Protein AF-0000000072556655 (afdb_homodimer)

Nearest PDB structures (foldseek):
  3nen-assembly1_B  TM=8.863E-01  e=2.041E-36  Thermococcus kodakarensis
  1l0w-assembly1_B  TM=7.216E-01  e=3.165E-26  Thermus thermophilus
  5w25-assembly3_B  TM=7.117E-01  e=6.604E-24  Mycobacterium tuberculosis H37Rv
  4o2d-assembly1_B  TM=7.158E-01  e=4.192E-24  Mycolicibacterium smegmatis MC2 155
  5w25-assembly3_A  TM=7.071E-01  e=2.661E-24  Mycobacterium tuberculosis H37Rv

InterPro domains:
  IPR002312 Aspartyl/Asparaginyl-tRNA synthetase, class IIb [PR01042] (230-243)
  IPR002312 Aspartyl/Asparaginyl-tRNA synthetase, class IIb [PR01042] (396-412)
  IPR002312 Aspartyl/Asparaginyl-tRNA synthetase, class IIb [PR01042] (440-454)
  IPR004364 Aminoacyl-tRNA synthetase, class II (D/K/N) [PF00152] (143-479)
  IPR004523 Aspartate-tRNA synthetase, type 2 [PTHR43450] (20-485)
  IPR006195 Aminoacyl-tRNA synthetase, class II [PS50862] (162-485)
  IPR012340 Nucleic acid-binding, OB-fold [G3DSA:2.40.50.140] (4-117)
  IPR045864 Class II Aminoacyl-tRNA synthetase/Biotinyl protein ligase (BPL) and lipoyl protein ligase (LPL) [G3DSA:3.30.930.10] (133-485)
  IPR045864 Class II Aminoacyl-tRNA synthetase/Biotinyl protein ligase (BPL) and lipoyl protein ligase (LPL) [SSF55681] (143-479)

Organism: Hypocrea jecorina (strain QM6a) (NCBI:txid431241)

Radius of gyration: 30.76 Å; Cα contacts (8 Å, |Δi|>4): 1998; chains: 2; bounding box: 87×102×79 Å

Foldseek 3Di:
DDPPPPPDDPPPPVVFPPPPPPPPFFGKDKFWFADWDADPVQRKIWTWTDDLLAIEIEIGHCPDPADVVQVVVSVPAAGGFIKMWTAHDWADPDPPHSYIYGPHTHDMGGPGGDDHPPPPVLQQQVPVPDDFDALVVCVVCVVVCLVVLVNNCVRNLLVLLQVLLVLLVVLLVVVLVVVVAAEDDADQWADDDDPPDPWDWDWDDDPNDITTGAQDRCLVLLLVVLVVSFKYKYWDKGATPDQDDDLPDFRIATKIWIKGFDDPDLVVQVVVVFVSLLSSLCCCCPPPVNVVSLVSNCVHQVCRNVFFADAAPVRTAAEDELQRLQCCCCPVVVDDDDSLDDQDLVSLLVSQPQQQDPNHPGPGRGQKHKYAFAFCVHDQLFFADPDPPRRTGQKMFMRGNSHTFKIKGWGHLALVSVCVSQQPDPRHDHCCDPRNVSSSVSSVSPRGGMMHMMGGSLVSSCRNSVPPGSVSSPSNTHDNPHPGD/DDPPPPPDPPPPPVVQPPPPPPPPFWGKDKFWFADWDADPVQRWIWTWTDDLLAIEIEIGHCPPPADVVQVVVSVPAAGRFIKMWTAHDWADPDPPHSYIYGPHTHDMGGPGGDDHPPPPVLQQQPPVPDDHDALVVCVVCVVVCLVVLVNNCVRNLLVLLQVLLVLLVVLLVVVLVVVVAAEDDADQWADDDDPPDPWDWDWDDDPNDITTGAQDRCLVLLLVVLVVSFKYKYWDKGATPDQDDDLPDFRIATKIWIKGFDDPDLVVQVVVVFVSLLSSLCCCCPPPVNVVSLVSNCVHQVCRNVFFADAAPVRTAAEDELQRLQCCCCPVVVDDDDSQDDQDLVSLLVSQPQQQDPNHPGPGRGQKHKYAFAFCVHDQLFFADPDPPRRTGQKMFMRGNSHTFKIKGWGHLALVSVCVSQQPDPRHDHCCDPRNVSSSVSSVSPRGGMMHMMGGSLVSSCRNSVPPGSVSSPSNTHDNVHPGD

Structure (mmCIF, N/CA/C/O backbone):
data_AF-0000000072556655-model_v1
#
loop_
_entity.id
_entity.type
_entity.pdbx_description
1 polymer 'aspartate--tRNA ligase'
#
loop_
_atom_site.group_PDB
_atom_site.id
_atom_site.type_symbol
_atom_site.label_atom_id
_atom_site.label_alt_id
_atom_site.label_comp_id
_atom_site.label_asym_id
_atom_site.label_entity_id
_atom_site.label_seq_id
_atom_site.pdbx_PDB_ins_code
_atom_site.Cartn_x
_atom_site.Cartn_y
_atom_site.Cartn_z
_atom_site.occupancy
_atom_site.B_iso_or_equiv
_atom_site.auth_seq_id
_atom_site.auth_comp_id
_atom_site.auth_asym_id
_atom_site.auth_atom_id
_atom_site.pdbx_PDB_model_num
ATOM 1 N N . MET A 1 1 ? -32.281 -2.125 -49.938 1 23.58 1 MET A N 1
ATOM 2 C CA . MET A 1 1 ? -31.234 -1.338 -49.281 1 23.58 1 MET A CA 1
ATOM 3 C C . MET A 1 1 ? -30.453 -2.186 -48.281 1 23.58 1 MET A C 1
ATOM 5 O O . MET A 1 1 ? -31.031 -2.811 -47.406 1 23.58 1 MET A O 1
ATOM 9 N N . GLY A 1 2 ? -29.25 -2.742 -48.625 1 20.44 2 GLY A N 1
ATOM 10 C CA . GLY A 1 2 ? -28.359 -3.85 -48.312 1 20.44 2 GLY A CA 1
ATOM 11 C C . GLY A 1 2 ? -27.703 -3.711 -46.938 1 20.44 2 GLY A C 1
ATOM 12 O O . GLY A 1 2 ? -27.203 -2.639 -46.594 1 20.44 2 GLY A O 1
ATOM 13 N N . ALA A 1 3 ? -28.25 -4.504 -45.938 1 26.36 3 ALA A N 1
ATOM 14 C CA . ALA A 1 3 ? -27.875 -4.73 -44.531 1 26.36 3 ALA A CA 1
ATOM 15 C C . ALA A 1 3 ? -26.375 -4.953 -44.406 1 26.36 3 ALA A C 1
ATOM 17 O O . ALA A 1 3 ? -25.828 -5.93 -44.938 1 26.36 3 ALA A O 1
ATOM 18 N N . ASP A 1 4 ? -25.578 -3.828 -44.312 1 24.25 4 ASP A N 1
ATOM 19 C CA . ASP A 1 4 ? -24.125 -3.711 -44.25 1 24.25 4 ASP A CA 1
ATOM 20 C C . ASP A 1 4 ? -23.547 -4.633 -43.156 1 24.25 4 ASP A C 1
ATOM 22 O O . ASP A 1 4 ? -24.016 -4.633 -42.031 1 24.25 4 ASP A O 1
ATOM 26 N N . GLU A 1 5 ? -23 -5.773 -43.531 1 25.59 5 GLU A N 1
ATOM 27 C CA . GLU A 1 5 ? -22.312 -6.859 -42.812 1 25.59 5 GLU A CA 1
ATOM 28 C C . GLU A 1 5 ? -21.25 -6.32 -41.875 1 25.59 5 GLU A C 1
ATOM 30 O O . GLU A 1 5 ? -20.281 -5.68 -42.312 1 25.59 5 GLU A O 1
ATOM 35 N N . LEU A 1 6 ? -21.656 -5.934 -40.656 1 25.48 6 LEU A N 1
ATOM 36 C CA . LEU A 1 6 ? -20.75 -5.477 -39.594 1 25.48 6 LEU A CA 1
ATOM 37 C C . LEU A 1 6 ? -19.562 -6.434 -39.438 1 25.48 6 LEU A C 1
ATOM 39 O O . LEU A 1 6 ? -19.766 -7.637 -39.25 1 25.48 6 LEU A O 1
ATOM 43 N N . GLN A 1 7 ? -18.469 -6.141 -40.125 1 22.28 7 GLN A N 1
ATOM 44 C CA . GLN A 1 7 ? -17.172 -6.797 -40.031 1 22.28 7 GLN A CA 1
ATOM 45 C C . GLN A 1 7 ? -16.781 -7.059 -38.562 1 22.28 7 GLN A C 1
ATOM 47 O O . GLN A 1 7 ? -16.828 -6.152 -37.75 1 22.28 7 GLN A O 1
ATOM 52 N N . ALA A 1 8 ? -16.781 -8.32 -38.25 1 26.72 8 ALA A N 1
ATOM 53 C CA . ALA A 1 8 ? -16.344 -8.969 -37 1 26.72 8 ALA A CA 1
ATOM 54 C C . ALA A 1 8 ? -15.023 -8.398 -36.531 1 26.72 8 ALA A C 1
ATOM 56 O O . ALA A 1 8 ? -14.016 -8.477 -37.219 1 26.72 8 ALA A O 1
ATOM 57 N N . ASP A 1 9 ? -15.016 -7.344 -35.656 1 26.34 9 ASP A N 1
ATOM 58 C CA . ASP A 1 9 ? -13.906 -6.758 -34.906 1 26.34 9 ASP A CA 1
ATOM 59 C C . ASP A 1 9 ? -12.977 -7.84 -34.375 1 26.34 9 ASP A C 1
ATOM 61 O O . ASP A 1 9 ? -13.43 -8.789 -33.719 1 26.34 9 ASP A O 1
ATOM 65 N N . ASN A 1 10 ? -11.82 -8.156 -35 1 26.62 10 ASN A N 1
ATOM 66 C CA . ASN A 1 10 ? -10.664 -8.977 -34.656 1 26.62 10 ASN A CA 1
ATOM 67 C C . ASN A 1 10 ? -10.305 -8.852 -33.188 1 26.62 10 ASN A C 1
ATOM 69 O O . ASN A 1 10 ? -9.969 -7.766 -32.688 1 26.62 10 ASN A O 1
ATOM 73 N N . LEU A 1 11 ? -10.906 -9.586 -32.281 1 27.72 11 LEU A N 1
ATOM 74 C CA . LEU A 1 11 ? -10.57 -9.773 -30.891 1 27.72 11 LEU A CA 1
ATOM 75 C C . LEU A 1 11 ? -9.07 -9.938 -30.703 1 27.72 11 LEU A C 1
ATOM 77 O O . LEU A 1 11 ? -8.461 -10.836 -31.281 1 27.72 11 LEU A O 1
ATOM 81 N N . GLN A 1 12 ? -8.297 -8.945 -30.562 1 30.25 12 GLN A N 1
ATOM 82 C CA . GLN A 1 12 ? -6.93 -8.883 -30.062 1 30.25 12 GLN A CA 1
ATOM 83 C C . GLN A 1 12 ? -6.73 -9.836 -28.875 1 30.25 12 GLN A C 1
ATOM 85 O O . GLN A 1 12 ? -7.188 -9.57 -27.766 1 30.25 12 GLN A O 1
ATOM 90 N N . THR A 1 13 ? -6.914 -11.156 -29.141 1 33.16 13 THR A N 1
ATOM 91 C CA . THR A 1 13 ? -6.527 -12.203 -28.203 1 33.16 13 THR A CA 1
ATOM 92 C C . THR A 1 13 ? -5.148 -11.922 -27.609 1 33.16 13 THR A C 1
ATOM 94 O O . THR A 1 13 ? -4.141 -12.023 -28.312 1 33.16 13 THR A O 1
ATOM 97 N N . SER A 1 14 ? -5.004 -11.07 -26.766 1 36.38 14 SER A N 1
ATOM 98 C CA . SER A 1 14 ? -3.791 -10.555 -26.141 1 36.38 14 SER A CA 1
ATOM 99 C C . SER A 1 14 ? -2.797 -11.68 -25.844 1 36.38 14 SER A C 1
ATOM 101 O O . SER A 1 14 ? -1.586 -11.445 -25.812 1 36.38 14 SER A O 1
ATOM 103 N N . GLY A 1 15 ? -3.324 -12.828 -25.359 1 38.78 15 GLY A N 1
ATOM 104 C CA . GLY A 1 15 ? -2.314 -13.812 -25 1 38.78 15 GLY A CA 1
ATOM 105 C C . GLY A 1 15 ? -1.708 -14.508 -26.203 1 38.78 15 GLY A C 1
ATOM 106 O O . GLY A 1 15 ? -0.769 -15.297 -26.062 1 38.78 15 GLY A O 1
ATOM 107 N N . ILE A 1 16 ? -2.551 -14.688 -27.266 1 40.22 16 ILE A N 1
ATOM 108 C CA . ILE A 1 16 ? -1.997 -15.273 -28.469 1 40.22 16 ILE A CA 1
ATOM 109 C C . ILE A 1 16 ? -1.27 -14.195 -29.281 1 40.22 16 ILE A C 1
ATOM 111 O O . ILE A 1 16 ? -1.87 -13.195 -29.672 1 40.22 16 ILE A O 1
ATOM 115 N N . ASP A 1 17 ? -0.156 -13.742 -28.984 1 36.72 17 ASP A N 1
ATOM 116 C CA . ASP A 1 17 ? 0.465 -12.953 -30.047 1 36.72 17 ASP A CA 1
ATOM 117 C C . ASP A 1 17 ? 0.192 -13.562 -31.406 1 36.72 17 ASP A C 1
ATOM 119 O O . ASP A 1 17 ? 0.758 -14.602 -31.75 1 36.72 17 ASP A O 1
ATOM 123 N N . PRO A 1 18 ? -1.003 -13.203 -32.031 1 32.59 18 PRO A N 1
ATOM 124 C CA . PRO A 1 18 ? -1.195 -13.688 -33.375 1 32.59 18 PRO A CA 1
ATOM 125 C C . PRO A 1 18 ? -0.099 -13.211 -34.344 1 32.59 18 PRO A C 1
ATOM 127 O O . PRO A 1 18 ? -0.163 -13.484 -35.531 1 32.59 18 PRO A O 1
ATOM 130 N N . ASN A 1 19 ? 0.497 -12.031 -34.094 1 34.22 19 ASN A N 1
ATOM 131 C CA . ASN A 1 19 ? 1.208 -11.422 -35.219 1 34.22 19 ASN A CA 1
ATOM 132 C C . ASN A 1 19 ? 2.201 -12.391 -35.844 1 34.22 19 ASN A C 1
ATOM 134 O O . ASN A 1 19 ? 2.908 -12.031 -36.781 1 34.22 19 ASN A O 1
ATOM 138 N N . LYS A 1 20 ? 3.145 -12.945 -35.094 1 35.53 20 LYS A N 1
ATOM 139 C CA . LYS A 1 20 ? 4.234 -13.336 -35.969 1 35.53 20 LYS A CA 1
ATOM 140 C C . LYS A 1 20 ? 3.781 -14.391 -36.969 1 35.53 20 LYS A C 1
ATOM 142 O O . LYS A 1 20 ? 3.609 -15.562 -36.625 1 35.53 20 LYS A O 1
ATOM 147 N N . THR A 1 21 ? 2.945 -13.867 -37.906 1 32.16 21 THR A N 1
ATOM 148 C CA . THR A 1 21 ? 2.764 -14.68 -39.094 1 32.16 21 THR A CA 1
ATOM 149 C C . THR A 1 21 ? 4.113 -15.039 -39.719 1 32.16 21 THR A C 1
ATOM 151 O O . THR A 1 21 ? 4.207 -15.273 -40.938 1 32.16 21 THR A O 1
ATOM 154 N N . ASP A 1 22 ? 5.219 -14.867 -39.125 1 34.56 22 ASP A N 1
ATOM 155 C CA . ASP A 1 22 ? 6.191 -15.508 -40 1 34.56 22 ASP A CA 1
ATOM 156 C C . ASP A 1 22 ? 5.836 -16.969 -40.25 1 34.56 22 ASP A C 1
ATOM 158 O O . ASP A 1 22 ? 5.449 -17.688 -39.312 1 34.56 22 ASP A O 1
ATOM 162 N N . GLN A 1 23 ? 5.641 -17.453 -41.375 1 39.31 23 GLN A N 1
ATOM 163 C CA . GLN A 1 23 ? 5.207 -18.703 -42 1 39.31 23 GLN A CA 1
ATOM 164 C C . GLN A 1 23 ? 5.688 -19.906 -41.188 1 39.31 23 GLN A C 1
ATOM 166 O O . GLN A 1 23 ? 4.973 -20.891 -41.094 1 39.31 23 GLN A O 1
ATOM 171 N N . ASN A 1 24 ? 7.027 -20.094 -40.875 1 40.44 24 ASN A N 1
ATOM 172 C CA . ASN A 1 24 ? 7.66 -21.266 -40.281 1 40.44 24 ASN A CA 1
ATOM 173 C C . ASN A 1 24 ? 7.637 -21.234 -38.75 1 40.44 24 ASN A C 1
ATOM 175 O O . ASN A 1 24 ? 8.172 -22.125 -38.094 1 40.44 24 ASN A O 1
ATOM 179 N N . LYS A 1 25 ? 7.48 -20.109 -38.094 1 53.38 25 LYS A N 1
ATOM 180 C CA . LYS A 1 25 ? 7.711 -20.188 -36.656 1 53.38 25 LYS A CA 1
ATOM 181 C C . LYS A 1 25 ? 6.434 -20.562 -35.906 1 53.38 25 LYS A C 1
ATOM 183 O O . LYS A 1 25 ? 5.418 -19.875 -36 1 53.38 25 LYS A O 1
ATOM 188 N N . GLY A 1 26 ? 6.273 -21.812 -35.5 1 77 26 GLY A N 1
ATOM 189 C CA . GLY A 1 26 ? 5.184 -22.469 -34.781 1 77 26 GLY A CA 1
ATOM 190 C C . GLY A 1 26 ? 4.66 -21.656 -33.625 1 77 26 GLY A C 1
ATOM 191 O O . GLY A 1 26 ? 5.246 -20.641 -33.25 1 77 26 GLY A O 1
ATOM 192 N N . ILE A 1 27 ? 3.404 -21.75 -33.281 1 90.44 27 ILE A N 1
ATOM 193 C CA . ILE A 1 27 ? 2.721 -21.172 -32.156 1 90.44 27 ILE A CA 1
ATOM 194 C C . ILE A 1 27 ? 3.1 -21.938 -30.875 1 90.44 27 ILE A C 1
ATOM 196 O O . ILE A 1 27 ? 3.158 -23.172 -30.891 1 90.44 27 ILE A O 1
ATOM 200 N N . THR A 1 28 ? 3.582 -21.141 -29.859 1 93.06 28 THR A N 1
ATOM 201 C CA . THR A 1 28 ? 3.906 -21.781 -28.594 1 93.06 28 THR A CA 1
ATOM 202 C C . THR A 1 28 ? 2.895 -21.391 -27.516 1 93.06 28 THR A C 1
ATOM 204 O O . THR A 1 28 ? 2.496 -20.234 -27.422 1 93.06 28 THR A O 1
ATOM 207 N N . LEU A 1 29 ? 2.465 -22.344 -26.766 1 94.12 29 LEU A N 1
ATOM 208 C CA . LEU A 1 29 ? 1.513 -22.141 -25.688 1 94.12 29 LEU A CA 1
ATOM 209 C C . LEU A 1 29 ? 2.008 -22.797 -24.391 1 94.12 29 LEU A C 1
ATOM 211 O O . LEU A 1 29 ? 2.42 -23.969 -24.406 1 94.12 29 LEU A O 1
ATOM 215 N N . THR A 1 30 ? 2.111 -21.984 -23.391 1 95.69 30 THR A N 1
ATOM 216 C CA . THR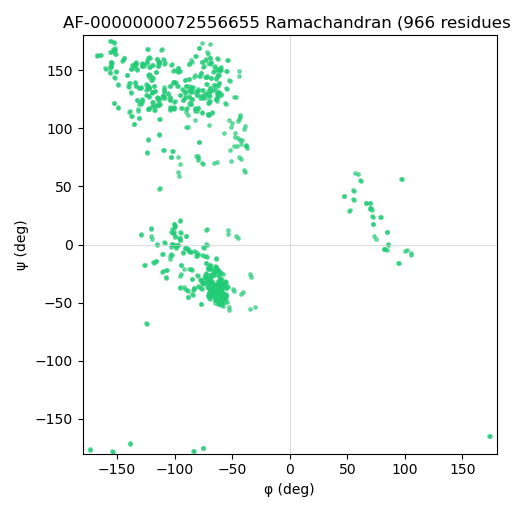 A 1 30 ? 2.369 -22.531 -22.062 1 95.69 30 THR A CA 1
ATOM 217 C C . THR A 1 30 ? 1.08 -22.609 -21.25 1 95.69 30 THR A C 1
ATOM 219 O O . THR A 1 30 ? 0.372 -21.609 -21.109 1 95.69 30 THR A O 1
ATOM 222 N N . GLY A 1 31 ? 0.73 -23.797 -20.766 1 95.69 31 GLY A N 1
ATOM 223 C CA . GLY A 1 31 ? -0.491 -23.984 -20 1 95.69 31 GLY A CA 1
ATOM 224 C C . GLY A 1 31 ? -0.434 -25.188 -19.078 1 95.69 31 GLY A C 1
ATOM 225 O O . GLY A 1 31 ? 0.562 -25.922 -19.047 1 95.69 31 GLY A O 1
ATOM 226 N N . ARG A 1 32 ? -1.46 -25.359 -18.281 1 95.62 32 ARG A N 1
ATOM 227 C CA . ARG A 1 32 ? -1.572 -26.484 -17.359 1 95.62 32 ARG A CA 1
ATOM 228 C C . ARG A 1 32 ? -2.295 -27.656 -18 1 95.62 32 ARG A C 1
ATOM 230 O O . ARG A 1 32 ? -3.271 -27.469 -18.719 1 95.62 32 ARG A O 1
ATOM 237 N N . VAL A 1 33 ? -1.823 -28.828 -17.688 1 94.38 33 VAL A N 1
ATOM 238 C CA . VAL A 1 33 ? -2.553 -30.031 -18.078 1 94.38 33 VAL A CA 1
ATOM 239 C C . VAL A 1 33 ? -3.865 -30.109 -17.297 1 94.38 33 VAL A C 1
ATOM 241 O O . VAL A 1 33 ? -3.861 -30.219 -16.062 1 94.38 33 VAL A O 1
ATOM 244 N N . HIS A 1 34 ? -4.895 -29.984 -18.016 1 92.12 34 HIS A N 1
ATOM 245 C CA . HIS A 1 34 ? -6.203 -30.062 -17.391 1 92.12 34 HIS A CA 1
ATOM 246 C C . HIS A 1 34 ? -6.699 -31.5 -17.328 1 92.12 34 HIS A C 1
ATOM 248 O O . HIS A 1 34 ? -7.219 -31.938 -16.297 1 92.12 34 HIS A O 1
ATOM 254 N N . ASP A 1 35 ? -6.531 -32.125 -18.406 1 89.62 35 ASP A N 1
ATOM 255 C CA . ASP A 1 35 ? -6.98 -33.5 -18.5 1 89.62 35 ASP A CA 1
ATOM 256 C C . ASP A 1 35 ? -6.145 -34.281 -19.516 1 89.62 35 ASP A C 1
ATOM 258 O O . ASP A 1 35 ? -5.621 -33.719 -20.469 1 89.62 35 ASP A O 1
ATOM 262 N N . LEU A 1 36 ? -5.949 -35.531 -19.156 1 89.81 36 LEU A N 1
ATOM 263 C CA . LEU A 1 36 ? -5.277 -36.469 -20.031 1 89.81 36 LEU A CA 1
ATOM 264 C C . LEU A 1 36 ? -6.082 -37.781 -20.156 1 89.81 36 LEU A C 1
ATOM 266 O O . LEU A 1 36 ? -6.359 -38.438 -19.141 1 89.81 36 LEU A O 1
ATOM 270 N N . SER A 1 37 ? -6.449 -38.094 -21.406 1 88.81 37 SER A N 1
ATOM 271 C CA . SER A 1 37 ? -7.246 -39.281 -21.609 1 88.81 37 SER A CA 1
ATOM 272 C C . SER A 1 37 ? -6.66 -40.156 -22.719 1 88.81 37 SER A C 1
ATOM 274 O O . SER A 1 37 ? -6.703 -39.812 -23.891 1 88.81 37 SER A O 1
ATOM 276 N N . PRO A 1 38 ? -6.113 -41.25 -22.312 1 87.31 38 PRO A N 1
ATOM 277 C CA . PRO A 1 38 ? -5.66 -42.188 -23.344 1 87.31 38 PRO A CA 1
ATOM 278 C C . PRO A 1 38 ? -6.816 -42.875 -24.078 1 87.31 38 PRO A C 1
ATOM 280 O O . PRO A 1 38 ? -7.832 -43.188 -23.469 1 87.31 38 PRO A O 1
ATOM 283 N N . ASN A 1 39 ? -6.727 -42.844 -25.359 1 83.69 39 ASN A N 1
ATOM 284 C CA . ASN A 1 39 ? -7.676 -43.594 -26.172 1 83.69 39 ASN A CA 1
ATOM 285 C C . ASN A 1 39 ? -7.188 -45 -26.438 1 83.69 39 ASN A C 1
ATOM 287 O O . ASN A 1 39 ? -6.215 -45.219 -27.172 1 83.69 39 ASN A O 1
ATOM 291 N N . LYS A 1 40 ? -7.898 -46.031 -25.984 1 82.94 40 LYS A N 1
ATOM 292 C CA . LYS A 1 40 ? -7.484 -47.438 -26.078 1 82.94 40 LYS A CA 1
ATOM 293 C C . LYS A 1 40 ? -7.637 -47.938 -27.516 1 82.94 40 LYS A C 1
ATOM 295 O O . LYS A 1 40 ? -6.941 -48.875 -27.922 1 82.94 40 LYS A O 1
ATOM 300 N N . ASP A 1 41 ? -8.57 -47.375 -28.25 1 81.44 41 ASP A N 1
ATOM 301 C CA . ASP A 1 41 ? -8.875 -47.875 -29.594 1 81.44 41 ASP A CA 1
ATOM 302 C C . ASP A 1 41 ? -7.742 -47.594 -30.562 1 81.44 41 ASP A C 1
ATOM 304 O O . ASP A 1 41 ? -7.344 -48.438 -31.344 1 81.44 41 ASP A O 1
ATOM 308 N N . ASP A 1 42 ? -7.203 -46.344 -30.5 1 79.75 42 ASP A N 1
ATOM 309 C CA . ASP A 1 42 ? -6.203 -46 -31.5 1 79.75 42 ASP A CA 1
ATOM 310 C C . ASP A 1 42 ? -4.871 -45.625 -30.844 1 79.75 42 ASP A C 1
ATOM 312 O O . ASP A 1 42 ? -3.904 -45.312 -31.547 1 79.75 42 ASP A O 1
ATOM 316 N N . GLY A 1 43 ? -4.797 -45.812 -29.516 1 80.12 43 GLY A N 1
ATOM 317 C CA . GLY A 1 43 ? -3.553 -45.594 -28.797 1 80.12 43 GLY A CA 1
ATOM 318 C C . GLY A 1 43 ? -3.191 -44.125 -28.656 1 80.12 43 GLY A C 1
ATOM 319 O O . GLY A 1 43 ? -2.131 -43.812 -28.109 1 80.12 43 GLY A O 1
ATOM 320 N N . SER A 1 44 ? -4.102 -43.219 -29.062 1 87.06 44 SER A N 1
ATOM 321 C CA . SER A 1 44 ? -3.826 -41.781 -28.984 1 87.06 44 SER A CA 1
ATOM 322 C C . SER A 1 44 ? -4.105 -41.25 -27.594 1 87.06 44 SER A C 1
ATOM 324 O O . SER A 1 44 ? -4.672 -41.938 -26.75 1 87.06 44 SER A O 1
ATOM 326 N N . ILE A 1 45 ? -3.555 -40.094 -27.312 1 90.94 45 ILE A N 1
ATOM 327 C CA . ILE A 1 45 ? -3.807 -39.406 -26.047 1 90.94 45 ILE A CA 1
ATOM 328 C C . ILE A 1 45 ? -4.512 -38.094 -26.297 1 90.94 45 ILE A C 1
ATOM 330 O O . ILE A 1 45 ? -3.998 -37.219 -27.031 1 90.94 45 ILE A O 1
ATOM 334 N N . ALA A 1 46 ? -5.699 -37.938 -25.75 1 91.88 46 ALA A N 1
ATOM 335 C CA . ALA A 1 46 ? -6.371 -36.656 -25.766 1 91.88 46 ALA A CA 1
ATOM 336 C C . ALA A 1 46 ? -5.859 -35.781 -24.625 1 91.88 46 ALA A C 1
ATOM 338 O O . ALA A 1 46 ? -6.004 -36.094 -23.453 1 91.88 46 ALA A O 1
ATOM 339 N N . LEU A 1 47 ? -5.223 -34.719 -25 1 93 47 LEU A N 1
ATOM 340 C CA . LEU A 1 47 ? -4.66 -33.75 -24.047 1 93 47 LEU A CA 1
ATOM 341 C C . LEU A 1 47 ? -5.441 -32.469 -24.047 1 93 47 LEU A C 1
ATOM 343 O O . LEU A 1 47 ? -5.715 -31.891 -25.109 1 93 47 LEU A O 1
ATOM 347 N N . VAL A 1 48 ? -5.91 -32 -22.875 1 92.19 48 VAL A N 1
ATOM 348 C CA . VAL A 1 48 ? -6.543 -30.688 -22.719 1 92.19 48 VAL A CA 1
ATOM 349 C C . VAL A 1 48 ? -5.672 -29.797 -21.844 1 92.19 48 VAL A C 1
ATOM 351 O O . VAL A 1 48 ? -5.367 -30.141 -20.688 1 92.19 48 VAL A O 1
ATOM 354 N N . LEU A 1 49 ? -5.281 -28.688 -22.422 1 94.25 49 LEU A N 1
ATOM 355 C CA . LEU A 1 49 ? -4.531 -27.688 -21.672 1 94.25 49 LEU A CA 1
ATOM 356 C C . LEU A 1 49 ? -5.438 -26.531 -21.234 1 94.25 49 LEU A C 1
ATOM 358 O O . LEU A 1 49 ? -6.445 -26.25 -21.875 1 94.25 49 LEU A O 1
ATOM 362 N N . ARG A 1 50 ? -5.082 -25.953 -20.094 1 94.06 50 ARG A N 1
ATOM 363 C CA . ARG A 1 50 ? -5.828 -24.812 -19.578 1 94.06 50 ARG A CA 1
ATOM 364 C C . ARG A 1 50 ? -4.918 -23.594 -19.391 1 94.06 50 ARG A C 1
ATOM 366 O O . ARG A 1 50 ? -3.797 -23.734 -18.891 1 94.06 50 ARG A O 1
ATOM 373 N N . LYS A 1 51 ? -5.391 -22.469 -19.812 1 92.94 51 LYS A N 1
ATOM 374 C CA . LYS A 1 51 ? -4.703 -21.188 -19.625 1 92.94 51 LYS A CA 1
ATOM 375 C C . LYS A 1 51 ? -5.703 -20.047 -19.5 1 92.94 51 LYS A C 1
ATOM 377 O O . LYS A 1 51 ? -6.5 -19.812 -20.422 1 92.94 51 LYS A O 1
ATOM 382 N N . ASP A 1 52 ? -5.68 -19.391 -18.328 1 87.25 52 ASP A N 1
ATOM 383 C CA . ASP A 1 52 ? -6.48 -18.188 -18.094 1 87.25 52 ASP A CA 1
ATOM 384 C C . ASP A 1 52 ? -7.957 -18.453 -18.359 1 87.25 52 ASP A C 1
ATOM 386 O O . ASP A 1 52 ? -8.609 -17.672 -19.062 1 87.25 52 ASP A O 1
ATOM 390 N N . GLY A 1 53 ? -8.352 -19.609 -17.969 1 86.38 53 GLY A N 1
ATOM 391 C CA . GLY A 1 53 ? -9.758 -19.938 -18.109 1 86.38 53 GLY A CA 1
ATOM 392 C C . GLY A 1 53 ? -10.117 -20.484 -19.469 1 86.38 53 GLY A C 1
ATOM 393 O O . GLY A 1 53 ? -11.281 -20.812 -19.734 1 86.38 53 GLY A O 1
ATOM 394 N N . GLN A 1 54 ? -9.188 -20.594 -20.328 1 90.31 54 GLN A N 1
ATOM 395 C CA . GLN A 1 54 ? -9.398 -21.172 -21.656 1 90.31 54 GLN A CA 1
ATOM 396 C C . GLN A 1 54 ? -8.867 -22.594 -21.734 1 90.31 54 GLN A C 1
ATOM 398 O O . GLN A 1 54 ? -7.957 -22.969 -20.984 1 90.31 54 GLN A O 1
ATOM 403 N N . PHE A 1 55 ? -9.469 -23.344 -22.672 1 91.81 55 PHE A N 1
ATOM 404 C CA . PHE A 1 55 ? -9.117 -24.75 -22.797 1 91.81 55 PHE A CA 1
ATOM 405 C C . PHE A 1 55 ? -8.664 -25.062 -24.219 1 91.81 55 PHE A C 1
ATOM 407 O O . PHE A 1 55 ? -9.273 -24.625 -25.188 1 91.81 55 PHE A O 1
ATOM 414 N N . PHE A 1 56 ? -7.578 -25.781 -24.281 1 92.88 56 PHE A N 1
ATOM 415 C CA . PHE A 1 56 ? -6.957 -26.141 -25.562 1 92.88 56 PHE A CA 1
ATOM 416 C C . PHE A 1 56 ? -6.844 -27.641 -25.703 1 92.88 56 PHE A C 1
ATOM 418 O O . PHE A 1 56 ? -6.109 -28.297 -24.953 1 92.88 56 PHE A O 1
ATOM 425 N N . LYS A 1 57 ? -7.527 -28.141 -26.688 1 92.06 57 LYS A N 1
ATOM 426 C CA . LYS A 1 57 ? -7.555 -29.594 -26.906 1 92.06 57 LYS A CA 1
ATOM 427 C C . LYS A 1 57 ? -6.547 -30.016 -27.969 1 92.06 57 LYS A C 1
ATOM 429 O O . LYS A 1 57 ? -6.363 -29.312 -28.969 1 92.06 57 LYS A O 1
ATOM 434 N N . CYS A 1 58 ? -5.902 -31.047 -27.641 1 90.94 58 CYS A N 1
ATOM 435 C CA . CYS A 1 58 ? -4.934 -31.609 -28.578 1 90.94 58 CYS A CA 1
ATOM 436 C C . CYS A 1 58 ? -4.992 -33.125 -28.578 1 90.94 58 CYS A C 1
ATOM 438 O O . CYS A 1 58 ? -5.16 -33.75 -27.516 1 90.94 58 CYS A O 1
ATOM 440 N N . LYS A 1 59 ? -4.965 -33.688 -29.766 1 88.88 59 LYS A N 1
ATOM 441 C CA . LYS A 1 59 ? -4.859 -35.125 -29.906 1 88.88 59 LYS A CA 1
ATOM 442 C C . LYS A 1 59 ? -3.449 -35.562 -30.328 1 88.88 59 LYS A C 1
ATOM 444 O O . LYS A 1 59 ? -2.949 -35.094 -31.359 1 88.88 59 LYS A O 1
ATOM 449 N N . LEU A 1 60 ? -2.814 -36.281 -29.484 1 87.06 60 LEU A N 1
ATOM 450 C CA . LEU A 1 60 ? -1.46 -36.781 -29.75 1 87.06 60 LEU A CA 1
ATOM 451 C C . LEU A 1 60 ? -1.465 -38.25 -30.141 1 87.06 60 LEU A C 1
ATOM 453 O O . LEU A 1 60 ? -1.98 -39.094 -29.406 1 87.06 60 LEU A O 1
ATOM 457 N N . ASN A 1 61 ? -1.024 -38.531 -31.359 1 81 61 ASN A N 1
ATOM 458 C CA . ASN A 1 61 ? -1.032 -39.906 -31.891 1 81 61 ASN A CA 1
ATOM 459 C C . ASN A 1 61 ? 0.352 -40.531 -31.797 1 81 61 ASN A C 1
ATOM 461 O O . ASN A 1 61 ? 1.366 -39.844 -31.922 1 81 61 ASN A O 1
ATOM 465 N N . SER A 1 62 ? 0.35 -41.875 -31.406 1 67.75 62 SER A N 1
ATOM 466 C CA . SER A 1 62 ? 1.604 -42.625 -31.375 1 67.75 62 SER A CA 1
ATOM 467 C C . SER A 1 62 ? 2.178 -42.812 -32.781 1 67.75 62 SER A C 1
ATOM 469 O O . SER A 1 62 ? 3.393 -42.906 -32.938 1 67.75 62 SER A O 1
ATOM 471 N N . THR A 1 63 ? 1.3 -43.156 -33.625 1 59.34 63 THR A N 1
ATOM 472 C CA . THR A 1 63 ? 1.731 -43.594 -34.938 1 59.34 63 THR A CA 1
ATOM 473 C C . THR A 1 63 ? 2.07 -42.375 -35.812 1 59.34 63 THR A C 1
ATOM 475 O O . THR A 1 63 ? 2.766 -42.5 -36.812 1 59.34 63 THR A O 1
ATOM 478 N N . ASP A 1 64 ? 1.31 -41.375 -35.594 1 52.5 64 ASP A N 1
ATOM 479 C CA . ASP A 1 64 ? 1.484 -40.312 -36.594 1 52.5 64 ASP A CA 1
ATOM 480 C C . ASP A 1 64 ? 2.775 -39.531 -36.344 1 52.5 64 ASP A C 1
ATOM 482 O O . ASP A 1 64 ? 3.4 -39.688 -35.281 1 52.5 64 ASP A O 1
ATOM 486 N N . TYR A 1 65 ? 3.139 -38.625 -37.25 1 49.75 65 TYR A N 1
ATOM 487 C CA . TYR A 1 65 ? 4.289 -37.75 -37.406 1 49.75 65 TYR A CA 1
ATOM 488 C C . TYR A 1 65 ? 4.629 -37.062 -36.062 1 49.75 65 TYR A C 1
ATOM 490 O O . TYR A 1 65 ? 5.488 -36.188 -36.031 1 49.75 65 TYR A O 1
ATOM 498 N N . ALA A 1 66 ? 3.85 -37.531 -35.062 1 58.28 66 ALA A N 1
ATOM 499 C CA . ALA A 1 66 ? 4.387 -36.906 -33.875 1 58.28 66 ALA A CA 1
ATOM 500 C C . ALA A 1 66 ? 5.684 -37.562 -33.438 1 58.28 66 ALA A C 1
ATOM 502 O O . ALA A 1 66 ? 5.848 -38.781 -33.594 1 58.28 66 ALA A O 1
ATOM 503 N N . ASP A 1 67 ? 6.672 -36.875 -33.281 1 73.62 67 ASP A N 1
ATOM 504 C CA . ASP A 1 67 ? 7.953 -37.281 -32.719 1 73.62 67 ASP A CA 1
ATOM 505 C C . ASP A 1 67 ? 7.758 -38.156 -31.469 1 73.62 67 ASP A C 1
ATOM 507 O O . ASP A 1 67 ? 7.008 -37.812 -30.562 1 73.62 67 ASP A O 1
ATOM 511 N N . PRO A 1 68 ? 8.07 -39.469 -31.562 1 81.12 68 PRO A N 1
ATOM 512 C CA . PRO A 1 68 ? 7.965 -40.406 -30.438 1 81.12 68 PRO A CA 1
ATOM 513 C C . PRO A 1 68 ? 8.289 -39.719 -29.094 1 81.12 68 PRO A C 1
ATOM 515 O O . PRO A 1 68 ? 7.746 -40.125 -28.062 1 81.12 68 PRO A O 1
ATOM 518 N N . ALA A 1 69 ? 9.031 -38.781 -29.109 1 85 69 ALA A N 1
ATOM 519 C CA . ALA A 1 69 ? 9.422 -38.094 -27.891 1 85 69 ALA A CA 1
ATOM 520 C C . ALA A 1 69 ? 8.25 -37.312 -27.297 1 85 69 ALA A C 1
ATOM 522 O O . ALA A 1 69 ? 8.094 -37.25 -26.078 1 85 69 ALA A O 1
ATOM 523 N N . ILE A 1 70 ? 7.426 -36.844 -28.125 1 88.69 70 ILE A N 1
ATOM 524 C CA . ILE A 1 70 ? 6.258 -36.062 -27.703 1 88.69 70 ILE A CA 1
ATOM 525 C C . ILE A 1 70 ? 5.262 -37 -27.016 1 88.69 70 ILE A C 1
ATOM 527 O O . ILE A 1 70 ? 4.734 -36.688 -25.938 1 88.69 70 ILE A O 1
ATOM 531 N N . PHE A 1 71 ? 5.078 -38.094 -27.609 1 88.25 71 PHE A N 1
ATOM 532 C CA . PHE A 1 71 ? 4.133 -39.062 -27.062 1 88.25 71 PHE A CA 1
ATOM 533 C C . PHE A 1 71 ? 4.621 -39.625 -25.719 1 88.25 71 PHE A C 1
ATOM 535 O O . PHE A 1 71 ? 3.834 -39.781 -24.781 1 88.25 71 PHE A O 1
ATOM 542 N N . ALA A 1 72 ? 5.863 -39.938 -25.641 1 88.94 72 ALA A N 1
ATOM 543 C CA . ALA A 1 72 ? 6.449 -40.438 -24.391 1 88.94 72 ALA A CA 1
ATOM 544 C C . ALA A 1 72 ? 6.281 -39.406 -23.266 1 88.94 72 ALA A C 1
ATOM 546 O O . ALA A 1 72 ? 5.969 -39.75 -22.125 1 88.94 72 ALA A O 1
ATOM 547 N N . THR A 1 73 ? 6.488 -38.156 -23.547 1 92.12 73 THR A N 1
ATOM 548 C CA . THR A 1 73 ? 6.301 -37.094 -22.594 1 92.12 73 THR A CA 1
ATOM 549 C C . THR A 1 73 ? 4.844 -37.031 -22.141 1 92.12 73 THR A C 1
ATOM 551 O O . THR A 1 73 ? 4.562 -36.875 -20.953 1 92.12 73 THR A O 1
ATOM 554 N N . ALA A 1 74 ? 3.99 -37.094 -23.031 1 91.56 74 ALA A N 1
ATOM 555 C CA . ALA A 1 74 ? 2.559 -37 -22.75 1 91.56 74 ALA A CA 1
ATOM 556 C C . ALA A 1 74 ? 2.111 -38.125 -21.797 1 91.56 74 ALA A C 1
ATOM 558 O O . ALA A 1 74 ? 1.24 -37.906 -20.953 1 91.56 74 ALA A O 1
ATOM 559 N N . GLN A 1 75 ? 2.709 -39.219 -21.953 1 89 75 GLN A N 1
ATOM 560 C CA . GLN A 1 75 ? 2.326 -40.375 -21.141 1 89 75 GLN A CA 1
ATOM 561 C C . GLN A 1 75 ? 2.701 -40.188 -19.688 1 89 75 GLN A C 1
ATOM 563 O O . GLN A 1 75 ? 2.09 -40.781 -18.797 1 89 75 GLN A O 1
ATOM 568 N N . CYS A 1 76 ? 3.623 -39.312 -19.438 1 91.19 76 CYS A N 1
ATOM 569 C CA . CYS A 1 76 ? 4.129 -39.125 -18.078 1 91.19 76 CYS A CA 1
ATOM 570 C C . CYS A 1 76 ? 3.516 -37.875 -17.438 1 91.19 76 CYS A C 1
ATOM 572 O O . CYS A 1 76 ? 3.762 -37.594 -16.266 1 91.19 76 CYS A O 1
ATOM 574 N N . LEU A 1 77 ? 2.703 -37.25 -18.156 1 93.62 77 LEU A N 1
ATOM 575 C CA . LEU A 1 77 ? 2.135 -36 -17.656 1 93.62 77 LEU A CA 1
ATOM 576 C C . LEU A 1 77 ? 1.105 -36.25 -16.562 1 93.62 77 LEU A C 1
ATOM 578 O O . LEU A 1 77 ? 0.411 -37.281 -16.594 1 93.62 77 LEU A O 1
ATOM 582 N N . THR A 1 78 ? 1.047 -35.375 -15.57 1 93.31 78 THR A N 1
ATOM 583 C CA . THR A 1 78 ? 0.014 -35.375 -14.539 1 93.31 78 THR A CA 1
ATOM 584 C C . THR A 1 78 ? -0.82 -34.094 -14.609 1 93.31 78 THR A C 1
ATOM 586 O O . THR A 1 78 ? -0.323 -33.062 -15.016 1 93.31 78 THR A O 1
ATOM 589 N N . PRO A 1 79 ? -2.096 -34.219 -14.234 1 92.25 79 PRO A N 1
ATOM 590 C CA . PRO A 1 79 ? -2.895 -32.969 -14.188 1 92.25 79 PRO A CA 1
ATOM 591 C C . PRO A 1 79 ? -2.238 -31.875 -13.359 1 92.25 79 PRO A C 1
ATOM 593 O O . PRO A 1 79 ? -1.608 -32.156 -12.344 1 92.25 79 PRO A O 1
ATOM 596 N N . GLU A 1 80 ? -2.34 -30.656 -13.812 1 94.31 80 GLU A N 1
ATOM 597 C CA . GLU A 1 80 ? -1.838 -29.453 -13.156 1 94.31 80 GLU A CA 1
ATOM 598 C C . GLU A 1 80 ? -0.35 -29.25 -13.43 1 94.31 80 GLU A C 1
ATOM 600 O O . GLU A 1 80 ? 0.23 -28.234 -13.039 1 94.31 80 GLU A O 1
ATOM 605 N N . SER A 1 81 ? 0.272 -30.188 -14.117 1 96 81 SER A N 1
ATOM 606 C CA . SER A 1 81 ? 1.626 -29.906 -14.594 1 96 81 SER A CA 1
ATOM 607 C C . SER A 1 81 ? 1.642 -28.766 -15.594 1 96 81 SER A C 1
ATOM 609 O O . SER A 1 81 ? 0.686 -28.578 -16.344 1 96 81 SER A O 1
ATOM 611 N N . LEU A 1 82 ? 2.664 -28 -15.5 1 96.94 82 LEU A N 1
ATOM 612 C CA . LEU A 1 82 ? 2.859 -26.906 -16.453 1 96.94 82 LEU A CA 1
ATOM 613 C C . LEU A 1 82 ? 3.688 -27.359 -17.641 1 96.94 82 LEU A C 1
ATOM 615 O O . LEU A 1 82 ? 4.785 -27.891 -17.484 1 96.94 82 LEU A O 1
ATOM 619 N N . VAL A 1 83 ? 3.156 -27.141 -18.891 1 96.81 83 VAL A N 1
ATOM 620 C CA . VAL A 1 83 ? 3.844 -27.609 -20.094 1 96.81 83 VAL A CA 1
ATOM 621 C C . VAL A 1 83 ? 3.883 -26.516 -21.141 1 96.81 83 VAL A C 1
ATOM 623 O O . VAL A 1 83 ? 3.127 -25.547 -21.062 1 96.81 83 VAL A O 1
ATOM 626 N N . ARG A 1 84 ? 4.824 -26.656 -22 1 96.06 84 ARG A N 1
ATOM 627 C CA . ARG A 1 84 ? 4.922 -25.828 -23.203 1 96.06 84 ARG A CA 1
ATOM 628 C C . ARG A 1 84 ? 4.75 -26.672 -24.469 1 96.06 84 ARG A C 1
ATOM 630 O O . ARG A 1 84 ? 5.441 -27.672 -24.656 1 96.06 84 ARG A O 1
ATOM 637 N N . ILE A 1 85 ? 3.809 -26.25 -25.328 1 93.81 85 ILE A N 1
ATOM 638 C CA . ILE A 1 85 ? 3.529 -26.953 -26.562 1 93.81 85 ILE A CA 1
ATOM 639 C C . ILE A 1 85 ? 3.785 -26.031 -27.75 1 93.81 85 ILE A C 1
ATOM 641 O O . ILE A 1 85 ? 3.443 -24.859 -27.719 1 93.81 85 ILE A O 1
ATOM 645 N N . SER A 1 86 ? 4.488 -26.484 -28.672 1 93 86 SER A N 1
ATOM 646 C CA . SER A 1 86 ? 4.641 -25.797 -29.953 1 93 86 SER A CA 1
ATOM 647 C C . SER A 1 86 ? 3.816 -26.484 -31.031 1 93 86 SER A C 1
ATOM 649 O O . SER A 1 86 ? 3.746 -27.703 -31.094 1 93 86 SER A O 1
ATOM 651 N N . CYS A 1 87 ? 3.143 -25.656 -31.828 1 91.75 87 CYS A N 1
ATOM 652 C CA . CYS A 1 87 ? 2.266 -26.203 -32.875 1 91.75 87 CYS A CA 1
ATOM 653 C C . CYS A 1 87 ? 2.143 -25.25 -34.031 1 91.75 87 CYS A C 1
ATOM 655 O O . CYS A 1 87 ? 2.688 -24.141 -34 1 91.75 87 CYS A O 1
ATOM 657 N N . SER A 1 88 ? 1.465 -25.766 -35.031 1 89.5 88 SER A N 1
ATOM 658 C CA . SER A 1 88 ? 1.344 -24.938 -36.25 1 89.5 88 SER A CA 1
ATOM 659 C C . SER A 1 88 ? 0.041 -24.156 -36.25 1 89.5 88 SER A C 1
ATOM 661 O O . SER A 1 88 ? -0.048 -23.094 -36.875 1 89.5 88 SER A O 1
ATOM 663 N N . GLN A 1 89 ? -0.925 -24.719 -35.562 1 88.62 89 GLN A N 1
ATOM 664 C CA . GLN A 1 89 ? -2.225 -24.047 -35.656 1 88.62 89 GLN A CA 1
ATOM 665 C C . GLN A 1 89 ? -3.021 -24.234 -34.344 1 88.62 89 GLN A C 1
ATOM 667 O O . GLN A 1 89 ? -3.01 -25.297 -33.75 1 88.62 89 GLN A O 1
ATOM 672 N N . ILE A 1 90 ? -3.629 -23.172 -33.938 1 87.62 90 ILE A N 1
ATOM 673 C CA . ILE A 1 90 ? -4.633 -23.156 -32.875 1 87.62 90 ILE A CA 1
ATOM 674 C C . ILE A 1 90 ? -5.938 -22.562 -33.406 1 87.62 90 ILE A C 1
ATOM 676 O O . ILE A 1 90 ? -5.957 -21.438 -33.875 1 87.62 90 ILE A O 1
ATOM 680 N N . ALA A 1 91 ? -6.957 -23.297 -33.438 1 85.69 91 ALA A N 1
ATOM 681 C CA . ALA A 1 91 ? -8.219 -22.844 -34.031 1 85.69 91 ALA A CA 1
ATOM 682 C C . ALA A 1 91 ? -9.344 -22.906 -33 1 85.69 91 ALA A C 1
ATOM 684 O O . ALA A 1 91 ? -9.273 -23.672 -32.031 1 85.69 91 ALA A O 1
ATOM 685 N N . SER A 1 92 ? -10.258 -21.938 -33.062 1 82.06 92 SER A N 1
ATOM 686 C CA . SER A 1 92 ? -11.414 -21.922 -32.188 1 82.06 92 SER A CA 1
ATOM 687 C C . SER A 1 92 ? -12.57 -22.719 -32.75 1 82.06 92 SER A C 1
ATOM 689 O O . SER A 1 92 ? -12.758 -22.766 -33.969 1 82.06 92 SER A O 1
ATOM 691 N N . GLU A 1 93 ? -13.148 -23.562 -31.938 1 64.5 93 GLU A N 1
ATOM 692 C CA . GLU A 1 93 ? -14.312 -24.312 -32.375 1 64.5 93 GLU A CA 1
ATOM 693 C C . GLU A 1 93 ? -15.484 -23.391 -32.719 1 64.5 93 GLU A C 1
ATOM 695 O O . GLU A 1 93 ? -16.172 -23.578 -33.719 1 64.5 93 GLU A O 1
ATOM 700 N N . THR A 1 94 ? -15.797 -22.484 -31.734 1 59.28 94 THR A N 1
ATOM 701 C CA . THR A 1 94 ? -16.844 -21.5 -31.953 1 59.28 94 THR A CA 1
ATOM 702 C C . THR A 1 94 ? -16.375 -20.109 -31.547 1 59.28 94 THR A C 1
ATOM 704 O O . THR A 1 94 ? -15.391 -19.969 -30.812 1 59.28 94 THR A O 1
ATOM 707 N N . ALA A 1 95 ? -16.938 -19.016 -32.219 1 50 95 ALA A N 1
ATOM 708 C CA . ALA A 1 95 ? -16.578 -17.609 -32.031 1 50 95 ALA A CA 1
ATOM 709 C C . ALA A 1 95 ? -16.562 -17.25 -30.531 1 50 95 ALA A C 1
ATOM 711 O O . ALA A 1 95 ? -15.781 -16.391 -30.109 1 50 95 ALA A O 1
ATOM 712 N N . SER A 1 96 ? -17.406 -17.719 -29.797 1 49.69 96 SER A N 1
ATOM 713 C CA . SER A 1 96 ? -17.594 -17.312 -28.406 1 49.69 96 SER A CA 1
ATOM 714 C C . SER A 1 96 ? -17 -18.344 -27.453 1 49.69 96 SER A C 1
ATOM 716 O O . SER A 1 96 ? -17.094 -18.188 -26.234 1 49.69 96 SER A O 1
ATOM 718 N N . SER A 1 97 ? -16.141 -19.312 -28.109 1 61.06 97 SER A N 1
ATOM 719 C CA . SER A 1 97 ? -15.844 -20.469 -27.281 1 61.06 97 SER A CA 1
ATOM 720 C C . SER A 1 97 ? -14.547 -20.281 -26.5 1 61.06 97 SER A C 1
ATOM 722 O O . SER A 1 97 ? -13.641 -19.578 -26.953 1 61.06 97 SER A O 1
ATOM 724 N N . GLU A 1 98 ? -14.594 -20.594 -25.141 1 76 98 GLU A N 1
ATOM 725 C CA . GLU A 1 98 ? -13.422 -20.703 -24.297 1 76 98 GLU A CA 1
ATOM 726 C C . GLU A 1 98 ? -12.609 -21.953 -24.609 1 76 98 GLU A C 1
ATOM 728 O O . GLU A 1 98 ? -11.648 -22.281 -23.906 1 76 98 GLU A O 1
ATOM 733 N N . THR A 1 99 ? -12.945 -22.594 -25.797 1 84.25 99 THR A N 1
ATOM 734 C CA . THR A 1 99 ? -12.258 -23.844 -26.141 1 84.25 99 THR A CA 1
ATOM 735 C C . THR A 1 99 ? -11.578 -23.734 -27.5 1 84.25 99 THR A C 1
ATOM 737 O O . THR A 1 99 ? -12.156 -23.203 -28.453 1 84.25 99 THR A O 1
ATOM 740 N N . PHE A 1 100 ? -10.359 -24.219 -27.562 1 89.31 100 PHE A N 1
ATOM 741 C CA . PHE A 1 100 ? -9.531 -24.188 -28.766 1 89.31 100 PHE A CA 1
ATOM 742 C C . PHE A 1 100 ? -8.984 -25.562 -29.094 1 89.31 100 PHE A C 1
ATOM 744 O O . PHE A 1 100 ? -8.977 -26.453 -28.234 1 89.31 100 PHE A O 1
ATOM 751 N N . THR A 1 101 ? -8.664 -25.719 -30.406 1 91.38 101 THR A N 1
ATOM 752 C CA . THR A 1 101 ? -8.062 -26.984 -30.844 1 91.38 101 THR A CA 1
ATOM 753 C C . THR A 1 101 ? -6.645 -26.75 -31.344 1 91.38 101 THR A C 1
ATOM 755 O O . THR A 1 101 ? -6.41 -25.859 -32.156 1 91.38 101 THR A O 1
ATOM 758 N N . ILE A 1 102 ? -5.723 -27.5 -30.781 1 90.38 102 ILE A N 1
ATOM 759 C CA . ILE A 1 102 ? -4.328 -27.453 -31.203 1 90.38 102 ILE A CA 1
ATOM 760 C C . ILE A 1 102 ? -4.062 -28.562 -32.219 1 90.38 102 ILE A C 1
ATOM 762 O O . ILE A 1 102 ? -4.395 -29.719 -31.969 1 90.38 102 ILE A O 1
ATOM 766 N N . THR A 1 103 ? -3.482 -28.203 -33.344 1 88.38 103 THR A N 1
ATOM 767 C CA . THR A 1 103 ? -3.131 -29.219 -34.344 1 88.38 103 THR A CA 1
ATOM 768 C C . THR A 1 103 ? -1.659 -29.109 -34.719 1 88.38 103 THR A C 1
ATOM 770 O O . THR A 1 103 ? -1.044 -28.047 -34.562 1 88.38 103 THR A O 1
ATOM 773 N N . GLN A 1 104 ? -1.076 -30.234 -35.188 1 86.62 104 GLN A N 1
ATOM 774 C CA . GLN A 1 104 ? 0.298 -30.328 -35.656 1 86.62 104 GLN A CA 1
ATOM 775 C C . GLN A 1 104 ? 1.288 -29.891 -34.594 1 86.62 104 GLN A C 1
ATOM 777 O O . GLN A 1 104 ? 2.094 -28.984 -34.781 1 86.62 104 GLN A O 1
ATOM 782 N N . VAL A 1 105 ? 1.23 -30.641 -33.531 1 90.94 105 VAL A N 1
ATOM 783 C CA . VAL A 1 105 ? 2.139 -30.391 -32.406 1 90.94 105 VAL A CA 1
ATOM 784 C C . VAL A 1 105 ? 3.561 -30.781 -32.812 1 90.94 105 VAL A C 1
ATOM 786 O O . VAL A 1 105 ? 3.793 -31.875 -33.312 1 90.94 105 VAL A O 1
ATOM 789 N N . SER A 1 106 ? 4.488 -29.828 -32.594 1 89.81 106 SER A N 1
ATOM 790 C CA . SER A 1 106 ? 5.875 -30.078 -32.969 1 89.81 106 SER A CA 1
ATOM 791 C C . SER A 1 106 ? 6.762 -30.312 -31.75 1 89.81 106 SER A C 1
ATOM 793 O O . SER A 1 106 ? 7.84 -30.891 -31.875 1 89.81 106 SER A O 1
ATOM 795 N N . SER A 1 107 ? 6.348 -29.859 -30.672 1 92.06 107 SER A N 1
ATOM 796 C CA . SER A 1 107 ? 7.117 -30.094 -29.453 1 92.06 107 SER A CA 1
ATOM 797 C C . SER A 1 107 ? 6.23 -30.016 -28.203 1 92.06 107 SER A C 1
ATOM 799 O O . SER A 1 107 ? 5.234 -29.281 -28.203 1 92.06 107 SER A O 1
ATOM 801 N N . LEU A 1 108 ? 6.574 -30.797 -27.188 1 94.12 108 LEU A N 1
ATOM 802 C CA . LEU A 1 108 ? 5.945 -30.797 -25.859 1 94.12 108 LEU A CA 1
ATOM 803 C C . LEU A 1 108 ? 6.988 -30.922 -24.766 1 94.12 108 LEU A C 1
ATOM 805 O O . LEU A 1 108 ? 7.719 -31.922 -24.703 1 94.12 108 LEU A O 1
ATOM 809 N N . THR A 1 109 ? 7.094 -29.875 -23.969 1 94.94 109 THR A N 1
ATOM 810 C CA . THR A 1 109 ? 8.086 -29.859 -22.891 1 94.94 109 THR A CA 1
ATOM 811 C C . THR A 1 109 ? 7.414 -29.641 -21.547 1 94.94 109 THR A C 1
ATOM 813 O O . THR A 1 109 ? 6.523 -28.797 -21.422 1 94.94 109 THR A O 1
ATOM 816 N N . VAL A 1 110 ? 7.828 -30.438 -20.547 1 96.5 110 VAL A N 1
ATOM 817 C CA . VAL A 1 110 ? 7.344 -30.234 -19.188 1 96.5 110 VAL A CA 1
ATOM 818 C C . VAL A 1 110 ? 8.148 -29.125 -18.516 1 96.5 110 VAL A C 1
ATOM 820 O O . VAL A 1 110 ? 9.367 -29.234 -18.359 1 96.5 110 VAL A O 1
ATOM 823 N N . ILE A 1 111 ? 7.504 -28.062 -18.156 1 96.25 111 ILE A N 1
ATOM 824 C CA . ILE A 1 111 ? 8.148 -26.938 -17.484 1 96.25 111 ILE A CA 1
ATOM 825 C C . ILE A 1 111 ? 8.211 -27.203 -15.977 1 96.25 111 ILE A C 1
ATOM 827 O O . ILE A 1 111 ? 9.227 -26.922 -15.336 1 96.25 111 ILE A O 1
ATOM 831 N N . SER A 1 112 ? 7.137 -27.703 -15.445 1 96.88 112 SER A N 1
ATOM 832 C CA . SER A 1 112 ? 7.035 -28.031 -14.031 1 96.88 112 SER A CA 1
ATOM 833 C C . SER A 1 112 ? 6.031 -29.156 -13.789 1 96.88 112 SER A C 1
ATOM 835 O O . SER A 1 112 ? 4.852 -29.016 -14.117 1 96.88 112 SER A O 1
ATOM 837 N N . GLU A 1 113 ? 6.5 -30.203 -13.195 1 95.31 113 GLU A N 1
ATOM 838 C CA . GLU A 1 113 ? 5.656 -31.375 -12.953 1 95.31 113 GLU A CA 1
ATOM 839 C C . GLU A 1 113 ? 4.848 -31.219 -11.672 1 95.31 113 GLU A C 1
ATOM 841 O O . GLU A 1 113 ? 5.371 -30.734 -10.664 1 95.31 113 GLU A O 1
ATOM 846 N N . ALA A 1 114 ? 3.582 -31.547 -11.734 1 95.06 114 ALA A N 1
ATOM 847 C CA . ALA A 1 114 ? 2.738 -31.594 -10.539 1 95.06 114 ALA A CA 1
ATOM 848 C C . ALA A 1 114 ? 2.623 -33.031 -10 1 95.06 114 ALA A C 1
ATOM 850 O O . ALA A 1 114 ? 2.648 -33.969 -10.766 1 95.06 114 ALA A O 1
ATOM 851 N N . LYS A 1 115 ? 2.488 -33.031 -8.711 1 91.31 115 LYS A N 1
ATOM 852 C CA . LYS A 1 115 ? 2.26 -34.344 -8.086 1 91.31 115 LYS A CA 1
ATOM 853 C C . LYS A 1 115 ? 0.982 -34.969 -8.609 1 91.31 115 LYS A C 1
ATOM 855 O O . LYS A 1 115 ? 0.006 -34.281 -8.906 1 91.31 115 LYS A O 1
ATOM 860 N N . ALA A 1 116 ? 1.017 -36.312 -8.625 1 82.56 116 ALA A N 1
ATOM 861 C CA . ALA A 1 116 ? -0.166 -37.062 -9.055 1 82.56 116 ALA A CA 1
ATOM 862 C C . ALA A 1 116 ? -1.246 -37.031 -7.973 1 82.56 116 ALA A C 1
ATOM 864 O O . ALA A 1 116 ? -0.951 -36.844 -6.793 1 82.56 116 ALA A O 1
ATOM 865 N N . ASN A 1 117 ? -2.479 -37.156 -8.328 1 78.31 117 ASN A N 1
ATOM 866 C CA . ASN A 1 117 ? -3.635 -37.375 -7.461 1 78.31 117 ASN A CA 1
ATOM 867 C C . ASN A 1 117 ? -3.879 -36.156 -6.559 1 78.31 117 ASN A C 1
ATOM 869 O O . ASN A 1 117 ? -4.074 -36.312 -5.352 1 78.31 117 ASN A O 1
ATOM 873 N N . LEU A 1 118 ? -3.617 -35.031 -7.141 1 79.25 118 LEU A N 1
ATOM 874 C CA . LEU A 1 118 ? -3.996 -33.812 -6.418 1 79.25 118 LEU A CA 1
ATOM 875 C C . LEU A 1 118 ? -5.496 -33.781 -6.141 1 79.25 118 LEU A C 1
ATOM 877 O O . LEU A 1 118 ? -6.266 -34.469 -6.824 1 79.25 118 LEU A O 1
ATOM 881 N N . ALA A 1 119 ? -5.891 -33.125 -5.023 1 63.59 119 ALA A N 1
ATOM 882 C CA . ALA A 1 119 ? -7.273 -33.094 -4.555 1 63.59 119 ALA A CA 1
ATOM 883 C C . ALA A 1 119 ? -8.227 -32.688 -5.676 1 63.59 119 ALA A C 1
ATOM 885 O O . ALA A 1 119 ? -8.141 -31.578 -6.191 1 63.59 119 ALA A O 1
ATOM 886 N N . ASP A 1 120 ? -8.953 -33.656 -6.219 1 59.16 120 ASP A N 1
ATOM 887 C CA . ASP A 1 120 ? -9.789 -33.531 -7.41 1 59.16 120 ASP A CA 1
ATOM 888 C C . ASP A 1 120 ? -10.984 -32.625 -7.148 1 59.16 120 ASP A C 1
ATOM 890 O O . ASP A 1 120 ? -11.484 -31.969 -8.062 1 59.16 120 ASP A O 1
ATOM 894 N N . ASP A 1 121 ? -11.469 -32.656 -5.914 1 56.72 121 ASP A N 1
ATOM 895 C CA . ASP A 1 121 ? -12.766 -32 -5.695 1 56.72 121 ASP A CA 1
ATOM 896 C C . ASP A 1 121 ? -12.648 -30.484 -5.746 1 56.72 121 ASP A C 1
ATOM 898 O O . ASP A 1 121 ? -13.648 -29.781 -5.672 1 56.72 121 ASP A O 1
ATOM 902 N N . LEU A 1 122 ? -11.445 -30.031 -5.977 1 58.03 122 LEU A N 1
ATOM 903 C CA . LEU A 1 122 ? -11.273 -28.594 -5.934 1 58.03 122 LEU A CA 1
ATOM 904 C C . LEU A 1 122 ? -11.18 -28.016 -7.344 1 58.03 122 LEU A C 1
ATOM 906 O O . LEU A 1 122 ? -11.172 -26.781 -7.52 1 58.03 122 LEU A O 1
ATOM 910 N N . LYS A 1 123 ? -11.234 -28.922 -8.312 1 57.69 123 LYS A N 1
ATOM 911 C CA . LYS A 1 123 ? -10.844 -28.531 -9.664 1 57.69 123 LYS A CA 1
ATOM 912 C C . LYS A 1 123 ? -12.062 -28.172 -10.508 1 57.69 123 LYS A C 1
ATOM 914 O O . LYS A 1 123 ? -12.492 -28.953 -11.359 1 57.69 123 LYS A O 1
ATOM 919 N N . LEU A 1 124 ? -12.766 -27.062 -9.977 1 63.06 124 LEU A N 1
ATOM 920 C CA . LEU A 1 124 ? -13.945 -26.641 -10.727 1 63.06 124 LEU A CA 1
ATOM 921 C C . LEU A 1 124 ? -13.617 -25.484 -11.664 1 63.06 124 LEU A C 1
ATOM 923 O O . LEU A 1 124 ? -13.977 -24.344 -11.391 1 63.06 124 LEU A O 1
ATOM 927 N N . HIS A 1 125 ? -12.945 -25.797 -12.75 1 69.69 125 HIS A N 1
ATOM 928 C CA . HIS A 1 125 ? -12.414 -24.797 -13.688 1 69.69 125 HIS A CA 1
ATOM 929 C C . HIS A 1 125 ? -13.445 -24.438 -14.742 1 69.69 125 HIS A C 1
ATOM 931 O O . HIS A 1 125 ? -13.281 -23.438 -15.461 1 69.69 125 HIS A O 1
ATOM 937 N N . GLY A 1 126 ? -14.609 -25.141 -14.703 1 65.75 126 GLY A N 1
ATOM 938 C CA . GLY A 1 126 ? -15.641 -24.875 -15.688 1 65.75 126 GLY A CA 1
ATOM 939 C C . GLY A 1 126 ? -15.266 -25.328 -17.094 1 65.75 126 GLY A C 1
ATOM 940 O O . GLY A 1 126 ? -15.562 -24.641 -18.062 1 65.75 126 GLY A O 1
ATOM 941 N N . ALA A 1 127 ? -14.508 -26.344 -17.203 1 69.81 127 ALA A N 1
ATOM 942 C CA . ALA A 1 127 ? -14.18 -26.906 -18.516 1 69.81 127 ALA A CA 1
ATOM 943 C C . ALA A 1 127 ? -15.438 -27.422 -19.203 1 69.81 127 ALA A C 1
ATOM 945 O O . ALA A 1 127 ? -16.438 -27.719 -18.562 1 69.81 127 ALA A O 1
ATOM 946 N N . PRO A 1 128 ? -15.336 -27.359 -20.547 1 66.81 128 PRO A N 1
ATOM 947 C CA . PRO A 1 128 ? -16.5 -27.922 -21.234 1 66.81 128 PRO A CA 1
ATOM 948 C C . PRO A 1 128 ? -16.906 -29.281 -20.703 1 66.81 128 PRO A C 1
ATOM 950 O O . PRO A 1 128 ? -16.062 -30.172 -20.531 1 66.81 128 PRO A O 1
ATOM 953 N N . GLY A 1 129 ? -18.125 -29.406 -20.359 1 68.19 129 GLY A N 1
ATOM 954 C CA . GLY A 1 129 ? -18.656 -30.672 -19.875 1 68.19 129 GLY A CA 1
ATOM 955 C C . GLY A 1 129 ? -18.625 -30.797 -18.375 1 68.19 129 GLY A C 1
ATOM 956 O O . GLY A 1 129 ? -19.25 -31.703 -17.812 1 68.19 129 GLY A O 1
ATOM 957 N N . GLU A 1 130 ? -17.859 -29.938 -17.75 1 73.88 130 GLU A N 1
ATOM 958 C CA . GLU A 1 130 ? -17.781 -29.984 -16.297 1 73.88 130 GLU A CA 1
ATOM 959 C C . GLU A 1 130 ? -19 -29.297 -15.648 1 73.88 130 GLU A C 1
ATOM 961 O O . GLU A 1 130 ? -19.484 -28.281 -16.156 1 73.88 130 GLU A O 1
ATOM 966 N N . THR A 1 131 ? -19.531 -30 -14.68 1 73.88 131 THR A N 1
ATOM 967 C CA . THR A 1 131 ? -20.609 -29.391 -13.906 1 73.88 131 THR A CA 1
ATOM 968 C C . THR A 1 131 ? -20.047 -28.391 -12.898 1 73.88 131 THR A C 1
ATOM 970 O O . THR A 1 131 ? -19.156 -28.734 -12.117 1 73.88 131 THR A O 1
ATOM 973 N N . VAL A 1 132 ? -20.578 -27.234 -12.984 1 74.81 132 VAL A N 1
ATOM 974 C CA . VAL A 1 132 ? -20.156 -26.188 -12.062 1 74.81 132 VAL A CA 1
ATOM 975 C C . VAL A 1 132 ? -20.906 -26.328 -10.742 1 74.81 132 VAL A C 1
ATOM 977 O O . VAL A 1 132 ? -22.125 -26.5 -10.734 1 74.81 132 VAL A O 1
ATOM 980 N N . PRO A 1 133 ? -20.156 -26.281 -9.688 1 77.94 133 PRO A N 1
ATOM 981 C CA . PRO A 1 133 ? -20.859 -26.359 -8.398 1 77.94 133 PRO A CA 1
ATOM 982 C C . PRO A 1 133 ? -21.75 -25.141 -8.133 1 77.94 133 PRO A C 1
ATOM 984 O O . PRO A 1 133 ? -21.484 -24.062 -8.672 1 77.94 133 PRO A O 1
ATOM 987 N N . SER A 1 134 ? -22.781 -25.438 -7.324 1 84 134 SER A N 1
ATOM 988 C CA . SER A 1 134 ? -23.641 -24.328 -6.906 1 84 134 SER A CA 1
ATOM 989 C C . SER A 1 134 ? -22.891 -23.406 -5.949 1 84 134 SER A C 1
ATOM 991 O O . SER A 1 134 ? -21.875 -23.781 -5.375 1 84 134 SER A O 1
ATOM 993 N N . LEU A 1 135 ? -23.391 -22.266 -5.848 1 84.5 135 LEU A N 1
ATOM 994 C CA . LEU A 1 135 ? -22.812 -21.297 -4.91 1 84.5 135 LEU A CA 1
ATOM 995 C C . LEU A 1 135 ? -22.828 -21.859 -3.492 1 84.5 135 LEU A C 1
ATOM 997 O O . LEU A 1 135 ? -21.859 -21.688 -2.75 1 84.5 135 LEU A O 1
ATOM 1001 N N . ASN A 1 136 ? -23.875 -22.438 -3.152 1 87.75 136 ASN A N 1
ATOM 1002 C CA . ASN A 1 136 ? -24 -23.016 -1.817 1 87.75 136 ASN A CA 1
ATOM 1003 C C . ASN A 1 136 ? -22.969 -24.125 -1.584 1 87.75 136 ASN A C 1
ATOM 1005 O O . ASN A 1 136 ? -22.391 -24.219 -0.499 1 87.75 136 ASN A O 1
ATOM 1009 N N . ASP A 1 137 ? -22.766 -24.875 -2.555 1 85.62 137 ASP A N 1
ATOM 1010 C CA . ASP A 1 137 ? -21.766 -25.922 -2.451 1 85.62 137 ASP A CA 1
ATOM 1011 C C . ASP A 1 137 ? -20.375 -25.344 -2.27 1 85.62 137 ASP A C 1
ATOM 1013 O O . ASP A 1 137 ? -19.578 -25.844 -1.464 1 85.62 137 ASP A O 1
ATOM 1017 N N . ARG A 1 138 ? -20.156 -24.359 -2.984 1 85.88 138 ARG A N 1
ATOM 1018 C CA . ARG A 1 138 ? -18.844 -23.734 -2.916 1 85.88 138 ARG A CA 1
ATOM 1019 C C . ARG A 1 138 ? -18.609 -23.109 -1.546 1 85.88 138 ARG A C 1
ATOM 1021 O O . ARG A 1 138 ? -17.484 -23.109 -1.038 1 85.88 138 ARG A O 1
ATOM 1028 N N . LEU A 1 139 ? -19.625 -22.594 -0.986 1 87.25 139 LEU A N 1
ATOM 1029 C CA . LEU A 1 139 ? -19.516 -21.984 0.335 1 87.25 139 LEU A CA 1
ATOM 1030 C C . LEU A 1 139 ? -19.281 -23.047 1.405 1 87.25 139 LEU A C 1
ATOM 1032 O O . LEU A 1 139 ? -18.531 -22.812 2.355 1 87.25 139 LEU A O 1
ATOM 1036 N N . LEU A 1 140 ? -19.922 -24.125 1.235 1 86.19 140 LEU A N 1
ATOM 1037 C CA . LEU A 1 140 ? -19.766 -25.219 2.186 1 86.19 140 LEU A CA 1
ATOM 1038 C C . LEU A 1 140 ? -18.344 -25.75 2.152 1 86.19 140 LEU A C 1
ATOM 1040 O O . LEU A 1 140 ? -17.828 -26.25 3.166 1 86.19 140 LEU A O 1
ATOM 1044 N N . LEU A 1 141 ? -17.75 -25.516 1.049 1 88.06 141 LEU A N 1
ATOM 1045 C CA . LEU A 1 141 ? -16.406 -26.047 0.863 1 88.06 141 LEU A CA 1
ATOM 1046 C C . LEU A 1 141 ? -15.352 -24.969 1.097 1 88.06 141 LEU A C 1
ATOM 1048 O O . LEU A 1 141 ? -14.164 -25.188 0.832 1 88.06 141 LEU A O 1
ATOM 1052 N N . LEU A 1 142 ? -15.719 -23.875 1.603 1 91.38 142 LEU A N 1
ATOM 1053 C CA . LEU A 1 142 ? -14.812 -22.734 1.639 1 91.38 142 LEU A CA 1
ATOM 1054 C C . LEU A 1 142 ? -13.57 -23.062 2.463 1 91.38 142 LEU A C 1
ATOM 1056 O O . LEU A 1 142 ? -12.445 -22.766 2.043 1 91.38 142 LEU A O 1
ATOM 1060 N N . ASP A 1 143 ? -13.734 -23.688 3.605 1 91.56 143 ASP A N 1
ATOM 1061 C CA . ASP A 1 143 ? -12.578 -24 4.441 1 91.56 143 ASP A CA 1
ATOM 1062 C C . ASP A 1 143 ? -11.602 -24.906 3.705 1 91.56 143 ASP A C 1
ATOM 1064 O O . ASP A 1 143 ? -10.383 -24.703 3.771 1 91.56 143 ASP A O 1
ATOM 1068 N N . LYS A 1 144 ? -12.141 -25.891 3.051 1 91.25 144 LYS A N 1
ATOM 1069 C CA . LYS A 1 144 ? -11.297 -26.781 2.258 1 91.25 144 LYS A CA 1
ATOM 1070 C C . LYS A 1 144 ? -10.617 -26.016 1.12 1 91.25 144 LYS A C 1
ATOM 1072 O O . LYS A 1 144 ? -9.445 -26.266 0.818 1 91.25 144 LYS A O 1
ATOM 1077 N N . ARG A 1 145 ? -11.367 -25.156 0.436 1 92.38 145 ARG A N 1
ATOM 1078 C CA . ARG A 1 145 ? -10.812 -24.328 -0.632 1 92.38 145 ARG A CA 1
ATOM 1079 C C . ARG A 1 145 ? -9.68 -23.453 -0.113 1 92.38 145 ARG A C 1
ATOM 1081 O O . ARG A 1 145 ? -8.656 -23.297 -0.78 1 92.38 145 ARG A O 1
ATOM 1088 N N . LEU A 1 146 ? -9.859 -22.953 1.099 1 94 146 LEU A N 1
ATOM 1089 C CA . LEU A 1 146 ? -8.844 -22.094 1.697 1 94 146 LEU A CA 1
ATOM 1090 C C . LEU A 1 146 ? -7.609 -22.906 2.088 1 94 146 LEU A C 1
ATOM 1092 O O . LEU A 1 146 ? -6.484 -22.406 2.037 1 94 146 LEU A O 1
ATOM 1096 N N . ASP A 1 147 ? -7.801 -24.172 2.436 1 92.56 147 ASP A N 1
ATOM 1097 C CA . ASP A 1 147 ? -6.684 -25.062 2.75 1 92.56 147 ASP A CA 1
ATOM 1098 C C . ASP A 1 147 ? -5.871 -25.375 1.499 1 92.56 147 ASP A C 1
ATOM 1100 O O . ASP A 1 147 ? -4.664 -25.625 1.582 1 92.56 147 ASP A O 1
ATOM 1104 N N . HIS A 1 148 ? -6.551 -25.422 0.376 1 92.31 148 HIS A N 1
ATOM 1105 C CA . HIS A 1 148 ? -5.922 -25.656 -0.918 1 92.31 148 HIS A CA 1
ATOM 1106 C C . HIS A 1 148 ? -6.02 -24.438 -1.813 1 92.31 148 HIS A C 1
ATOM 1108 O O . HIS A 1 148 ? -6.383 -24.547 -2.986 1 92.31 148 HIS A O 1
ATOM 1114 N N . ARG A 1 149 ? -5.684 -23.359 -1.229 1 94.62 149 ARG A N 1
ATOM 1115 C CA . ARG A 1 149 ? -6.004 -22.047 -1.765 1 94.62 149 ARG A CA 1
ATOM 1116 C C . ARG A 1 149 ? -5.352 -21.828 -3.129 1 94.62 149 ARG A C 1
ATOM 1118 O O . ARG A 1 149 ? -5.934 -21.188 -4.008 1 94.62 149 ARG A O 1
ATOM 1125 N N . LEU A 1 150 ? -4.188 -22.359 -3.322 1 95.44 150 LEU A N 1
ATOM 1126 C CA . LEU A 1 150 ? -3.471 -22.156 -4.574 1 95.44 150 LEU A CA 1
ATOM 1127 C C . LEU A 1 150 ? -4.176 -22.844 -5.734 1 95.44 150 LEU A C 1
ATOM 1129 O O . LEU A 1 150 ? -4.301 -22.266 -6.82 1 95.44 150 LEU A O 1
ATOM 1133 N N . LEU A 1 151 ? -4.656 -24.016 -5.488 1 93.06 151 LEU A N 1
ATOM 1134 C CA . LEU A 1 151 ? -5.441 -24.719 -6.504 1 93.06 151 LEU A CA 1
ATOM 1135 C C . LEU A 1 151 ? -6.773 -24.016 -6.738 1 93.06 151 LEU A C 1
ATOM 1137 O O . LEU A 1 151 ? -7.234 -23.906 -7.879 1 93.06 151 LEU A O 1
ATOM 1141 N N . ASP A 1 152 ? -7.363 -23.547 -5.66 1 92.56 152 ASP A N 1
ATOM 1142 C CA . ASP A 1 152 ? -8.617 -22.797 -5.762 1 92.56 152 ASP A CA 1
ATOM 1143 C C . ASP A 1 152 ? -8.438 -21.547 -6.625 1 92.56 152 ASP A C 1
ATOM 1145 O O . ASP A 1 152 ? -9.305 -21.219 -7.441 1 92.56 152 ASP A O 1
ATOM 1149 N N . ALA A 1 153 ? -7.348 -20.922 -6.477 1 94.62 153 ALA A N 1
ATOM 1150 C CA . ALA A 1 153 ? -7.102 -19.641 -7.137 1 94.62 153 ALA A CA 1
ATOM 1151 C C . ALA A 1 153 ? -6.695 -19.844 -8.594 1 94.62 153 ALA A C 1
ATOM 1153 O O . ALA A 1 153 ? -6.637 -18.891 -9.367 1 94.62 153 ALA A O 1
ATOM 1154 N N . ARG A 1 154 ? -6.461 -21.078 -9.016 1 93.94 154 ARG A N 1
ATOM 1155 C CA . ARG A 1 154 ? -6.211 -21.359 -10.422 1 93.94 154 ARG A CA 1
ATOM 1156 C C . ARG A 1 154 ? -7.492 -21.234 -11.242 1 93.94 154 ARG A C 1
ATOM 1158 O O . ARG A 1 154 ? -7.441 -21.109 -12.469 1 93.94 154 ARG A O 1
ATOM 1165 N N . VAL A 1 155 ? -8.57 -21.484 -10.531 1 91.75 155 VAL A N 1
ATOM 1166 C CA . VAL A 1 155 ? -9.852 -21.312 -11.211 1 91.75 155 VAL A CA 1
ATOM 1167 C C . VAL A 1 155 ? -10.016 -19.859 -11.641 1 91.75 155 VAL A C 1
ATOM 1169 O O . VAL A 1 155 ? -9.891 -18.938 -10.828 1 91.75 155 VAL A O 1
ATOM 1172 N N . ALA A 1 156 ? -10.367 -19.656 -12.891 1 92.19 156 ALA A N 1
ATOM 1173 C CA . ALA A 1 156 ? -10.383 -18.328 -13.469 1 92.19 156 ALA A CA 1
ATOM 1174 C C . ALA A 1 156 ? -11.344 -17.406 -12.711 1 92.19 156 ALA A C 1
ATOM 1176 O O . ALA A 1 156 ? -11.047 -16.234 -12.5 1 92.19 156 ALA A O 1
ATOM 1177 N N . ALA A 1 157 ? -12.484 -17.953 -12.328 1 93.12 157 ALA A N 1
ATOM 1178 C CA . ALA A 1 157 ? -13.461 -17.172 -11.594 1 93.12 157 ALA A CA 1
ATOM 1179 C C . ALA A 1 157 ? -12.891 -16.688 -10.258 1 93.12 157 ALA A C 1
ATOM 1181 O O . ALA A 1 157 ? -13.07 -15.531 -9.883 1 93.12 157 ALA A O 1
ATOM 1182 N N . THR A 1 158 ? -12.188 -17.547 -9.562 1 94.75 158 THR A N 1
ATOM 1183 C CA . THR A 1 158 ? -11.586 -17.203 -8.281 1 94.75 158 THR A CA 1
ATOM 1184 C C . THR A 1 158 ? -10.422 -16.234 -8.477 1 94.75 158 THR A C 1
ATOM 1186 O O . THR A 1 158 ? -10.305 -15.242 -7.754 1 94.75 158 THR A O 1
ATOM 1189 N N . ALA A 1 159 ? -9.586 -16.484 -9.461 1 96.88 159 ALA A N 1
ATOM 1190 C CA . ALA A 1 159 ? -8.453 -15.617 -9.75 1 96.88 159 ALA A CA 1
ATOM 1191 C C . ALA A 1 159 ? -8.914 -14.195 -10.047 1 96.88 159 ALA A C 1
ATOM 1193 O O . ALA A 1 159 ? -8.227 -13.227 -9.695 1 96.88 159 ALA A O 1
ATOM 1194 N N . SER A 1 160 ? -10.023 -14.117 -10.656 1 97.25 160 SER A N 1
ATOM 1195 C CA . SER A 1 160 ? -10.531 -12.82 -11.07 1 97.25 160 SER A CA 1
ATOM 1196 C C . SER A 1 160 ? -10.867 -11.945 -9.867 1 97.25 160 SER A C 1
ATOM 1198 O O . SER A 1 160 ? -10.852 -10.719 -9.961 1 97.25 160 SER A O 1
ATOM 1200 N N . ILE A 1 161 ? -11.18 -12.547 -8.727 1 98.31 161 ILE A N 1
ATOM 1201 C CA . ILE A 1 161 ? -11.438 -11.789 -7.512 1 98.31 161 ILE A CA 1
ATOM 1202 C C . ILE A 1 161 ? -10.195 -10.984 -7.133 1 98.31 161 ILE A C 1
ATOM 1204 O O . ILE A 1 161 ? -10.281 -9.789 -6.844 1 98.31 161 ILE A O 1
ATOM 1208 N N . PHE A 1 162 ? -9.039 -11.609 -7.246 1 98.69 162 PHE A N 1
ATOM 1209 C CA . PHE A 1 162 ? -7.785 -10.961 -6.863 1 98.69 162 PHE A CA 1
ATOM 1210 C C . PHE A 1 162 ? -7.363 -9.938 -7.91 1 98.69 162 PHE A C 1
ATOM 1212 O O . PHE A 1 162 ? -6.77 -8.906 -7.574 1 98.69 162 PHE A O 1
ATOM 1219 N N . LYS A 1 163 ? -7.684 -10.219 -9.133 1 98.56 163 LYS A N 1
ATOM 1220 C CA . LYS A 1 163 ? -7.395 -9.258 -10.188 1 98.56 163 LYS A CA 1
ATOM 1221 C C . LYS A 1 163 ? -8.266 -8.008 -10.055 1 98.56 163 LYS A C 1
ATOM 1223 O O . LYS A 1 163 ? -7.801 -6.895 -10.297 1 98.56 163 LYS A O 1
ATOM 1228 N N . ILE A 1 164 ? -9.492 -8.203 -9.672 1 98.81 164 ILE A N 1
ATOM 1229 C CA . ILE A 1 164 ? -10.391 -7.078 -9.406 1 98.81 164 ILE A CA 1
ATOM 1230 C C . ILE A 1 164 ? -9.891 -6.289 -8.203 1 98.81 164 ILE A C 1
ATOM 1232 O O . ILE A 1 164 ? -9.922 -5.059 -8.203 1 98.81 164 ILE A O 1
ATOM 1236 N N . PHE A 1 165 ? -9.453 -6.988 -7.188 1 98.81 165 PHE A N 1
ATOM 1237 C CA . PHE A 1 165 ? -8.859 -6.32 -6.031 1 98.81 165 PHE A CA 1
ATOM 1238 C C . PHE A 1 165 ? -7.695 -5.438 -6.457 1 98.81 165 PHE A C 1
ATOM 1240 O O . PHE A 1 165 ? -7.598 -4.281 -6.039 1 98.81 165 PHE A O 1
ATOM 1247 N N . SER A 1 166 ? -6.867 -5.949 -7.27 1 98.81 166 SER A N 1
ATOM 1248 C CA . SER A 1 166 ? -5.73 -5.207 -7.805 1 98.81 166 SER A CA 1
ATOM 1249 C C . SER A 1 166 ? -6.188 -3.984 -8.594 1 98.81 166 SER A C 1
ATOM 1251 O O . SER A 1 166 ? -5.578 -2.916 -8.5 1 98.81 166 SER A O 1
ATOM 1253 N N . ALA A 1 167 ? -7.207 -4.172 -9.375 1 98.69 167 ALA A N 1
ATOM 1254 C CA . ALA A 1 167 ? -7.754 -3.061 -10.148 1 98.69 167 ALA A CA 1
ATOM 1255 C C . ALA A 1 167 ? -8.219 -1.929 -9.234 1 98.69 167 ALA A C 1
ATOM 1257 O O . ALA A 1 167 ? -7.945 -0.755 -9.5 1 98.69 167 ALA A O 1
ATOM 1258 N N . VAL A 1 168 ? -8.867 -2.289 -8.164 1 98.88 168 VAL A N 1
ATOM 1259 C CA . VAL A 1 168 ? -9.344 -1.298 -7.203 1 98.88 168 VAL A CA 1
ATOM 1260 C C . VAL A 1 168 ? -8.156 -0.525 -6.629 1 98.88 168 VAL A C 1
ATOM 1262 O O . VAL A 1 168 ? -8.203 0.703 -6.52 1 98.88 168 VAL A O 1
ATOM 1265 N N . HIS A 1 169 ? -7.129 -1.228 -6.285 1 98.81 169 HIS A N 1
ATOM 1266 C CA . HIS A 1 169 ? -5.922 -0.6 -5.766 1 98.81 169 HIS A CA 1
ATOM 1267 C C . HIS A 1 169 ? -5.336 0.388 -6.77 1 98.81 169 HIS A C 1
ATOM 1269 O O . HIS A 1 169 ? -5.07 1.542 -6.426 1 98.81 169 HIS A O 1
ATOM 1275 N N . HIS A 1 170 ? -5.168 -0.04 -7.961 1 98.44 170 HIS A N 1
ATOM 1276 C CA . HIS A 1 170 ? -4.574 0.78 -9.008 1 98.44 170 HIS A CA 1
ATOM 1277 C C . HIS A 1 170 ? -5.41 2.029 -9.273 1 98.44 170 HIS A C 1
ATOM 1279 O O . HIS A 1 170 ? -4.871 3.135 -9.359 1 98.44 170 HIS A O 1
ATOM 1285 N N . LEU A 1 171 ? -6.668 1.826 -9.383 1 98.75 171 LEU A N 1
ATOM 1286 C CA . LEU A 1 171 ? -7.582 2.92 -9.688 1 98.75 171 LEU A CA 1
ATOM 1287 C C . LEU A 1 171 ? -7.625 3.932 -8.555 1 98.75 171 LEU A C 1
ATOM 1289 O O . LEU A 1 171 ? -7.68 5.141 -8.789 1 98.75 171 LEU A O 1
ATOM 1293 N N . ALA A 1 172 ? -7.602 3.453 -7.34 1 98.94 172 ALA A N 1
ATOM 1294 C CA . ALA A 1 172 ? -7.605 4.355 -6.191 1 98.94 172 ALA A CA 1
ATOM 1295 C C . ALA A 1 172 ? -6.348 5.219 -6.168 1 98.94 172 ALA A C 1
ATOM 1297 O O . ALA A 1 172 ? -6.43 6.434 -5.969 1 98.94 172 ALA A O 1
ATOM 1298 N N . VAL A 1 173 ? -5.199 4.59 -6.371 1 98.88 173 VAL A N 1
ATOM 1299 C CA . VAL A 1 173 ? -3.934 5.316 -6.371 1 98.88 173 VAL A CA 1
ATOM 1300 C C . VAL A 1 173 ? -3.941 6.367 -7.48 1 98.88 173 VAL A C 1
ATOM 1302 O O . VAL A 1 173 ? -3.557 7.516 -7.254 1 98.88 173 VAL A O 1
ATOM 1305 N N . LYS A 1 174 ? -4.402 5.973 -8.617 1 98.5 174 LYS A N 1
ATOM 1306 C CA . LYS A 1 174 ? -4.48 6.887 -9.75 1 98.5 174 LYS A CA 1
ATOM 1307 C C . LYS A 1 174 ? -5.375 8.086 -9.43 1 98.5 174 LYS A C 1
ATOM 1309 O O . LYS A 1 174 ? -4.984 9.234 -9.648 1 98.5 174 LYS A O 1
ATOM 1314 N N . TYR A 1 175 ? -6.535 7.793 -8.945 1 98.81 175 TYR A N 1
ATOM 1315 C CA . TYR A 1 175 ? -7.5 8.844 -8.641 1 98.81 175 TYR A CA 1
ATOM 1316 C C . TYR A 1 175 ? -6.938 9.828 -7.621 1 98.81 175 TYR A C 1
ATOM 1318 O O . TYR A 1 175 ? -7.047 11.039 -7.797 1 98.81 175 TYR A O 1
ATOM 1326 N N . LEU A 1 176 ? -6.398 9.312 -6.535 1 98.88 176 LEU A N 1
ATOM 1327 C CA . LEU A 1 176 ? -5.93 10.148 -5.441 1 98.88 176 LEU A CA 1
ATOM 1328 C C . LEU A 1 176 ? -4.715 10.969 -5.867 1 98.88 176 LEU A C 1
ATOM 1330 O O . LEU A 1 176 ? -4.559 12.117 -5.453 1 98.88 176 LEU A O 1
ATOM 1334 N N . ALA A 1 177 ? -3.861 10.375 -6.68 1 97.81 177 ALA A N 1
ATOM 1335 C CA . ALA A 1 177 ? -2.752 11.148 -7.234 1 97.81 177 ALA A CA 1
ATOM 1336 C C . ALA A 1 177 ? -3.262 12.32 -8.07 1 97.81 177 ALA A C 1
ATOM 1338 O O . ALA A 1 177 ? -2.73 13.43 -7.98 1 97.81 177 ALA A O 1
ATOM 1339 N N . ASP A 1 178 ? -4.285 12.07 -8.82 1 97.81 178 ASP A N 1
ATOM 1340 C CA . ASP A 1 178 ? -4.879 13.109 -9.656 1 97.81 178 ASP A CA 1
ATOM 1341 C C . ASP A 1 178 ? -5.523 14.203 -8.812 1 97.81 178 ASP A C 1
ATOM 1343 O O . ASP A 1 178 ? -5.695 15.336 -9.273 1 97.81 178 ASP A O 1
ATOM 1347 N N . GLN A 1 179 ? -5.895 13.859 -7.602 1 98.12 179 GLN A N 1
ATOM 1348 C CA . GLN A 1 179 ? -6.484 14.82 -6.676 1 98.12 179 GLN A CA 1
ATOM 1349 C C . GLN A 1 179 ? -5.426 15.414 -5.75 1 98.12 179 GLN A C 1
ATOM 1351 O O . GLN A 1 179 ? -5.754 15.977 -4.703 1 98.12 179 GLN A O 1
ATOM 1356 N N . ASP A 1 180 ? -4.168 15.18 -6.016 1 97.06 180 ASP A N 1
ATOM 1357 C CA . ASP A 1 180 ? -3.006 15.773 -5.355 1 97.06 180 ASP A CA 1
ATOM 1358 C C . ASP A 1 180 ? -2.84 15.219 -3.943 1 97.06 180 ASP A C 1
ATOM 1360 O O . ASP A 1 180 ? -2.354 15.922 -3.053 1 97.06 180 ASP A O 1
ATOM 1364 N N . PHE A 1 181 ? -3.352 14.055 -3.707 1 98.81 181 PHE A N 1
ATOM 1365 C CA . PHE A 1 181 ? -3.064 13.383 -2.447 1 98.81 181 PHE A CA 1
ATOM 1366 C C . PHE A 1 181 ? -1.665 12.773 -2.463 1 98.81 181 PHE A C 1
ATOM 1368 O O . PHE A 1 181 ? -1.195 12.312 -3.506 1 98.81 181 PHE A O 1
ATOM 1375 N N . HIS A 1 182 ? -1.055 12.75 -1.281 1 98.75 182 HIS A N 1
ATOM 1376 C CA . HIS A 1 182 ? 0.252 12.125 -1.124 1 98.75 182 HIS A CA 1
ATOM 1377 C C . HIS A 1 182 ? 0.152 10.836 -0.316 1 98.75 182 HIS A C 1
ATOM 1379 O O . HIS A 1 182 ? -0.499 10.805 0.731 1 98.75 182 HIS A O 1
ATOM 1385 N N . TYR A 1 183 ? 0.73 9.797 -0.943 1 98.81 183 TYR A N 1
ATOM 1386 C CA . TYR A 1 183 ? 0.886 8.555 -0.195 1 98.81 183 TYR A CA 1
ATOM 1387 C C . TYR A 1 183 ? 1.818 8.742 0.995 1 98.81 183 TYR A C 1
ATOM 1389 O O . TYR A 1 183 ? 2.943 9.219 0.839 1 98.81 183 TYR A O 1
ATOM 1397 N N . LEU A 1 184 ? 1.329 8.391 2.207 1 98.75 184 LEU A N 1
ATOM 1398 C CA . LEU A 1 184 ? 2.09 8.508 3.447 1 98.75 184 LEU A CA 1
ATOM 1399 C C . LEU A 1 184 ? 1.94 7.246 4.293 1 98.75 184 LEU A C 1
ATOM 1401 O O . LEU A 1 184 ? 0.938 7.078 4.992 1 98.75 184 LEU A O 1
ATOM 1405 N N . PRO A 1 185 ? 2.994 6.398 4.301 1 98.38 185 PRO A N 1
ATOM 1406 C CA . PRO A 1 185 ? 2.893 5.203 5.141 1 98.38 185 PRO A CA 1
ATOM 1407 C C . PRO A 1 185 ? 2.75 5.539 6.625 1 98.38 185 PRO A C 1
ATOM 1409 O O . PRO A 1 185 ? 3.508 6.355 7.152 1 98.38 185 PRO A O 1
ATOM 1412 N N . THR A 1 186 ? 1.794 4.93 7.242 1 98.44 186 THR A N 1
ATOM 1413 C CA . THR A 1 186 ? 1.589 5.094 8.68 1 98.44 186 THR A CA 1
ATOM 1414 C C . THR A 1 186 ? 2.227 3.941 9.453 1 98.44 186 THR A C 1
ATOM 1416 O O . THR A 1 186 ? 2.369 2.836 8.922 1 98.44 186 THR A O 1
ATOM 1419 N N . PRO A 1 187 ? 2.633 4.18 10.656 1 98.25 187 PRO A N 1
ATOM 1420 C CA . PRO A 1 187 ? 3.291 3.117 11.422 1 98.25 187 PRO A CA 1
ATOM 1421 C C . PRO A 1 187 ? 2.338 1.983 11.789 1 98.25 187 PRO A C 1
ATOM 1423 O O . PRO A 1 187 ? 1.172 2.23 12.109 1 98.25 187 PRO A O 1
ATOM 1426 N N . ALA A 1 188 ? 2.928 0.778 11.75 1 98.44 188 ALA A N 1
ATOM 1427 C CA . ALA A 1 188 ? 2.219 -0.394 12.258 1 98.44 188 ALA A CA 1
ATOM 1428 C C . ALA A 1 188 ? 2.371 -0.513 13.773 1 98.44 188 ALA A C 1
ATOM 1430 O O . ALA A 1 188 ? 1.436 -0.918 14.469 1 98.44 188 ALA A O 1
ATOM 1431 N N . PHE A 1 189 ? 3.543 -0.189 14.297 1 98.19 189 PHE A N 1
ATOM 1432 C CA . PHE A 1 189 ? 3.785 -0.166 15.734 1 98.19 189 PHE A CA 1
ATOM 1433 C C . PHE A 1 189 ? 3.369 1.173 16.328 1 98.19 189 PHE A C 1
ATOM 1435 O O . PHE A 1 189 ? 3.883 2.223 15.93 1 98.19 189 PHE A O 1
ATOM 1442 N N . VAL A 1 190 ? 2.445 1.16 17.266 1 97.56 190 VAL A N 1
ATOM 1443 C CA . VAL A 1 190 ? 2.029 2.416 17.891 1 97.56 190 VAL A CA 1
ATOM 1444 C C . VAL A 1 190 ? 2.111 2.303 19.406 1 97.56 190 VAL A C 1
ATOM 1446 O O . VAL A 1 190 ? 2.02 1.203 19.953 1 97.56 190 VAL A O 1
ATOM 1449 N N . GLY A 1 191 ? 2.295 3.432 20.016 1 95.62 191 GLY A N 1
ATOM 1450 C CA . GLY A 1 191 ? 2.459 3.461 21.453 1 95.62 191 GLY A CA 1
ATOM 1451 C C . GLY A 1 191 ? 1.21 3.912 22.188 1 95.62 191 GLY A C 1
ATOM 1452 O O . GLY A 1 191 ? 1.153 3.861 23.422 1 95.62 191 GLY A O 1
ATOM 1453 N N . TYR A 1 192 ? 0.197 4.406 21.453 1 93.56 192 TYR A N 1
ATOM 1454 C CA . TYR A 1 192 ? -1.047 4.809 22.094 1 93.56 192 TYR A CA 1
ATOM 1455 C C . TYR A 1 192 ? -1.975 3.613 22.281 1 93.56 192 TYR A C 1
ATOM 1457 O O . TYR A 1 192 ? -1.803 2.578 21.641 1 93.56 192 TYR A O 1
ATOM 1465 N N . GLU A 1 193 ? -2.883 3.734 23.219 1 87.56 193 GLU A N 1
ATOM 1466 C CA . GLU A 1 193 ? -3.879 2.709 23.516 1 87.56 193 GLU A CA 1
ATOM 1467 C C . GLU A 1 193 ? -5.27 3.32 23.672 1 87.56 193 GLU A C 1
ATOM 1469 O O . GLU A 1 193 ? -5.398 4.523 23.906 1 87.56 193 GLU A O 1
ATOM 1474 N N . PHE A 1 194 ? -6.219 2.49 23.391 1 80.69 194 PHE A N 1
ATOM 1475 C CA . PHE A 1 194 ? -7.602 2.879 23.641 1 80.69 194 PHE A CA 1
ATOM 1476 C C . PHE A 1 194 ? -8.117 2.26 24.938 1 80.69 194 PHE A C 1
ATOM 1478 O O . PHE A 1 194 ? -8.031 1.044 25.125 1 80.69 194 PHE A O 1
ATOM 1485 N N . PRO A 1 195 ? -8.461 3.201 25.859 1 70.56 195 PRO A N 1
ATOM 1486 C CA . PRO A 1 195 ? -8.977 2.609 27.109 1 70.56 195 PRO A CA 1
ATOM 1487 C C . PRO A 1 195 ? -10.297 1.875 26.906 1 70.56 195 PRO A C 1
ATOM 1489 O O . PRO A 1 195 ? -11.203 2.393 26.234 1 70.56 195 PRO A O 1
ATOM 1492 N N . ALA A 1 196 ? -10.43 0.735 27.5 1 58.31 196 ALA A N 1
ATOM 1493 C CA . ALA A 1 196 ? -11.641 -0.06 27.688 1 58.31 196 ALA A CA 1
ATOM 1494 C C . ALA A 1 196 ? -12.367 -0.266 26.359 1 58.31 196 ALA A C 1
ATOM 1496 O O . ALA A 1 196 ? -13.594 -0.228 26.297 1 58.31 196 ALA A O 1
ATOM 1497 N N . GLU A 1 197 ? -11.664 -0.283 25.281 1 60.84 197 GLU A N 1
ATOM 1498 C CA . GLU A 1 197 ? -12.367 -0.581 24.031 1 60.84 197 GLU A CA 1
ATOM 1499 C C . GLU A 1 197 ? -12.773 -2.051 23.969 1 60.84 197 GLU A C 1
ATOM 1501 O O . GLU A 1 197 ? -12.109 -2.91 24.547 1 60.84 197 GLU A O 1
ATOM 1506 N N . GLU A 1 198 ? -13.992 -2.264 23.5 1 51.41 198 GLU A N 1
ATOM 1507 C CA . GLU A 1 198 ? -14.539 -3.59 23.234 1 51.41 198 GLU A CA 1
ATOM 1508 C C . GLU A 1 198 ? -13.648 -4.367 22.266 1 51.41 198 GLU A C 1
ATOM 1510 O O . GLU A 1 198 ? -13.484 -5.582 22.406 1 51.41 198 GLU A O 1
ATOM 1515 N N . GLU A 1 199 ? -13.086 -3.572 21.438 1 63.25 199 GLU A N 1
ATOM 1516 C CA . GLU A 1 199 ? -12.242 -4.23 20.438 1 63.25 199 GLU A CA 1
ATOM 1517 C C . GLU A 1 199 ? -10.875 -4.578 21.016 1 63.25 199 GLU A C 1
ATOM 1519 O O . GLU A 1 199 ? -10.273 -3.775 21.734 1 63.25 199 GLU A O 1
ATOM 1524 N N . ASP A 1 200 ? -10.578 -5.855 20.797 1 80.5 200 ASP A N 1
ATOM 1525 C CA . ASP A 1 200 ? -9.273 -6.336 21.25 1 80.5 200 ASP A CA 1
ATOM 1526 C C . ASP A 1 200 ? -8.188 -6.02 20.234 1 80.5 200 ASP A C 1
ATOM 1528 O O . ASP A 1 200 ? -8.477 -5.812 19.047 1 80.5 200 ASP A O 1
ATOM 1532 N N . HIS A 1 201 ? -7.02 -5.719 20.75 1 93.06 201 HIS A N 1
ATOM 1533 C CA . HIS A 1 201 ? -5.879 -5.332 19.938 1 93.06 201 HIS A CA 1
ATOM 1534 C C . HIS A 1 201 ? -4.719 -6.305 20.109 1 93.06 201 HIS A C 1
ATOM 1536 O O . HIS A 1 201 ? -4.68 -7.062 21.078 1 93.06 201 HIS A O 1
ATOM 1542 N N . PHE A 1 202 ? -3.904 -6.363 19.109 1 96 202 PHE A N 1
ATOM 1543 C CA . PHE A 1 202 ? -2.678 -7.145 19.188 1 96 202 PHE A CA 1
ATOM 1544 C C . PHE A 1 202 ? -1.564 -6.328 19.844 1 96 202 PHE A C 1
ATOM 1546 O O . PHE A 1 202 ? -1.284 -5.207 19.422 1 96 202 PHE A O 1
ATOM 1553 N N . TYR A 1 203 ? -1.005 -6.902 20.891 1 95.62 203 TYR A N 1
ATOM 1554 C CA . TYR A 1 203 ? 0.148 -6.305 21.547 1 95.62 203 TYR A CA 1
ATOM 1555 C C . TYR A 1 203 ? 1.385 -7.18 21.391 1 95.62 203 TYR A C 1
ATOM 1557 O O . TYR A 1 203 ? 1.273 -8.391 21.172 1 95.62 203 TYR A O 1
ATOM 1565 N N . LEU A 1 204 ? 2.588 -6.543 21.438 1 96.44 204 LEU A N 1
ATOM 1566 C CA . LEU A 1 204 ? 3.838 -7.289 21.391 1 96.44 204 LEU A CA 1
ATOM 1567 C C . LEU A 1 204 ? 4.945 -6.551 22.125 1 96.44 204 LEU A C 1
ATOM 1569 O O . LEU A 1 204 ? 4.805 -5.367 22.438 1 96.44 204 LEU A O 1
ATOM 1573 N N . ASP A 1 205 ? 6.02 -7.297 22.422 1 95.56 205 ASP A N 1
ATOM 1574 C CA . ASP A 1 205 ? 7.23 -6.707 22.984 1 95.56 205 ASP A CA 1
ATOM 1575 C C . ASP A 1 205 ? 8.031 -5.969 21.922 1 95.56 205 ASP A C 1
ATOM 1577 O O . ASP A 1 205 ? 8.523 -6.582 20.969 1 95.56 205 ASP A O 1
ATOM 1581 N N . TYR A 1 206 ? 8.086 -4.711 22.078 1 95.88 206 TYR A N 1
ATOM 1582 C CA . TYR A 1 206 ? 8.859 -3.859 21.188 1 95.88 206 TYR A CA 1
ATOM 1583 C C . TYR A 1 206 ? 10.172 -3.434 21.844 1 95.88 206 TYR A C 1
ATOM 1585 O O . TYR A 1 206 ? 10.305 -2.289 22.281 1 95.88 206 TYR A O 1
ATOM 1593 N N . LEU A 1 207 ? 11.094 -4.383 21.875 1 94.25 207 LEU A N 1
ATOM 1594 C CA . LEU A 1 207 ? 12.445 -4.156 22.391 1 94.25 207 LEU A CA 1
ATOM 1595 C C . LEU A 1 207 ? 12.406 -3.598 23.797 1 94.25 207 LEU A C 1
ATOM 1597 O O . LEU A 1 207 ? 13.055 -2.588 24.094 1 94.25 207 LEU A O 1
ATOM 1601 N N . GLY A 1 208 ? 11.625 -4.191 24.625 1 93.19 208 GLY A N 1
ATOM 1602 C CA . GLY A 1 208 ? 11.562 -3.85 26.031 1 93.19 208 GLY A CA 1
ATOM 1603 C C . GLY A 1 208 ? 10.383 -2.965 26.391 1 93.19 208 GLY A C 1
ATOM 1604 O O . GLY A 1 208 ? 10.133 -2.691 27.562 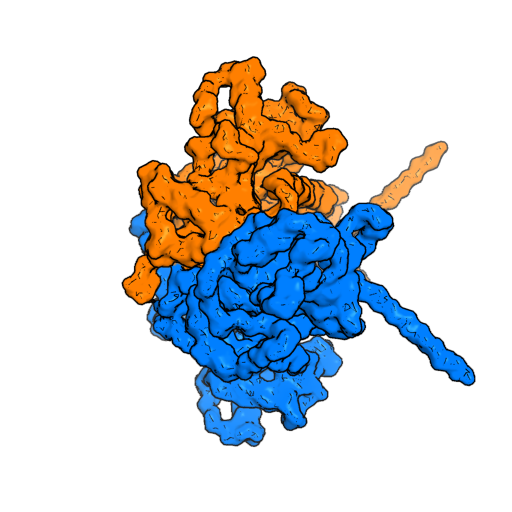1 93.19 208 GLY A O 1
ATOM 1605 N N . ARG A 1 209 ? 9.656 -2.547 25.375 1 93.38 209 ARG A N 1
ATOM 1606 C CA . ARG A 1 209 ? 8.43 -1.774 25.547 1 93.38 209 ARG A CA 1
ATOM 1607 C C . ARG A 1 209 ? 7.242 -2.484 24.922 1 93.38 209 ARG A C 1
ATOM 1609 O O . ARG A 1 209 ? 7.414 -3.357 24.062 1 93.38 209 ARG A O 1
ATOM 1616 N N . GLN A 1 210 ? 6.113 -2.072 25.375 1 94.31 210 GLN A N 1
ATOM 1617 C CA . GLN A 1 210 ? 4.91 -2.627 24.766 1 94.31 210 GLN A CA 1
ATOM 1618 C C . GLN A 1 210 ? 4.441 -1.765 23.594 1 94.31 210 GLN A C 1
ATOM 1620 O O . GLN A 1 210 ? 4.363 -0.541 23.719 1 94.31 210 GLN A O 1
ATOM 1625 N N . ALA A 1 211 ? 4.188 -2.408 22.469 1 96.69 211 ALA A N 1
ATOM 1626 C CA . ALA A 1 211 ? 3.596 -1.737 21.312 1 96.69 211 ALA A CA 1
ATOM 1627 C C . ALA A 1 211 ? 2.293 -2.412 20.891 1 96.69 211 ALA A C 1
ATOM 1629 O O . ALA A 1 211 ? 2.098 -3.604 21.141 1 96.69 211 ALA A O 1
ATOM 1630 N N . MET A 1 212 ? 1.402 -1.672 20.422 1 96.5 212 MET A N 1
ATOM 1631 C CA . MET A 1 212 ? 0.174 -2.162 19.812 1 96.5 212 MET A CA 1
ATOM 1632 C C . MET A 1 212 ? 0.288 -2.152 18.281 1 96.5 212 MET A C 1
ATOM 1634 O O . MET A 1 212 ? 0.919 -1.262 17.719 1 96.5 212 MET A O 1
ATOM 1638 N N . LEU A 1 213 ? -0.223 -3.178 17.625 1 97.5 213 LEU A N 1
ATOM 1639 C CA . LEU A 1 213 ? -0.38 -3.096 16.172 1 97.5 213 LEU A CA 1
ATOM 1640 C C . LEU A 1 213 ? -1.574 -2.223 15.805 1 97.5 213 LEU A C 1
ATOM 1642 O O . LEU A 1 213 ? -2.666 -2.393 16.344 1 97.5 213 LEU A O 1
ATOM 1646 N N . ALA A 1 214 ? -1.361 -1.353 14.898 1 97.06 214 ALA A N 1
ATOM 1647 C CA . ALA A 1 214 ? -2.297 -0.261 14.641 1 97.06 214 ALA A CA 1
ATOM 1648 C C . ALA A 1 214 ? -3.59 -0.784 14.023 1 97.06 214 ALA A C 1
ATOM 1650 O O . ALA A 1 214 ? -3.566 -1.426 12.969 1 97.06 214 ALA A O 1
ATOM 1651 N N . PRO A 1 215 ? -4.719 -0.521 14.633 1 95.62 215 PRO A N 1
ATOM 1652 C CA . PRO A 1 215 ? -6 -0.883 14.023 1 95.62 215 PRO A CA 1
ATOM 1653 C C . PRO A 1 215 ? -6.457 0.123 12.969 1 95.62 215 PRO A C 1
ATOM 1655 O O . PRO A 1 215 ? -7.449 -0.113 12.273 1 95.62 215 PRO A O 1
ATOM 1658 N N . THR A 1 216 ? -5.801 1.243 12.867 1 95.94 216 THR A N 1
ATOM 1659 C CA . THR A 1 216 ? -6.09 2.316 11.922 1 95.94 216 THR A CA 1
ATOM 1660 C C . THR A 1 216 ? -4.879 3.225 11.75 1 95.94 216 THR A C 1
ATOM 1662 O O . THR A 1 216 ? -4.027 3.316 12.633 1 95.94 216 THR A O 1
ATOM 1665 N N . GLY A 1 217 ? -4.754 3.83 10.609 1 97.06 217 GLY A N 1
ATOM 1666 C CA . GLY A 1 217 ? -3.736 4.844 10.375 1 97.06 217 GLY A CA 1
ATOM 1667 C C . GLY A 1 217 ? -4.246 6.258 10.578 1 97.06 217 GLY A C 1
ATOM 1668 O O . GLY A 1 217 ? -3.506 7.223 10.375 1 97.06 217 GLY A O 1
ATOM 1669 N N . GLU A 1 218 ? -5.453 6.43 11 1 97.12 218 GLU A N 1
ATOM 1670 C CA . GLU A 1 218 ? -6.137 7.715 11.078 1 97.12 218 GLU A CA 1
ATOM 1671 C C . GLU A 1 218 ? -5.375 8.688 11.977 1 97.12 218 GLU A C 1
ATOM 1673 O O . GLU A 1 218 ? -5.234 9.867 11.641 1 97.12 218 GLU A O 1
ATOM 1678 N N . VAL A 1 219 ? -4.871 8.195 13.094 1 97.25 219 VAL A N 1
ATOM 1679 C CA . VAL A 1 219 ? -4.207 9.047 14.07 1 97.25 219 VAL A CA 1
ATOM 1680 C C . VAL A 1 219 ? -2.984 9.703 13.43 1 97.25 219 VAL A C 1
ATOM 1682 O O . VAL A 1 219 ? -2.84 10.93 13.469 1 97.25 219 VAL A O 1
ATOM 1685 N N . HIS A 1 220 ? -2.201 8.945 12.82 1 98.62 220 HIS A N 1
ATOM 1686 C CA . HIS A 1 220 ? -0.959 9.453 12.25 1 98.62 220 HIS A CA 1
ATOM 1687 C C . HIS A 1 220 ? -1.22 10.234 10.961 1 98.62 220 HIS A C 1
ATOM 1689 O O . HIS A 1 220 ? -0.543 11.227 10.688 1 98.62 220 HIS A O 1
ATOM 1695 N N . LEU A 1 221 ? -2.174 9.75 10.148 1 98.69 221 LEU A N 1
ATOM 1696 C CA . LEU A 1 221 ? -2.559 10.555 8.992 1 98.69 221 LEU A CA 1
ATOM 1697 C C . LEU A 1 221 ? -3.057 11.93 9.422 1 98.69 221 LEU A C 1
ATOM 1699 O O . LEU A 1 221 ? -2.721 12.938 8.805 1 98.69 221 LEU A O 1
ATOM 1703 N N . GLY A 1 222 ? -3.844 11.938 10.461 1 98.5 222 GLY A N 1
ATOM 1704 C CA . GLY A 1 222 ? -4.309 13.211 11 1 98.5 222 GLY A CA 1
ATOM 1705 C C . GLY A 1 222 ? -3.176 14.125 11.43 1 98.5 222 GLY A C 1
ATOM 1706 O O . GLY A 1 222 ? -3.166 15.305 11.102 1 98.5 222 GLY A O 1
ATOM 1707 N N . MET A 1 223 ? -2.24 13.57 12.156 1 98.5 223 MET A N 1
ATOM 1708 C CA . MET A 1 223 ? -1.095 14.352 12.617 1 98.5 223 MET A CA 1
ATOM 1709 C C . MET A 1 223 ? -0.34 14.961 11.438 1 98.5 223 MET A C 1
ATOM 1711 O O . MET A 1 223 ? 0.186 16.062 11.539 1 98.5 223 MET A O 1
ATOM 1715 N N . ALA A 1 224 ? -0.291 14.266 10.328 1 98.69 224 ALA A N 1
ATOM 1716 C CA . ALA A 1 224 ? 0.423 14.742 9.148 1 98.69 224 ALA A CA 1
ATOM 1717 C C . ALA A 1 224 ? -0.153 16.062 8.664 1 98.69 224 ALA A C 1
ATOM 1719 O O . ALA A 1 224 ? 0.568 16.891 8.102 1 98.69 224 ALA A O 1
ATOM 1720 N N . LEU A 1 225 ? -1.427 16.297 8.875 1 98.5 225 LEU A N 1
ATOM 1721 C CA . LEU A 1 225 ? -2.061 17.53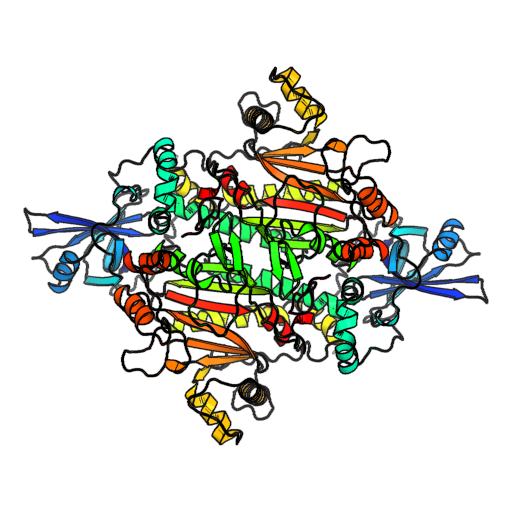1 8.438 1 98.5 225 LEU A CA 1
ATOM 1722 C C . LEU A 1 225 ? -1.56 18.734 9.25 1 98.5 225 LEU A C 1
ATOM 1724 O O . LEU A 1 225 ? -1.482 19.844 8.734 1 98.5 225 LEU A O 1
ATOM 1728 N N . ALA A 1 226 ? -1.182 18.469 10.5 1 97.5 226 ALA A N 1
ATOM 1729 C CA . ALA A 1 226 ? -0.588 19.516 11.32 1 97.5 226 ALA A CA 1
ATOM 1730 C C . ALA A 1 226 ? 0.803 19.891 10.82 1 97.5 226 ALA A C 1
ATOM 1732 O O . ALA A 1 226 ? 1.336 20.938 11.172 1 97.5 226 ALA A O 1
ATOM 1733 N N . ALA A 1 227 ? 1.373 19.031 10.031 1 96.25 227 ALA A N 1
ATOM 1734 C CA . ALA A 1 227 ? 2.66 19.297 9.391 1 96.25 227 ALA A CA 1
ATOM 1735 C C . ALA A 1 227 ? 2.473 19.969 8.039 1 96.25 227 ALA A C 1
ATOM 1737 O O . ALA A 1 227 ? 3.432 20.125 7.273 1 96.25 227 ALA A O 1
ATOM 1738 N N . ASP A 1 228 ? 1.316 20.328 7.734 1 96.56 228 ASP A N 1
ATOM 1739 C CA . ASP A 1 228 ? 0.927 21.062 6.527 1 96.56 228 ASP A CA 1
ATOM 1740 C C . ASP A 1 228 ? 1.005 20.156 5.297 1 96.56 228 ASP A C 1
ATOM 1742 O O . ASP A 1 228 ? 1.137 20.641 4.172 1 96.56 228 ASP A O 1
ATOM 1746 N N . LEU A 1 229 ? 1.036 18.828 5.484 1 97.94 229 LEU A N 1
ATOM 1747 C CA . LEU A 1 229 ? 0.75 17.891 4.398 1 97.94 229 LEU A CA 1
ATOM 1748 C C . LEU A 1 229 ? -0.753 17.766 4.168 1 97.94 229 LEU A C 1
ATOM 1750 O O . LEU A 1 229 ? -1.395 16.859 4.688 1 97.94 229 LEU A O 1
ATOM 1754 N N . GLU A 1 230 ? -1.306 18.531 3.418 1 97.69 230 GLU A N 1
ATOM 1755 C CA . GLU A 1 230 ? -2.699 18.953 3.408 1 97.69 230 GLU A CA 1
ATOM 1756 C C . GLU A 1 230 ? -3.619 17.859 2.902 1 97.69 230 GLU A C 1
ATOM 1758 O O . GLU A 1 230 ? -4.832 17.906 3.117 1 97.69 230 GLU A O 1
ATOM 1763 N N . ARG A 1 231 ? -3.174 16.922 2.072 1 98.69 231 ARG A N 1
ATOM 1764 C CA . ARG A 1 231 ? -3.908 15.797 1.521 1 98.69 231 ARG A CA 1
ATOM 1765 C C . ARG A 1 231 ? -3.053 14.531 1.534 1 98.69 231 ARG A C 1
ATOM 1767 O O . ARG A 1 231 ? -2.098 14.414 0.764 1 98.69 231 ARG A O 1
ATOM 1774 N N . VAL A 1 232 ? -3.43 13.586 2.391 1 98.88 232 VAL A N 1
ATOM 1775 C CA . VAL A 1 232 ? -2.59 12.398 2.523 1 98.88 232 VAL A CA 1
ATOM 1776 C C . VAL A 1 232 ? -3.465 11.148 2.602 1 98.88 232 VAL A C 1
ATOM 1778 O O . VAL A 1 232 ? -4.629 11.227 3 1 98.88 232 VAL A O 1
ATOM 1781 N N . TYR A 1 233 ? -2.936 10.031 2.145 1 98.94 233 TYR A N 1
ATOM 1782 C CA . TYR A 1 233 ? -3.619 8.742 2.232 1 98.94 233 TYR A CA 1
ATOM 1783 C C . TYR A 1 233 ? -2.623 7.613 2.457 1 98.94 233 TYR A C 1
ATOM 1785 O O . TYR A 1 233 ? -1.416 7.797 2.287 1 98.94 233 TYR A O 1
ATOM 1793 N N . ASP A 1 234 ? -3.121 6.57 2.965 1 98.88 234 ASP A N 1
ATOM 1794 C CA . ASP A 1 234 ? -2.393 5.312 3.092 1 98.88 234 ASP A CA 1
ATOM 1795 C C . ASP A 1 234 ? -3.252 4.133 2.646 1 98.88 234 ASP A C 1
ATOM 1797 O O . ASP A 1 234 ? -4.477 4.164 2.775 1 98.88 234 ASP A O 1
ATOM 1801 N N . ILE A 1 235 ? -2.695 3.217 1.96 1 98.81 235 ILE A N 1
ATOM 1802 C CA . ILE A 1 235 ? -3.244 1.886 1.727 1 98.81 235 ILE A CA 1
ATOM 1803 C C . ILE A 1 235 ? -2.377 0.84 2.426 1 98.81 235 ILE A C 1
ATOM 1805 O O . ILE A 1 235 ? -1.252 0.572 1.999 1 98.81 235 ILE A O 1
ATOM 1809 N N . HIS A 1 236 ? -2.916 0.311 3.453 1 98.12 236 HIS A N 1
ATOM 1810 C CA . HIS A 1 236 ? -2.059 -0.482 4.328 1 98.12 236 HIS A CA 1
ATOM 1811 C C . HIS A 1 236 ? -2.859 -1.556 5.059 1 98.12 236 HIS A C 1
ATOM 1813 O O . HIS A 1 236 ? -4.09 -1.57 4.992 1 98.12 236 HIS A O 1
ATOM 1819 N N . THR A 1 237 ? -2.121 -2.461 5.652 1 98.25 237 THR A N 1
ATOM 1820 C CA . THR A 1 237 ? -2.727 -3.492 6.484 1 98.25 237 THR A CA 1
ATOM 1821 C C . THR A 1 237 ? -3.049 -2.945 7.875 1 98.25 237 THR A C 1
ATOM 1823 O O . THR A 1 237 ? -2.211 -2.291 8.5 1 98.25 237 THR A O 1
ATOM 1826 N N . VAL A 1 238 ? -4.238 -3.205 8.32 1 97.44 238 VAL A N 1
ATOM 1827 C CA . VAL A 1 238 ? -4.613 -2.873 9.695 1 97.44 238 VAL A CA 1
ATOM 1828 C C . VAL A 1 238 ? -4.906 -4.156 10.477 1 97.44 238 VAL A C 1
ATOM 1830 O O . VAL A 1 238 ? -5.18 -5.199 9.883 1 97.44 238 VAL A O 1
ATOM 1833 N N . PHE A 1 239 ? -4.855 -4.059 11.789 1 97.06 239 PHE A N 1
ATOM 1834 C CA . PHE A 1 239 ? -4.891 -5.246 12.633 1 97.06 239 PHE A CA 1
ATOM 1835 C C . PHE A 1 239 ? -6.027 -5.16 13.641 1 97.06 239 PHE A C 1
ATOM 1837 O O . PHE A 1 239 ? -6.199 -4.133 14.305 1 97.06 239 PHE A O 1
ATOM 1844 N N . ARG A 1 240 ? -6.812 -6.16 13.695 1 94.31 240 ARG A N 1
ATOM 1845 C CA . ARG A 1 240 ? -7.871 -6.293 14.688 1 94.31 240 ARG A CA 1
ATOM 1846 C C . ARG A 1 240 ? -7.848 -7.68 15.328 1 94.31 240 ARG A C 1
ATOM 1848 O O . ARG A 1 240 ? -7.891 -8.695 14.625 1 94.31 240 ARG A O 1
ATOM 1855 N N . ARG A 1 241 ? -7.754 -7.691 16.641 1 93.5 241 ARG A N 1
ATOM 1856 C CA . ARG A 1 241 ? -7.75 -8.977 17.328 1 93.5 241 ARG A CA 1
ATOM 1857 C C . ARG A 1 241 ? -9.164 -9.531 17.469 1 93.5 241 ARG A C 1
ATOM 1859 O O . ARG A 1 241 ? -9.719 -9.57 18.562 1 93.5 241 ARG A O 1
ATOM 1866 N N . GLU A 1 242 ? -9.648 -9.961 16.391 1 85.56 242 GLU A N 1
ATOM 1867 C CA . GLU A 1 242 ? -10.992 -10.523 16.328 1 85.56 242 GLU A CA 1
ATOM 1868 C C . GLU A 1 242 ? -10.992 -12.008 16.672 1 85.56 242 GLU A C 1
ATOM 1870 O O . GLU A 1 242 ? -10.391 -12.82 15.961 1 85.56 242 GLU A O 1
ATOM 1875 N N . PRO A 1 243 ? -11.75 -12.344 17.656 1 84.38 243 PRO A N 1
ATOM 1876 C CA . PRO A 1 243 ? -11.672 -13.742 18.078 1 84.38 243 PRO A CA 1
ATOM 1877 C C . PRO A 1 243 ? -12.609 -14.648 17.297 1 84.38 243 PRO A C 1
ATOM 1879 O O . PRO A 1 243 ? -12.586 -15.867 17.469 1 84.38 243 PRO A O 1
ATOM 1882 N N . LYS A 1 244 ? -13.461 -14.156 16.453 1 81.12 244 LYS A N 1
ATOM 1883 C CA . LYS A 1 244 ? -14.453 -14.953 15.742 1 81.12 244 LYS A CA 1
ATOM 1884 C C . LYS A 1 244 ? -14 -15.227 14.305 1 81.12 244 LYS A C 1
ATOM 1886 O O . LYS A 1 244 ? -13.359 -14.383 13.68 1 81.12 244 LYS A O 1
ATOM 1891 N N . SER A 1 245 ? -14.266 -16.438 13.914 1 79.88 245 SER A N 1
ATOM 1892 C CA . SER A 1 245 ? -14.125 -16.812 12.508 1 79.88 245 SER A CA 1
ATOM 1893 C C . SER A 1 245 ? -15.484 -17.031 11.852 1 79.88 245 SER A C 1
ATOM 1895 O O . SER A 1 245 ? -15.945 -18.156 11.734 1 79.88 245 SER A O 1
ATOM 1897 N N . ASP A 1 246 ? -16.172 -15.945 11.422 1 81.25 246 ASP A N 1
ATOM 1898 C CA . ASP A 1 246 ? -17.547 -16.062 10.953 1 81.25 246 ASP A CA 1
ATOM 1899 C C . ASP A 1 246 ? -17.688 -15.594 9.508 1 81.25 246 ASP A C 1
ATOM 1901 O O . ASP A 1 246 ? -18.781 -15.25 9.055 1 81.25 246 ASP A O 1
ATOM 1905 N N . GLY A 1 247 ? -16.562 -15.453 8.828 1 85.25 247 GLY A N 1
ATOM 1906 C CA . GLY A 1 247 ? -16.609 -15.055 7.43 1 85.25 247 GLY A CA 1
ATOM 1907 C C . GLY A 1 247 ? -16.734 -13.562 7.234 1 85.25 247 GLY A C 1
ATOM 1908 O O . GLY A 1 247 ? -16.641 -13.062 6.109 1 85.25 247 GLY A O 1
ATOM 1909 N N . ARG A 1 248 ? -16.859 -12.836 8.281 1 85.81 248 ARG A N 1
ATOM 1910 C CA . ARG A 1 248 ? -17.078 -11.391 8.195 1 85.81 248 ARG A CA 1
ATOM 1911 C C . ARG A 1 248 ? -15.859 -10.625 8.688 1 85.81 248 ARG A C 1
ATOM 1913 O O . ARG A 1 248 ? -15.688 -9.445 8.367 1 85.81 248 ARG A O 1
ATOM 1920 N N . HIS A 1 249 ? -15.148 -11.359 9.508 1 90 249 HIS A N 1
ATOM 1921 C CA . HIS A 1 249 ? -14.055 -10.656 10.164 1 90 249 HIS A CA 1
ATOM 1922 C C . HIS A 1 249 ? -12.703 -11.258 9.805 1 90 249 HIS A C 1
ATOM 1924 O O . HIS A 1 249 ? -12.602 -12.469 9.57 1 90 249 HIS A O 1
ATOM 1930 N N . LEU A 1 250 ? -11.789 -10.461 9.68 1 96.06 250 LEU A N 1
ATOM 1931 C CA . LEU A 1 250 ? -10.375 -10.789 9.5 1 96.06 250 LEU A CA 1
ATOM 1932 C C . LEU A 1 250 ? -9.531 -10.172 10.609 1 96.06 250 LEU A C 1
ATOM 1934 O O . LEU A 1 250 ? -9.93 -9.18 11.219 1 96.06 250 LEU A O 1
ATOM 1938 N N . THR A 1 251 ? -8.414 -10.758 10.922 1 96.75 251 THR A N 1
ATOM 1939 C CA . THR A 1 251 ? -7.527 -10.188 11.93 1 96.75 251 THR A CA 1
ATOM 1940 C C . THR A 1 251 ? -6.59 -9.164 11.305 1 96.75 251 THR A C 1
ATOM 1942 O O . THR A 1 251 ? -5.98 -8.359 12.016 1 96.75 251 THR A O 1
ATOM 1945 N N . GLU A 1 252 ? -6.398 -9.234 10.062 1 97.81 252 GLU A N 1
ATOM 1946 C CA . GLU A 1 252 ? -5.715 -8.234 9.25 1 97.81 252 GLU A CA 1
ATOM 1947 C C . GLU A 1 252 ? -6.41 -8.031 7.91 1 97.81 252 GLU A C 1
ATOM 1949 O O . GLU A 1 252 ? -6.934 -8.984 7.332 1 97.81 252 GLU A O 1
ATOM 1954 N N . PHE A 1 253 ? -6.531 -6.859 7.441 1 97.56 253 PHE A N 1
ATOM 1955 C CA . PHE A 1 253 ? -7.145 -6.574 6.148 1 97.56 253 PHE A CA 1
ATOM 1956 C C . PHE A 1 253 ? -6.641 -5.246 5.594 1 97.56 253 PHE A C 1
ATOM 1958 O O . PHE A 1 253 ? -5.957 -4.492 6.293 1 97.56 253 PHE A O 1
ATOM 1965 N N . THR A 1 254 ? -6.867 -4.969 4.309 1 98.38 254 THR A N 1
ATOM 1966 C CA . THR A 1 254 ? -6.328 -3.805 3.615 1 98.38 254 THR A CA 1
ATOM 1967 C C . THR A 1 254 ? -7.312 -2.641 3.664 1 98.38 254 THR A C 1
ATOM 1969 O O . THR A 1 254 ? -8.461 -2.775 3.24 1 98.38 254 THR A O 1
ATOM 1972 N N . MET A 1 255 ? -6.816 -1.555 4.168 1 98.31 255 MET A N 1
ATOM 1973 C CA . MET A 1 255 ? -7.633 -0.348 4.27 1 98.31 255 MET A CA 1
ATOM 1974 C C . MET A 1 255 ? -7.043 0.781 3.434 1 98.31 255 MET A C 1
ATOM 1976 O O . MET A 1 255 ? -5.824 0.958 3.395 1 98.31 255 MET A O 1
ATOM 1980 N N . LEU A 1 256 ? -7.898 1.432 2.756 1 98.88 256 LEU A N 1
ATOM 1981 C CA . LEU A 1 256 ? -7.578 2.768 2.268 1 98.88 256 LEU A CA 1
ATOM 1982 C C . LEU A 1 256 ? -8.078 3.834 3.24 1 98.88 256 LEU A C 1
ATOM 1984 O O . LEU A 1 256 ? -9.273 3.93 3.502 1 98.88 256 LEU A O 1
ATOM 1988 N N . GLU A 1 257 ? -7.18 4.574 3.77 1 98.88 257 GLU A N 1
ATOM 1989 C CA . GLU A 1 257 ? -7.527 5.691 4.645 1 98.88 257 GLU A CA 1
ATOM 1990 C C . GLU A 1 257 ? -6.965 7.004 4.109 1 98.88 257 GLU A C 1
ATOM 1992 O O . GLU A 1 257 ? -5.82 7.055 3.648 1 98.88 257 GLU A O 1
ATOM 1997 N N . LEU A 1 258 ? -7.777 8.016 4.109 1 98.94 258 LEU A N 1
ATOM 1998 C CA . LEU A 1 258 ? -7.301 9.32 3.656 1 98.94 258 LEU A CA 1
ATOM 1999 C C . LEU A 1 258 ? -7.883 10.438 4.516 1 98.94 258 LEU A C 1
ATOM 2001 O O . LEU A 1 258 ? -8.992 10.312 5.031 1 98.94 258 LEU A O 1
ATOM 2005 N N . VAL A 1 259 ? -7.113 11.484 4.723 1 98.88 259 VAL A N 1
ATOM 2006 C CA . VAL A 1 259 ? -7.527 12.703 5.414 1 98.88 259 VAL A CA 1
ATOM 2007 C C . VAL A 1 259 ? -7.02 13.93 4.652 1 98.88 259 VAL A C 1
ATOM 2009 O O . VAL A 1 259 ? -6.066 13.828 3.879 1 98.88 259 VAL A O 1
ATOM 2012 N N . PHE A 1 260 ? -7.699 15.008 4.812 1 98.88 260 PHE A N 1
ATOM 2013 C CA . PHE A 1 260 ? -7.273 16.25 4.176 1 98.88 260 PHE A CA 1
ATOM 2014 C C . PHE A 1 260 ? -7.809 17.453 4.93 1 98.88 260 PHE A C 1
ATOM 2016 O O . PHE A 1 260 ? -8.75 17.344 5.719 1 98.88 260 PHE A O 1
ATOM 2023 N N . ALA A 1 261 ? -7.098 18.562 4.805 1 98.44 261 ALA A N 1
ATOM 2024 C CA . ALA A 1 261 ? -7.535 19.828 5.387 1 98.44 261 ALA A CA 1
ATOM 2025 C C . ALA A 1 261 ? -8.766 20.375 4.66 1 98.44 261 ALA A C 1
ATOM 2027 O O . ALA A 1 261 ? -8.812 20.375 3.426 1 98.44 261 ALA A O 1
ATOM 2028 N N . LEU A 1 262 ? -9.703 20.812 5.43 1 97.94 262 LEU A N 1
ATOM 2029 C CA . LEU A 1 262 ? -10.938 21.344 4.855 1 97.94 262 LEU A CA 1
ATOM 2030 C C . LEU A 1 262 ? -10.797 22.828 4.551 1 97.94 262 LEU A C 1
ATOM 2032 O O . LEU A 1 262 ? -10.188 23.562 5.324 1 97.94 262 LEU A O 1
ATOM 2036 N N . LYS A 1 263 ? -11.383 23.203 3.482 1 94 263 LYS A N 1
ATOM 2037 C CA . LYS A 1 263 ? -11.367 24.609 3.107 1 94 263 LYS A CA 1
ATOM 2038 C C . LYS A 1 263 ? -12.633 25.328 3.582 1 94 263 LYS A C 1
ATOM 2040 O O . LYS A 1 263 ? -12.57 26.484 4.012 1 94 263 LYS A O 1
ATOM 2045 N N . ASN A 1 264 ? -13.734 24.562 3.488 1 92.94 264 ASN A N 1
ATOM 2046 C CA . ASN A 1 264 ? -15.008 25.203 3.793 1 92.94 264 ASN A CA 1
ATOM 2047 C C . ASN A 1 264 ? -15.766 24.453 4.887 1 92.94 264 ASN A C 1
ATOM 2049 O O . ASN A 1 264 ? -15.859 24.922 6.02 1 92.94 264 ASN A O 1
ATOM 2053 N N . ASP A 1 265 ? -16.188 23.25 4.531 1 94.75 265 ASP A N 1
ATOM 2054 C CA . ASP A 1 265 ? -16.938 22.484 5.523 1 94.75 265 ASP A CA 1
ATOM 2055 C C . ASP A 1 265 ? -16.812 20.984 5.266 1 94.75 265 ASP A C 1
ATOM 2057 O O . ASP A 1 265 ? -16.156 20.562 4.316 1 94.75 265 ASP A O 1
ATOM 2061 N N . TRP A 1 266 ? -17.531 20.188 6.125 1 96.81 266 TRP A N 1
ATOM 2062 C CA . TRP A 1 266 ? -17.328 18.75 6.16 1 96.81 266 TRP A CA 1
ATOM 2063 C C . TRP A 1 266 ? -17.922 18.078 4.926 1 96.81 266 TRP A C 1
ATOM 2065 O O . TRP A 1 266 ? -17.625 16.922 4.637 1 96.81 266 TRP A O 1
ATOM 2075 N N . THR A 1 267 ? -18.828 18.766 4.141 1 97 267 THR A N 1
ATOM 2076 C CA . THR A 1 267 ? -19.422 18.172 2.949 1 97 267 THR A CA 1
ATOM 2077 C C . THR A 1 267 ? -18.344 17.828 1.919 1 97 267 THR A C 1
ATOM 2079 O O . THR A 1 267 ? -18.562 17 1.038 1 97 267 THR A O 1
ATOM 2082 N N . GLU A 1 268 ? -17.188 18.531 2.025 1 98.31 268 GLU A N 1
ATOM 2083 C CA . GLU A 1 268 ? -16.047 18.203 1.155 1 98.31 268 GLU A CA 1
ATOM 2084 C C . GLU A 1 268 ? -15.641 16.75 1.29 1 98.31 268 GLU A C 1
ATOM 2086 O O . GLU A 1 268 ? -15.219 16.125 0.316 1 98.31 268 GLU A O 1
ATOM 2091 N N . ILE A 1 269 ? -15.773 16.203 2.52 1 98.75 269 ILE A N 1
ATOM 2092 C CA . ILE A 1 269 ? -15.414 14.805 2.771 1 98.75 269 ILE A CA 1
ATOM 2093 C C . ILE A 1 269 ? -16.406 13.883 2.068 1 98.75 269 ILE A C 1
ATOM 2095 O O . ILE A 1 269 ? -16 12.914 1.42 1 98.75 269 ILE A O 1
ATOM 2099 N N . LEU A 1 270 ? -17.672 14.258 2.148 1 98.12 270 LEU A N 1
ATOM 2100 C CA . LEU A 1 270 ? -18.734 13.492 1.501 1 98.12 270 LEU A CA 1
ATOM 2101 C C . LEU A 1 270 ? -18.562 13.492 -0.013 1 98.12 270 LEU A C 1
ATOM 2103 O O . LEU A 1 270 ? -18.703 12.445 -0.654 1 98.12 270 LEU A O 1
ATOM 2107 N N . GLU A 1 271 ? -18.281 14.609 -0.496 1 98.5 271 GLU A N 1
ATOM 2108 C CA . GLU A 1 271 ? -18.125 14.75 -1.941 1 98.5 271 GLU A CA 1
ATOM 2109 C C . GLU A 1 271 ? -16.938 13.938 -2.455 1 98.5 271 GLU A C 1
ATOM 2111 O O . GLU A 1 271 ? -17.016 13.32 -3.518 1 98.5 271 GLU A O 1
ATOM 2116 N N . LEU A 1 272 ? -15.859 13.969 -1.737 1 98.81 272 LEU A N 1
ATOM 2117 C CA . LEU A 1 272 ? -14.688 13.195 -2.146 1 98.81 272 LEU A CA 1
ATOM 2118 C C . LEU A 1 272 ? -14.977 11.703 -2.088 1 98.81 272 LEU A C 1
ATOM 2120 O O . LEU A 1 272 ? -14.617 10.961 -3.004 1 98.81 272 LEU A O 1
ATOM 2124 N N . ALA A 1 273 ? -15.602 11.219 -1.004 1 98.88 273 ALA A N 1
ATOM 2125 C CA . ALA A 1 273 ? -15.938 9.805 -0.861 1 98.88 273 ALA A CA 1
ATOM 2126 C C . ALA A 1 273 ? -16.859 9.344 -1.978 1 98.88 273 ALA A C 1
ATOM 2128 O O . ALA A 1 273 ? -16.672 8.281 -2.561 1 98.88 273 ALA A O 1
ATOM 2129 N N . ASP A 1 274 ? -17.844 10.18 -2.207 1 98.75 274 ASP A N 1
ATOM 2130 C CA . ASP A 1 274 ? -18.812 9.93 -3.266 1 98.75 274 ASP A CA 1
ATOM 2131 C C . ASP A 1 274 ? -18.125 9.812 -4.625 1 98.75 274 ASP A C 1
ATOM 2133 O O . ASP A 1 274 ? -18.297 8.82 -5.328 1 98.75 274 ASP A O 1
ATOM 2137 N N . SER A 1 275 ? -17.344 10.766 -4.98 1 98.75 275 SER A N 1
ATOM 2138 C CA . SER A 1 275 ? -16.703 10.812 -6.289 1 98.75 275 SER A CA 1
ATOM 2139 C C . SER A 1 275 ? -15.703 9.672 -6.461 1 98.75 275 SER A C 1
ATOM 2141 O O . SER A 1 275 ? -15.594 9.094 -7.539 1 98.75 275 SER A O 1
ATOM 2143 N N . LEU A 1 276 ? -14.953 9.398 -5.422 1 98.88 276 LEU A N 1
ATOM 2144 C CA . LEU A 1 276 ? -14 8.297 -5.48 1 98.88 276 LEU A CA 1
ATOM 2145 C C . LEU A 1 276 ? -14.711 6.973 -5.727 1 98.88 276 LEU A C 1
ATOM 2147 O O . LEU A 1 276 ? -14.312 6.203 -6.602 1 98.88 276 LEU A O 1
ATOM 2151 N N . LEU A 1 277 ? -15.758 6.707 -4.98 1 98.88 277 LEU A N 1
ATOM 2152 C CA . LEU A 1 277 ? -16.453 5.43 -5.098 1 98.88 277 LEU A CA 1
ATOM 2153 C C . LEU A 1 277 ? -17.125 5.293 -6.465 1 98.88 277 LEU A C 1
ATOM 2155 O O . LEU A 1 277 ? -17.094 4.215 -7.062 1 98.88 277 LEU A O 1
ATOM 2159 N N . VAL A 1 278 ? -17.75 6.355 -6.918 1 98.81 278 VAL A N 1
ATOM 2160 C CA . VAL A 1 278 ? -18.359 6.34 -8.242 1 98.81 278 VAL A CA 1
ATOM 2161 C C . VAL A 1 278 ? -17.297 6.062 -9.305 1 98.81 278 VAL A C 1
ATOM 2163 O O . VAL A 1 278 ? -17.531 5.266 -10.219 1 98.81 278 VAL A O 1
ATOM 2166 N N . PHE A 1 279 ? -16.156 6.715 -9.164 1 98.81 279 PHE A N 1
ATOM 2167 C CA . PHE A 1 279 ? -15.062 6.504 -10.102 1 98.81 279 PHE A CA 1
ATOM 2168 C C . PHE A 1 279 ? -14.625 5.043 -10.102 1 98.81 279 PHE A C 1
ATOM 2170 O O . PHE A 1 279 ? -14.461 4.441 -11.164 1 98.81 279 PHE A O 1
ATOM 2177 N N . LEU A 1 280 ? -14.43 4.457 -8.945 1 98.81 280 LEU A N 1
ATOM 2178 C CA . LEU A 1 280 ? -13.984 3.074 -8.82 1 98.81 280 LEU A CA 1
ATOM 2179 C C . LEU A 1 280 ? -14.992 2.117 -9.438 1 98.81 280 LEU A C 1
ATOM 2181 O O . LEU A 1 280 ? -14.641 1.306 -10.297 1 98.81 280 LEU A O 1
ATOM 2185 N N . LEU A 1 281 ? -16.266 2.27 -9.047 1 98.69 281 LEU A N 1
ATOM 2186 C CA . LEU A 1 281 ? -17.297 1.332 -9.461 1 98.69 281 LEU A CA 1
ATOM 2187 C C . LEU A 1 281 ? -17.578 1.466 -10.953 1 98.69 281 LEU A C 1
ATOM 2189 O O . LEU A 1 281 ? -17.734 0.462 -11.656 1 98.69 281 LEU A O 1
ATOM 2193 N N . ARG A 1 282 ? -17.641 2.666 -11.438 1 98.44 282 ARG A N 1
ATOM 2194 C CA . ARG A 1 282 ? -17.859 2.887 -12.867 1 98.44 282 ARG A CA 1
ATOM 2195 C C . ARG A 1 282 ? -16.719 2.311 -13.688 1 98.44 282 ARG A C 1
ATOM 2197 O O . ARG A 1 282 ? -16.938 1.696 -14.734 1 98.44 282 ARG A O 1
ATOM 2204 N N . SER A 1 283 ? -15.484 2.553 -13.258 1 98.62 283 SER A N 1
ATOM 2205 C CA . SER A 1 283 ? -14.32 2.02 -13.961 1 98.62 283 SER A CA 1
ATOM 2206 C C . SER A 1 283 ? -14.367 0.497 -14.023 1 98.62 283 SER A C 1
ATOM 2208 O O . SER A 1 283 ? -14.07 -0.093 -15.062 1 98.62 283 SER A O 1
ATOM 2210 N N . LEU A 1 284 ? -14.703 -0.157 -12.938 1 98.44 284 LEU A N 1
ATOM 2211 C CA . LEU A 1 284 ? -14.766 -1.613 -12.891 1 98.44 284 LEU A CA 1
ATOM 2212 C C . LEU A 1 284 ? -15.82 -2.141 -13.859 1 98.44 284 LEU A C 1
ATOM 2214 O O . LEU A 1 284 ? -15.648 -3.209 -14.453 1 98.44 284 LEU A O 1
ATOM 2218 N N . GLN A 1 285 ? -16.938 -1.377 -14.023 1 97.88 285 GLN A N 1
ATOM 2219 C CA . GLN A 1 285 ? -18.047 -1.835 -14.844 1 97.88 285 GLN A CA 1
ATOM 2220 C C . GLN A 1 285 ? -17.828 -1.508 -16.312 1 97.88 285 GLN A C 1
ATOM 2222 O O . GLN A 1 285 ? -18.25 -2.254 -17.203 1 97.88 285 GLN A O 1
ATOM 2227 N N . GLU A 1 286 ? -17.094 -0.41 -16.609 1 97.44 286 GLU A N 1
ATOM 2228 C CA . GLU A 1 286 ? -17.109 0.121 -17.969 1 97.44 286 GLU A CA 1
ATOM 2229 C C . GLU A 1 286 ? -15.781 -0.157 -18.688 1 97.44 286 GLU A C 1
ATOM 2231 O O . GLU A 1 286 ? -15.742 -0.227 -19.906 1 97.44 286 GLU A O 1
ATOM 2236 N N . ASP A 1 287 ? -14.711 -0.241 -17.906 1 97.5 287 ASP A N 1
ATOM 2237 C CA . ASP A 1 287 ? -13.438 -0.563 -18.531 1 97.5 287 ASP A CA 1
ATOM 2238 C C . ASP A 1 287 ? -13.422 -2.002 -19.047 1 97.5 287 ASP A C 1
ATOM 2240 O O . ASP A 1 287 ? -13.719 -2.936 -18.297 1 97.5 287 ASP A O 1
ATOM 2244 N N . ASP A 1 288 ? -12.992 -2.229 -20.266 1 96.88 288 ASP A N 1
ATOM 2245 C CA . ASP A 1 288 ? -13.062 -3.533 -20.906 1 96.88 288 ASP A CA 1
ATOM 2246 C C . ASP A 1 288 ? -12.266 -4.578 -20.141 1 96.88 288 ASP A C 1
ATOM 2248 O O . ASP A 1 288 ? -12.727 -5.703 -19.938 1 96.88 288 ASP A O 1
ATOM 2252 N N . LYS A 1 289 ? -11.133 -4.188 -19.719 1 95.94 289 LYS A N 1
ATOM 2253 C CA . LYS A 1 289 ? -10.258 -5.117 -19 1 95.94 289 LYS A CA 1
ATOM 2254 C C . LYS A 1 289 ? -10.898 -5.578 -17.703 1 95.94 289 LYS A C 1
ATOM 2256 O O . LYS A 1 289 ? -10.938 -6.773 -17.406 1 95.94 289 LYS A O 1
ATOM 2261 N N . TYR A 1 290 ? -11.398 -4.676 -16.984 1 97.38 290 TYR A N 1
ATOM 2262 C CA . TYR A 1 290 ? -11.953 -5.008 -15.672 1 97.38 290 TYR A CA 1
ATOM 2263 C C . TYR A 1 290 ? -13.297 -5.707 -15.805 1 97.38 290 TYR A C 1
ATOM 2265 O O . TYR A 1 290 ? -13.633 -6.59 -15.016 1 97.38 290 TYR A O 1
ATOM 2273 N N . ALA A 1 291 ? -14.039 -5.316 -16.828 1 96.81 291 ALA A N 1
ATOM 2274 C CA . ALA A 1 291 ? -15.312 -5.973 -17.109 1 96.81 291 ALA A CA 1
ATOM 2275 C C . ALA A 1 291 ? -15.109 -7.445 -17.438 1 96.81 291 ALA A C 1
ATOM 2277 O O . ALA A 1 291 ? -15.938 -8.289 -17.094 1 96.81 291 ALA A O 1
ATOM 2278 N N . ARG A 1 292 ? -14.055 -7.715 -18.078 1 95.62 292 ARG A N 1
ATOM 2279 C CA . ARG A 1 292 ? -13.742 -9.102 -18.406 1 95.62 292 ARG A CA 1
ATOM 2280 C C . ARG A 1 292 ? -13.453 -9.914 -17.141 1 95.62 292 ARG A C 1
ATOM 2282 O O . ARG A 1 292 ? -13.844 -11.078 -17.047 1 95.62 292 ARG A O 1
ATOM 2289 N N . HIS A 1 293 ? -12.734 -9.32 -16.219 1 96.88 293 HIS A N 1
ATOM 2290 C CA . HIS A 1 293 ? -12.5 -9.992 -14.945 1 96.88 293 HIS A CA 1
ATOM 2291 C C . HIS A 1 293 ? -13.812 -10.227 -14.195 1 96.88 293 HIS A C 1
ATOM 2293 O O . HIS A 1 293 ? -14.008 -11.289 -13.602 1 96.88 293 HIS A O 1
ATOM 2299 N N . THR A 1 294 ? -14.695 -9.242 -14.25 1 97.69 294 THR A N 1
ATOM 2300 C CA . THR A 1 294 ? -15.992 -9.383 -13.602 1 97.69 294 THR A CA 1
ATOM 2301 C C . THR A 1 294 ? -16.797 -10.508 -14.234 1 97.69 294 THR A C 1
ATOM 2303 O O . THR A 1 294 ? -17.406 -11.312 -13.531 1 97.69 294 THR A O 1
ATOM 2306 N N . ALA A 1 295 ? -16.75 -10.57 -15.555 1 95.06 295 ALA A N 1
ATOM 2307 C CA . ALA A 1 295 ? -17.438 -11.625 -16.281 1 95.06 295 ALA A CA 1
ATOM 2308 C C . ALA A 1 295 ? -16.891 -13 -15.914 1 95.06 295 ALA A C 1
ATOM 2310 O O . ALA A 1 295 ? -17.641 -13.969 -15.781 1 95.06 295 ALA A O 1
ATOM 2311 N N . ALA A 1 296 ? -15.617 -13.062 -15.781 1 93.56 296 ALA A N 1
ATOM 2312 C CA . ALA A 1 296 ? -15 -14.328 -15.375 1 93.56 296 ALA A CA 1
ATOM 2313 C C . ALA A 1 296 ? -15.453 -14.742 -13.984 1 93.56 296 ALA A C 1
ATOM 2315 O O . ALA A 1 296 ? -15.773 -15.914 -13.75 1 93.56 296 ALA A O 1
ATOM 2316 N N . ALA A 1 297 ? -15.523 -13.828 -13.07 1 95.25 297 ALA A N 1
ATOM 2317 C CA . ALA A 1 297 ? -15.984 -14.117 -11.719 1 95.25 297 ALA A CA 1
ATOM 2318 C C . ALA A 1 297 ? -17.422 -14.609 -11.719 1 95.25 297 ALA A C 1
ATOM 2320 O O . ALA A 1 297 ? -17.781 -15.5 -10.945 1 95.25 297 ALA A O 1
ATOM 2321 N N . GLN A 1 298 ? -18.25 -14.109 -12.586 1 93.69 298 GLN A N 1
ATOM 2322 C CA . GLN A 1 298 ? -19.672 -14.391 -12.664 1 93.69 298 GLN A CA 1
ATOM 2323 C C . GLN A 1 298 ? -19.938 -15.867 -12.953 1 93.69 298 GLN A C 1
ATOM 2325 O O . GLN A 1 298 ? -21 -16.391 -12.641 1 93.69 298 GLN A O 1
ATOM 2330 N N . ARG A 1 299 ? -18.953 -16.469 -13.492 1 88.38 299 ARG A N 1
ATOM 2331 C CA . ARG A 1 299 ? -19.109 -17.875 -13.844 1 88.38 299 ARG A CA 1
ATOM 2332 C C . ARG A 1 299 ? -19.359 -18.719 -12.602 1 88.38 299 ARG A C 1
ATOM 2334 O O . ARG A 1 299 ? -20.078 -19.734 -12.664 1 88.38 299 ARG A O 1
ATOM 2341 N N . LEU A 1 300 ? -18.812 -18.328 -11.508 1 90.12 300 LEU A N 1
ATOM 2342 C CA . LEU A 1 300 ? -19 -19.094 -10.281 1 90.12 300 LEU A CA 1
ATOM 2343 C C . LEU A 1 300 ? -19.703 -18.25 -9.219 1 90.12 300 LEU A C 1
ATOM 2345 O O . LEU A 1 300 ? -20.172 -18.781 -8.219 1 90.12 300 LEU A O 1
ATOM 2349 N N . TYR A 1 301 ? -19.734 -16.969 -9.43 1 93.06 301 TYR A N 1
ATOM 2350 C CA . TYR A 1 301 ? -20.391 -16.047 -8.523 1 93.06 301 TYR A CA 1
ATOM 2351 C C . TYR A 1 301 ? -21.453 -15.219 -9.258 1 93.06 301 TYR A C 1
ATOM 2353 O O . TYR A 1 301 ? -21.172 -14.094 -9.688 1 93.06 301 TYR A O 1
ATOM 2361 N N . PRO A 1 302 ? -22.609 -15.672 -9.297 1 91.5 302 PRO A N 1
ATOM 2362 C CA . PRO A 1 302 ? -23.641 -15.094 -10.164 1 91.5 302 PRO A CA 1
ATOM 2363 C C . PRO A 1 302 ? -23.953 -13.641 -9.82 1 91.5 302 PRO A C 1
ATOM 2365 O O . PRO A 1 302 ? -24.375 -12.875 -10.688 1 91.5 302 PRO A O 1
ATOM 2368 N N . ALA A 1 303 ? -23.734 -13.297 -8.602 1 94 303 ALA A N 1
ATOM 2369 C CA . ALA A 1 303 ? -24.031 -11.93 -8.203 1 94 303 ALA A CA 1
ATOM 2370 C C . ALA A 1 303 ? -23.031 -10.945 -8.789 1 94 303 ALA A C 1
ATOM 2372 O O . ALA A 1 303 ? -23.266 -9.734 -8.805 1 94 303 ALA A O 1
ATOM 2373 N N . ALA A 1 304 ? -22 -11.625 -9.328 1 93.69 304 ALA A N 1
ATOM 2374 C CA . ALA A 1 304 ? -21 -10.766 -9.969 1 93.69 304 ALA A CA 1
ATOM 2375 C C . ALA A 1 304 ? -21.562 -10.148 -11.25 1 93.69 304 ALA A C 1
ATOM 2377 O O . ALA A 1 304 ? -22.203 -10.836 -12.047 1 93.69 304 ALA A O 1
ATOM 2378 N N . GLY A 1 305 ? -21.641 -8.945 -11.453 1 91.75 305 GLY A N 1
ATOM 2379 C CA . GLY A 1 305 ? -22.125 -8.281 -12.648 1 91.75 305 GLY A CA 1
ATOM 2380 C C . GLY A 1 305 ? -23.516 -7.68 -12.477 1 91.75 305 GLY A C 1
ATOM 2381 O O . GLY A 1 305 ? -24.031 -7.047 -13.398 1 91.75 305 GLY A O 1
ATOM 2382 N N . SER A 1 306 ? -24.078 -7.988 -11.359 1 95.12 306 SER A N 1
ATOM 2383 C CA . SER A 1 306 ? -25.438 -7.5 -11.141 1 95.12 306 SER A CA 1
ATOM 2384 C C . SER A 1 306 ? -25.438 -6.203 -10.336 1 95.12 306 SER A C 1
ATOM 2386 O O . SER A 1 306 ? -26.5 -5.703 -9.953 1 95.12 306 SER A O 1
ATOM 2388 N N . PHE A 1 307 ? -24.25 -5.699 -10.094 1 97.38 307 PHE A N 1
ATOM 2389 C CA . PHE A 1 307 ? -24.141 -4.508 -9.258 1 97.38 307 PHE A CA 1
ATOM 2390 C C . PHE A 1 307 ? -24.812 -3.312 -9.922 1 97.38 307 PHE A C 1
ATOM 2392 O O . PHE A 1 307 ? -24.469 -2.959 -11.055 1 97.38 307 PHE A O 1
ATOM 2399 N N . LYS A 1 308 ? -25.719 -2.707 -9.219 1 97.94 308 LYS A N 1
ATOM 2400 C CA . LYS A 1 308 ? -26.422 -1.532 -9.734 1 97.94 308 LYS A CA 1
ATOM 2401 C C . LYS A 1 308 ? -25.844 -0.249 -9.141 1 97.94 308 LYS A C 1
ATOM 2403 O O . LYS A 1 308 ? -25.891 -0.049 -7.922 1 97.94 308 LYS A O 1
ATOM 2408 N N . LEU A 1 309 ? -25.312 0.553 -10.031 1 98.25 309 LEU A N 1
ATOM 2409 C CA . LEU A 1 309 ? -24.828 1.873 -9.633 1 98.25 309 LEU A CA 1
ATOM 2410 C C . LEU A 1 309 ? -25.828 2.957 -10.039 1 98.25 309 LEU A C 1
ATOM 2412 O O . LEU A 1 309 ? -25.656 3.598 -11.078 1 98.25 309 LEU A O 1
ATOM 2416 N N . GLY A 1 310 ? -26.859 3.08 -9.188 1 98 310 GLY A N 1
ATOM 2417 C CA . GLY A 1 310 ? -27.828 4.148 -9.406 1 98 310 GLY A CA 1
ATOM 2418 C C . GLY A 1 310 ? -27.422 5.453 -8.742 1 98 310 GLY A C 1
ATOM 2419 O O . GLY A 1 310 ? -27.125 5.48 -7.547 1 98 310 GLY A O 1
ATOM 2420 N N . LEU A 1 311 ? -27.438 6.508 -9.57 1 97.75 311 LEU A N 1
ATOM 2421 C CA . LEU A 1 311 ? -27.078 7.84 -9.086 1 97.75 311 LEU A CA 1
ATOM 2422 C C . LEU A 1 311 ? -28.281 8.773 -9.125 1 97.75 311 LEU A C 1
ATOM 2424 O O . LEU A 1 311 ? -29.266 8.5 -9.836 1 97.75 311 LEU A O 1
ATOM 2428 N N . ASN A 1 312 ? -28.266 9.781 -8.344 1 96.06 312 ASN A N 1
ATOM 2429 C CA . ASN A 1 312 ? -29.328 10.773 -8.391 1 96.06 312 ASN A CA 1
ATOM 2430 C C . ASN A 1 312 ? -29.188 11.688 -9.609 1 96.06 312 ASN A C 1
ATOM 2432 O O . ASN A 1 312 ? -28.312 11.477 -10.453 1 96.06 312 ASN A O 1
ATOM 2436 N N . LYS A 1 313 ? -30.062 12.68 -9.672 1 94.44 313 LYS A N 1
ATOM 2437 C CA . LYS A 1 313 ? -30.141 13.555 -10.836 1 94.44 313 LYS A CA 1
ATOM 2438 C C . LYS A 1 313 ? -28.859 14.359 -11.023 1 94.44 313 LYS A C 1
ATOM 2440 O O . LYS A 1 313 ? -28.547 14.789 -12.133 1 94.44 313 LYS A O 1
ATOM 2445 N N . ASN A 1 314 ? -28.062 14.5 -9.992 1 94.94 314 ASN A N 1
ATOM 2446 C CA . ASN A 1 314 ? -26.828 15.273 -10.047 1 94.94 314 ASN A CA 1
ATOM 2447 C C . ASN A 1 314 ? -25.609 14.375 -10.234 1 94.94 314 ASN A C 1
ATOM 2449 O O . ASN A 1 314 ? -24.469 14.828 -10.102 1 94.94 314 ASN A O 1
ATOM 2453 N N . GLY A 1 315 ? -25.859 13.109 -10.453 1 96.12 315 GLY A N 1
ATOM 2454 C CA . GLY A 1 315 ? -24.766 12.18 -10.68 1 96.12 315 GLY A CA 1
ATOM 2455 C C . GLY A 1 315 ? -24.078 11.758 -9.398 1 96.12 315 GLY A C 1
ATOM 2456 O O . GLY A 1 315 ? -22.906 11.367 -9.422 1 96.12 315 GLY A O 1
ATOM 2457 N N . LYS A 1 316 ? -24.781 11.844 -8.273 1 97.62 316 LYS A N 1
ATOM 2458 C CA . LYS A 1 316 ? -24.219 11.516 -6.969 1 97.62 316 LYS A CA 1
ATOM 2459 C C . LYS A 1 316 ? -24.906 10.297 -6.367 1 97.62 316 LYS A C 1
ATOM 2461 O O . LYS A 1 316 ? -26.016 9.938 -6.77 1 97.62 316 LYS A O 1
ATOM 2466 N N . LEU A 1 317 ? -24.172 9.672 -5.473 1 98.5 317 LEU A N 1
ATOM 2467 C CA . LEU A 1 317 ? -24.812 8.609 -4.703 1 98.5 317 LEU A CA 1
ATOM 2468 C C . LEU A 1 317 ? -25.953 9.156 -3.861 1 98.5 317 LEU A C 1
ATOM 2470 O O . LEU A 1 317 ? -25.859 10.258 -3.318 1 98.5 317 LEU A O 1
ATOM 2474 N N . PRO A 1 318 ? -27.031 8.359 -3.699 1 97.88 318 PRO A N 1
ATOM 2475 C CA . PRO A 1 318 ? -28.094 8.789 -2.793 1 97.88 318 PRO A CA 1
ATOM 2476 C C . PRO A 1 318 ? -27.625 8.953 -1.354 1 97.88 318 PRO A C 1
ATOM 2478 O O . PRO A 1 318 ? -26.828 8.141 -0.865 1 97.88 318 PRO A O 1
ATOM 2481 N N . ARG A 1 319 ? -28.109 10.016 -0.724 1 97.56 319 ARG A N 1
ATOM 2482 C CA . ARG A 1 319 ? -27.797 10.305 0.671 1 97.56 319 ARG A CA 1
ATOM 2483 C C . ARG A 1 319 ? -29.062 10.328 1.525 1 97.56 319 ARG A C 1
ATOM 2485 O O . ARG A 1 319 ? -30.078 10.906 1.127 1 97.56 319 ARG A O 1
ATOM 2492 N N . VAL A 1 320 ? -28.969 9.609 2.623 1 96.88 320 VAL A N 1
ATOM 2493 C CA . VAL A 1 320 ? -30.062 9.586 3.572 1 96.88 320 VAL A CA 1
ATOM 2494 C C . VAL A 1 320 ? -29.547 9.883 4.977 1 96.88 320 VAL A C 1
ATOM 2496 O O . VAL A 1 320 ? -28.531 9.32 5.406 1 96.88 320 VAL A O 1
ATOM 2499 N N . ARG A 1 321 ? -30.266 10.742 5.684 1 96.44 321 ARG A N 1
ATOM 2500 C CA . ARG A 1 321 ? -29.891 10.992 7.07 1 96.44 321 ARG A CA 1
ATOM 2501 C C . ARG A 1 321 ? -30.172 9.773 7.945 1 96.44 321 ARG A C 1
ATOM 2503 O O . ARG A 1 321 ? -31.109 9.008 7.664 1 96.44 321 ARG A O 1
ATOM 2510 N N . PHE A 1 322 ? -29.422 9.719 9.023 1 96.75 322 PHE A N 1
ATOM 2511 C CA . PHE A 1 322 ? -29.578 8.602 9.938 1 96.75 322 PHE A CA 1
ATOM 2512 C C . PHE A 1 322 ? -31.016 8.5 10.422 1 96.75 322 PHE A C 1
ATOM 2514 O O . PHE A 1 322 ? -31.609 7.41 10.438 1 96.75 322 PHE A O 1
ATOM 2521 N N . ASP A 1 323 ? -31.609 9.641 10.836 1 94.81 323 ASP A N 1
ATOM 2522 C CA . ASP A 1 323 ? -32.969 9.648 11.336 1 94.81 323 ASP A CA 1
ATOM 2523 C C . ASP A 1 323 ? -33.969 9.266 10.242 1 94.81 323 ASP A C 1
ATOM 2525 O O . ASP A 1 323 ? -34.969 8.594 10.5 1 94.81 323 ASP A O 1
ATOM 2529 N N . GLU A 1 324 ? -33.688 9.656 9.016 1 95.81 324 GLU A N 1
ATOM 2530 C CA . GLU A 1 324 ? -34.531 9.273 7.883 1 95.81 324 GLU A CA 1
ATOM 2531 C C . GLU A 1 324 ? -34.438 7.777 7.602 1 95.81 324 GLU A C 1
ATOM 2533 O O . GLU A 1 324 ? -35.406 7.133 7.262 1 95.81 324 GLU A O 1
ATOM 2538 N N . ALA A 1 325 ? -33.219 7.227 7.668 1 96.62 325 ALA A N 1
ATOM 2539 C CA . ALA A 1 325 ? -33.031 5.793 7.469 1 96.62 325 ALA A CA 1
ATOM 2540 C C . ALA A 1 325 ? -33.844 4.98 8.469 1 96.62 325 ALA A C 1
ATOM 2542 O O . ALA A 1 325 ? -34.5 3.996 8.094 1 96.62 325 ALA A O 1
ATOM 2543 N N . LYS A 1 326 ? -33.781 5.43 9.758 1 96.44 326 LYS A N 1
ATOM 2544 C CA . LYS A 1 326 ? -34.562 4.762 10.789 1 96.44 326 LYS A CA 1
ATOM 2545 C C . LYS A 1 326 ? -36.062 4.887 10.516 1 96.44 326 LYS A C 1
ATOM 2547 O O . LYS A 1 326 ? -36.844 3.943 10.734 1 96.44 326 LYS A O 1
ATOM 2552 N N . ALA A 1 327 ? -36.5 6.02 10.047 1 95.81 327 ALA A N 1
ATOM 2553 C CA . ALA A 1 327 ? -37.906 6.238 9.703 1 95.81 327 ALA A CA 1
ATOM 2554 C C . ALA A 1 327 ? -38.312 5.328 8.555 1 95.81 327 ALA A C 1
ATOM 2556 O O . ALA A 1 327 ? -39.438 4.793 8.57 1 95.81 327 ALA A O 1
ATOM 2557 N N . ILE A 1 328 ? -37.5 5.188 7.543 1 95.81 328 ILE A N 1
ATOM 2558 C CA . ILE A 1 328 ? -37.781 4.309 6.418 1 95.81 328 ILE A CA 1
ATOM 2559 C C . ILE A 1 328 ? -37.969 2.877 6.914 1 95.81 328 ILE A C 1
ATOM 2561 O O . ILE A 1 328 ? -38.938 2.203 6.527 1 95.81 328 ILE A O 1
ATOM 2565 N N . LEU A 1 329 ? -37.062 2.457 7.812 1 96.38 329 LEU A N 1
ATOM 2566 C CA . LEU A 1 329 ? -37.156 1.109 8.367 1 96.38 329 LEU A CA 1
ATOM 2567 C C . LEU A 1 329 ? -38.469 0.907 9.109 1 96.38 329 LEU A C 1
ATOM 2569 O O . LEU A 1 329 ? -39.125 -0.117 8.938 1 96.38 329 LEU A O 1
ATOM 2573 N N . ARG A 1 330 ? -38.875 1.874 9.859 1 94.69 330 ARG A N 1
ATOM 2574 C CA . ARG A 1 330 ? -40.062 1.792 10.688 1 94.69 330 ARG A CA 1
ATOM 2575 C C . ARG A 1 330 ? -41.312 1.947 9.844 1 94.69 330 ARG A C 1
ATOM 2577 O O . ARG A 1 330 ? -42.219 1.105 9.898 1 94.69 330 ARG A O 1
ATOM 2584 N N . ASP A 1 331 ? -41.375 2.951 9.055 1 94.12 331 ASP A N 1
ATOM 2585 C CA . ASP A 1 331 ? -42.625 3.391 8.43 1 94.12 331 ASP A CA 1
ATOM 2586 C C . ASP A 1 331 ? -42.844 2.693 7.09 1 94.12 331 ASP A C 1
ATOM 2588 O O . ASP A 1 331 ? -43.969 2.365 6.734 1 94.12 331 ASP A O 1
ATOM 2592 N N . GLN A 1 332 ? -41.844 2.518 6.379 1 90.88 332 GLN A N 1
ATOM 2593 C CA . GLN A 1 332 ? -41.969 1.929 5.051 1 90.88 332 GLN A CA 1
ATOM 2594 C C . GLN A 1 332 ? -41.812 0.414 5.102 1 90.88 332 GLN A C 1
ATOM 2596 O O . GLN A 1 332 ? -42.5 -0.32 4.395 1 90.88 332 GLN A O 1
ATOM 2601 N N . LEU A 1 333 ? -40.906 -0.076 5.938 1 94.31 333 LEU A N 1
ATOM 2602 C CA . LEU A 1 333 ? -40.562 -1.5 5.922 1 94.31 333 LEU A CA 1
ATOM 2603 C C . LEU A 1 333 ? -41.219 -2.213 7.109 1 94.31 333 LEU A C 1
ATOM 2605 O O . LEU A 1 333 ? -41.156 -3.439 7.207 1 94.31 333 LEU A O 1
ATOM 2609 N N . GLY A 1 334 ? -41.75 -1.49 8.078 1 93.69 334 GLY A N 1
ATOM 2610 C CA . GLY A 1 334 ? -42.5 -2.059 9.195 1 93.69 334 GLY A CA 1
ATOM 2611 C C . GLY A 1 334 ? -41.625 -2.801 10.18 1 93.69 334 GLY A C 1
ATOM 2612 O O . GLY A 1 334 ? -42.031 -3.797 10.773 1 93.69 334 GLY A O 1
ATOM 2613 N N . LYS A 1 335 ? -40.406 -2.334 10.266 1 93.38 335 LYS A N 1
ATOM 2614 C CA . LYS A 1 335 ? -39.469 -3.012 11.172 1 93.38 335 LYS A CA 1
ATOM 2615 C C . LYS A 1 335 ? -39.438 -2.32 12.539 1 93.38 335 LYS A C 1
ATOM 2617 O O . LYS A 1 335 ? -39.688 -1.118 12.633 1 93.38 335 LYS A O 1
ATOM 2622 N N . VAL A 1 336 ? -39.188 -3.086 13.562 1 89.81 336 VAL A N 1
ATOM 2623 C CA . VAL A 1 336 ? -38.969 -2.525 14.891 1 89.81 336 VAL A CA 1
ATOM 2624 C C . VAL A 1 336 ? -37.531 -1.995 14.992 1 89.81 336 VAL A C 1
ATOM 2626 O O . VAL A 1 336 ? -36.594 -2.748 14.82 1 89.81 336 VAL A O 1
ATOM 2629 N N . VAL A 1 337 ? -37.469 -0.732 15.203 1 89.69 337 VAL A N 1
ATOM 2630 C CA . VAL A 1 337 ? -36.156 -0.108 15.211 1 89.69 337 VAL A CA 1
ATOM 2631 C C . VAL A 1 337 ? -35.938 0.639 16.531 1 89.69 337 VAL A C 1
ATOM 2633 O O . VAL A 1 337 ? -36.875 1.246 17.062 1 89.69 337 VAL A O 1
ATOM 2636 N N . ASN A 1 338 ? -34.781 0.508 17.094 1 88.81 338 ASN A N 1
ATOM 2637 C CA . ASN A 1 338 ? -34.344 1.349 18.203 1 88.81 338 ASN A CA 1
ATOM 2638 C C . ASN A 1 338 ? -33.656 2.621 17.719 1 88.81 338 ASN A C 1
ATOM 2640 O O . ASN A 1 338 ? -32.5 2.586 17.297 1 88.81 338 ASN A O 1
ATOM 2644 N N . VAL A 1 339 ? -34.25 3.738 17.906 1 82.19 339 VAL A N 1
ATOM 2645 C CA . VAL A 1 339 ? -33.844 5 17.312 1 82.19 339 VAL A CA 1
ATOM 2646 C C . VAL A 1 339 ? -32.531 5.461 17.953 1 82.19 339 VAL A C 1
ATOM 2648 O O . VAL A 1 339 ? -31.734 6.156 17.312 1 82.19 339 VAL A O 1
ATOM 2651 N N . GLY A 1 340 ? -32.25 5 19.047 1 83.94 340 GLY A N 1
ATOM 2652 C CA . GLY A 1 340 ? -31.031 5.469 19.734 1 83.94 340 GLY A CA 1
ATOM 2653 C C . GLY A 1 340 ? -29.844 4.559 19.531 1 83.94 340 GLY A C 1
ATOM 2654 O O . GLY A 1 340 ? -28.734 4.887 19.938 1 83.94 340 GLY A O 1
ATOM 2655 N N . GLU A 1 341 ? -30.062 3.506 18.797 1 90.25 341 GLU A N 1
ATOM 2656 C CA . GLU A 1 341 ? -29 2.537 18.594 1 90.25 341 GLU A CA 1
ATOM 2657 C C . GLU A 1 341 ? -28.484 2.58 17.156 1 90.25 341 GLU A C 1
ATOM 2659 O O . GLU A 1 341 ? -29.188 3.049 16.25 1 90.25 341 GLU A O 1
ATOM 2664 N N . ASP A 1 342 ? -27.266 2.141 17.047 1 92.75 342 ASP A N 1
ATOM 2665 C CA . ASP A 1 342 ? -26.672 2.09 15.719 1 92.75 342 ASP A CA 1
ATOM 2666 C C . ASP A 1 342 ? -27.438 1.129 14.805 1 92.75 342 ASP A C 1
ATOM 2668 O O . ASP A 1 342 ? -28.25 0.331 15.281 1 92.75 342 ASP A O 1
ATOM 2672 N N . LEU A 1 343 ? -27.266 1.296 13.539 1 94.12 343 LEU A N 1
ATOM 2673 C CA . LEU A 1 343 ? -27.844 0.361 12.586 1 94.12 343 LEU A CA 1
ATOM 2674 C C . LEU A 1 343 ? -27.266 -1.038 12.766 1 94.12 343 LEU A C 1
ATOM 2676 O O . LEU A 1 343 ? -26.047 -1.212 12.781 1 94.12 343 LEU A O 1
ATOM 2680 N N . THR A 1 344 ? -28.141 -1.943 12.906 1 93.38 344 THR A N 1
ATOM 2681 C CA . THR A 1 344 ? -27.719 -3.334 12.953 1 93.38 344 THR A CA 1
ATOM 2682 C C . THR A 1 344 ? -27.422 -3.854 11.547 1 93.38 344 THR A C 1
ATOM 2684 O O . THR A 1 344 ? -27.797 -3.221 10.555 1 93.38 344 THR A O 1
ATOM 2687 N N . ARG A 1 345 ? -26.844 -4.965 11.531 1 91.19 345 ARG A N 1
ATOM 2688 C CA . ARG A 1 345 ? -26.578 -5.617 10.258 1 91.19 345 ARG A CA 1
ATOM 2689 C C . ARG A 1 345 ? -27.859 -5.863 9.484 1 91.19 345 ARG A C 1
ATOM 2691 O O . ARG A 1 345 ? -27.906 -5.676 8.266 1 91.19 345 ARG A O 1
ATOM 2698 N N . GLU A 1 346 ? -28.797 -6.285 10.18 1 94.31 346 GLU A N 1
ATOM 2699 C CA . GLU A 1 346 ? -30.094 -6.574 9.562 1 94.31 346 GLU A CA 1
ATOM 2700 C C . GLU A 1 346 ? -30.734 -5.309 9.008 1 94.31 346 GLU A C 1
ATOM 2702 O O . GLU A 1 346 ? -31.328 -5.324 7.926 1 94.31 346 GLU A O 1
ATOM 2707 N N . GLU A 1 347 ? -30.641 -4.297 9.781 1 96.06 347 GLU A N 1
ATOM 2708 C CA . GLU A 1 347 ? -31.219 -3.031 9.344 1 96.06 347 GLU A CA 1
ATOM 2709 C C . GLU A 1 347 ? -30.531 -2.516 8.086 1 96.06 347 GLU A C 1
ATOM 2711 O O . GLU A 1 347 ? -31.188 -2.037 7.16 1 96.06 347 GLU A O 1
ATOM 2716 N N . GLU A 1 348 ? -29.203 -2.6 8.055 1 96 348 GLU A N 1
ATOM 2717 C CA . GLU A 1 348 ? -28.453 -2.219 6.859 1 96 348 GLU A CA 1
ATOM 2718 C C . GLU A 1 348 ? -28.875 -3.051 5.652 1 96 348 GLU A C 1
ATOM 2720 O O . GLU A 1 348 ? -29.047 -2.52 4.555 1 96 348 GLU A O 1
ATOM 2725 N N . ALA A 1 349 ? -29.062 -4.297 5.887 1 95.69 349 ALA A N 1
ATOM 2726 C CA . ALA A 1 349 ? -29.453 -5.207 4.82 1 95.69 349 ALA A CA 1
ATOM 2727 C C . ALA A 1 349 ? -30.844 -4.855 4.289 1 95.69 349 ALA A C 1
ATOM 2729 O O . ALA A 1 349 ? -31.094 -4.918 3.084 1 95.69 349 ALA A O 1
ATOM 2730 N N . PHE A 1 350 ? -31.766 -4.52 5.227 1 96.69 350 PHE A N 1
ATOM 2731 C CA . PHE A 1 350 ? -33.125 -4.141 4.836 1 96.69 350 PHE A CA 1
ATOM 2732 C C . PHE A 1 350 ? -33.094 -2.895 3.957 1 96.69 350 PHE A C 1
ATOM 2734 O O . PHE A 1 350 ? -33.781 -2.84 2.93 1 96.69 350 PHE A O 1
ATOM 2741 N N . LEU A 1 351 ? -32.344 -1.936 4.371 1 97.38 351 LEU A N 1
ATOM 2742 C CA . LEU A 1 351 ? -32.219 -0.714 3.582 1 97.38 351 LEU A CA 1
ATOM 2743 C C . LEU A 1 351 ? -31.625 -1.012 2.207 1 97.38 351 LEU A C 1
ATOM 2745 O O . LEU A 1 351 ? -32.094 -0.495 1.196 1 97.38 351 LEU A O 1
ATOM 2749 N N . GLY A 1 352 ? -30.547 -1.819 2.184 1 97.12 352 GLY A N 1
ATOM 2750 C CA . GLY A 1 352 ? -29.953 -2.213 0.919 1 97.12 352 GLY A CA 1
ATOM 2751 C C . GLY A 1 352 ? -30.938 -2.867 -0.031 1 97.12 352 GLY A C 1
ATOM 2752 O O . GLY A 1 352 ? -30.953 -2.549 -1.222 1 97.12 352 GLY A O 1
ATOM 2753 N N . GLY A 1 353 ? -31.719 -3.775 0.539 1 96.69 353 GLY A N 1
ATOM 2754 C CA . GLY A 1 353 ? -32.719 -4.449 -0.259 1 96.69 353 GLY A CA 1
ATOM 2755 C C . GLY A 1 353 ? -33.75 -3.5 -0.841 1 96.69 353 GLY A C 1
ATOM 2756 O O . GLY A 1 353 ? -34.188 -3.656 -1.991 1 96.69 353 GLY A O 1
ATOM 2757 N N . LEU A 1 354 ? -34.156 -2.566 -0.059 1 97 354 LEU A N 1
ATOM 2758 C CA . LEU A 1 354 ? -35.156 -1.594 -0.508 1 97 354 LEU A CA 1
ATOM 2759 C C . LEU A 1 354 ? -34.594 -0.743 -1.646 1 97 354 LEU A C 1
ATOM 2761 O O . LEU A 1 354 ? -35.281 -0.566 -2.674 1 97 354 LEU A O 1
ATOM 2765 N N . PHE A 1 355 ? -33.406 -0.207 -1.515 1 97.5 355 PHE A N 1
ATOM 2766 C CA . PHE A 1 355 ? -32.875 0.794 -2.426 1 97.5 355 PHE A CA 1
ATOM 2767 C C . PHE A 1 355 ? -32.5 0.163 -3.762 1 97.5 355 PHE A C 1
ATOM 2769 O O . PHE A 1 355 ? -32.469 0.843 -4.789 1 97.5 355 PHE A O 1
ATOM 2776 N N . VAL A 1 356 ? -32.219 -1.115 -3.803 1 97.69 356 VAL A N 1
ATOM 2777 C CA . VAL A 1 356 ? -31.812 -1.768 -5.047 1 97.69 356 VAL A CA 1
ATOM 2778 C C . VAL A 1 356 ? -33.031 -2.389 -5.715 1 97.69 356 VAL A C 1
ATOM 2780 O O . VAL A 1 356 ? -33.031 -2.637 -6.922 1 97.69 356 VAL A O 1
ATOM 2783 N N . GLY A 1 357 ? -34.125 -2.592 -5.004 1 95.5 357 GLY A N 1
ATOM 2784 C CA . GLY A 1 357 ? -35.25 -3.393 -5.445 1 95.5 357 GLY A CA 1
ATOM 2785 C C . GLY A 1 357 ? -36.219 -2.623 -6.32 1 95.5 357 GLY A C 1
ATOM 2786 O O . GLY A 1 357 ? -36 -1.443 -6.609 1 95.5 357 GLY A O 1
ATOM 2787 N N . ASP A 1 358 ? -37.219 -3.322 -6.668 1 92.31 358 ASP A N 1
ATOM 2788 C CA . ASP A 1 358 ? -38.25 -2.799 -7.57 1 92.31 358 ASP A CA 1
ATOM 2789 C C . ASP A 1 358 ? -39.062 -1.68 -6.902 1 92.31 358 ASP A C 1
ATOM 2791 O O . ASP A 1 358 ? -39.562 -0.793 -7.582 1 92.31 358 ASP A O 1
ATOM 2795 N N . GLN A 1 359 ? -39.156 -1.71 -5.676 1 91.31 359 GLN A N 1
ATOM 2796 C CA . GLN A 1 359 ? -39.906 -0.72 -4.93 1 91.31 359 GLN A CA 1
ATOM 2797 C C . GLN A 1 359 ? -39.031 0.403 -4.418 1 91.31 359 GLN A C 1
ATOM 2799 O O . GLN A 1 359 ? -39.375 1.083 -3.447 1 91.31 359 GLN A O 1
ATOM 2804 N N . SER A 1 360 ? -37.906 0.51 -5.059 1 94.62 360 SER A N 1
ATOM 2805 C CA . SER A 1 360 ? -36.969 1.55 -4.637 1 94.62 360 SER A CA 1
ATOM 2806 C C . SER A 1 360 ? -37.594 2.936 -4.742 1 94.62 360 SER A C 1
ATOM 2808 O O . SER A 1 360 ? -38.219 3.273 -5.766 1 94.62 360 SER A O 1
ATOM 2810 N N . PRO A 1 361 ? -37.5 3.684 -3.654 1 92.75 361 PRO A N 1
ATOM 2811 C CA . PRO A 1 361 ? -38 5.059 -3.723 1 92.75 361 PRO A CA 1
ATOM 2812 C C . PRO A 1 361 ? -37.062 5.988 -4.5 1 92.75 361 PRO A C 1
ATOM 2814 O O . PRO A 1 361 ? -37.344 7.18 -4.641 1 92.75 361 PRO A O 1
ATOM 2817 N N . LEU A 1 362 ? -35.969 5.516 -4.953 1 94 362 LEU A N 1
ATOM 2818 C CA . LEU A 1 362 ? -34.969 6.312 -5.648 1 94 362 LEU A CA 1
ATOM 2819 C C . LEU A 1 362 ? -35.25 6.379 -7.145 1 94 362 LEU A C 1
ATOM 2821 O O . LEU A 1 362 ? -35.938 5.496 -7.688 1 94 362 LEU A O 1
ATOM 2825 N N . ASP A 1 363 ? -34.75 7.449 -7.805 1 90.19 363 ASP A N 1
ATOM 2826 C CA . ASP A 1 363 ? -34.906 7.582 -9.25 1 90.19 363 ASP A CA 1
ATOM 2827 C C . ASP A 1 363 ? -34.219 6.414 -9.977 1 90.19 363 ASP A C 1
ATOM 2829 O O . ASP A 1 363 ? -34.719 5.957 -11.008 1 90.19 363 ASP A O 1
ATOM 2833 N N . SER A 1 364 ? -33.125 6.031 -9.461 1 95.19 364 SER A N 1
ATOM 2834 C CA . SER A 1 364 ? -32.375 4.902 -9.984 1 95.19 364 SER A CA 1
ATOM 2835 C C . SER A 1 364 ? -31.953 3.947 -8.867 1 95.19 364 SER A C 1
ATOM 2837 O O . SER A 1 364 ? -31.203 4.324 -7.973 1 95.19 364 SER A O 1
ATOM 2839 N N . PRO A 1 365 ? -32.469 2.701 -8.938 1 97.5 365 PRO A N 1
ATOM 2840 C CA . PRO A 1 365 ? -32.094 1.738 -7.902 1 97.5 365 PRO A CA 1
ATOM 2841 C C . PRO A 1 365 ? -30.578 1.568 -7.789 1 97.5 365 PRO A C 1
ATOM 2843 O O . PRO A 1 365 ? -29.875 1.67 -8.789 1 97.5 365 PRO A O 1
ATOM 2846 N N . THR A 1 366 ? -30.141 1.269 -6.582 1 98.38 366 THR A N 1
ATOM 2847 C CA . THR A 1 366 ? -28.703 1.248 -6.387 1 98.38 366 THR A CA 1
ATOM 2848 C C . THR A 1 366 ? -28.312 0.26 -5.289 1 98.38 366 THR A C 1
ATOM 2850 O O . THR A 1 366 ? -29.109 -0.008 -4.383 1 98.38 366 THR A O 1
ATOM 2853 N N . ASP A 1 367 ? -27.125 -0.31 -5.441 1 98.56 367 ASP A N 1
ATOM 2854 C CA . ASP A 1 367 ? -26.531 -1.192 -4.434 1 98.56 367 ASP A CA 1
ATOM 2855 C C . ASP A 1 367 ? -25.672 -0.407 -3.453 1 98.56 367 ASP A C 1
ATOM 2857 O O . ASP A 1 367 ? -25.141 -0.975 -2.498 1 98.56 367 ASP A O 1
ATOM 2861 N N . VAL A 1 368 ? -25.5 0.917 -3.643 1 98.75 368 VAL A N 1
ATOM 2862 C CA . VAL A 1 368 ? -24.594 1.708 -2.814 1 98.75 368 VAL A CA 1
ATOM 2863 C C . VAL A 1 368 ? -25.25 3.047 -2.475 1 98.75 368 VAL A C 1
ATOM 2865 O O . VAL A 1 368 ? -25.797 3.715 -3.35 1 98.75 368 VAL A O 1
ATOM 2868 N N . PHE A 1 369 ? -25.234 3.451 -1.177 1 98.62 369 PHE A N 1
ATOM 2869 C CA . PHE A 1 369 ? -25.812 4.711 -0.716 1 98.62 369 PHE A CA 1
ATOM 2870 C C . PHE A 1 369 ? -25.109 5.195 0.545 1 98.62 369 PHE A C 1
ATOM 2872 O O . PHE A 1 369 ? -24.328 4.457 1.149 1 98.62 369 PHE A O 1
ATOM 2879 N N . ILE A 1 370 ? -25.375 6.43 0.917 1 98.81 370 ILE A N 1
ATOM 2880 C CA . ILE A 1 370 ? -24.688 7.066 2.027 1 98.81 370 ILE A CA 1
ATOM 2881 C C . ILE A 1 370 ? -25.672 7.402 3.137 1 98.81 370 ILE A C 1
ATOM 2883 O O . ILE A 1 370 ? -26.766 7.922 2.869 1 98.81 370 ILE A O 1
ATOM 2887 N N . ILE A 1 371 ? -25.344 7.066 4.332 1 98.31 371 ILE A N 1
ATOM 2888 C CA . ILE A 1 371 ? -26.078 7.5 5.512 1 98.31 371 ILE A CA 1
ATOM 2889 C C . ILE A 1 371 ? -25.281 8.57 6.254 1 98.31 371 ILE A C 1
ATOM 2891 O O . ILE A 1 371 ? -24.109 8.375 6.566 1 98.31 371 ILE A O 1
ATOM 2895 N N . THR A 1 372 ? -25.969 9.703 6.586 1 97.62 372 THR A N 1
ATOM 2896 C CA . THR A 1 372 ? -25.234 10.852 7.129 1 97.62 372 THR A CA 1
ATOM 2897 C C . THR A 1 372 ? -25.812 11.258 8.484 1 97.62 372 THR A C 1
ATOM 2899 O O . THR A 1 372 ? -26.859 10.758 8.898 1 97.62 372 THR A O 1
ATOM 2902 N N . HIS A 1 373 ? -25.078 12.117 9.188 1 96.19 373 HIS A N 1
ATOM 2903 C CA . HIS A 1 373 ? -25.547 12.812 10.383 1 96.19 373 HIS A CA 1
ATOM 2904 C C . HIS A 1 373 ? -25.906 11.828 11.492 1 96.19 373 HIS A C 1
ATOM 2906 O O . HIS A 1 373 ? -26.984 11.906 12.07 1 96.19 373 HIS A O 1
ATOM 2912 N N . PHE A 1 374 ? -24.969 11 11.812 1 96.44 374 PHE A N 1
ATOM 2913 C CA . PHE A 1 374 ? -25.156 10.062 12.914 1 96.44 374 PHE A CA 1
ATOM 2914 C C . PHE A 1 374 ? -25.266 10.805 14.242 1 96.44 374 PHE A C 1
ATOM 2916 O O . PHE A 1 374 ? -24.609 11.828 14.438 1 96.44 374 PHE A O 1
ATOM 2923 N N . PRO A 1 375 ? -26.047 10.195 15.172 1 94.88 375 PRO A N 1
ATOM 2924 C CA . PRO A 1 375 ? -26.094 10.789 16.516 1 94.88 375 PRO A CA 1
ATOM 2925 C C . PRO A 1 375 ? -24.734 10.812 17.203 1 94.88 375 PRO A C 1
ATOM 2927 O O . PRO A 1 375 ? -23.953 9.883 17.047 1 94.88 375 PRO A O 1
ATOM 2930 N N . LYS A 1 376 ? -24.484 11.789 18.109 1 92.56 376 LYS A N 1
ATOM 2931 C CA . LYS A 1 376 ? -23.203 12.016 18.766 1 92.56 376 LYS A CA 1
ATOM 2932 C C . LYS A 1 376 ? -22.797 10.812 19.609 1 92.56 376 LYS A C 1
ATOM 2934 O O . LYS A 1 376 ? -21.609 10.445 19.641 1 92.56 376 LYS A O 1
ATOM 2939 N N . HIS A 1 377 ? -23.75 10.203 20.203 1 90.38 377 HIS A N 1
ATOM 2940 C CA . HIS A 1 377 ? -23.438 9.125 21.141 1 90.38 377 HIS A CA 1
ATOM 2941 C C . HIS A 1 377 ? -23.047 7.855 20.406 1 90.38 377 HIS A C 1
ATOM 2943 O O . HIS A 1 377 ? -22.531 6.91 21.016 1 90.38 377 HIS A O 1
ATOM 2949 N N . LEU A 1 378 ? -23.219 7.836 19.047 1 92.75 378 LEU A N 1
ATOM 2950 C CA . LEU A 1 378 ? -22.875 6.66 18.234 1 92.75 378 LEU A CA 1
ATOM 2951 C C . LEU A 1 378 ? -21.531 6.828 17.562 1 92.75 378 LEU A C 1
ATOM 2953 O O . LEU A 1 378 ? -21.078 5.953 16.812 1 92.75 378 LEU A O 1
ATOM 2957 N N . ARG A 1 379 ? -20.891 7.926 17.766 1 93.44 379 ARG A N 1
ATOM 2958 C CA . ARG A 1 379 ? -19.609 8.203 17.141 1 93.44 379 ARG A CA 1
ATOM 2959 C C . ARG A 1 379 ? -18.547 8.531 18.203 1 93.44 379 ARG A C 1
ATOM 2961 O O . ARG A 1 379 ? -18.875 8.875 19.328 1 93.44 379 ARG A O 1
ATOM 2968 N N . PRO A 1 380 ? -17.219 8.32 17.812 1 91.12 380 PRO A N 1
ATOM 2969 C CA . PRO A 1 380 ? -16.156 8.656 18.75 1 91.12 380 PRO A CA 1
ATOM 2970 C C . PRO A 1 380 ? -16.234 10.094 19.25 1 91.12 380 PRO A C 1
ATOM 2972 O O . PRO A 1 380 ? -16.734 10.969 18.531 1 91.12 380 PRO A O 1
ATOM 2975 N N . CYS A 1 381 ? -15.617 10.344 20.375 1 91.38 381 CYS A N 1
ATOM 2976 C CA . CYS A 1 381 ? -15.75 11.602 21.094 1 91.38 381 CYS A CA 1
ATOM 2977 C C . CYS A 1 381 ? -15.078 12.742 20.328 1 91.38 381 CYS A C 1
ATOM 2979 O O . CYS A 1 381 ? -15.352 13.914 20.594 1 91.38 381 CYS A O 1
ATOM 2981 N N . ASN A 1 382 ? -14.203 12.406 19.438 1 93.44 382 ASN A N 1
ATOM 2982 C CA . ASN A 1 382 ? -13.453 13.461 18.766 1 93.44 382 ASN A CA 1
ATOM 2983 C C . ASN A 1 382 ? -14.039 13.766 17.391 1 93.44 382 ASN A C 1
ATOM 2985 O O . ASN A 1 382 ? -13.391 14.43 16.562 1 93.44 382 ASN A O 1
ATOM 2989 N N . VAL A 1 383 ? -15.25 13.32 17.125 1 96.06 383 VAL A N 1
ATOM 2990 C CA . VAL A 1 383 ? -15.93 13.648 15.875 1 96.06 383 VAL A CA 1
ATOM 2991 C C . VAL A 1 383 ? -16.656 14.977 16.016 1 96.06 383 VAL A C 1
ATOM 2993 O O . VAL A 1 383 ? -17.312 15.234 17.031 1 96.06 383 VAL A O 1
ATOM 2996 N N . SER A 1 384 ? -16.516 15.812 14.984 1 95.38 384 SER A N 1
ATOM 2997 C CA . SER A 1 384 ? -17.109 17.141 15 1 95.38 384 SER A CA 1
ATOM 2998 C C . SER A 1 384 ? -18.609 17.078 14.758 1 95.38 384 SER A C 1
ATOM 3000 O O . SER A 1 384 ? -19.125 16.094 14.219 1 95.38 384 SER A O 1
ATOM 3002 N N . SER A 1 385 ? -19.266 18.156 15.227 1 91.62 385 SER A N 1
ATOM 3003 C CA . SER A 1 385 ? -20.703 18.312 15.039 1 91.62 385 SER A CA 1
ATOM 3004 C C . SER A 1 385 ? -21.016 19.609 14.297 1 91.62 385 SER A C 1
ATOM 3006 O O . SER A 1 385 ? -20.141 20.453 14.109 1 91.62 385 SER A O 1
ATOM 3008 N N . LEU A 1 386 ? -22.266 19.688 13.703 1 77.94 386 LEU A N 1
ATOM 3009 C CA . LEU A 1 386 ? -22.672 20.891 12.984 1 77.94 386 LEU A CA 1
ATOM 3010 C C . LEU A 1 386 ? -22.703 22.109 13.906 1 77.94 386 LEU A C 1
ATOM 3012 O O . LEU A 1 386 ? -22.469 23.234 13.469 1 77.94 386 LEU A O 1
ATOM 3016 N N . GLY A 1 387 ? -22.969 21.906 15.055 1 72.94 387 GLY A N 1
ATOM 3017 C CA . GLY A 1 387 ? -23.016 22.938 16.078 1 72.94 387 GLY A CA 1
ATOM 3018 C C . GLY A 1 387 ? -23.016 22.391 17.484 1 72.94 387 GLY A C 1
ATOM 3019 O O . GLY A 1 387 ? -23.188 21.188 17.688 1 72.94 387 GLY A O 1
ATOM 3020 N N . ARG A 1 388 ? -22.734 23.219 18.359 1 60.91 388 ARG A N 1
ATOM 3021 C CA . ARG A 1 388 ? -22.656 22.797 19.75 1 60.91 388 ARG A CA 1
ATOM 3022 C C . ARG A 1 388 ? -23.953 22.141 20.203 1 60.91 388 ARG A C 1
ATOM 3024 O O . ARG A 1 388 ? -23.922 21.141 20.938 1 60.91 388 ARG A O 1
ATOM 3031 N N . ASP A 1 389 ? -24.953 22.609 19.625 1 69.44 389 ASP A N 1
ATOM 3032 C CA . ASP A 1 389 ? -26.234 22.141 20.125 1 69.44 389 ASP A CA 1
ATOM 3033 C C . ASP A 1 389 ? -26.844 21.094 19.203 1 69.44 389 ASP A C 1
ATOM 3035 O O . ASP A 1 389 ? -27.953 20.625 19.422 1 69.44 389 ASP A O 1
ATOM 3039 N N . ASP A 1 390 ? -26 20.734 18.359 1 77.81 390 ASP A N 1
ATOM 3040 C CA . ASP A 1 390 ? -26.516 19.719 17.438 1 77.81 390 ASP A CA 1
ATOM 3041 C C . ASP A 1 390 ? -26.328 18.312 18.016 1 77.81 390 ASP A C 1
ATOM 3043 O O . ASP A 1 390 ? -25.266 18 18.562 1 77.81 390 ASP A O 1
ATOM 3047 N N . ALA A 1 391 ? -27.328 17.531 17.938 1 88.69 391 ALA A N 1
ATOM 3048 C CA . ALA A 1 391 ? -27.312 16.172 18.469 1 88.69 391 ALA A CA 1
ATOM 3049 C C . ALA A 1 391 ? -26.672 15.203 17.484 1 88.69 391 ALA A C 1
ATOM 3051 O O . ALA A 1 391 ? -26.422 14.039 17.812 1 88.69 391 ALA A O 1
ATOM 3052 N N . THR A 1 392 ? -26.359 15.703 16.297 1 93.69 392 THR A N 1
ATOM 3053 C CA . THR A 1 392 ? -25.781 14.836 15.281 1 93.69 392 THR A CA 1
ATOM 3054 C C . THR A 1 392 ? -24.328 15.211 15 1 93.69 392 THR A C 1
ATOM 3056 O O . THR A 1 392 ? -23.828 16.219 15.508 1 93.69 392 THR A O 1
ATOM 3059 N N . THR A 1 393 ? -23.641 14.352 14.297 1 95.94 393 THR A N 1
ATOM 3060 C CA . THR A 1 393 ? -22.234 14.555 13.984 1 95.94 393 THR A CA 1
ATOM 3061 C C . THR A 1 393 ? -22.031 14.773 12.484 1 95.94 393 THR A C 1
ATOM 3063 O O . THR A 1 393 ? -22.922 14.461 11.688 1 95.94 393 THR A O 1
ATOM 3066 N N . ASN A 1 394 ? -20.922 15.438 12.141 1 97.69 394 ASN A N 1
ATOM 3067 C CA . ASN A 1 394 ? -20.453 15.508 10.766 1 97.69 394 ASN A CA 1
ATOM 3068 C C . ASN A 1 394 ? -19.797 14.195 10.336 1 97.69 394 ASN A C 1
ATOM 3070 O O . ASN A 1 394 ? -18.578 14.141 10.148 1 97.69 394 ASN A O 1
ATOM 3074 N N . SER A 1 395 ? -20.609 13.172 10.188 1 97.81 395 SER A N 1
ATOM 3075 C CA . SER A 1 395 ? -20.109 11.836 9.891 1 97.81 395 SER A CA 1
ATOM 3076 C C . SER A 1 395 ? -21.047 11.094 8.953 1 97.81 395 SER A C 1
ATOM 3078 O O . SER A 1 395 ? -22.188 11.508 8.75 1 97.81 395 SER A O 1
ATOM 3080 N N . PHE A 1 396 ? -20.531 10.062 8.305 1 98.5 396 PHE A N 1
ATOM 3081 C CA . PHE A 1 396 ? -21.328 9.266 7.379 1 98.5 396 PHE A CA 1
ATOM 3082 C C . PHE A 1 396 ? -20.781 7.855 7.258 1 98.5 396 PHE A C 1
ATOM 3084 O O . PHE A 1 396 ? -19.625 7.605 7.613 1 98.5 396 PHE A O 1
ATOM 3091 N N . ASP A 1 397 ? -21.625 6.953 6.867 1 98.56 397 ASP A N 1
ATOM 3092 C CA . ASP A 1 397 ? -21.281 5.609 6.418 1 98.56 397 ASP A CA 1
ATOM 3093 C C . ASP A 1 397 ? -21.75 5.367 4.984 1 98.56 397 ASP A C 1
ATOM 3095 O O . ASP A 1 397 ? -22.781 5.895 4.57 1 98.56 397 ASP A O 1
ATOM 3099 N N . ILE A 1 398 ? -20.953 4.695 4.27 1 98.81 398 ILE A N 1
ATOM 3100 C CA . ILE A 1 398 ? -21.422 4.23 2.963 1 98.81 398 ILE A CA 1
ATOM 3101 C C . ILE A 1 398 ? -21.75 2.742 3.035 1 98.81 398 ILE A C 1
ATOM 3103 O O . ILE A 1 398 ? -20.938 1.936 3.479 1 98.81 398 ILE A O 1
ATOM 3107 N N . ILE A 1 399 ? -22.938 2.441 2.629 1 98.56 399 ILE A N 1
ATOM 3108 C CA . ILE A 1 399 ? -23.453 1.077 2.654 1 98.56 399 ILE A CA 1
ATOM 3109 C C . ILE A 1 399 ? -23.453 0.496 1.243 1 98.56 399 ILE A C 1
ATOM 3111 O O . ILE A 1 399 ? -23.969 1.112 0.308 1 98.56 399 ILE A O 1
ATOM 3115 N N . LEU A 1 400 ? -22.812 -0.603 1.082 1 98.25 400 LEU A N 1
ATOM 3116 C CA . LEU A 1 400 ? -22.766 -1.339 -0.177 1 98.25 400 LEU A CA 1
ATOM 3117 C C . LEU A 1 400 ? -23.359 -2.732 -0.018 1 98.25 400 LEU A C 1
ATOM 3119 O O . LEU A 1 400 ? -22.875 -3.535 0.778 1 98.25 400 LEU A O 1
ATOM 3123 N N . ARG A 1 401 ? -24.438 -3.033 -0.766 1 97.19 401 ARG A N 1
ATOM 3124 C CA . ARG A 1 401 ? -25.188 -4.281 -0.691 1 97.19 401 ARG A CA 1
ATOM 3125 C C . ARG A 1 401 ? -25.5 -4.648 0.756 1 97.19 401 ARG A C 1
ATOM 3127 O O . ARG A 1 401 ? -25.312 -5.793 1.166 1 97.19 401 ARG A O 1
ATOM 3134 N N . GLY A 1 402 ? -25.875 -3.615 1.506 1 95.94 402 GLY A N 1
ATOM 3135 C CA . GLY A 1 402 ? -26.375 -3.818 2.855 1 95.94 402 GLY A CA 1
ATOM 3136 C C . GLY A 1 402 ? -25.281 -3.916 3.893 1 95.94 402 GLY A C 1
ATOM 3137 O O . GLY A 1 402 ? -25.531 -4.305 5.039 1 95.94 402 GLY A O 1
ATOM 3138 N N . GLN A 1 403 ? -24.062 -3.604 3.527 1 95.94 403 GLN A N 1
ATOM 3139 C CA . GLN A 1 403 ? -22.938 -3.668 4.457 1 95.94 403 GLN A CA 1
ATOM 3140 C C . GLN A 1 403 ? -22.109 -2.387 4.41 1 95.94 403 GLN A C 1
ATOM 3142 O O . GLN A 1 403 ? -21.781 -1.897 3.332 1 95.94 403 GLN A O 1
ATOM 3147 N N . GLU A 1 404 ? -21.781 -1.903 5.602 1 97.12 404 GLU A N 1
ATOM 3148 C CA . GLU A 1 404 ? -20.922 -0.721 5.676 1 97.12 404 GLU A CA 1
ATOM 3149 C C . GLU A 1 404 ? -19.531 -1.012 5.133 1 97.12 404 GLU A C 1
ATOM 3151 O O . GLU A 1 404 ? -18.906 -2.004 5.512 1 97.12 404 GLU A O 1
ATOM 3156 N N . ILE A 1 405 ? -19.031 -0.075 4.273 1 97.81 405 ILE A N 1
ATOM 3157 C CA . ILE A 1 405 ? -17.688 -0.269 3.734 1 97.81 405 ILE A CA 1
ATOM 3158 C C . ILE A 1 405 ? -16.844 0.972 4.004 1 97.81 405 ILE A C 1
ATOM 3160 O O . ILE A 1 405 ? -15.617 0.934 3.873 1 97.81 405 ILE A O 1
ATOM 3164 N N . VAL A 1 406 ? -17.469 2.104 4.312 1 98.44 406 VAL A N 1
ATOM 3165 C CA . VAL A 1 406 ? -16.781 3.359 4.586 1 98.44 406 VAL A CA 1
ATOM 3166 C C . VAL A 1 406 ? -17.359 4.008 5.84 1 98.44 406 VAL A C 1
ATOM 3168 O O . VAL A 1 406 ? -18.578 4.02 6.035 1 98.44 406 VAL A O 1
ATOM 3171 N N . THR A 1 407 ? -16.516 4.48 6.629 1 98.12 407 THR A N 1
ATOM 3172 C CA . THR A 1 407 ? -16.859 5.461 7.652 1 98.12 407 THR A CA 1
ATOM 3173 C C . THR A 1 407 ? -16.031 6.73 7.48 1 98.12 407 THR A C 1
ATOM 3175 O O . THR A 1 407 ? -14.812 6.664 7.316 1 98.12 407 THR A O 1
ATOM 3178 N N . GLY A 1 408 ? -16.703 7.871 7.422 1 98.5 408 GLY A N 1
ATOM 3179 C CA . GLY A 1 408 ? -16.031 9.156 7.289 1 98.5 408 GLY A CA 1
ATOM 3180 C C . GLY A 1 408 ? -16.562 10.203 8.242 1 98.5 408 GLY A C 1
ATOM 3181 O O . GLY A 1 408 ? -17.672 10.078 8.758 1 98.5 408 GLY A O 1
ATOM 3182 N N . CYS A 1 409 ? -15.727 11.156 8.531 1 98.5 409 CYS A N 1
ATOM 3183 C CA . CYS A 1 409 ? -16.156 12.195 9.453 1 98.5 409 CYS A CA 1
ATOM 3184 C C . CYS A 1 409 ? -15.188 13.383 9.43 1 98.5 409 CYS A C 1
ATOM 3186 O O . CYS A 1 409 ? -14.102 13.289 8.859 1 98.5 409 CYS A O 1
ATOM 3188 N N . GLN A 1 410 ? -15.719 14.438 9.938 1 98.5 410 GLN A N 1
ATOM 3189 C CA . GLN A 1 410 ? -14.867 15.539 10.367 1 98.5 410 GLN A CA 1
ATOM 3190 C C . GLN A 1 410 ? -14.445 15.383 11.828 1 98.5 410 GLN A C 1
ATOM 3192 O O . GLN A 1 410 ? -15.266 15 12.672 1 98.5 410 GLN A O 1
ATOM 3197 N N . LEU A 1 411 ? -13.172 15.625 12.117 1 98.06 411 LEU A N 1
ATOM 3198 C CA . LEU A 1 411 ? -12.672 15.477 13.477 1 98.06 411 LEU A CA 1
ATOM 3199 C C . LEU A 1 411 ? -12.352 16.828 14.094 1 98.06 411 LEU A C 1
ATOM 3201 O O . LEU A 1 411 ? -12.148 17.812 13.367 1 98.06 411 LEU A O 1
ATOM 3205 N N . LEU A 1 412 ? -12.312 16.844 15.414 1 97.06 412 LEU A N 1
ATOM 3206 C CA . LEU A 1 412 ? -11.984 18.062 16.141 1 97.06 412 LEU A CA 1
ATOM 3207 C C . LEU A 1 412 ? -10.57 18.531 15.812 1 97.06 412 LEU A C 1
ATOM 3209 O O . LEU A 1 412 ? -9.648 17.703 15.703 1 97.06 412 LEU A O 1
ATOM 3213 N N . HIS A 1 413 ? -10.43 19.859 15.594 1 97.31 413 HIS A N 1
ATOM 3214 C CA . HIS A 1 413 ? -9.094 20.375 15.328 1 97.31 413 HIS A CA 1
ATOM 3215 C C . HIS A 1 413 ? -8.648 21.328 16.422 1 97.31 413 HIS A C 1
ATOM 3217 O O . HIS A 1 413 ? -7.465 21.656 16.516 1 97.31 413 HIS A O 1
ATOM 3223 N N . SER A 1 414 ? -9.594 21.797 17.297 1 95.5 414 SER A N 1
ATOM 3224 C CA . SER A 1 414 ? -9.266 22.688 18.406 1 95.5 414 SER A CA 1
ATOM 3225 C C . SER A 1 414 ? -8.555 21.922 19.516 1 95.5 414 SER A C 1
ATOM 3227 O O . SER A 1 414 ? -9.055 20.922 20.016 1 95.5 414 SER A O 1
ATOM 3229 N N . TYR A 1 415 ? -7.414 22.484 19.938 1 96.5 415 TYR A N 1
ATOM 3230 C CA . TYR A 1 415 ? -6.652 21.875 21.016 1 96.5 415 TYR A CA 1
ATOM 3231 C C . TYR A 1 415 ? -7.508 21.734 22.266 1 96.5 415 TYR A C 1
ATOM 3233 O O . TYR A 1 415 ? -7.543 20.656 22.875 1 96.5 415 TYR A O 1
ATOM 3241 N N . LYS A 1 416 ? -8.227 22.75 22.625 1 95.88 416 LYS A N 1
ATOM 3242 C CA . LYS A 1 416 ? -9.07 22.734 23.812 1 95.88 416 LYS A CA 1
ATOM 3243 C C . LYS A 1 416 ? -10.18 21.703 23.688 1 95.88 416 LYS A C 1
ATOM 3245 O O . LYS A 1 416 ? -10.445 20.953 24.641 1 95.88 416 LYS A O 1
ATOM 3250 N N . GLU A 1 417 ? -10.789 21.609 22.547 1 95.12 417 GLU A N 1
ATOM 3251 C CA . GLU A 1 417 ? -11.922 20.719 22.359 1 95.12 417 GLU A CA 1
ATOM 3252 C C . GLU A 1 417 ? -11.477 19.25 22.391 1 95.12 417 GLU A C 1
ATOM 3254 O O . GLU A 1 417 ? -12.164 18.391 22.938 1 95.12 417 GLU A O 1
ATOM 3259 N N . VAL A 1 418 ? -10.375 18.953 21.766 1 96.5 418 VAL A N 1
ATOM 3260 C CA . VAL A 1 418 ? -9.906 17.578 21.719 1 96.5 418 VAL A CA 1
ATOM 3261 C C . VAL A 1 418 ? -9.547 17.094 23.125 1 96.5 418 VAL A C 1
ATOM 3263 O O . VAL A 1 418 ? -9.875 15.977 23.516 1 96.5 418 VAL A O 1
ATOM 3266 N N . ARG A 1 419 ? -8.844 17.953 23.891 1 97 419 ARG A N 1
ATOM 3267 C CA . ARG A 1 419 ? -8.492 17.594 25.266 1 97 419 ARG A CA 1
ATOM 3268 C C . ARG A 1 419 ? -9.742 17.328 26.109 1 97 419 ARG A C 1
ATOM 3270 O O . ARG A 1 419 ? -9.797 16.359 26.859 1 97 419 ARG A O 1
ATOM 3277 N N . SER A 1 420 ? -10.703 18.203 25.922 1 96.44 420 SER A N 1
ATOM 3278 C CA . SER A 1 420 ? -11.961 18.047 26.641 1 96.44 420 SER A CA 1
ATOM 3279 C C . SER A 1 420 ? -12.664 16.75 26.25 1 96.44 420 SER A C 1
ATOM 3281 O O . SER A 1 420 ? -13.18 16.047 27.109 1 96.44 420 SER A O 1
ATOM 3283 N N . ALA A 1 421 ? -12.695 16.484 24.953 1 94.5 421 ALA A N 1
ATOM 3284 C CA . ALA A 1 421 ? -13.32 15.258 24.469 1 94.5 421 ALA A CA 1
ATOM 3285 C C . ALA A 1 421 ? -12.656 14.023 25.062 1 94.5 421 ALA A C 1
ATOM 3287 O O . ALA A 1 421 ? -13.344 13.086 25.469 1 94.5 421 ALA A O 1
ATOM 3288 N N . PHE A 1 422 ? -11.328 13.969 25.125 1 95.25 422 PHE A N 1
ATOM 3289 C CA . PHE A 1 422 ? -10.562 12.859 25.672 1 95.25 422 PHE A CA 1
ATOM 3290 C C . PHE A 1 422 ? -10.883 12.656 27.141 1 95.25 422 PHE A C 1
ATOM 3292 O O . PHE A 1 422 ? -11.125 11.531 27.578 1 95.25 422 PHE A O 1
ATOM 3299 N N . THR A 1 423 ? -10.977 13.719 27.812 1 95.5 423 THR A N 1
ATOM 3300 C CA . THR A 1 423 ? -11.109 13.664 29.266 1 95.5 423 THR A CA 1
ATOM 3301 C C . THR A 1 423 ? -12.547 13.344 29.656 1 95.5 423 THR A C 1
ATOM 3303 O O . THR A 1 423 ? -12.789 12.719 30.703 1 95.5 423 THR A O 1
ATOM 3306 N N . ASN A 1 424 ? -13.531 13.672 28.859 1 92.25 424 ASN A N 1
ATOM 3307 C CA . ASN A 1 424 ? -14.938 13.586 29.234 1 92.25 424 ASN A CA 1
ATOM 3308 C C . ASN A 1 424 ? -15.578 12.305 28.703 1 92.25 424 ASN A C 1
ATOM 3310 O O . ASN A 1 424 ? -16.75 12.039 28.984 1 92.25 424 ASN A O 1
ATOM 3314 N N . ARG A 1 425 ? -14.883 11.586 28.031 1 89.69 425 ARG A N 1
ATOM 3315 C CA . ARG A 1 425 ? -15.477 10.352 27.516 1 89.69 425 ARG A CA 1
ATOM 3316 C C . ARG A 1 425 ? -15.68 9.336 28.625 1 89.69 425 ARG A C 1
ATOM 3318 O O . ARG A 1 425 ? -15.141 9.492 29.719 1 89.69 425 ARG A O 1
ATOM 3325 N N . ALA A 1 426 ? -16.5 8.258 28.344 1 86.31 426 ALA A N 1
ATOM 3326 C CA . ALA A 1 426 ? -16.859 7.258 29.344 1 86.31 426 ALA A CA 1
ATOM 3327 C C . ALA A 1 426 ? -15.602 6.633 29.969 1 86.31 426 ALA A C 1
ATOM 3329 O O . ALA A 1 426 ? -15.547 6.41 31.172 1 86.31 426 ALA A O 1
ATOM 3330 N N . HIS A 1 427 ? -14.656 6.32 29.156 1 89.88 427 HIS A N 1
ATOM 3331 C CA . HIS A 1 427 ? -13.336 5.887 29.594 1 89.88 427 HIS A CA 1
ATOM 3332 C C . HIS A 1 427 ? -12.266 6.914 29.219 1 89.88 427 HIS A C 1
ATOM 3334 O O . HIS A 1 427 ? -11.672 6.836 28.141 1 89.88 427 HIS A O 1
ATOM 3340 N N . PRO A 1 428 ? -11.969 7.754 30.109 1 92.44 428 PRO A N 1
ATOM 3341 C CA . PRO A 1 428 ? -11.148 8.93 29.797 1 92.44 428 PRO A CA 1
ATOM 3342 C C . PRO A 1 428 ? -9.75 8.562 29.312 1 92.44 428 PRO A C 1
ATOM 3344 O O . PRO A 1 428 ? -9.188 7.551 29.734 1 92.44 428 PRO A O 1
ATOM 3347 N N . ILE A 1 429 ? -9.273 9.352 28.453 1 93.56 429 ILE A N 1
ATOM 3348 C CA . ILE A 1 429 ? -7.891 9.312 27.984 1 93.56 429 ILE A CA 1
ATOM 3349 C C . ILE A 1 429 ? -7.137 10.531 28.5 1 93.56 429 ILE A C 1
ATOM 3351 O O . ILE A 1 429 ? -7.621 11.664 28.391 1 93.56 429 ILE A O 1
ATOM 3355 N N . ASP A 1 430 ? -5.992 10.305 29.141 1 95.31 430 ASP A N 1
ATOM 3356 C CA . ASP A 1 430 ? -5.125 11.422 29.5 1 95.31 430 ASP A CA 1
ATOM 3357 C C . ASP A 1 430 ? -4.477 12.039 28.266 1 95.31 430 ASP A C 1
ATOM 3359 O O . ASP A 1 430 ? -3.629 11.422 27.625 1 95.31 430 ASP A O 1
ATOM 3363 N N . PRO A 1 431 ? -4.883 13.242 27.953 1 95.75 431 PRO A N 1
ATOM 3364 C CA . PRO A 1 431 ? -4.348 13.867 26.75 1 95.75 431 PRO A CA 1
ATOM 3365 C C . PRO A 1 431 ? -2.842 14.109 26.828 1 95.75 431 PRO A C 1
ATOM 3367 O O . PRO A 1 431 ? -2.217 14.445 25.812 1 95.75 431 PRO A O 1
ATOM 3370 N N . ASP A 1 432 ? -2.209 13.969 28 1 95.75 432 ASP A N 1
ATOM 3371 C CA . ASP A 1 432 ? -0.791 14.273 28.172 1 95.75 432 ASP A CA 1
ATOM 3372 C C . ASP A 1 432 ? 0.021 12.992 28.359 1 95.75 432 ASP A C 1
ATOM 3374 O O . ASP A 1 432 ? 1.236 13.047 28.562 1 95.75 432 ASP A O 1
ATOM 3378 N N . CYS A 1 433 ? -0.641 11.875 28.297 1 94.5 433 CYS A N 1
ATOM 3379 C CA . CYS A 1 433 ? 0.119 10.641 28.438 1 94.5 433 CYS A CA 1
ATOM 3380 C C . CYS A 1 433 ? 1.031 10.422 27.234 1 94.5 433 CYS A C 1
ATOM 3382 O O . CYS A 1 433 ? 0.734 10.883 26.125 1 94.5 433 CYS A O 1
ATOM 3384 N N . PRO A 1 434 ? 2.084 9.664 27.375 1 92.69 434 PRO A N 1
ATOM 3385 C CA . PRO A 1 434 ? 3.084 9.516 26.312 1 92.69 434 PRO A CA 1
ATOM 3386 C C . PRO A 1 434 ? 2.492 8.969 25.016 1 92.69 434 PRO A C 1
ATOM 3388 O O . PRO A 1 434 ? 2.912 9.367 23.922 1 92.69 434 PRO A O 1
ATOM 3391 N N . GLY A 1 435 ? 1.559 8.18 25.109 1 92.94 435 GLY A N 1
ATOM 3392 C CA . GLY A 1 435 ? 0.971 7.574 23.922 1 92.94 435 GLY A CA 1
ATOM 3393 C C . GLY A 1 435 ? 0.146 8.547 23.109 1 92.94 435 GLY A C 1
ATOM 3394 O O . GLY A 1 435 ? 0.152 8.492 21.875 1 92.94 435 GLY A O 1
ATOM 3395 N N . TRP A 1 436 ? -0.512 9.484 23.75 1 95.94 436 TRP A N 1
ATOM 3396 C CA . TRP A 1 436 ? -1.462 10.344 23.047 1 95.94 436 TRP A CA 1
ATOM 3397 C C . TRP A 1 436 ? -0.936 11.766 22.953 1 95.94 436 TRP A C 1
ATOM 3399 O O . TRP A 1 436 ? -1.469 12.578 22.188 1 95.94 436 TRP A O 1
ATOM 3409 N N . ARG A 1 437 ? 0.142 12.07 23.609 1 96.38 437 ARG A N 1
ATOM 3410 C CA . ARG A 1 437 ? 0.679 13.43 23.625 1 96.38 437 ARG A CA 1
ATOM 3411 C C . ARG A 1 437 ? 1.048 13.891 22.219 1 96.38 437 ARG A C 1
ATOM 3413 O O . ARG A 1 437 ? 0.774 15.031 21.844 1 96.38 437 ARG A O 1
ATOM 3420 N N . PRO A 1 438 ? 1.698 12.984 21.422 1 96.75 438 PRO A N 1
ATOM 3421 C CA . PRO A 1 438 ? 1.993 13.43 20.062 1 96.75 438 PRO A CA 1
ATOM 3422 C C . PRO A 1 438 ? 0.747 13.891 19.312 1 96.75 438 PRO A C 1
ATOM 3424 O O . PRO A 1 438 ? 0.795 14.875 18.562 1 96.75 438 PRO A O 1
ATOM 3427 N N . TYR A 1 439 ? -0.318 13.227 19.531 1 97.31 439 TYR A N 1
ATOM 3428 C CA . TYR A 1 439 ? -1.566 13.57 18.844 1 97.31 439 TYR A CA 1
ATOM 3429 C C . TYR A 1 439 ? -2.109 14.906 19.359 1 97.31 439 TYR A C 1
ATOM 3431 O O . TYR A 1 439 ? -2.529 15.75 18.562 1 97.31 439 TYR A O 1
ATOM 3439 N N . THR A 1 440 ? -2.141 15.125 20.641 1 97 440 THR A N 1
ATOM 3440 C CA . THR A 1 440 ? -2.65 16.375 21.203 1 97 440 THR A CA 1
ATOM 3441 C C . THR A 1 440 ? -1.725 17.531 20.844 1 97 440 THR A C 1
ATOM 3443 O O . THR A 1 440 ? -2.182 18.672 20.656 1 97 440 THR A O 1
ATOM 3446 N N . GLU A 1 441 ? -0.474 17.219 20.75 1 95.5 441 GLU A N 1
ATOM 3447 C CA . GLU A 1 441 ? 0.489 18.234 20.344 1 95.5 441 GLU A CA 1
ATOM 3448 C C . GLU A 1 441 ? 0.207 18.719 18.922 1 95.5 441 GLU A C 1
ATOM 3450 O O . GLU A 1 441 ? 0.387 19.891 18.609 1 95.5 441 GLU A O 1
ATOM 3455 N N . ALA A 1 442 ? -0.172 17.812 18.078 1 97.5 442 ALA A N 1
ATOM 3456 C CA . ALA A 1 442 ? -0.536 18.188 16.719 1 97.5 442 ALA A CA 1
ATOM 3457 C C . ALA A 1 442 ? -1.612 19.266 16.719 1 97.5 442 ALA A C 1
ATOM 3459 O O . ALA A 1 442 ? -1.59 20.172 15.875 1 97.5 442 ALA A O 1
ATOM 3460 N N . HIS A 1 443 ? -2.516 19.188 17.672 1 97.75 443 HIS A N 1
ATOM 3461 C CA . HIS A 1 443 ? -3.568 20.188 17.797 1 97.75 443 HIS A CA 1
ATOM 3462 C C . HIS A 1 443 ? -3.035 21.469 18.438 1 97.75 443 HIS A C 1
ATOM 3464 O O . HIS A 1 443 ? -3.461 22.562 18.078 1 97.75 443 HIS A O 1
ATOM 3470 N N . GLU A 1 444 ? -2.098 21.312 19.25 1 96.25 444 GLU A N 1
ATOM 3471 C CA . GLU A 1 444 ? -1.521 22.422 20 1 96.25 444 GLU A CA 1
ATOM 3472 C C . GLU A 1 444 ? -0.743 23.359 19.078 1 96.25 444 GLU A C 1
ATOM 3474 O O . GLU A 1 444 ? -0.647 24.562 19.344 1 96.25 444 GLU A O 1
ATOM 3479 N N . ILE A 1 445 ? -0.256 22.828 17.984 1 95.56 445 ILE A N 1
ATOM 3480 C CA . ILE A 1 445 ? 0.609 23.641 17.141 1 95.56 445 ILE A CA 1
ATOM 3481 C C . ILE A 1 445 ? -0.193 24.188 15.953 1 95.56 445 ILE A C 1
ATOM 3483 O O . ILE A 1 445 ? 0.382 24.641 14.961 1 95.56 445 ILE A O 1
ATOM 3487 N N . GLY A 1 446 ? -1.489 24.172 16.031 1 96.56 446 GLY A N 1
ATOM 3488 C CA . GLY A 1 446 ? -2.324 24.812 15.023 1 96.56 446 GLY A CA 1
ATOM 3489 C C . GLY A 1 446 ? -2.842 23.844 13.977 1 96.56 446 GLY A C 1
ATOM 3490 O O . GLY A 1 446 ? -2.699 24.078 12.781 1 96.56 446 GLY A O 1
ATOM 3491 N N . MET A 1 447 ? -3.533 22.797 14.375 1 97.88 447 MET A N 1
ATOM 3492 C CA . MET A 1 447 ? -4.152 21.812 13.492 1 97.88 447 MET A CA 1
ATOM 3493 C C . MET A 1 447 ? -5.23 22.453 12.633 1 97.88 447 MET A C 1
ATOM 3495 O O . MET A 1 447 ? -6.086 23.188 13.141 1 97.88 447 MET A O 1
ATOM 3499 N N . PRO A 1 448 ? -5.18 22.219 11.32 1 98.19 448 PRO A N 1
ATOM 3500 C CA . PRO A 1 448 ? -6.258 22.75 10.477 1 98.19 448 PRO A CA 1
ATOM 3501 C C . PRO A 1 448 ? -7.562 21.969 10.633 1 98.19 448 PRO A C 1
ATOM 3503 O O . PRO A 1 448 ? -7.559 20.844 11.133 1 98.19 448 PRO A O 1
ATOM 3506 N N . PRO A 1 449 ? -8.727 22.656 10.25 1 97.88 449 PRO A N 1
ATOM 3507 C CA . PRO A 1 449 ? -9.914 21.812 10.094 1 97.88 449 PRO A CA 1
ATOM 3508 C C . PRO A 1 449 ? -9.695 20.656 9.125 1 97.88 449 PRO A C 1
ATOM 3510 O O . PRO A 1 449 ? -9.078 20.828 8.07 1 97.88 449 PRO A O 1
ATOM 3513 N N . TRP A 1 450 ? -10.141 19.484 9.555 1 98.56 450 TRP A N 1
ATOM 3514 C CA . TRP A 1 450 ? -9.766 18.328 8.75 1 98.56 450 TRP A CA 1
ATOM 3515 C C . TRP A 1 450 ? -10.797 17.219 8.883 1 98.56 450 TRP A C 1
ATOM 3517 O O . TRP A 1 450 ? -11.672 17.266 9.75 1 98.56 450 TRP A O 1
ATOM 3527 N N . GLY A 1 451 ? -10.766 16.281 8.07 1 98.69 451 GLY A N 1
ATOM 3528 C CA . GLY A 1 451 ? -11.531 15.055 8.086 1 98.69 451 GLY A CA 1
ATOM 3529 C C . GLY A 1 451 ? -11.109 14.07 7.012 1 98.69 451 GLY A C 1
ATOM 3530 O O . GLY A 1 451 ? -10.07 14.258 6.367 1 98.69 451 GLY A O 1
ATOM 3531 N N . GLY A 1 452 ? -11.758 13.023 6.91 1 98.75 452 GLY A N 1
ATOM 3532 C CA . GLY A 1 452 ? -11.453 11.969 5.953 1 98.75 452 GLY A CA 1
ATOM 3533 C C . GLY A 1 452 ? -12.312 10.727 6.137 1 98.75 452 GLY A C 1
ATOM 3534 O O . GLY A 1 452 ? -13.414 10.805 6.676 1 98.75 452 GLY A O 1
ATOM 3535 N N . PHE A 1 453 ? -11.891 9.688 5.547 1 98.88 453 PHE A N 1
ATOM 3536 C CA . PHE A 1 453 ? -12.641 8.445 5.66 1 98.88 453 PHE A CA 1
ATOM 3537 C C . PHE A 1 453 ? -11.742 7.238 5.434 1 98.88 453 PHE A C 1
ATOM 3539 O O . PHE A 1 453 ? -10.609 7.383 4.953 1 98.88 453 PHE A O 1
ATOM 3546 N N . GLY A 1 454 ? -12.172 6.117 5.965 1 98.75 454 GLY A N 1
ATOM 3547 C CA . GLY A 1 454 ? -11.578 4.812 5.715 1 98.75 454 GLY A CA 1
ATOM 3548 C C . GLY A 1 454 ? -12.453 3.906 4.871 1 98.75 454 GLY A C 1
ATOM 3549 O O . GLY A 1 454 ? -13.664 3.85 5.066 1 98.75 454 GLY A O 1
ATOM 3550 N N . LEU A 1 455 ? -11.859 3.314 3.869 1 98.75 455 LEU A N 1
ATOM 3551 C CA . LEU A 1 455 ? -12.523 2.373 2.977 1 98.75 455 LEU A CA 1
ATOM 3552 C C . LEU A 1 455 ? -11.883 0.991 3.068 1 98.75 455 LEU A C 1
ATOM 3554 O O . LEU A 1 455 ? -10.695 0.832 2.777 1 98.75 455 LEU A O 1
ATOM 3558 N N . GLY A 1 456 ? -12.68 0.02 3.549 1 98.19 456 GLY A N 1
ATOM 3559 C CA . GLY A 1 456 ? -12.195 -1.351 3.471 1 98.19 456 GLY A CA 1
ATOM 3560 C C . GLY A 1 456 ? -12.172 -1.895 2.055 1 98.19 456 GLY A C 1
ATOM 3561 O O . GLY A 1 456 ? -13.219 -2.199 1.481 1 98.19 456 GLY A O 1
ATOM 3562 N N . LEU A 1 457 ? -11.016 -2.121 1.542 1 98.69 457 LEU A N 1
ATOM 3563 C CA . LEU A 1 457 ? -10.914 -2.557 0.154 1 98.69 457 LEU A CA 1
ATOM 3564 C C . LEU A 1 457 ? -11.469 -3.969 -0.015 1 98.69 457 LEU A C 1
ATOM 3566 O O . LEU A 1 457 ? -12.062 -4.285 -1.046 1 98.69 457 LEU A O 1
ATOM 3570 N N . ASN A 1 458 ? -11.258 -4.789 0.95 1 98.25 458 ASN A N 1
ATOM 3571 C CA . ASN A 1 458 ? -11.805 -6.141 0.897 1 98.25 458 ASN A CA 1
ATOM 3572 C C . ASN A 1 458 ? -13.328 -6.129 0.854 1 98.25 458 ASN A C 1
ATOM 3574 O O . ASN A 1 458 ? -13.938 -6.863 0.072 1 98.25 458 ASN A O 1
ATOM 3578 N N . ARG A 1 459 ? -13.891 -5.266 1.626 1 98 459 ARG A N 1
ATOM 3579 C CA . ARG A 1 459 ? -15.352 -5.188 1.66 1 98 459 ARG A CA 1
ATOM 3580 C C . ARG A 1 459 ? -15.898 -4.586 0.371 1 98 459 ARG A C 1
ATOM 3582 O O . ARG A 1 459 ? -16.984 -4.957 -0.085 1 98 459 ARG A O 1
ATOM 3589 N N . LEU A 1 460 ? -15.195 -3.65 -0.163 1 98.69 460 LEU A N 1
ATOM 3590 C CA . LEU A 1 460 ? -15.617 -3.104 -1.448 1 98.69 460 LEU A CA 1
ATOM 3591 C C . LEU A 1 460 ? -15.672 -4.195 -2.512 1 98.69 460 LEU A C 1
ATOM 3593 O O . LEU A 1 460 ? -16.672 -4.32 -3.23 1 98.69 460 LEU A O 1
ATOM 3597 N N . VAL A 1 461 ? -14.633 -5 -2.605 1 98.69 461 VAL A N 1
ATOM 3598 C CA . VAL A 1 461 ? -14.562 -6.062 -3.605 1 98.69 461 VAL A CA 1
ATOM 3599 C C . VAL A 1 461 ? -15.617 -7.125 -3.303 1 98.69 461 VAL A C 1
ATOM 3601 O O . VAL A 1 461 ? -16.297 -7.617 -4.211 1 98.69 461 VAL A O 1
ATOM 3604 N N . GLN A 1 462 ? -15.781 -7.457 -2.023 1 98.38 462 GLN A N 1
ATOM 3605 C CA . GLN A 1 462 ? -16.812 -8.398 -1.604 1 98.38 462 GLN A CA 1
ATOM 3606 C C . GLN A 1 462 ? -18.203 -7.945 -2.072 1 98.38 462 GLN A C 1
ATOM 3608 O O . GLN A 1 462 ? -18.938 -8.727 -2.668 1 98.38 462 GLN A O 1
ATOM 3613 N N . GLY A 1 463 ? -18.469 -6.699 -1.799 1 97.88 463 GLY A N 1
ATOM 3614 C CA . GLY A 1 463 ? -19.766 -6.16 -2.172 1 97.88 463 GLY A CA 1
ATOM 3615 C C . GLY A 1 463 ? -19.953 -6.055 -3.672 1 97.88 463 GLY A C 1
ATOM 3616 O O . GLY A 1 463 ? -21.016 -6.43 -4.195 1 97.88 463 GLY A O 1
ATOM 3617 N N . TYR A 1 464 ? -18.969 -5.586 -4.434 1 98.62 464 TYR A N 1
ATOM 3618 C CA . TYR A 1 464 ? -19.062 -5.41 -5.879 1 98.62 464 TYR A CA 1
ATOM 3619 C C . TYR A 1 464 ? -19.344 -6.742 -6.57 1 98.62 464 TYR A C 1
ATOM 3621 O O . TYR A 1 464 ? -20.156 -6.812 -7.492 1 98.62 464 TYR A O 1
ATOM 3629 N N . LEU A 1 465 ? -18.656 -7.805 -6.047 1 98.38 465 LEU A N 1
ATOM 3630 C CA . LEU A 1 465 ? -18.766 -9.109 -6.688 1 98.38 465 LEU A CA 1
ATOM 3631 C C . LEU A 1 465 ? -19.875 -9.938 -6.047 1 98.38 465 LEU A C 1
ATOM 3633 O O . LEU A 1 465 ? -20.203 -11.023 -6.523 1 98.38 465 LEU A O 1
ATOM 3637 N N . GLY A 1 466 ? -20.469 -9.461 -4.965 1 96.88 466 GLY A N 1
ATOM 3638 C CA . GLY A 1 466 ? -21.547 -10.156 -4.285 1 96.88 466 GLY A CA 1
ATOM 3639 C C . GLY A 1 466 ? -21.094 -11.422 -3.58 1 96.88 466 GLY A C 1
ATOM 3640 O O . GLY A 1 466 ? -21.797 -12.438 -3.592 1 96.88 466 GLY A O 1
ATOM 3641 N N . LEU A 1 467 ? -19.891 -11.406 -3.025 1 96.62 467 LEU A N 1
ATOM 3642 C CA . LEU A 1 467 ? -19.359 -12.562 -2.309 1 96.62 467 LEU A CA 1
ATOM 3643 C C . LEU A 1 467 ? -19.953 -12.656 -0.907 1 96.62 467 LEU A C 1
ATOM 3645 O O . LEU A 1 467 ? -20.141 -11.633 -0.244 1 96.62 467 LEU A O 1
ATOM 3649 N N . VAL A 1 468 ? -20.172 -13.812 -0.411 1 94.06 468 VAL A N 1
ATOM 3650 C CA . VAL A 1 468 ? -20.812 -14.023 0.884 1 94.06 468 VAL A CA 1
ATOM 3651 C C . VAL A 1 468 ? -19.766 -13.914 1.996 1 94.06 468 VAL A C 1
ATOM 3653 O O . VAL A 1 468 ? -20.047 -13.367 3.064 1 94.06 468 VAL A O 1
ATOM 3656 N N . ASP A 1 469 ? -18.609 -14.422 1.743 1 95.81 469 ASP A N 1
ATOM 3657 C CA . ASP A 1 469 ? -17.547 -14.531 2.736 1 95.81 469 ASP A CA 1
ATOM 3658 C C . ASP A 1 469 ? -16.359 -13.641 2.373 1 95.81 469 ASP A C 1
ATOM 3660 O O . ASP A 1 469 ? -15.805 -13.758 1.277 1 95.81 469 ASP A O 1
ATOM 3664 N N . VAL A 1 470 ? -15.953 -12.711 3.332 1 96.62 470 VAL A N 1
ATOM 3665 C CA . VAL A 1 470 ? -14.914 -11.727 3.051 1 96.62 470 VAL A CA 1
ATOM 3666 C C . VAL A 1 470 ? -13.578 -12.43 2.812 1 96.62 470 VAL A C 1
ATOM 3668 O O . VAL A 1 470 ? -12.703 -11.898 2.129 1 96.62 470 VAL A O 1
ATOM 3671 N N . ARG A 1 471 ? -13.422 -13.695 3.338 1 96.88 471 ARG A N 1
ATOM 3672 C CA . ARG A 1 471 ? -12.188 -14.445 3.178 1 96.88 471 ARG A CA 1
ATOM 3673 C C . ARG A 1 471 ? -11.93 -14.781 1.71 1 96.88 471 ARG A C 1
ATOM 3675 O O . ARG A 1 471 ? -10.789 -15.023 1.312 1 96.88 471 ARG A O 1
ATOM 3682 N N . GLU A 1 472 ? -12.898 -14.727 0.908 1 96.94 472 GLU A N 1
ATOM 3683 C CA . GLU A 1 472 ? -12.75 -14.992 -0.519 1 96.94 472 GLU A CA 1
ATOM 3684 C C . GLU A 1 472 ? -11.992 -13.867 -1.217 1 96.94 472 GLU A C 1
ATOM 3686 O O . GLU A 1 472 ? -11.453 -14.062 -2.311 1 96.94 472 GLU A O 1
ATOM 3691 N N . THR A 1 473 ? -11.922 -12.672 -0.625 1 98.25 473 THR A N 1
ATOM 3692 C CA . THR A 1 473 ? -11.289 -11.523 -1.25 1 98.25 473 THR A CA 1
ATOM 3693 C C . THR A 1 473 ? -9.805 -11.469 -0.911 1 98.25 473 THR A C 1
ATOM 3695 O O . THR A 1 473 ? -9.086 -10.578 -1.368 1 98.25 473 THR A O 1
ATOM 3698 N N . VAL A 1 474 ? -9.312 -12.359 -0.109 1 98.25 474 VAL A N 1
ATOM 3699 C CA . VAL A 1 474 ? -7.922 -12.414 0.338 1 98.25 474 VAL A CA 1
ATOM 3700 C C . VAL A 1 474 ? -7.285 -13.727 -0.101 1 98.25 474 VAL A C 1
ATO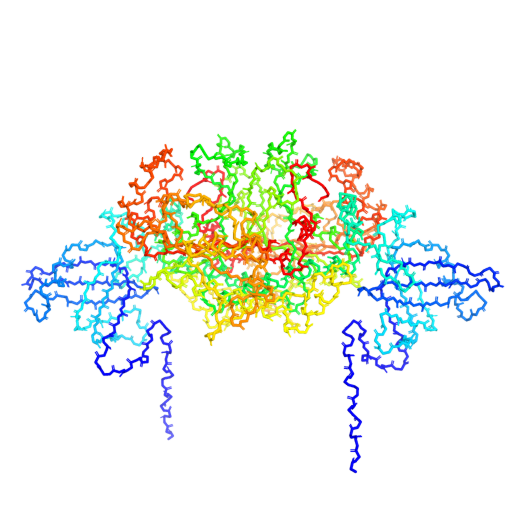M 3702 O O . VAL A 1 474 ? -7.797 -14.812 0.212 1 98.25 474 VAL A O 1
ATOM 3705 N N . LEU A 1 475 ? -6.219 -13.625 -0.843 1 98.44 475 LEU A N 1
ATOM 3706 C CA . LEU A 1 475 ? -5.598 -14.867 -1.3 1 98.44 475 LEU A CA 1
ATOM 3707 C C . LEU A 1 475 ? -5.129 -15.711 -0.117 1 98.44 475 LEU A C 1
ATOM 3709 O O . LEU A 1 475 ? -5.332 -16.922 -0.095 1 98.44 475 LEU A O 1
ATOM 3713 N N . PHE A 1 476 ? -4.535 -15.031 0.901 1 98.19 476 PHE A N 1
ATOM 3714 C CA . PHE A 1 476 ? -4.051 -15.703 2.102 1 98.19 476 PHE A CA 1
ATOM 3715 C C . PHE A 1 476 ? -4.684 -15.102 3.352 1 98.19 476 PHE A C 1
ATOM 3717 O O . PHE A 1 476 ? -4.023 -14.391 4.105 1 98.19 476 PHE A O 1
ATOM 3724 N N . PRO A 1 477 ? -5.898 -15.469 3.658 1 97.06 477 PRO A N 1
ATOM 3725 C CA . PRO A 1 477 ? -6.629 -14.812 4.742 1 97.06 477 PRO A CA 1
ATOM 3726 C C . PRO A 1 477 ? -6.098 -15.18 6.125 1 97.06 477 PRO A C 1
ATOM 3728 O O . PRO A 1 477 ? -5.621 -16.297 6.328 1 97.06 477 PRO A O 1
ATOM 3731 N N . ARG A 1 478 ? -6.121 -14.25 6.996 1 97.06 478 ARG A N 1
ATOM 3732 C CA . ARG A 1 478 ? -5.887 -14.422 8.43 1 97.06 478 ARG A CA 1
ATOM 3733 C C . ARG A 1 478 ? -7.148 -14.125 9.227 1 97.06 478 ARG A C 1
ATOM 3735 O O . ARG A 1 478 ? -7.734 -13.047 9.102 1 97.06 478 ARG A O 1
ATOM 3742 N N . ASP A 1 479 ? -7.574 -15.078 9.922 1 94.5 479 ASP A N 1
ATOM 3743 C CA . ASP A 1 479 ? -8.68 -14.945 10.859 1 94.5 479 ASP A CA 1
ATOM 3744 C C . ASP A 1 479 ? -8.398 -15.703 12.156 1 94.5 479 ASP A C 1
ATOM 3746 O O . ASP A 1 479 ? -7.266 -16.109 12.406 1 94.5 479 ASP A O 1
ATOM 3750 N N . ALA A 1 480 ? -9.336 -15.828 13.023 1 92.12 480 ALA A N 1
ATOM 3751 C CA . ALA A 1 480 ? -9.109 -16.359 14.367 1 92.12 480 ALA A CA 1
ATOM 3752 C C . ALA A 1 480 ? -8.562 -17.781 14.305 1 92.12 480 ALA A C 1
ATOM 3754 O O . ALA A 1 480 ? -7.812 -18.203 15.18 1 92.12 480 ALA A O 1
ATOM 3755 N N . SER A 1 481 ? -8.844 -18.453 13.211 1 91.81 481 SER A N 1
ATOM 3756 C CA . SER A 1 481 ? -8.492 -19.875 13.172 1 91.81 481 SER A CA 1
ATOM 3757 C C . SER A 1 481 ? -7.43 -20.141 12.109 1 91.81 481 SER A C 1
ATOM 3759 O O . SER A 1 481 ? -7.008 -21.297 11.93 1 91.81 481 SER A O 1
ATOM 3761 N N . ARG A 1 482 ? -6.996 -19.109 11.398 1 94.31 482 ARG A N 1
ATOM 3762 C CA . ARG A 1 482 ? -6.156 -19.391 10.242 1 94.31 482 ARG A CA 1
ATOM 3763 C C . ARG A 1 482 ? -4.875 -18.562 10.281 1 94.31 482 ARG A C 1
ATOM 3765 O O . ARG A 1 482 ? -4.93 -17.328 10.367 1 94.31 482 ARG A O 1
ATOM 3772 N N . LEU A 1 483 ? -3.766 -19.219 10.211 1 95.5 483 LEU A N 1
ATOM 3773 C CA . LEU A 1 483 ? -2.443 -18.609 10.141 1 95.5 483 LEU A CA 1
ATOM 3774 C C . LEU A 1 483 ? -1.639 -19.188 8.977 1 95.5 483 LEU A C 1
ATOM 3776 O O . LEU A 1 483 ? -0.419 -19.016 8.914 1 95.5 483 LEU A O 1
ATOM 3780 N N . ALA A 1 484 ? -2.273 -20.062 8.023 1 92.62 484 ALA A N 1
ATOM 3781 C CA . ALA A 1 484 ? -1.691 -20.688 6.844 1 92.62 484 ALA A CA 1
ATOM 3782 C C . ALA A 1 484 ? -2.766 -21.016 5.809 1 92.62 484 ALA A C 1
ATOM 3784 O O . ALA A 1 484 ? -3.918 -21.266 6.164 1 92.62 484 ALA A O 1
ATOM 3785 N N . PRO A 1 485 ? -2.744 -21.125 4.578 1 93.38 485 PRO A N 1
ATOM 3786 C CA . PRO A 1 485 ? -1.441 -20.688 4.07 1 93.38 485 PRO A CA 1
ATOM 3787 C C . PRO A 1 485 ? -1.234 -19.188 4.207 1 93.38 485 PRO A C 1
ATOM 3789 O O . PRO A 1 485 ? -2.125 -18.406 3.865 1 93.38 485 PRO A O 1
ATOM 3792 N N . MET B 1 1 ? 19.094 43 -36.75 1 24.56 1 MET B N 1
ATOM 3793 C CA . MET B 1 1 ? 18.812 41.594 -36.438 1 24.56 1 MET B CA 1
ATOM 3794 C C . MET B 1 1 ? 18.062 41.5 -35.125 1 24.56 1 MET B C 1
ATOM 3796 O O . MET B 1 1 ? 18.547 41.938 -34.062 1 24.56 1 MET B O 1
ATOM 3800 N N . GLY B 1 2 ? 16.734 41.469 -35.062 1 25.28 2 GLY B N 1
ATOM 3801 C CA . GLY B 1 2 ? 15.664 41.906 -34.156 1 25.28 2 GLY B CA 1
ATOM 3802 C C . GLY B 1 2 ? 15.438 40.938 -33.031 1 25.28 2 GLY B C 1
ATOM 3803 O O . GLY B 1 2 ? 15.383 39.719 -33.219 1 25.28 2 GLY B O 1
ATOM 3804 N N . ALA B 1 3 ? 15.883 41.344 -31.781 1 24.8 3 ALA B N 1
ATOM 3805 C CA . ALA B 1 3 ? 15.883 40.75 -30.453 1 24.8 3 ALA B CA 1
ATOM 3806 C C . ALA B 1 3 ? 14.492 40.25 -30.078 1 24.8 3 ALA B C 1
ATOM 3808 O O . ALA B 1 3 ? 13.57 41.031 -29.875 1 24.8 3 ALA B O 1
ATOM 3809 N N . ASP B 1 4 ? 14.047 39.188 -30.688 1 25.53 4 ASP B N 1
ATOM 3810 C CA . ASP B 1 4 ? 12.711 38.656 -30.469 1 25.53 4 ASP B CA 1
ATOM 3811 C C . ASP B 1 4 ? 12.492 38.344 -28.984 1 25.53 4 ASP B C 1
ATOM 3813 O O . ASP B 1 4 ? 13.258 37.594 -28.375 1 25.53 4 ASP B O 1
ATOM 3817 N N . GLU B 1 5 ? 11.891 39.281 -28.281 1 24.27 5 GLU B N 1
ATOM 3818 C CA . GLU B 1 5 ? 11.516 39.344 -26.875 1 24.27 5 GLU B CA 1
ATOM 3819 C C . GLU B 1 5 ? 10.711 38.125 -26.453 1 24.27 5 GLU B C 1
ATOM 3821 O O . GLU B 1 5 ? 9.609 37.906 -26.969 1 24.27 5 GLU B O 1
ATOM 3826 N N . LEU B 1 6 ? 11.398 37.031 -26.172 1 24.55 6 LEU B N 1
ATOM 3827 C CA . LEU B 1 6 ? 10.766 35.812 -25.703 1 24.55 6 LEU B CA 1
ATOM 3828 C C . LEU B 1 6 ? 9.781 36.094 -24.578 1 24.55 6 LEU B C 1
ATOM 3830 O O . LEU B 1 6 ? 10.141 36.75 -23.594 1 24.55 6 LEU B O 1
ATOM 3834 N N . GLN B 1 7 ? 8.516 36.219 -24.906 1 21.19 7 GLN B N 1
ATOM 3835 C CA . GLN B 1 7 ? 7.355 36.375 -24.031 1 21.19 7 GLN B CA 1
ATOM 3836 C C . GLN B 1 7 ? 7.41 35.406 -22.859 1 21.19 7 GLN B C 1
ATOM 3838 O O . GLN B 1 7 ? 7.582 34.188 -23.062 1 21.19 7 GLN B O 1
ATOM 3843 N N . ALA B 1 8 ? 7.699 35.906 -21.703 1 26.05 8 ALA B N 1
ATOM 3844 C CA . ALA B 1 8 ? 7.727 35.312 -20.375 1 26.05 8 ALA B CA 1
ATOM 3845 C C . ALA B 1 8 ? 6.508 34.406 -20.141 1 26.05 8 ALA B C 1
ATOM 3847 O O . ALA B 1 8 ? 5.367 34.875 -20.203 1 26.05 8 ALA B O 1
ATOM 3848 N N . ASP B 1 9 ? 6.594 33.125 -20.469 1 25.78 9 ASP B N 1
ATOM 3849 C CA . ASP B 1 9 ? 5.621 32.062 -20.156 1 25.78 9 ASP B CA 1
ATOM 3850 C C . ASP B 1 9 ? 5.062 32.25 -18.75 1 25.78 9 ASP B C 1
ATOM 3852 O O . ASP B 1 9 ? 5.82 32.406 -17.797 1 25.78 9 ASP B O 1
ATOM 3856 N N . ASN B 1 10 ? 3.844 32.781 -18.531 1 26.52 10 ASN B N 1
ATOM 3857 C CA . ASN B 1 10 ? 2.955 32.906 -17.391 1 26.52 10 ASN B CA 1
ATOM 3858 C 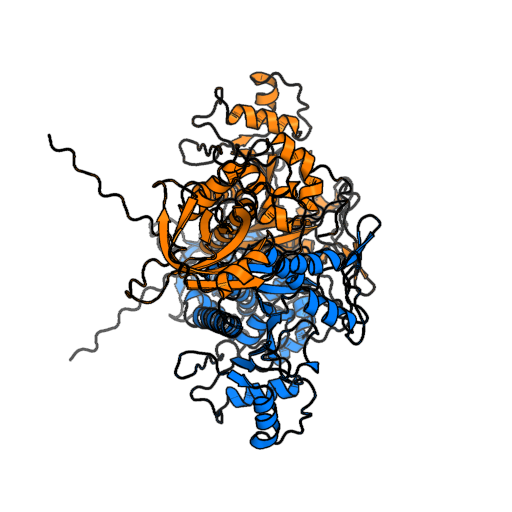C . ASN B 1 10 ? 3 31.672 -16.5 1 26.52 10 ASN B C 1
ATOM 3860 O O . ASN B 1 10 ? 2.662 30.562 -16.953 1 26.52 10 ASN B O 1
ATOM 3864 N N . LEU B 1 11 ? 3.926 31.547 -15.617 1 27.41 11 LEU B N 1
ATOM 3865 C CA . LEU B 1 11 ? 3.992 30.562 -14.539 1 27.41 11 LEU B CA 1
ATOM 3866 C C . LEU B 1 11 ? 2.621 30.375 -13.898 1 27.41 11 LEU B C 1
ATOM 3868 O O . LEU B 1 11 ? 2.004 31.328 -13.43 1 27.41 11 LEU B O 1
ATOM 3872 N N . GLN B 1 12 ? 1.809 29.5 -14.336 1 29.81 12 GLN B N 1
ATOM 3873 C CA . GLN B 1 12 ? 0.617 28.938 -13.711 1 29.81 12 GLN B CA 1
ATOM 3874 C C . GLN B 1 12 ? 0.839 28.688 -12.227 1 29.81 12 GLN B C 1
ATOM 3876 O O . GLN B 1 12 ? 1.56 27.766 -11.844 1 29.81 12 GLN B O 1
ATOM 3881 N N . THR B 1 13 ? 1.069 29.781 -11.469 1 33 13 THR B N 1
ATOM 3882 C CA . THR B 1 13 ? 1.034 29.75 -10.008 1 33 13 THR B CA 1
ATOM 3883 C C . THR B 1 13 ? -0.153 28.922 -9.523 1 33 13 THR B C 1
ATOM 3885 O O . THR B 1 13 ? -1.303 29.344 -9.633 1 33 13 THR B O 1
ATOM 3888 N N . SER B 1 14 ? -0.126 27.703 -9.625 1 35.97 14 SER B N 1
ATOM 3889 C CA . SER B 1 14 ? -1.177 26.719 -9.344 1 35.97 14 SER B CA 1
ATOM 3890 C C . SER B 1 14 ? -1.917 27.062 -8.055 1 35.97 14 SER B C 1
ATOM 3892 O O . SER B 1 14 ? -3.105 26.766 -7.922 1 35.97 14 SER B O 1
ATOM 3894 N N . GLY B 1 15 ? -1.142 27.469 -7.023 1 38.41 15 GLY B N 1
ATOM 3895 C CA . GLY B 1 15 ? -1.889 27.641 -5.789 1 38.41 15 GLY B CA 1
ATOM 3896 C C . GLY B 1 15 ? -2.709 28.922 -5.766 1 38.41 15 GLY B C 1
ATOM 3897 O O . GLY B 1 15 ? -3.447 29.172 -4.812 1 38.41 15 GLY B O 1
ATOM 3898 N N . ILE B 1 16 ? -2.184 29.969 -6.473 1 39.56 16 ILE B N 1
ATOM 3899 C CA . ILE B 1 16 ? -2.992 31.172 -6.59 1 39.56 16 ILE B CA 1
ATOM 3900 C C . ILE B 1 16 ? -4.043 30.984 -7.68 1 39.56 16 ILE B C 1
ATOM 3902 O O . ILE B 1 16 ? -3.707 30.766 -8.844 1 39.56 16 ILE B O 1
ATOM 3906 N N . ASP B 1 17 ? -5.066 30.312 -7.555 1 36.44 17 ASP B N 1
ATOM 3907 C CA . ASP B 1 17 ? -6.043 30.531 -8.617 1 36.44 17 ASP B CA 1
ATOM 3908 C C . ASP B 1 17 ? -6.086 32 -9.023 1 36.44 17 ASP B C 1
ATOM 3910 O O . ASP B 1 17 ? -6.59 32.844 -8.281 1 36.44 17 ASP B O 1
ATOM 3914 N N . PRO B 1 18 ? -5.133 32.406 -9.977 1 32.38 18 PRO B N 1
ATOM 3915 C CA . PRO B 1 18 ? -5.289 33.781 -10.469 1 32.38 18 PRO B CA 1
ATOM 3916 C C . PRO B 1 18 ? -6.66 34.031 -11.094 1 32.38 18 PRO B C 1
ATOM 3918 O O . PRO B 1 18 ? -6.902 35.094 -11.656 1 32.38 18 PRO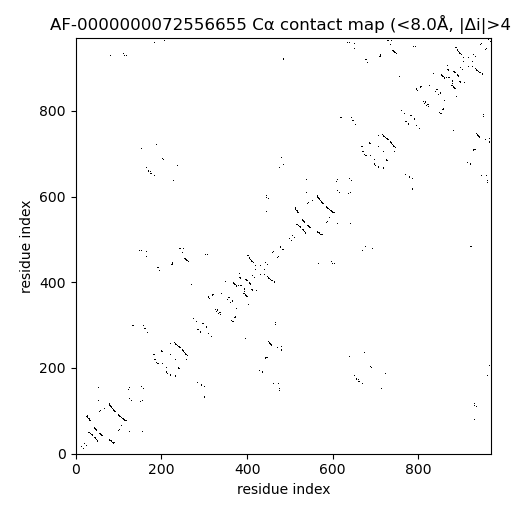 B O 1
ATOM 3921 N N . ASN B 1 19 ? -7.324 32.969 -11.609 1 34.03 19 ASN B N 1
ATOM 3922 C CA . ASN B 1 19 ? -8.398 33.312 -12.547 1 34.03 19 ASN B CA 1
ATOM 3923 C C . ASN B 1 19 ? -9.375 34.312 -11.945 1 34.03 19 ASN B C 1
ATOM 3925 O O . ASN B 1 19 ? -10.352 34.688 -12.586 1 34.03 19 ASN B O 1
ATOM 3929 N N . LYS B 1 20 ? -9.961 34.062 -10.773 1 35.75 20 LYS B N 1
ATOM 3930 C CA . LYS B 1 20 ? -11.188 34.844 -10.719 1 35.75 20 LYS B CA 1
ATOM 3931 C C . LYS B 1 20 ? -10.875 36.344 -10.703 1 35.75 20 LYS B C 1
ATOM 3933 O O . LYS B 1 20 ? -10.445 36.875 -9.672 1 35.75 20 LYS B O 1
ATOM 3938 N N . THR B 1 21 ? -10.391 36.781 -11.891 1 32.69 21 THR B N 1
ATOM 3939 C CA . THR B 1 21 ? -10.422 38.219 -12.094 1 32.69 21 THR B CA 1
ATOM 3940 C C . THR B 1 21 ? -11.828 38.75 -11.852 1 32.69 21 THR B C 1
ATOM 3942 O O . THR B 1 21 ? -12.188 39.812 -12.383 1 32.69 21 THR B O 1
ATOM 3945 N N . ASP B 1 22 ? -12.797 38.094 -11.375 1 34.81 22 ASP B N 1
ATOM 3946 C CA . ASP B 1 22 ? -13.875 39.062 -11.195 1 34.81 22 ASP B CA 1
ATOM 3947 C C . ASP B 1 22 ? -13.414 40.219 -10.336 1 34.81 22 ASP B C 1
ATOM 3949 O O . ASP B 1 22 ? -12.734 40.031 -9.32 1 34.81 22 ASP B O 1
ATOM 3953 N N . GLN B 1 23 ? -13.422 41.406 -10.727 1 39.59 23 GLN B N 1
ATOM 3954 C CA . GLN B 1 23 ? -13.039 42.75 -10.273 1 39.59 23 GLN B CA 1
ATOM 3955 C C . GLN B 1 23 ? -13.156 42.875 -8.75 1 39.59 23 GLN B C 1
ATOM 3957 O O . GLN B 1 23 ? -12.32 43.5 -8.109 1 39.59 23 GLN B O 1
ATOM 3962 N N . ASN B 1 24 ? -14.312 42.562 -8.078 1 41.72 24 ASN B N 1
ATOM 3963 C CA . ASN B 1 24 ? -14.656 42.844 -6.684 1 41.72 24 ASN B CA 1
ATOM 3964 C C . ASN B 1 24 ? -14.258 41.688 -5.77 1 41.72 24 ASN B C 1
ATOM 3966 O O . ASN B 1 24 ? -14.523 41.719 -4.566 1 41.72 24 ASN B O 1
ATOM 3970 N N . LYS B 1 25 ? -14.055 40.469 -6.18 1 54.72 25 LYS B N 1
ATOM 3971 C CA . LYS B 1 25 ? -13.922 39.375 -5.199 1 54.72 25 LYS B CA 1
ATOM 3972 C C . LYS B 1 25 ? -12.469 39.188 -4.785 1 54.72 25 LYS B C 1
ATOM 3974 O O . LYS B 1 25 ? -11.602 38.969 -5.629 1 54.72 25 LYS B O 1
ATOM 3979 N N . GLY B 1 26 ? -12.016 39.688 -3.613 1 75.81 26 GLY B N 1
ATOM 3980 C CA . GLY B 1 26 ? -10.719 39.688 -2.953 1 75.81 26 GLY B CA 1
ATOM 3981 C C . GLY B 1 26 ? -10.008 38.344 -3.002 1 75.81 26 GLY B C 1
ATOM 3982 O O . GLY B 1 26 ? -10.586 37.344 -3.439 1 75.81 26 GLY B O 1
ATOM 3983 N N . ILE B 1 27 ? -8.688 38.375 -3.109 1 90.31 27 ILE B N 1
ATOM 3984 C CA . ILE B 1 27 ? -7.805 37.219 -3.027 1 90.31 27 ILE B CA 1
ATOM 3985 C C . ILE B 1 27 ? -7.75 36.719 -1.589 1 90.31 27 ILE B C 1
ATOM 3987 O O . ILE B 1 27 ? -7.672 37.5 -0.647 1 90.31 27 ILE B O 1
ATOM 3991 N N . THR B 1 28 ? -8.031 35.406 -1.468 1 93.06 28 THR B N 1
ATOM 3992 C CA . THR B 1 28 ? -7.934 34.812 -0.135 1 93.06 28 THR B CA 1
ATOM 3993 C C . THR B 1 28 ? -6.727 33.875 -0.04 1 93.06 28 THR B C 1
ATOM 3995 O O . THR B 1 28 ? -6.457 33.125 -0.962 1 93.06 28 THR B O 1
ATOM 3998 N N . LEU B 1 29 ? -5.996 34 1.009 1 94.06 29 LEU B N 1
ATOM 3999 C CA . LEU B 1 29 ? -4.824 33.188 1.269 1 94.06 29 LEU B CA 1
ATOM 4000 C C . LEU B 1 29 ? -4.883 32.562 2.67 1 94.06 29 LEU B C 1
ATOM 4002 O O . LEU B 1 29 ? -5.137 33.281 3.645 1 94.06 29 LEU B O 1
ATOM 4006 N N . THR B 1 30 ? -4.809 31.281 2.691 1 95.75 30 THR B N 1
ATOM 4007 C CA . THR B 1 30 ? -4.648 30.594 3.973 1 95.75 30 THR B CA 1
ATOM 4008 C C . THR B 1 30 ? -3.193 30.188 4.188 1 95.75 30 THR B C 1
ATOM 4010 O O . THR B 1 30 ? -2.598 29.531 3.334 1 95.75 30 THR B O 1
ATOM 4013 N N . GLY B 1 31 ? -2.584 30.641 5.289 1 95.75 31 GLY B N 1
ATOM 4014 C CA . GLY B 1 31 ? -1.193 30.328 5.582 1 95.75 31 GLY B CA 1
ATOM 4015 C C . GLY B 1 31 ? -0.864 30.406 7.059 1 95.75 31 GLY B C 1
ATOM 4016 O O . GLY B 1 31 ? -1.724 30.734 7.879 1 95.75 31 GLY B O 1
ATOM 4017 N N . ARG B 1 32 ? 0.345 30.031 7.398 1 95.75 32 ARG B N 1
ATOM 4018 C CA . ARG B 1 32 ? 0.827 30.078 8.773 1 95.75 32 ARG B CA 1
ATOM 4019 C C . ARG B 1 32 ? 1.494 31.406 9.086 1 95.75 32 ARG B C 1
ATOM 4021 O O . ARG B 1 32 ? 2.221 31.953 8.25 1 95.75 32 ARG B O 1
ATOM 4028 N N . VAL B 1 33 ? 1.27 31.875 10.273 1 94.5 33 VAL B N 1
ATOM 4029 C CA . VAL B 1 33 ? 2.016 33.031 10.758 1 94.5 33 VAL B CA 1
ATOM 4030 C C . VAL B 1 33 ? 3.484 32.656 10.945 1 94.5 33 VAL B C 1
ATOM 4032 O O . VAL B 1 33 ? 3.812 31.812 11.773 1 94.5 33 VAL B O 1
ATOM 4035 N N . HIS B 1 34 ? 4.27 33.25 10.156 1 92.19 34 HIS B N 1
ATOM 4036 C CA . HIS B 1 34 ? 5.699 33 10.258 1 92.19 34 HIS B CA 1
ATOM 4037 C C . HIS B 1 34 ? 6.367 33.938 11.25 1 92.19 34 HIS B C 1
ATOM 4039 O O . HIS B 1 34 ? 7.18 33.5 12.07 1 92.19 34 HIS B O 1
ATOM 4045 N N . ASP B 1 35 ? 5.996 35.125 11.102 1 89.69 35 ASP B N 1
ATOM 4046 C CA . ASP B 1 35 ? 6.574 36.156 11.969 1 89.69 35 ASP B CA 1
ATOM 4047 C C . ASP B 1 35 ? 5.609 37.312 12.156 1 89.69 35 ASP B C 1
ATOM 4049 O O . ASP B 1 35 ? 4.793 37.594 11.273 1 89.69 35 ASP B O 1
ATOM 4053 N N . LEU B 1 36 ? 5.664 37.812 13.375 1 89.81 36 LEU B N 1
ATOM 4054 C CA . LEU B 1 36 ? 4.914 39 13.742 1 89.81 36 LEU B CA 1
ATOM 4055 C C . LEU B 1 36 ? 5.82 40.031 14.422 1 89.81 36 LEU B C 1
ATOM 4057 O O . LEU B 1 36 ? 6.434 39.75 15.453 1 89.81 36 LEU B O 1
ATOM 4061 N N . SER B 1 37 ? 5.879 41.219 13.805 1 88.69 37 SER B N 1
ATOM 4062 C CA . SER B 1 37 ? 6.738 42.25 14.375 1 88.69 37 SER B CA 1
ATOM 4063 C C . SER B 1 37 ? 6 43.594 14.516 1 88.69 37 SER B C 1
ATOM 4065 O O . SER B 1 37 ? 5.684 44.219 13.516 1 88.69 37 SER B O 1
ATOM 4067 N N . PRO B 1 38 ? 5.727 43.938 15.727 1 87.19 38 PRO B N 1
ATOM 4068 C CA . PRO B 1 38 ? 5.145 45.25 15.922 1 87.19 38 PRO B CA 1
ATOM 4069 C C . PRO B 1 38 ? 6.148 46.375 15.68 1 87.19 38 PRO B C 1
ATOM 4071 O O . PRO B 1 38 ? 7.324 46.25 16.031 1 87.19 38 PRO B O 1
ATOM 4074 N N . ASN B 1 39 ? 5.723 47.312 14.922 1 83.56 39 ASN B N 1
ATOM 4075 C CA . ASN B 1 39 ? 6.52 48.531 14.734 1 83.56 39 ASN B CA 1
ATOM 4076 C C . ASN B 1 39 ? 6.176 49.594 15.773 1 83.56 39 ASN B C 1
ATOM 4078 O O . ASN B 1 39 ? 5.086 50.156 15.742 1 83.56 39 ASN B O 1
ATOM 4082 N N . LYS B 1 40 ? 7.109 49.969 16.625 1 82.88 40 LYS B N 1
ATOM 4083 C CA . LYS B 1 40 ? 6.883 50.906 17.719 1 82.88 40 LYS B CA 1
ATOM 4084 C C . LYS B 1 40 ? 6.719 52.344 17.203 1 82.88 40 LYS B C 1
ATOM 4086 O O . LYS B 1 40 ? 6.074 53.156 17.859 1 82.88 40 LYS B O 1
ATOM 4091 N N . ASP B 1 41 ? 7.328 52.656 16.078 1 81.25 41 ASP B N 1
ATOM 4092 C CA . ASP B 1 41 ? 7.336 54 15.57 1 81.25 41 ASP B CA 1
ATOM 4093 C C . ASP B 1 41 ? 5.953 54.406 15.055 1 81.25 41 ASP B C 1
ATOM 4095 O O . ASP B 1 41 ? 5.48 55.531 15.336 1 81.25 41 ASP B O 1
ATOM 4099 N N . ASP B 1 42 ? 5.297 53.5 14.32 1 79.81 42 ASP B N 1
ATOM 4100 C CA . ASP B 1 42 ? 4.031 53.906 13.711 1 79.81 42 ASP B CA 1
ATOM 4101 C C . ASP B 1 42 ? 2.879 53.031 14.203 1 79.81 42 ASP B C 1
ATOM 4103 O O . ASP B 1 42 ? 1.732 53.219 13.789 1 79.81 42 ASP B O 1
ATOM 4107 N N . GLY B 1 43 ? 3.189 52.125 15.156 1 80.19 43 GLY B N 1
ATOM 4108 C CA . GLY B 1 43 ? 2.16 51.312 15.758 1 80.19 43 GLY B CA 1
ATOM 4109 C C . GLY B 1 43 ? 1.66 50.188 14.844 1 80.19 43 GLY B C 1
ATOM 4110 O O . GLY B 1 43 ? 0.746 49.469 15.195 1 80.19 43 GLY B O 1
ATOM 4111 N N . SER B 1 44 ? 2.295 50.031 13.656 1 87.06 44 SER B N 1
ATOM 4112 C CA . SER B 1 44 ? 1.867 49.031 12.695 1 87.06 44 SER B CA 1
ATOM 4113 C C . SER B 1 44 ? 2.43 47.656 13.062 1 87.06 44 SER B C 1
ATOM 4115 O O . SER B 1 44 ? 3.279 47.531 13.945 1 87.06 44 SER B O 1
ATOM 4117 N N . ILE B 1 45 ? 1.829 46.625 12.5 1 90.88 45 ILE B N 1
ATOM 4118 C CA . ILE B 1 45 ? 2.312 45.25 12.688 1 90.88 45 ILE B CA 1
ATOM 4119 C C . ILE B 1 45 ? 2.756 44.688 11.344 1 90.88 45 ILE B C 1
ATOM 4121 O O . ILE B 1 45 ? 1.971 44.625 10.391 1 90.88 45 ILE B O 1
ATOM 4125 N N . ALA B 1 46 ? 4.016 44.344 11.258 1 91.81 46 ALA B N 1
ATOM 4126 C CA . ALA B 1 46 ? 4.496 43.562 10.109 1 91.81 46 ALA B CA 1
ATOM 4127 C C . ALA B 1 46 ? 4.188 42.094 10.258 1 91.81 46 ALA B C 1
ATOM 4129 O O . ALA B 1 46 ? 4.66 41.438 11.195 1 91.81 46 ALA B O 1
ATOM 4130 N N . LEU B 1 47 ? 3.361 41.594 9.398 1 93 47 LEU B N 1
ATOM 4131 C CA . LEU B 1 47 ? 2.951 40.188 9.414 1 93 47 LEU B CA 1
ATOM 4132 C C . LEU B 1 47 ? 3.537 39.438 8.227 1 93 47 LEU B C 1
ATOM 4134 O O . LEU B 1 47 ? 3.451 39.906 7.086 1 93 47 LEU B O 1
ATOM 4138 N N . VAL B 1 48 ? 4.234 38.344 8.461 1 92.25 48 VAL B N 1
ATOM 4139 C CA . VAL B 1 48 ? 4.719 37.438 7.41 1 92.25 48 VAL B CA 1
ATOM 4140 C C . VAL B 1 48 ? 3.996 36.094 7.5 1 92.25 48 VAL B C 1
ATOM 4142 O O . VAL B 1 48 ? 4.043 35.438 8.539 1 92.25 48 VAL B O 1
ATOM 4145 N N . LEU B 1 49 ? 3.34 35.781 6.41 1 94.31 49 LEU B N 1
ATOM 4146 C CA . LEU B 1 49 ? 2.693 34.469 6.305 1 94.31 49 LEU B CA 1
ATOM 4147 C C . LEU B 1 49 ? 3.535 33.5 5.473 1 94.31 49 LEU B C 1
ATOM 4149 O O . LEU B 1 49 ? 4.301 33.938 4.605 1 94.31 49 LEU B O 1
ATOM 4153 N N . ARG B 1 50 ? 3.414 32.219 5.801 1 94.19 50 ARG B N 1
ATOM 4154 C CA . ARG B 1 50 ? 4.125 31.188 5.074 1 94.19 50 ARG B CA 1
ATOM 4155 C C . ARG B 1 50 ? 3.156 30.141 4.512 1 94.19 50 ARG B C 1
ATOM 4157 O O . ARG B 1 50 ? 2.225 29.719 5.199 1 94.19 50 ARG B O 1
ATOM 4164 N N . LYS B 1 51 ? 3.361 29.797 3.273 1 93 51 LYS B N 1
ATOM 4165 C CA . LYS B 1 51 ? 2.6 28.734 2.605 1 93 51 LYS B CA 1
ATOM 4166 C C . LYS B 1 51 ? 3.449 28.031 1.558 1 93 51 LYS B C 1
ATOM 4168 O O . LYS B 1 51 ? 3.943 28.656 0.62 1 93 51 LYS B O 1
ATOM 4173 N N . ASP B 1 52 ? 3.648 26.719 1.788 1 87.31 52 ASP B N 1
ATOM 4174 C CA . ASP B 1 52 ? 4.328 25.859 0.824 1 87.31 52 ASP B CA 1
ATOM 4175 C C . ASP B 1 52 ? 5.703 26.422 0.468 1 87.31 52 ASP B C 1
ATOM 4177 O O . ASP B 1 52 ? 6.051 26.531 -0.711 1 87.31 52 ASP B O 1
ATOM 4181 N N . GLY B 1 53 ? 6.32 26.922 1.476 1 86.56 53 GLY B N 1
ATOM 4182 C CA . GLY B 1 53 ? 7.68 27.406 1.284 1 86.56 53 GLY B CA 1
ATOM 4183 C C . GLY B 1 53 ? 7.738 28.828 0.775 1 86.56 53 GLY B C 1
ATOM 4184 O O . GLY B 1 53 ? 8.82 29.375 0.555 1 86.56 53 GLY B O 1
ATOM 4185 N N . GLN B 1 54 ? 6.633 29.422 0.579 1 90.5 54 GLN B N 1
ATOM 4186 C CA . GLN B 1 54 ? 6.559 30.812 0.15 1 90.5 54 GLN B CA 1
ATOM 4187 C C . GLN B 1 54 ? 6.207 31.734 1.318 1 90.5 54 GLN B C 1
ATOM 4189 O O . GLN B 1 54 ? 5.574 31.312 2.285 1 90.5 54 GLN B O 1
ATOM 4194 N N . PHE B 1 55 ? 6.629 33 1.142 1 91.88 55 PHE B N 1
ATOM 4195 C CA . PHE B 1 55 ? 6.441 33.969 2.217 1 91.88 55 PHE B CA 1
ATOM 4196 C C . PHE B 1 55 ? 5.676 35.188 1.721 1 91.88 55 PHE B C 1
ATOM 4198 O O . PHE B 1 55 ? 5.957 35.719 0.639 1 91.88 55 PHE B O 1
ATOM 4205 N N . PHE B 1 56 ? 4.707 35.562 2.498 1 92.88 56 PHE B N 1
ATOM 4206 C CA . PHE B 1 56 ? 3.824 36.688 2.16 1 92.88 56 PHE B CA 1
ATOM 4207 C C . PHE B 1 56 ? 3.867 37.75 3.24 1 92.88 56 PHE B C 1
ATOM 4209 O O . PHE B 1 56 ? 3.438 37.531 4.371 1 92.88 56 PHE B O 1
ATOM 4216 N N . LYS B 1 57 ? 4.328 38.906 2.838 1 92 57 LYS B N 1
ATOM 4217 C CA . LYS B 1 57 ? 4.48 40 3.789 1 92 57 LYS B CA 1
ATOM 4218 C C . LYS B 1 57 ? 3.291 40.969 3.721 1 92 57 LYS B C 1
ATOM 4220 O O . LYS B 1 57 ? 2.775 41.25 2.637 1 92 57 LYS B O 1
ATOM 4225 N N . CYS B 1 58 ? 2.879 41.312 4.875 1 90.94 58 CYS B N 1
ATOM 4226 C CA . CYS B 1 58 ? 1.785 42.281 4.977 1 90.94 58 CYS B CA 1
ATOM 4227 C C . CYS B 1 58 ? 2.027 43.25 6.113 1 90.94 58 CYS B C 1
ATOM 4229 O O . CYS B 1 58 ? 2.541 42.875 7.168 1 90.94 58 CYS B O 1
ATOM 4231 N N . LYS B 1 59 ? 1.758 44.531 5.812 1 88.81 59 LYS B N 1
ATOM 4232 C CA . LYS B 1 59 ? 1.797 45.562 6.848 1 88.81 59 LYS B CA 1
ATOM 4233 C C . LYS B 1 59 ? 0.389 45.969 7.273 1 88.81 59 LYS B C 1
ATOM 4235 O O . LYS B 1 59 ? -0.416 46.375 6.441 1 88.81 59 LYS B O 1
ATOM 4240 N N . LEU B 1 60 ? 0.1 45.719 8.516 1 87.06 60 LEU B N 1
ATOM 4241 C CA . LEU B 1 60 ? -1.21 46.062 9.055 1 87.06 60 LEU B CA 1
ATOM 4242 C C . LEU B 1 60 ? -1.13 47.312 9.93 1 87.06 60 LEU B C 1
ATOM 4244 O O . LEU B 1 60 ? -0.328 47.344 10.867 1 87.06 60 LEU B O 1
ATOM 4248 N N . ASN B 1 61 ? -1.834 48.375 9.555 1 81.12 61 ASN B N 1
ATOM 4249 C CA . ASN B 1 61 ? -1.804 49.625 10.266 1 81.12 61 ASN B CA 1
ATOM 4250 C C . ASN B 1 61 ? -3.025 49.812 11.164 1 81.12 61 ASN B C 1
ATOM 4252 O O . ASN B 1 61 ? -4.102 49.281 10.859 1 81.12 61 ASN B O 1
ATOM 4256 N N . SER B 1 62 ? -2.744 50.375 12.414 1 68 62 SER B N 1
ATOM 4257 C CA . SER B 1 62 ? -3.848 50.688 13.32 1 68 62 SER B CA 1
ATOM 4258 C C . SER B 1 62 ? -4.754 51.75 12.75 1 68 62 SER B C 1
ATOM 4260 O O . SER B 1 62 ? -5.949 51.812 13.047 1 68 62 SER B O 1
ATOM 4262 N N . THR B 1 63 ? -4.109 52.75 12.242 1 59 63 THR B N 1
ATOM 4263 C CA . THR B 1 63 ? -4.828 53.969 11.852 1 59 63 THR B CA 1
ATOM 4264 C C . THR B 1 63 ? -5.523 53.781 10.508 1 59 63 THR B C 1
ATOM 4266 O O . THR B 1 63 ? -6.426 54.531 10.156 1 59 63 THR B O 1
ATOM 4269 N N . ASP B 1 64 ? -4.812 53.062 9.719 1 51.75 64 ASP B N 1
ATOM 4270 C CA . ASP B 1 64 ? -5.375 53.094 8.367 1 51.75 64 ASP B CA 1
ATOM 4271 C C . ASP B 1 64 ? -6.703 52.344 8.305 1 51.75 64 ASP B C 1
ATOM 4273 O O . ASP B 1 64 ? -7.066 51.625 9.242 1 51.75 64 ASP B O 1
ATOM 4277 N N . TYR B 1 65 ? -7.402 52.438 7.152 1 49.44 65 TYR B N 1
ATOM 4278 C CA . TYR B 1 65 ? -8.68 51.844 6.738 1 49.44 65 TYR B CA 1
ATOM 4279 C C . TYR B 1 65 ? -8.742 50.375 7.078 1 49.44 65 TYR B C 1
ATOM 4281 O O . TYR B 1 65 ? -9.656 49.656 6.648 1 49.44 65 TYR B O 1
ATOM 4289 N N . ALA B 1 66 ? -7.684 50 7.82 1 57.91 66 ALA B N 1
ATOM 4290 C CA . ALA B 1 66 ? -7.961 48.625 8.203 1 57.91 66 ALA B CA 1
ATOM 4291 C C . ALA B 1 66 ? -9 48.562 9.32 1 57.91 66 ALA B C 1
ATOM 4293 O O . ALA B 1 66 ? -9.07 49.469 10.156 1 57.91 66 ALA B O 1
ATOM 4294 N N . ASP B 1 67 ? -9.969 47.844 9.141 1 73.75 67 ASP B N 1
ATOM 4295 C CA . ASP B 1 67 ? -10.992 47.5 10.117 1 73.75 67 ASP B CA 1
ATOM 4296 C C . ASP B 1 67 ? -10.375 47.156 11.469 1 73.75 67 ASP B C 1
ATOM 4298 O O . ASP B 1 67 ? -9.453 46.344 11.547 1 73.75 67 ASP B O 1
ATOM 4302 N N . PRO B 1 68 ? -10.508 48 12.477 1 80.81 68 PRO B N 1
ATOM 4303 C CA . PRO B 1 68 ? -9.984 47.781 13.828 1 80.81 68 PRO B CA 1
ATOM 4304 C C . PRO B 1 68 ? -10.031 46.312 14.227 1 80.81 68 PRO B C 1
ATOM 4306 O O . PRO B 1 68 ? -9.188 45.844 15 1 80.81 68 PRO B O 1
ATOM 4309 N N . ALA B 1 69 ? -10.852 45.594 13.703 1 85 69 ALA B N 1
ATOM 4310 C CA . ALA B 1 69 ? -10.992 44.188 14.023 1 85 69 ALA B CA 1
ATOM 4311 C C . ALA B 1 69 ? -9.805 43.375 13.484 1 85 69 ALA B C 1
ATOM 4313 O O . ALA B 1 69 ? -9.352 42.438 14.125 1 85 69 ALA B O 1
ATOM 4314 N N . ILE B 1 70 ? -9.297 43.812 12.398 1 88.69 70 ILE B N 1
ATOM 4315 C CA . ILE B 1 70 ? -8.156 43.125 11.781 1 88.69 70 ILE B CA 1
ATOM 4316 C C . ILE B 1 70 ? -6.914 43.344 12.641 1 88.69 70 ILE B C 1
ATOM 4318 O O . ILE B 1 70 ? -6.172 42.375 12.906 1 88.69 70 ILE B O 1
ATOM 4322 N N . PHE B 1 71 ? -6.746 44.531 13.055 1 88.19 71 PHE B N 1
ATOM 4323 C CA . PHE B 1 71 ? -5.586 44.844 13.867 1 88.19 71 PHE B CA 1
ATOM 4324 C C . PHE B 1 71 ? -5.641 44.125 15.211 1 88.19 71 PHE B C 1
ATOM 4326 O O . PHE B 1 71 ? -4.625 43.625 15.688 1 88.19 71 PHE B O 1
ATOM 4333 N N . ALA B 1 72 ? -6.766 44.125 15.844 1 88.75 72 ALA B N 1
ATOM 4334 C CA . ALA B 1 72 ? -6.945 43.438 17.109 1 88.75 72 ALA B CA 1
ATOM 4335 C C . ALA B 1 72 ? -6.629 41.938 16.969 1 88.75 72 ALA B C 1
ATOM 4337 O O . ALA B 1 72 ? -5.992 41.344 17.844 1 88.75 72 ALA B O 1
ATOM 4338 N N . THR B 1 73 ? -7.055 41.344 15.922 1 92.06 73 THR B N 1
ATOM 4339 C CA . THR B 1 73 ? -6.758 39.938 15.648 1 92.06 73 THR B CA 1
ATOM 4340 C C . THR B 1 73 ? -5.254 39.719 15.484 1 92.06 73 THR B C 1
ATOM 4342 O O . THR B 1 73 ? -4.695 38.75 16.031 1 92.06 73 THR B O 1
ATOM 4345 N N . ALA B 1 74 ? -4.656 40.562 14.789 1 91.5 74 ALA B N 1
ATOM 4346 C CA . ALA B 1 74 ? -3.225 40.438 14.516 1 91.5 74 ALA B CA 1
ATOM 4347 C C . ALA B 1 74 ? -2.414 40.5 15.812 1 91.5 74 ALA B C 1
ATOM 4349 O O . ALA B 1 74 ? -1.387 39.844 15.938 1 91.5 74 ALA B O 1
ATOM 4350 N N . GLN B 1 75 ? -2.895 41.281 16.703 1 88.94 75 GLN B N 1
ATOM 4351 C CA . GLN B 1 75 ? -2.18 41.469 17.969 1 88.94 75 GLN B CA 1
ATOM 4352 C C . GLN B 1 75 ? -2.188 40.188 18.797 1 88.94 75 GLN B C 1
ATOM 4354 O O . GLN B 1 75 ? -1.301 39.969 19.625 1 88.94 75 GLN B O 1
ATOM 4359 N N . CYS B 1 76 ? -3.111 39.312 18.531 1 91.19 76 CYS B N 1
ATOM 4360 C CA . CYS B 1 76 ? -3.273 38.125 19.328 1 91.19 76 CYS B CA 1
ATOM 4361 C C . CYS B 1 76 ? -2.676 36.906 18.625 1 91.19 76 CYS B C 1
ATOM 4363 O O . CYS B 1 76 ? -2.639 35.812 19.188 1 91.19 76 CYS B O 1
ATOM 4365 N N . LEU B 1 77 ? -2.16 37.125 17.5 1 93.75 77 LEU B N 1
ATOM 4366 C CA . LEU B 1 77 ? -1.642 36 16.719 1 93.75 77 LEU B CA 1
ATOM 4367 C C . LEU B 1 77 ? -0.342 35.469 17.312 1 93.75 77 LEU B C 1
ATOM 4369 O O . LEU B 1 77 ? 0.443 36.25 17.875 1 93.75 77 LEU B O 1
ATOM 4373 N N . THR B 1 78 ? -0.141 34.188 17.25 1 93.44 78 THR B N 1
ATOM 4374 C CA . THR B 1 78 ? 1.113 33.531 17.609 1 93.44 78 THR B CA 1
ATOM 4375 C C . THR B 1 78 ? 1.741 32.844 16.391 1 93.44 78 THR B C 1
ATOM 4377 O O . THR B 1 78 ? 1.033 32.406 15.469 1 93.44 78 THR B O 1
ATOM 4380 N N . PRO B 1 79 ? 3.076 32.781 16.344 1 92.38 79 PRO B N 1
ATOM 4381 C CA . PRO B 1 79 ? 3.707 32.062 15.25 1 92.38 79 PRO B CA 1
ATOM 4382 C C . PRO B 1 79 ? 3.158 30.641 15.086 1 92.38 79 PRO B C 1
ATOM 4384 O O . PRO B 1 79 ? 2.857 29.984 16.078 1 92.38 79 PRO B O 1
ATOM 4387 N N . GLU B 1 80 ? 2.98 30.203 13.867 1 94.38 80 GLU B N 1
ATOM 4388 C CA . GLU B 1 80 ? 2.525 28.875 13.477 1 94.38 80 GLU B CA 1
ATOM 4389 C C . GLU B 1 80 ? 1.005 28.766 13.547 1 94.38 80 GLU B C 1
ATOM 4391 O O . GLU B 1 80 ? 0.43 27.734 13.172 1 94.38 80 GLU B O 1
ATOM 4396 N N . SER B 1 81 ? 0.35 29.812 14.008 1 96.06 81 SER B N 1
ATOM 4397 C CA . SER B 1 81 ? -1.103 29.828 13.867 1 96.06 81 SER B CA 1
ATOM 4398 C C . SER B 1 81 ? -1.518 29.844 12.398 1 96.06 81 SER B C 1
ATOM 4400 O O . SER B 1 81 ? -0.823 30.406 11.555 1 96.06 81 SER B O 1
ATOM 4402 N N . LEU B 1 82 ? -2.572 29.141 12.133 1 97 82 LEU B N 1
ATOM 4403 C CA . LEU B 1 82 ? -3.137 29.125 10.789 1 97 82 LEU B CA 1
ATOM 4404 C C . LEU B 1 82 ? -4.184 30.219 10.625 1 97 82 LEU B C 1
ATOM 4406 O O . LEU B 1 82 ? -5.129 30.297 11.414 1 97 82 LEU B O 1
ATOM 4410 N N . VAL B 1 83 ? -4.027 31.094 9.562 1 96.75 83 VAL B N 1
ATOM 4411 C CA . VAL B 1 83 ? -4.934 32.219 9.383 1 96.75 83 VAL B CA 1
ATOM 4412 C C . VAL B 1 83 ? -5.379 32.312 7.926 1 96.75 83 VAL B C 1
ATOM 4414 O O . VAL B 1 83 ? -4.75 31.703 7.047 1 96.75 83 VAL B O 1
ATOM 4417 N N . ARG B 1 84 ? -6.484 32.906 7.758 1 96.06 84 ARG B N 1
ATOM 4418 C CA . ARG B 1 84 ? -6.988 33.281 6.434 1 96.06 84 ARG B CA 1
ATOM 4419 C C . ARG B 1 84 ? -7.047 34.781 6.254 1 96.06 84 ARG B C 1
ATOM 4421 O O . ARG B 1 84 ? -7.641 35.5 7.074 1 96.06 84 ARG B O 1
ATOM 4428 N N . ILE B 1 85 ? -6.406 35.281 5.18 1 93.75 85 ILE B N 1
ATOM 4429 C CA . ILE B 1 85 ? -6.375 36.719 4.895 1 93.75 85 ILE B CA 1
ATOM 4430 C C . ILE B 1 85 ? -7.047 36.969 3.549 1 93.75 85 ILE B C 1
ATOM 4432 O O . ILE B 1 85 ? -6.863 36.219 2.592 1 93.75 85 ILE B O 1
ATOM 4436 N N . SER B 1 86 ? -7.902 37.875 3.521 1 92.81 86 SER B N 1
ATOM 4437 C CA . SER B 1 86 ? -8.469 38.375 2.271 1 92.81 86 SER B CA 1
ATOM 4438 C C . SER B 1 86 ? -7.879 39.719 1.908 1 92.81 86 SER B C 1
ATOM 4440 O O . SER B 1 86 ? -7.668 40.562 2.779 1 92.81 86 SER B O 1
ATOM 4442 N N . CYS B 1 87 ? -7.551 39.875 0.626 1 91.62 87 CYS B N 1
ATOM 4443 C CA . CYS B 1 87 ? -6.91 41.125 0.19 1 91.62 87 CYS B CA 1
ATOM 4444 C C . CYS B 1 87 ? -7.215 41.406 -1.275 1 91.62 87 CYS B C 1
ATOM 4446 O O . CYS B 1 87 ? -7.863 40.594 -1.946 1 91.62 87 CYS B O 1
ATOM 4448 N N . SER B 1 88 ? -6.766 42.594 -1.667 1 89.25 88 SER B N 1
ATOM 4449 C CA . SER B 1 88 ? -7.059 42.969 -3.041 1 89.25 88 SER B CA 1
ATOM 4450 C C . SER B 1 88 ? -5.91 42.625 -3.977 1 89.25 88 SER B C 1
ATOM 4452 O O . SER B 1 88 ? -6.117 42.406 -5.176 1 89.25 88 SER B O 1
ATOM 4454 N N . GLN B 1 89 ? -4.727 42.562 -3.373 1 88.06 89 GLN B N 1
ATOM 4455 C CA . GLN B 1 89 ? -3.59 42.375 -4.262 1 88.06 89 GLN B CA 1
ATOM 4456 C C . GLN B 1 89 ? -2.469 41.594 -3.561 1 88.06 89 GLN B C 1
ATOM 4458 O O . GLN B 1 89 ? -2.191 41.844 -2.383 1 88.06 89 GLN B O 1
ATOM 4463 N N . ILE B 1 90 ? -1.891 40.688 -4.262 1 87.25 90 ILE B N 1
ATOM 4464 C CA . ILE B 1 90 ? -0.654 40 -3.895 1 87.25 90 ILE B CA 1
ATOM 4465 C C . ILE B 1 90 ? 0.381 40.188 -5.004 1 87.25 90 ILE B C 1
ATOM 4467 O O . ILE B 1 90 ? 0.132 39.812 -6.156 1 87.25 90 ILE B O 1
ATOM 4471 N N . ALA B 1 91 ? 1.438 40.812 -4.746 1 85.62 91 ALA B N 1
ATOM 4472 C CA . ALA B 1 91 ? 2.443 41.094 -5.762 1 85.62 91 ALA B CA 1
ATOM 4473 C C . ALA B 1 91 ? 3.793 40.5 -5.391 1 85.62 91 ALA B C 1
ATOM 4475 O O . ALA B 1 91 ? 4.066 40.25 -4.215 1 85.62 91 ALA B O 1
ATOM 4476 N N . SER B 1 92 ? 4.523 40.062 -6.391 1 82.19 92 SER B N 1
ATOM 4477 C CA . SER B 1 92 ? 5.855 39.5 -6.176 1 82.19 92 SER B CA 1
ATOM 4478 C C . SER B 1 92 ? 6.918 40.594 -6.223 1 82.19 92 SER B C 1
ATOM 4480 O O . SER B 1 92 ? 6.789 41.562 -6.98 1 82.19 92 SER B O 1
ATOM 4482 N N . GLU B 1 93 ? 7.793 40.594 -5.258 1 64.5 93 GLU B N 1
ATOM 4483 C CA . GLU B 1 93 ? 8.891 41.562 -5.266 1 64.5 93 GLU B CA 1
ATOM 4484 C C . GLU B 1 93 ? 9.812 41.312 -6.461 1 64.5 93 GLU B C 1
ATOM 4486 O O . GLU B 1 93 ? 10.219 42.281 -7.125 1 64.5 93 GLU B O 1
ATOM 4491 N N . THR B 1 94 ? 10.25 40.062 -6.641 1 59.28 94 THR B N 1
ATOM 4492 C CA . THR B 1 94 ? 11.07 39.688 -7.797 1 59.28 94 THR B CA 1
ATOM 4493 C C . THR B 1 94 ? 10.539 38.406 -8.453 1 59.28 94 THR B C 1
ATOM 4495 O O . THR B 1 94 ? 9.781 37.656 -7.84 1 59.28 94 THR B O 1
ATOM 4498 N N . ALA B 1 95 ? 10.75 38.281 -9.828 1 49.78 95 ALA B N 1
ATOM 4499 C CA . ALA B 1 95 ? 10.273 37.188 -10.664 1 49.78 95 ALA B CA 1
ATOM 4500 C C . ALA B 1 95 ? 10.602 35.844 -10.031 1 49.78 95 ALA B C 1
ATOM 4502 O O . ALA B 1 95 ? 9.852 34.875 -10.195 1 49.78 95 ALA B O 1
ATOM 4503 N N . SER B 1 96 ? 11.68 35.688 -9.484 1 49.44 96 SER B N 1
ATOM 4504 C CA . SER B 1 96 ? 12.18 34.406 -8.992 1 49.44 96 SER B CA 1
ATOM 4505 C C . SER B 1 96 ? 12 34.281 -7.48 1 49.44 96 SER B C 1
ATOM 4507 O O . SER B 1 96 ? 12.391 33.281 -6.883 1 49.44 96 SER B O 1
ATOM 4509 N N . SER B 1 97 ? 11.102 35.281 -6.93 1 61.22 97 SER B N 1
ATOM 4510 C CA . SER B 1 97 ? 11.172 35.375 -5.477 1 61.22 97 SER B CA 1
ATOM 4511 C C . SER B 1 97 ? 10.125 34.5 -4.805 1 61.22 97 SER B C 1
ATOM 4513 O O . SER B 1 97 ? 9.055 34.25 -5.367 1 61.22 97 SER B O 1
ATOM 4515 N N . GLU B 1 98 ? 10.562 33.719 -3.748 1 75.94 98 GLU B N 1
ATOM 4516 C CA . GLU B 1 98 ? 9.68 33 -2.834 1 75.94 98 GLU B CA 1
ATOM 4517 C C . GLU B 1 98 ? 8.977 33.969 -1.878 1 75.94 98 GLU B C 1
ATOM 4519 O O . GLU B 1 98 ? 8.281 33.531 -0.96 1 75.94 98 GLU B O 1
ATOM 4524 N N . THR B 1 99 ? 9.062 35.312 -2.199 1 84.31 99 THR B N 1
ATOM 4525 C CA . THR B 1 99 ? 8.469 36.281 -1.292 1 84.31 99 THR B CA 1
ATOM 4526 C C . THR B 1 99 ? 7.457 37.156 -2.025 1 84.31 99 THR B C 1
ATOM 4528 O O . THR B 1 99 ? 7.707 37.625 -3.146 1 84.31 99 THR B O 1
ATOM 4531 N N . PHE B 1 100 ? 6.32 37.375 -1.374 1 89.56 100 PHE B N 1
ATOM 4532 C CA . PHE B 1 100 ? 5.207 38.156 -1.912 1 89.56 100 PHE B CA 1
ATOM 4533 C C . PHE B 1 100 ? 4.77 39.219 -0.925 1 89.56 100 PHE B C 1
ATOM 4535 O O . PHE B 1 100 ? 5.086 39.156 0.264 1 89.56 100 PHE B O 1
ATOM 4542 N N . THR B 1 101 ? 4.152 40.281 -1.534 1 91.38 101 THR B N 1
ATOM 4543 C CA . THR B 1 101 ? 3.617 41.344 -0.688 1 91.38 101 THR B CA 1
ATOM 4544 C C . THR B 1 101 ? 2.098 41.406 -0.8 1 91.38 101 THR B C 1
ATOM 4546 O O . THR B 1 101 ? 1.552 41.438 -1.905 1 91.38 101 THR B O 1
ATOM 4549 N N . ILE B 1 102 ? 1.449 41.344 0.349 1 90.31 102 ILE B N 1
ATOM 4550 C CA . ILE B 1 102 ? -0.003 41.469 0.416 1 90.31 102 ILE B CA 1
ATOM 4551 C C . ILE B 1 102 ? -0.382 42.906 0.717 1 90.31 102 ILE B C 1
ATOM 4553 O O . ILE B 1 102 ? 0.141 43.531 1.658 1 90.31 102 ILE B O 1
ATOM 4557 N N . THR B 1 103 ? -1.271 43.469 -0.074 1 88.38 103 THR B N 1
ATOM 4558 C CA . THR B 1 103 ? -1.739 44.844 0.176 1 88.38 103 THR B CA 1
ATOM 4559 C C . THR B 1 103 ? -3.264 44.875 0.242 1 88.38 103 THR B C 1
ATOM 4561 O O . THR B 1 103 ? -3.938 44 -0.281 1 88.38 103 THR B O 1
ATOM 4564 N N . GLN B 1 104 ? -3.801 45.875 0.981 1 86.44 104 GLN B N 1
ATOM 4565 C CA . GLN B 1 104 ? -5.234 46.125 1.106 1 86.44 104 GLN B CA 1
ATOM 4566 C C . GLN B 1 104 ? -5.953 44.906 1.694 1 86.44 104 GLN B C 1
ATOM 4568 O O . GLN B 1 104 ? -6.895 44.406 1.091 1 86.44 104 GLN B O 1
ATOM 4573 N N . VAL B 1 105 ? -5.523 44.594 2.889 1 90.75 105 VAL B N 1
ATOM 4574 C CA . VAL B 1 105 ? -6.137 43.5 3.609 1 90.75 105 VAL B CA 1
ATOM 4575 C C . VAL B 1 105 ? -7.555 43.875 4.031 1 90.75 105 VAL B C 1
ATOM 4577 O O . VAL B 1 105 ? -7.777 44.938 4.602 1 90.75 105 VAL B O 1
ATOM 4580 N N . SER B 1 106 ? -8.5 43 3.68 1 89.5 106 SER B N 1
ATOM 4581 C CA . SER B 1 106 ? -9.898 43.281 3.984 1 89.5 106 SER B CA 1
ATOM 4582 C C . SER B 1 106 ? -10.406 42.406 5.125 1 89.5 106 SER B C 1
ATOM 4584 O O . SER B 1 106 ? -11.398 42.719 5.773 1 89.5 106 SER B O 1
ATOM 4586 N N . SER B 1 107 ? -9.781 41.344 5.348 1 92 107 SER B N 1
ATOM 4587 C CA . SER B 1 107 ? -10.18 40.469 6.457 1 92 107 SER B CA 1
ATOM 4588 C C . SER B 1 107 ? -9.016 39.594 6.914 1 92 107 SER B C 1
ATOM 4590 O O . SER B 1 107 ? -8.141 39.25 6.117 1 92 107 SER B O 1
ATOM 4592 N N . LEU B 1 108 ? -8.984 39.281 8.203 1 94.12 108 LEU B N 1
ATOM 4593 C CA . LEU B 1 108 ? -8.039 38.375 8.844 1 94.12 108 LEU B CA 1
ATOM 4594 C C . LEU B 1 108 ? -8.742 37.5 9.875 1 94.12 108 LEU B C 1
ATOM 4596 O O . LEU B 1 108 ? -9.305 38 10.852 1 94.12 108 LEU B O 1
ATOM 4600 N N . THR B 1 109 ? -8.766 36.188 9.586 1 94.94 109 THR B N 1
ATOM 4601 C CA . THR B 1 109 ? -9.438 35.25 10.477 1 94.94 109 THR B CA 1
ATOM 4602 C C . THR B 1 109 ? -8.477 34.188 10.953 1 94.94 109 THR B C 1
ATOM 4604 O O . THR B 1 109 ? -7.695 33.656 10.172 1 94.94 109 THR B O 1
ATOM 4607 N N . VAL B 1 110 ? -8.523 33.906 12.258 1 96.56 110 VAL B N 1
ATOM 4608 C CA . VAL B 1 110 ? -7.734 32.812 12.805 1 96.56 110 VAL B CA 1
ATOM 4609 C C . VAL B 1 110 ? -8.461 31.469 12.586 1 96.56 110 VAL B C 1
ATOM 4611 O O . VAL B 1 110 ? -9.578 31.281 13.078 1 96.56 110 VAL B O 1
ATOM 4614 N N . ILE B 1 111 ? -7.887 30.594 11.836 1 96.31 111 ILE B N 1
ATOM 4615 C CA . ILE B 1 111 ? -8.461 29.281 11.562 1 96.31 111 ILE B CA 1
ATOM 4616 C C . ILE B 1 111 ? -8.102 28.312 12.68 1 96.31 111 ILE B C 1
ATOM 4618 O O . ILE B 1 111 ? -8.945 27.531 13.133 1 96.31 111 ILE B O 1
ATOM 4622 N N . SER B 1 112 ? -6.867 28.359 13.102 1 96.88 112 SER B N 1
ATOM 4623 C CA . SER B 1 112 ? -6.367 27.531 14.18 1 96.88 112 SER B CA 1
ATOM 4624 C C . SER B 1 112 ? -5.207 28.188 14.906 1 96.88 112 SER B C 1
ATOM 4626 O O . SER B 1 112 ? -4.18 28.5 14.297 1 96.88 112 SER B O 1
ATOM 4628 N N . GLU B 1 113 ? -5.371 28.375 16.188 1 95.44 113 GLU B N 1
ATOM 4629 C CA . GLU B 1 113 ? -4.359 29.047 16.984 1 95.44 113 GLU B CA 1
ATOM 4630 C C . GLU B 1 113 ? -3.273 28.078 17.438 1 95.44 113 GLU B C 1
ATOM 4632 O O . GLU B 1 113 ? -3.57 26.953 17.828 1 95.44 113 GLU B O 1
ATOM 4637 N N . ALA B 1 114 ? -2.039 28.484 17.328 1 95.19 114 ALA B N 1
ATOM 4638 C CA . ALA B 1 114 ? -0.918 27.719 17.875 1 95.19 114 ALA B CA 1
ATOM 4639 C C . ALA B 1 114 ? -0.495 28.25 19.234 1 95.19 114 ALA B C 1
ATOM 4641 O O . ALA B 1 114 ? -0.594 29.453 19.5 1 95.19 114 ALA B O 1
ATOM 4642 N N . LYS B 1 115 ? -0.021 27.312 20 1 91.44 115 LYS B N 1
ATOM 4643 C CA . LYS B 1 115 ? 0.514 27.719 21.297 1 91.44 115 LYS B CA 1
ATOM 4644 C C . LYS B 1 115 ? 1.687 28.688 21.125 1 91.44 115 LYS B C 1
ATOM 4646 O O . LYS B 1 115 ? 2.461 28.578 20.172 1 91.44 115 LYS B O 1
ATOM 4651 N N . ALA B 1 116 ? 1.81 29.547 22.141 1 83 116 ALA B N 1
ATOM 4652 C CA . ALA B 1 116 ? 2.928 30.484 22.125 1 83 116 ALA B CA 1
ATOM 4653 C C . ALA B 1 116 ? 4.234 29.797 22.484 1 83 116 ALA B C 1
ATOM 4655 O O . ALA B 1 116 ? 4.227 28.734 23.109 1 83 116 ALA B O 1
ATOM 4656 N N . ASN B 1 117 ? 5.34 30.281 22.031 1 78.88 117 ASN B N 1
ATOM 4657 C CA . ASN B 1 117 ? 6.695 29.906 22.422 1 78.88 117 ASN B CA 1
ATOM 4658 C C . ASN B 1 117 ? 7.016 28.469 22 1 78.88 117 ASN B C 1
ATOM 4660 O O . ASN B 1 117 ? 7.535 27.688 22.797 1 78.88 117 ASN B O 1
ATOM 4664 N N . LEU B 1 118 ? 6.48 28.141 20.859 1 79.94 118 LEU B N 1
ATOM 4665 C CA . LEU B 1 118 ? 6.883 26.859 20.281 1 79.94 118 LEU B CA 1
ATOM 4666 C C . LEU B 1 118 ? 8.391 26.828 20.031 1 79.94 118 LEU B C 1
ATOM 4668 O O . LEU B 1 118 ? 9.031 27.875 19.938 1 79.94 118 LEU B O 1
ATOM 4672 N N . ALA B 1 119 ? 8.969 25.625 20.062 1 64.56 119 ALA B N 1
ATOM 4673 C CA . ALA B 1 119 ? 10.414 25.422 19.953 1 64.56 119 ALA B CA 1
ATOM 4674 C C . ALA B 1 119 ? 10.969 26.125 18.719 1 64.56 119 ALA B C 1
ATOM 4676 O O . ALA B 1 119 ? 10.625 25.766 17.594 1 64.56 119 ALA B O 1
ATOM 4677 N N . ASP B 1 120 ? 11.68 27.219 18.938 1 59.78 120 ASP B N 1
ATOM 4678 C CA . ASP B 1 120 ? 12.141 28.141 17.906 1 59.78 120 ASP B CA 1
ATOM 4679 C C . ASP B 1 120 ? 13.242 27.5 17.062 1 59.78 120 ASP B C 1
ATOM 4681 O O . ASP B 1 120 ? 13.398 27.828 15.875 1 59.78 120 ASP B O 1
ATOM 4685 N N . ASP B 1 121 ? 14.023 26.656 17.688 1 57.38 121 ASP B N 1
ATOM 4686 C CA . ASP B 1 121 ? 15.234 26.219 17 1 57.38 121 ASP B CA 1
ATOM 4687 C C . ASP B 1 121 ? 14.906 25.266 15.852 1 57.38 121 ASP B C 1
ATOM 4689 O O . ASP B 1 121 ? 15.789 24.875 15.086 1 57.38 121 ASP B O 1
ATOM 4693 N N . LEU B 1 122 ? 13.641 25 15.688 1 58.88 122 LEU B N 1
ATOM 4694 C CA . LEU B 1 122 ? 13.273 24.031 14.664 1 58.88 122 LEU B CA 1
ATOM 4695 C C . LEU B 1 122 ? 12.742 24.719 13.414 1 58.88 122 LEU B C 1
ATOM 4697 O O . LEU B 1 122 ? 12.508 24.078 12.391 1 58.88 122 LEU B O 1
ATOM 4701 N N . LYS B 1 123 ? 12.727 26.031 13.5 1 58.12 123 LYS B N 1
ATOM 4702 C CA . LYS B 1 123 ? 11.977 26.812 12.523 1 58.12 123 LYS B CA 1
ATOM 4703 C C . LYS B 1 123 ? 12.883 27.312 11.398 1 58.12 123 LYS B C 1
ATOM 4705 O O . LYS B 1 123 ? 13.055 28.516 11.219 1 58.12 123 LYS B O 1
ATOM 4710 N N . LEU B 1 124 ? 13.484 26.266 10.742 1 63.22 124 LEU B N 1
ATOM 4711 C CA . LEU B 1 124 ? 14.422 26.609 9.672 1 63.22 124 LEU B CA 1
ATOM 4712 C C . LEU B 1 124 ? 13.719 26.578 8.312 1 63.22 124 LEU B C 1
ATOM 4714 O O . LEU B 1 124 ? 14.023 25.719 7.473 1 63.22 124 LEU B O 1
ATOM 4718 N N . HIS B 1 125 ? 12.844 27.516 8.086 1 71.31 125 HIS B N 1
ATOM 4719 C CA . HIS B 1 125 ? 11.977 27.516 6.918 1 71.31 125 HIS B CA 1
ATOM 4720 C C . HIS B 1 125 ? 12.648 28.203 5.734 1 71.31 125 HIS B C 1
ATOM 4722 O O . HIS B 1 125 ? 12.188 28.078 4.594 1 71.31 125 HIS B O 1
ATOM 4728 N N . GLY B 1 126 ? 13.859 28.797 6 1 66.38 126 GLY B N 1
ATOM 4729 C CA . GLY B 1 126 ? 14.562 29.5 4.93 1 66.38 126 GLY B CA 1
ATOM 4730 C C . GLY B 1 126 ? 13.891 30.797 4.516 1 66.38 126 GLY B C 1
ATOM 4731 O O . GLY B 1 126 ? 13.844 31.109 3.328 1 66.38 126 GLY B O 1
ATOM 4732 N N . ALA B 1 127 ? 13.258 31.453 5.418 1 70.44 127 ALA B N 1
ATOM 4733 C CA . ALA B 1 127 ? 12.688 32.75 5.129 1 70.44 127 ALA B CA 1
ATOM 4734 C C . ALA B 1 127 ? 13.766 33.781 4.77 1 70.44 127 ALA B C 1
ATOM 4736 O O . ALA B 1 127 ? 14.938 33.594 5.117 1 70.44 127 ALA B O 1
ATOM 4737 N N . PRO B 1 128 ? 13.328 34.719 3.934 1 67.31 128 PRO B N 1
ATOM 4738 C CA . PRO B 1 128 ? 14.328 35.75 3.623 1 67.31 128 PRO B CA 1
ATOM 4739 C C . PRO B 1 128 ? 15.031 36.281 4.867 1 67.31 128 PRO B C 1
ATOM 4741 O O . PRO B 1 128 ? 14.375 36.625 5.855 1 67.31 128 PRO B O 1
ATOM 4744 N N . GLY B 1 129 ? 16.297 36.25 4.852 1 68.38 129 GLY B N 1
ATOM 4745 C CA . GLY B 1 129 ? 17.078 36.781 5.953 1 68.38 129 GLY B CA 1
ATOM 4746 C C . GLY B 1 129 ? 17.469 35.719 6.973 1 68.38 129 GLY B C 1
ATOM 4747 O O . GLY B 1 129 ? 18.312 35.969 7.836 1 68.38 129 GLY B O 1
ATOM 4748 N N . GLU B 1 130 ? 16.797 34.594 6.895 1 73.75 130 GLU B N 1
ATOM 4749 C CA . GLU B 1 130 ? 17.094 33.5 7.84 1 73.75 130 GLU B CA 1
ATOM 4750 C C . GLU B 1 130 ? 18.328 32.719 7.406 1 73.75 130 GLU B C 1
ATOM 4752 O O . GLU B 1 130 ? 18.547 32.5 6.215 1 73.75 130 GLU B O 1
ATOM 4757 N N . THR B 1 131 ? 19.188 32.531 8.383 1 73.88 131 THR B N 1
ATOM 4758 C CA . THR B 1 131 ? 20.344 31.672 8.117 1 73.88 131 THR B CA 1
ATOM 4759 C C . THR B 1 131 ? 19.938 30.203 8.148 1 73.88 131 THR B C 1
ATOM 4761 O O . THR B 1 131 ? 19.328 29.734 9.109 1 73.88 131 THR B O 1
ATOM 4764 N N . VAL B 1 132 ? 20.297 29.547 7.105 1 74.75 132 VAL B N 1
ATOM 4765 C CA . VAL B 1 132 ? 20 28.125 7.004 1 74.75 132 VAL B CA 1
ATOM 4766 C C . VAL B 1 132 ? 21.109 27.312 7.691 1 74.75 132 VAL B C 1
ATOM 4768 O O . VAL B 1 132 ? 22.297 27.578 7.488 1 74.75 132 VAL B O 1
ATOM 4771 N N . PRO B 1 133 ? 20.672 26.422 8.5 1 77.56 133 PRO B N 1
ATOM 4772 C CA . PRO B 1 133 ? 21.688 25.594 9.148 1 77.56 133 PRO B CA 1
ATOM 4773 C C . PRO B 1 133 ? 22.453 24.719 8.164 1 77.56 133 PRO B C 1
ATOM 4775 O O . PRO B 1 133 ? 21.922 24.391 7.094 1 77.56 133 PRO B O 1
ATOM 4778 N N . SER B 1 134 ? 23.688 24.422 8.602 1 83.62 134 SER B N 1
ATOM 4779 C CA . SER B 1 134 ? 24.469 23.484 7.793 1 83.62 134 SER B CA 1
ATOM 4780 C C . SER B 1 134 ? 23.891 22.078 7.859 1 83.62 134 SER B C 1
ATOM 4782 O O . SER B 1 134 ? 23.109 21.766 8.75 1 83.62 134 SER B O 1
ATOM 4784 N N . LEU B 1 135 ? 24.25 21.312 6.922 1 84.19 135 LEU B N 1
ATOM 4785 C CA . LEU B 1 135 ? 23.828 19.922 6.91 1 84.19 135 LEU B CA 1
ATOM 4786 C C . LEU B 1 135 ? 24.266 19.203 8.18 1 84.19 135 LEU B C 1
ATOM 4788 O O . LEU B 1 135 ? 23.5 18.422 8.758 1 84.19 135 LEU B O 1
ATOM 4792 N N . ASN B 1 136 ? 25.438 19.453 8.57 1 87.44 136 ASN B N 1
ATOM 4793 C CA . ASN B 1 136 ? 25.969 18.844 9.773 1 87.44 136 ASN B CA 1
ATOM 4794 C C . ASN B 1 136 ? 25.172 19.25 11.016 1 87.44 136 ASN B C 1
ATOM 4796 O O . ASN B 1 136 ? 24.906 18.422 11.891 1 87.44 136 ASN B O 1
ATOM 4800 N N . ASP B 1 137 ? 24.812 20.438 11.039 1 85.12 137 ASP B N 1
ATOM 4801 C CA . ASP B 1 137 ? 24.016 20.922 12.156 1 85.12 137 ASP B CA 1
ATOM 4802 C C . ASP B 1 137 ? 22.641 20.25 12.188 1 85.12 137 ASP B C 1
ATOM 4804 O O . ASP B 1 137 ? 22.156 19.875 13.258 1 85.12 137 ASP B O 1
ATOM 4808 N N . ARG B 1 138 ? 22.141 20.141 11.078 1 85.56 138 ARG B N 1
ATOM 4809 C CA . ARG B 1 138 ? 20.828 19.516 10.984 1 85.56 138 ARG B CA 1
ATOM 4810 C C . ARG B 1 138 ? 20.875 18.062 11.398 1 85.56 138 ARG B C 1
ATOM 4812 O O . ARG B 1 138 ? 19.938 17.547 12.008 1 85.56 138 ARG B O 1
ATOM 4819 N N . LEU B 1 139 ? 21.922 17.422 11.078 1 86.81 139 LEU B N 1
ATOM 4820 C CA . LEU B 1 139 ? 22.078 16.016 11.445 1 86.81 139 LEU B CA 1
ATOM 4821 C C . LEU B 1 139 ? 22.25 15.859 12.953 1 86.81 139 LEU B C 1
ATOM 4823 O O . LEU B 1 139 ? 21.75 14.906 13.539 1 86.81 139 LEU B O 1
ATOM 4827 N N . LEU B 1 140 ? 22.953 16.75 13.508 1 85.88 140 LEU B N 1
ATOM 4828 C CA . LEU B 1 140 ? 23.172 16.719 14.953 1 85.88 140 LEU B CA 1
ATOM 4829 C C . LEU B 1 140 ? 21.859 16.938 15.703 1 85.88 140 LEU B C 1
ATOM 4831 O O . LEU B 1 140 ? 21.703 16.422 16.812 1 85.88 140 LEU B O 1
ATOM 4835 N N . LEU B 1 141 ? 20.984 17.531 15 1 88 141 LEU B N 1
ATOM 4836 C CA . LEU B 1 141 ? 19.703 17.859 15.633 1 88 141 LEU B CA 1
ATOM 4837 C C . LEU B 1 141 ? 18.625 16.859 15.234 1 88 141 LEU B C 1
ATOM 4839 O O . LEU B 1 141 ? 17.453 17.062 15.539 1 88 141 LEU B O 1
ATOM 4843 N N . LEU B 1 142 ? 18.984 15.82 14.617 1 91.31 142 LEU B N 1
ATOM 4844 C CA . LEU B 1 142 ? 17.984 14.953 14.016 1 91.31 142 LEU B CA 1
ATOM 4845 C C . LEU B 1 142 ? 17.047 14.391 15.078 1 91.31 142 LEU B C 1
ATOM 4847 O O . LEU B 1 142 ? 15.82 14.391 14.906 1 91.31 142 LEU B O 1
ATOM 4851 N N . ASP B 1 143 ? 17.578 13.938 16.188 1 91.62 143 ASP B N 1
ATOM 4852 C CA . ASP B 1 143 ? 16.719 13.375 17.234 1 91.62 143 ASP B CA 1
ATOM 4853 C C . ASP B 1 143 ? 15.703 14.398 17.734 1 91.62 143 ASP B C 1
ATOM 4855 O O . ASP B 1 143 ? 14.539 14.07 17.938 1 91.62 143 ASP B O 1
ATOM 4859 N N . LYS B 1 144 ? 16.172 15.594 17.938 1 91.38 144 LYS B N 1
ATOM 4860 C CA . LYS B 1 144 ? 15.273 16.672 18.344 1 91.38 144 LYS B CA 1
ATOM 4861 C C . LYS B 1 144 ? 14.234 16.953 17.266 1 91.38 144 LYS B C 1
ATOM 4863 O O . LYS B 1 144 ? 13.062 17.188 17.578 1 91.38 144 LYS B O 1
ATOM 4868 N N . ARG B 1 145 ? 14.664 17 16 1 92.44 145 ARG B N 1
ATOM 4869 C CA . ARG B 1 145 ? 13.75 17.203 14.883 1 92.44 145 ARG B CA 1
ATOM 4870 C C . ARG B 1 145 ? 12.695 16.109 14.828 1 92.44 145 ARG B C 1
ATOM 4872 O O . ARG B 1 145 ? 11.523 16.375 14.57 1 92.44 145 ARG B O 1
ATOM 4879 N N . LEU B 1 146 ? 13.125 14.898 15.141 1 94.06 146 LEU B N 1
ATOM 4880 C CA . LEU B 1 146 ? 12.203 13.766 15.125 1 94.06 146 LEU B CA 1
ATOM 4881 C C . LEU B 1 146 ? 11.219 13.852 16.297 1 94.06 146 LEU B C 1
ATOM 4883 O O . LEU B 1 146 ? 10.07 13.422 16.172 1 94.06 146 LEU B O 1
ATOM 4887 N N . ASP B 1 147 ? 11.648 14.422 17.406 1 92.62 147 ASP B N 1
ATOM 4888 C CA . ASP B 1 147 ? 10.766 14.625 18.547 1 92.62 147 ASP B CA 1
ATOM 4889 C C . ASP B 1 147 ? 9.703 15.68 18.234 1 92.62 147 ASP B C 1
ATOM 4891 O O . ASP B 1 147 ? 8.594 15.625 18.781 1 92.62 147 ASP B O 1
ATOM 4895 N N . HIS B 1 148 ? 10.062 16.641 17.422 1 92.44 148 HIS B N 1
ATOM 4896 C CA . HIS B 1 148 ? 9.148 17.688 16.969 1 92.44 148 HIS B CA 1
ATOM 4897 C C . HIS B 1 148 ? 8.867 17.578 15.477 1 92.44 148 HIS B C 1
ATOM 4899 O O . HIS B 1 148 ? 8.922 18.578 14.758 1 92.44 148 HIS B O 1
ATOM 4905 N N . ARG B 1 149 ? 8.562 16.406 15.117 1 94.75 149 ARG B N 1
ATOM 4906 C CA . ARG B 1 149 ? 8.57 15.984 13.719 1 94.75 149 ARG B CA 1
ATOM 4907 C C . ARG B 1 149 ? 7.57 16.797 12.898 1 94.75 149 ARG B C 1
ATOM 4909 O O . ARG B 1 149 ? 7.82 17.109 11.734 1 94.75 149 ARG B O 1
ATOM 4916 N N . LEU B 1 150 ? 6.473 17.156 13.484 1 95.5 150 LEU B N 1
ATOM 4917 C CA . LEU B 1 150 ? 5.434 17.875 12.75 1 95.5 150 LEU B CA 1
ATOM 4918 C C . LEU B 1 150 ? 5.891 19.281 12.391 1 95.5 150 LEU B C 1
ATOM 4920 O O . LEU B 1 150 ? 5.66 19.75 11.273 1 95.5 150 LEU B O 1
ATOM 4924 N N . LEU B 1 151 ? 6.559 19.922 13.297 1 93.19 151 LEU B N 1
ATOM 4925 C CA . LEU B 1 151 ? 7.129 21.234 13.008 1 93.19 151 LEU B CA 1
ATOM 4926 C C . LEU B 1 151 ? 8.266 21.109 11.992 1 93.19 151 LEU B C 1
ATOM 4928 O O . LEU B 1 151 ? 8.398 21.969 11.109 1 93.19 151 LEU B O 1
ATOM 4932 N N . ASP B 1 152 ? 9.047 20.062 12.133 1 92.62 152 ASP B N 1
ATOM 4933 C CA . ASP B 1 152 ? 10.133 19.812 11.188 1 92.62 152 ASP B CA 1
ATOM 4934 C C . ASP B 1 152 ? 9.586 19.625 9.773 1 92.62 152 ASP B C 1
ATOM 4936 O O . ASP B 1 152 ? 10.156 20.141 8.812 1 92.62 152 ASP B O 1
ATOM 4940 N N . ALA B 1 153 ? 8.508 18.984 9.68 1 94.69 153 ALA B N 1
ATOM 4941 C CA . ALA B 1 153 ? 7.938 18.609 8.383 1 94.69 153 ALA B CA 1
ATOM 4942 C C . ALA B 1 153 ? 7.195 19.797 7.758 1 94.69 153 ALA B C 1
ATOM 4944 O O . ALA B 1 153 ? 6.82 19.75 6.586 1 94.69 153 ALA B O 1
ATOM 4945 N N . ARG B 1 154 ? 7.02 20.891 8.484 1 94 154 ARG B N 1
ATOM 4946 C CA . ARG B 1 154 ? 6.449 22.109 7.91 1 94 154 ARG B CA 1
ATOM 4947 C C . ARG B 1 154 ? 7.449 22.797 6.988 1 94 154 ARG B C 1
ATOM 4949 O O . ARG B 1 154 ? 7.07 23.641 6.164 1 94 154 ARG B O 1
ATOM 4956 N N . VAL B 1 155 ? 8.703 22.547 7.332 1 91.75 155 VAL B N 1
ATOM 4957 C CA . VAL B 1 155 ? 9.734 23.094 6.461 1 91.75 155 VAL B CA 1
ATOM 4958 C C . VAL B 1 155 ? 9.602 22.5 5.059 1 91.75 155 VAL B C 1
ATOM 4960 O O . VAL B 1 155 ? 9.594 21.281 4.898 1 91.75 155 VAL B O 1
ATOM 4963 N N . ALA B 1 156 ? 9.594 23.359 4.062 1 92.25 156 ALA B N 1
ATOM 4964 C CA . ALA B 1 156 ? 9.305 22.922 2.699 1 92.25 156 ALA B CA 1
ATOM 4965 C C . ALA B 1 156 ? 10.305 21.875 2.225 1 92.25 156 ALA B C 1
ATOM 4967 O O . ALA B 1 156 ? 9.93 20.922 1.545 1 92.25 156 ALA B O 1
ATOM 4968 N N . ALA B 1 157 ? 11.562 22.094 2.574 1 93.12 157 ALA B N 1
ATOM 4969 C CA . ALA B 1 157 ? 12.602 21.141 2.17 1 93.12 157 ALA B CA 1
ATOM 4970 C C . ALA B 1 157 ? 12.336 19.766 2.768 1 93.12 157 ALA B C 1
ATOM 4972 O O . ALA B 1 157 ? 12.469 18.75 2.08 1 93.12 157 ALA B O 1
ATOM 4973 N N . THR B 1 158 ? 11.945 19.703 4.012 1 94.75 158 THR B N 1
ATOM 4974 C CA . THR B 1 158 ? 11.656 18.438 4.68 1 94.75 158 THR B CA 1
ATOM 4975 C C . THR B 1 158 ? 10.375 17.812 4.133 1 94.75 158 THR B C 1
ATOM 4977 O O . THR B 1 158 ? 10.336 16.625 3.854 1 94.75 158 THR B O 1
ATOM 4980 N N . ALA B 1 159 ? 9.352 18.625 3.949 1 96.88 159 ALA B N 1
ATOM 4981 C CA . ALA B 1 159 ? 8.078 18.141 3.412 1 96.88 159 ALA B CA 1
ATOM 4982 C C . ALA B 1 159 ? 8.273 17.5 2.045 1 96.88 159 ALA B C 1
ATOM 4984 O O . ALA B 1 159 ? 7.586 16.531 1.708 1 96.88 159 ALA B O 1
ATOM 4985 N N . SER B 1 160 ? 9.172 18.047 1.329 1 97.31 160 SER B N 1
ATOM 4986 C CA . SER B 1 160 ? 9.398 17.578 -0.034 1 97.31 160 SER B CA 1
ATOM 4987 C C . SER B 1 160 ? 9.922 16.156 -0.046 1 97.31 160 SER B C 1
ATOM 4989 O O . SER B 1 160 ? 9.734 15.422 -1.024 1 97.31 160 SER B O 1
ATOM 4991 N N . ILE B 1 161 ? 10.586 15.727 1.02 1 98.38 161 ILE B N 1
ATOM 4992 C CA . ILE B 1 161 ? 11.055 14.344 1.12 1 98.38 161 ILE B CA 1
ATOM 4993 C C . ILE B 1 161 ? 9.867 13.391 1.066 1 98.38 161 ILE B C 1
ATOM 4995 O O . ILE B 1 161 ? 9.883 12.406 0.317 1 98.38 161 ILE B O 1
ATOM 4999 N N . PHE B 1 162 ? 8.805 13.734 1.76 1 98.69 162 PHE B N 1
ATOM 5000 C CA . PHE B 1 162 ? 7.625 12.875 1.83 1 98.69 162 PHE B CA 1
ATOM 5001 C C . PHE B 1 162 ? 6.824 12.945 0.535 1 98.69 162 PHE B C 1
ATOM 5003 O O . PHE B 1 162 ? 6.219 11.961 0.116 1 98.69 162 PHE B O 1
ATOM 5010 N N . LYS B 1 163 ? 6.848 14.086 -0.073 1 98.56 163 LYS B N 1
ATOM 5011 C CA . LYS B 1 163 ? 6.18 14.227 -1.363 1 98.56 163 LYS B CA 1
ATOM 5012 C C . LYS B 1 163 ? 6.898 13.422 -2.445 1 98.56 163 LYS B C 1
ATOM 5014 O O . LYS B 1 163 ? 6.254 12.82 -3.309 1 98.56 163 LYS B O 1
ATOM 5019 N N . ILE B 1 164 ? 8.203 13.406 -2.385 1 98.81 164 ILE B N 1
ATOM 5020 C CA . ILE B 1 164 ? 8.984 12.594 -3.305 1 98.81 164 ILE B CA 1
ATOM 5021 C C . ILE B 1 164 ? 8.727 11.109 -3.035 1 98.81 164 ILE B C 1
ATOM 5023 O O . ILE B 1 164 ? 8.602 10.32 -3.969 1 98.81 164 ILE B O 1
ATOM 5027 N N . PHE B 1 165 ? 8.656 10.75 -1.785 1 98.81 165 PHE B N 1
ATOM 5028 C CA . PHE B 1 165 ? 8.305 9.375 -1.435 1 98.81 165 PHE B CA 1
ATOM 5029 C C . PHE B 1 165 ? 6.969 8.984 -2.055 1 98.81 165 PHE B C 1
ATOM 5031 O O . PHE B 1 165 ? 6.844 7.91 -2.645 1 98.81 165 PHE B O 1
ATOM 5038 N N . SER B 1 166 ? 6.02 9.828 -1.942 1 98.81 166 SER B N 1
ATOM 5039 C CA . SER B 1 166 ? 4.703 9.609 -2.535 1 98.81 166 SER B CA 1
ATOM 5040 C C . SER B 1 166 ? 4.797 9.461 -4.051 1 98.81 166 SER B C 1
ATOM 5042 O O . SER B 1 166 ? 4.105 8.625 -4.641 1 98.81 166 SER B O 1
ATOM 5044 N N . ALA B 1 167 ? 5.598 10.297 -4.648 1 98.75 167 ALA B N 1
ATOM 5045 C CA . ALA B 1 167 ? 5.789 10.227 -6.094 1 98.75 167 ALA B CA 1
ATOM 5046 C C . ALA B 1 167 ? 6.328 8.859 -6.512 1 98.75 167 ALA B C 1
ATOM 5048 O O . ALA B 1 167 ? 5.859 8.273 -7.488 1 98.75 167 ALA B O 1
ATOM 5049 N N . VAL B 1 168 ? 7.273 8.367 -5.758 1 98.88 168 VAL B N 1
ATOM 5050 C CA . VAL B 1 168 ? 7.859 7.062 -6.047 1 98.88 168 VAL B CA 1
ATOM 5051 C C . VAL B 1 168 ? 6.777 5.988 -5.973 1 98.88 168 VAL B C 1
ATOM 5053 O O . VAL B 1 168 ? 6.703 5.113 -6.84 1 98.88 168 VAL B O 1
ATOM 5056 N N . HIS B 1 169 ? 5.973 6.055 -4.969 1 98.81 169 HIS B N 1
ATOM 5057 C CA . HIS B 1 169 ? 4.871 5.109 -4.812 1 98.81 169 HIS B CA 1
ATOM 5058 C C . HIS B 1 169 ? 3.932 5.152 -6.012 1 98.81 169 HIS B C 1
ATOM 5060 O O . HIS B 1 169 ? 3.625 4.117 -6.605 1 98.81 169 HIS B O 1
ATOM 5066 N N . HIS B 1 170 ? 3.506 6.316 -6.371 1 98.44 170 HIS B N 1
ATOM 5067 C CA . HIS B 1 170 ? 2.566 6.5 -7.473 1 98.44 170 HIS B CA 1
ATOM 5068 C C . HIS B 1 170 ? 3.146 5.988 -8.789 1 98.44 170 HIS B C 1
ATOM 5070 O O . HIS B 1 170 ? 2.471 5.277 -9.531 1 98.44 170 HIS B O 1
ATOM 5076 N N . LEU B 1 171 ? 4.352 6.355 -9.023 1 98.81 171 LEU B N 1
ATOM 5077 C CA . LEU B 1 171 ? 5.012 5.992 -10.266 1 98.81 171 LEU B CA 1
ATOM 5078 C C . LEU B 1 171 ? 5.227 4.484 -10.352 1 98.81 171 LEU B C 1
ATOM 5080 O O . LEU B 1 171 ? 5.07 3.887 -11.414 1 98.81 171 LEU B O 1
ATOM 5084 N N . ALA B 1 172 ? 5.582 3.889 -9.25 1 98.94 172 ALA B N 1
ATOM 5085 C CA . ALA B 1 172 ? 5.77 2.439 -9.234 1 98.94 172 ALA B CA 1
ATOM 5086 C C . ALA B 1 172 ? 4.465 1.711 -9.547 1 98.94 172 ALA B C 1
ATOM 5088 O O . ALA B 1 172 ? 4.445 0.784 -10.359 1 98.94 172 ALA B O 1
ATOM 5089 N N . VAL B 1 173 ? 3.379 2.129 -8.898 1 98.88 173 VAL B N 1
ATOM 5090 C CA . VAL B 1 173 ? 2.078 1.508 -9.117 1 98.88 173 VAL B CA 1
ATOM 5091 C C . VAL B 1 173 ? 1.673 1.659 -10.586 1 98.88 173 VAL B C 1
ATOM 5093 O O . VAL B 1 173 ? 1.225 0.698 -11.211 1 98.88 173 VAL B O 1
ATOM 5096 N N . LYS B 1 174 ? 1.87 2.834 -11.094 1 98.5 174 LYS B N 1
ATOM 5097 C CA . LYS B 1 174 ? 1.538 3.1 -12.484 1 98.5 174 LYS B CA 1
ATOM 5098 C C . LYS B 1 174 ? 2.336 2.195 -13.422 1 98.5 174 LYS B C 1
ATOM 5100 O O . LYS B 1 174 ? 1.768 1.564 -14.32 1 98.5 174 LYS B O 1
ATOM 5105 N N . TYR B 1 175 ? 3.604 2.152 -13.219 1 98.81 175 TYR B N 1
ATOM 5106 C CA . TYR B 1 175 ? 4.484 1.363 -14.078 1 98.81 175 TYR B CA 1
ATOM 5107 C C . TYR B 1 175 ? 4.09 -0.108 -14.055 1 98.81 175 TYR B C 1
ATOM 5109 O O . TYR B 1 175 ? 3.994 -0.749 -15.102 1 98.81 175 TYR B O 1
ATOM 5117 N N . LEU B 1 176 ? 3.924 -0.658 -12.867 1 98.88 176 LEU B N 1
ATOM 5118 C CA . LEU B 1 176 ? 3.652 -2.084 -12.711 1 98.88 176 LEU B CA 1
ATOM 5119 C C . LEU B 1 176 ? 2.279 -2.438 -13.273 1 98.88 176 LEU B C 1
ATOM 5121 O O . LEU B 1 176 ? 2.098 -3.514 -13.852 1 98.88 176 LEU B O 1
ATOM 5125 N N . ALA B 1 177 ? 1.32 -1.545 -13.094 1 97.75 177 ALA B N 1
ATOM 5126 C CA . ALA B 1 177 ? 0.02 -1.763 -13.727 1 97.75 177 ALA B CA 1
ATOM 5127 C C . ALA B 1 177 ? 0.15 -1.832 -15.242 1 97.75 177 ALA B C 1
ATOM 5129 O O . ALA B 1 177 ? -0.474 -2.678 -15.891 1 97.75 177 ALA B O 1
ATOM 5130 N N . ASP B 1 178 ? 0.958 -0.979 -15.781 1 97.81 178 ASP B N 1
ATOM 5131 C CA . ASP B 1 178 ? 1.179 -0.946 -17.219 1 97.81 178 ASP B CA 1
ATOM 5132 C C . ASP B 1 178 ? 1.883 -2.213 -17.703 1 97.81 178 ASP B C 1
ATOM 5134 O O . ASP B 1 178 ? 1.791 -2.576 -18.875 1 97.81 178 ASP B O 1
ATOM 5138 N N . GLN B 1 179 ? 2.605 -2.855 -16.812 1 98.12 179 GLN B N 1
ATOM 5139 C CA . GLN B 1 179 ? 3.293 -4.102 -17.125 1 98.12 179 GLN B CA 1
ATOM 5140 C C . GLN B 1 179 ? 2.443 -5.312 -16.734 1 98.12 179 GLN B C 1
ATOM 5142 O O . GLN B 1 179 ? 2.959 -6.422 -16.609 1 98.12 179 GLN B O 1
ATOM 5147 N N . ASP B 1 180 ? 1.201 -5.113 -16.391 1 97 180 ASP B N 1
ATOM 5148 C CA . ASP B 1 180 ? 0.188 -6.133 -16.141 1 97 180 ASP B CA 1
ATOM 5149 C C . ASP B 1 180 ? 0.463 -6.859 -14.82 1 97 180 ASP B C 1
ATOM 5151 O O . ASP B 1 180 ? 0.136 -8.039 -14.68 1 97 180 ASP B O 1
ATOM 5155 N N . PHE B 1 181 ? 1.157 -6.227 -13.938 1 98.81 181 PHE B N 1
ATOM 5156 C CA . PHE B 1 181 ? 1.29 -6.773 -12.594 1 98.81 181 PHE B CA 1
ATOM 5157 C C . PHE B 1 181 ? 0.02 -6.535 -11.781 1 98.81 181 PHE B C 1
ATOM 5159 O O . PHE B 1 181 ? -0.641 -5.508 -11.945 1 98.81 181 PHE B O 1
ATOM 5166 N N . HIS B 1 182 ? -0.259 -7.477 -10.891 1 98.75 182 HIS B N 1
ATOM 5167 C CA . HIS B 1 182 ? -1.395 -7.348 -9.984 1 98.75 182 HIS B CA 1
ATOM 5168 C C . HIS B 1 182 ? -0.931 -7.109 -8.555 1 98.75 182 HIS B C 1
ATOM 5170 O O . HIS B 1 182 ? -0.034 -7.801 -8.062 1 98.75 182 HIS B O 1
ATOM 5176 N N . TYR B 1 183 ? -1.522 -6.035 -8 1 98.81 183 TYR B N 1
ATOM 5177 C CA . TYR B 1 183 ? -1.325 -5.812 -6.574 1 98.81 183 TYR B CA 1
ATOM 5178 C C . TYR B 1 183 ? -1.937 -6.945 -5.758 1 98.81 183 TYR B C 1
ATOM 5180 O O . TYR B 1 183 ? -3.115 -7.27 -5.922 1 98.81 183 TYR B O 1
ATOM 5188 N N . LEU B 1 184 ? -1.115 -7.57 -4.883 1 98.75 184 LEU B N 1
ATOM 5189 C CA . LEU B 1 184 ? -1.538 -8.672 -4.023 1 98.75 184 LEU B CA 1
ATOM 5190 C C . LEU B 1 184 ? -1.021 -8.477 -2.602 1 98.75 184 LEU B C 1
ATOM 5192 O O . LEU B 1 184 ? 0.141 -8.773 -2.312 1 98.75 184 LEU B O 1
ATOM 5196 N N . PRO B 1 185 ? -1.921 -8.055 -1.69 1 98.38 185 PRO B N 1
ATOM 5197 C CA . PRO B 1 185 ? -1.46 -7.902 -0.308 1 98.38 185 PRO B CA 1
ATOM 5198 C C . PRO B 1 185 ? -0.981 -9.219 0.302 1 98.38 185 PRO B C 1
ATOM 5200 O O . PRO B 1 185 ? -1.673 -10.234 0.208 1 98.38 185 PRO B O 1
ATOM 5203 N N . THR B 1 186 ? 0.171 -9.18 0.888 1 98.44 186 THR B N 1
ATOM 5204 C CA . THR B 1 186 ? 0.713 -10.344 1.581 1 98.44 186 THR B CA 1
ATOM 5205 C C . THR B 1 186 ? 0.442 -10.258 3.08 1 98.44 186 THR B C 1
ATOM 5207 O O . THR B 1 186 ? 0.307 -9.156 3.629 1 98.44 186 THR B O 1
ATOM 5210 N N . PRO B 1 187 ? 0.337 -11.359 3.734 1 98.25 187 PRO B N 1
ATOM 5211 C CA . PRO B 1 187 ? 0.036 -11.336 5.168 1 98.25 187 PRO B CA 1
ATOM 5212 C C . PRO B 1 187 ? 1.182 -10.766 6 1 98.25 187 PRO B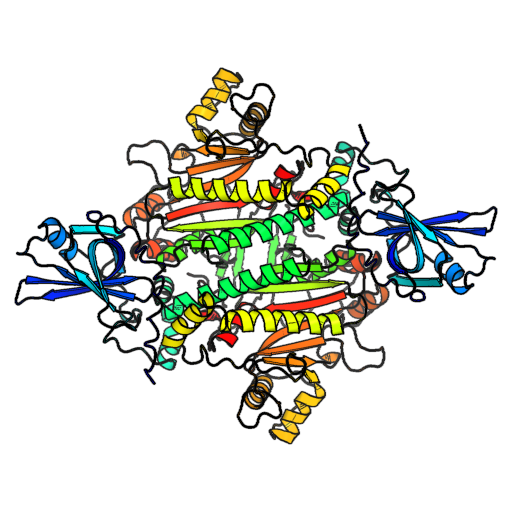 C 1
ATOM 5214 O O . PRO B 1 187 ? 2.352 -11.016 5.703 1 98.25 187 PRO B O 1
ATOM 5217 N N . ALA B 1 188 ? 0.749 -10.031 7.031 1 98.44 188 ALA B N 1
ATOM 5218 C CA . ALA B 1 188 ? 1.703 -9.57 8.031 1 98.44 188 ALA B CA 1
ATOM 5219 C C . ALA B 1 188 ? 1.964 -10.648 9.078 1 98.44 188 ALA B C 1
ATOM 5221 O O . ALA B 1 188 ? 3.088 -10.789 9.57 1 98.44 188 ALA B O 1
ATOM 5222 N N . PHE B 1 189 ? 0.93 -11.391 9.453 1 98.19 189 PHE B N 1
ATOM 5223 C CA . PHE B 1 189 ? 1.066 -12.516 10.375 1 98.19 189 PHE B CA 1
ATOM 5224 C C . PHE B 1 189 ? 1.453 -13.789 9.617 1 98.19 189 PHE B C 1
ATOM 5226 O O . PHE B 1 189 ? 0.732 -14.227 8.719 1 98.19 189 PHE B O 1
ATOM 5233 N N . VAL B 1 190 ? 2.586 -14.375 9.961 1 97.62 190 VAL B N 1
ATOM 5234 C CA . VAL B 1 190 ? 2.986 -15.602 9.289 1 97.62 190 VAL B CA 1
ATOM 5235 C C . VAL B 1 190 ? 3.314 -16.672 10.32 1 97.62 190 VAL B C 1
ATOM 5237 O O . VAL B 1 190 ? 3.682 -16.375 11.453 1 97.62 190 VAL B O 1
ATOM 5240 N N . GLY B 1 191 ? 3.16 -17.891 9.883 1 95.5 191 GLY B N 1
ATOM 5241 C CA . GLY B 1 191 ? 3.375 -19.016 10.781 1 95.5 191 GLY B CA 1
ATOM 5242 C C . GLY B 1 191 ? 4.703 -19.719 10.555 1 95.5 191 GLY B C 1
ATOM 5243 O O . GLY B 1 191 ? 5.078 -20.609 11.32 1 95.5 191 GLY B O 1
ATOM 5244 N N . TYR B 1 192 ? 5.426 -19.344 9.484 1 93.56 192 TYR B N 1
ATOM 5245 C CA . TYR B 1 192 ? 6.734 -19.938 9.25 1 93.56 192 TYR B CA 1
ATOM 5246 C C . TYR B 1 192 ? 7.82 -19.203 10.016 1 93.56 192 TYR B C 1
ATOM 5248 O O . TYR B 1 192 ? 7.617 -18.062 10.445 1 93.56 192 TYR B O 1
ATOM 5256 N N . GLU B 1 193 ? 8.922 -19.859 10.242 1 87.62 193 GLU B N 1
ATOM 5257 C CA . GLU B 1 193 ? 10.078 -19.312 10.938 1 87.62 193 GLU B CA 1
ATOM 5258 C C . GLU B 1 193 ? 11.375 -19.656 10.219 1 87.62 193 GLU B C 1
ATOM 5260 O O . GLU B 1 193 ? 11.414 -20.609 9.422 1 87.62 193 GLU B O 1
ATOM 5265 N N . PHE B 1 194 ? 12.305 -18.797 10.406 1 80.81 194 PHE B N 1
ATOM 5266 C CA . PHE B 1 194 ? 13.648 -19.078 9.906 1 80.81 194 PHE B CA 1
ATOM 5267 C C . PHE B 1 194 ? 14.555 -19.578 11.023 1 80.81 194 PHE B C 1
ATOM 5269 O O . PHE B 1 194 ? 14.672 -18.938 12.07 1 80.81 194 PHE B O 1
ATOM 5276 N N . PRO B 1 195 ? 15.008 -20.844 10.805 1 71.06 195 PRO B N 1
ATOM 5277 C CA . PRO B 1 195 ? 15.891 -21.328 11.867 1 71.06 195 PRO B CA 1
ATOM 5278 C C . PRO B 1 195 ? 17.203 -20.547 11.953 1 71.06 195 PRO B C 1
ATOM 5280 O O . PRO B 1 195 ? 17.828 -20.266 10.922 1 71.06 195 PRO B O 1
ATOM 5283 N N . ALA B 1 196 ? 17.609 -20.234 13.141 1 58.38 196 ALA B N 1
ATOM 5284 C CA . ALA B 1 196 ? 18.922 -19.703 13.531 1 58.38 196 ALA B CA 1
ATOM 5285 C C . ALA B 1 196 ? 19.297 -18.484 12.695 1 58.38 196 ALA B C 1
ATOM 5287 O O . ALA B 1 196 ? 20.453 -18.328 12.312 1 58.38 196 ALA B O 1
ATOM 5288 N N . GLU B 1 197 ? 18.344 -17.734 12.25 1 61 197 GLU B N 1
ATOM 5289 C CA . GLU B 1 197 ? 18.734 -16.531 11.531 1 61 197 GLU B CA 1
ATOM 5290 C C . GLU B 1 197 ? 19.297 -15.477 12.484 1 61 197 GLU B C 1
ATOM 5292 O O . GLU B 1 197 ? 18.922 -15.438 13.664 1 61 197 GLU B O 1
ATOM 5297 N N . GLU B 1 198 ? 20.359 -14.852 12.039 1 51.66 198 GLU B N 1
ATOM 5298 C CA . GLU B 1 198 ? 20.969 -13.727 12.727 1 51.66 198 GLU B CA 1
ATOM 5299 C C . GLU B 1 198 ? 19.969 -12.602 12.977 1 51.66 198 GLU B C 1
ATOM 5301 O O . GLU B 1 198 ? 20 -11.953 14.016 1 51.66 198 GLU B O 1
ATOM 5306 N N . GLU B 1 199 ? 19.109 -12.57 12.031 1 63.56 199 GLU B N 1
ATOM 5307 C CA . GLU B 1 199 ? 18.125 -11.492 12.148 1 63.56 199 GLU B CA 1
ATOM 5308 C C . GLU B 1 199 ? 17.016 -11.867 13.117 1 63.56 199 GLU B C 1
ATOM 5310 O O . GLU B 1 199 ? 16.531 -13 13.102 1 63.56 199 GLU B O 1
ATOM 5315 N N . ASP B 1 200 ? 16.844 -10.922 14.016 1 80.81 200 ASP B N 1
ATOM 5316 C CA . ASP B 1 200 ? 15.766 -11.109 14.984 1 80.81 200 ASP B CA 1
ATOM 5317 C C . ASP B 1 200 ? 14.422 -10.68 14.406 1 80.81 200 ASP B C 1
ATOM 5319 O O . ASP B 1 200 ? 14.367 -9.891 13.461 1 80.81 200 ASP B O 1
ATOM 5323 N N . HIS B 1 201 ? 13.398 -11.398 14.812 1 93.12 201 HIS B N 1
ATOM 5324 C CA . HIS B 1 201 ? 12.047 -11.18 14.32 1 93.12 201 HIS B CA 1
ATOM 5325 C C . HIS B 1 201 ? 11.094 -10.812 15.453 1 93.12 201 HIS B C 1
ATOM 5327 O O . HIS B 1 201 ? 11.398 -11.062 16.625 1 93.12 201 HIS B O 1
ATOM 5333 N N . PHE B 1 202 ? 10.062 -10.117 15.102 1 96 202 PHE B N 1
ATOM 5334 C CA . PHE B 1 202 ? 9 -9.828 16.062 1 96 202 PHE B CA 1
ATOM 5335 C C . PHE B 1 202 ? 8 -10.977 16.125 1 96 202 PHE B C 1
ATOM 5337 O O . PHE B 1 202 ? 7.488 -11.422 15.094 1 96 202 PHE B O 1
ATOM 5344 N N . TYR B 1 203 ? 7.801 -11.461 17.344 1 95.69 203 TYR B N 1
ATOM 5345 C CA . TYR B 1 203 ? 6.793 -12.484 17.578 1 95.69 203 TYR B CA 1
ATOM 5346 C C . TYR B 1 203 ? 5.672 -11.945 18.469 1 95.69 203 TYR B C 1
ATOM 5348 O O . TYR B 1 203 ? 5.867 -10.984 19.203 1 95.69 203 TYR B O 1
ATOM 5356 N N . LEU B 1 204 ? 4.461 -12.539 18.312 1 96.44 204 LEU B N 1
ATOM 5357 C CA . LEU B 1 204 ? 3.336 -12.172 19.172 1 96.44 204 LEU B CA 1
ATOM 5358 C C . LEU B 1 204 ? 2.379 -13.344 19.344 1 96.44 204 LEU B C 1
ATOM 5360 O O . LEU B 1 204 ? 2.455 -14.328 18.609 1 96.44 204 LEU B O 1
ATOM 5364 N N . ASP B 1 205 ? 1.511 -13.211 20.375 1 95.56 205 ASP B N 1
ATOM 5365 C CA . ASP B 1 205 ? 0.429 -14.164 20.578 1 95.56 205 ASP B CA 1
ATOM 5366 C C . ASP B 1 205 ? -0.709 -13.938 19.594 1 95.56 205 ASP B C 1
ATOM 5368 O O . ASP B 1 205 ? -1.355 -12.883 19.609 1 95.56 205 ASP B O 1
ATOM 5372 N N . TYR B 1 206 ? -0.864 -14.891 18.766 1 95.88 206 TYR B N 1
ATOM 5373 C CA . TYR B 1 206 ? -1.944 -14.859 17.781 1 95.88 206 TYR B CA 1
ATOM 5374 C C . TYR B 1 206 ? -3.082 -15.781 18.188 1 95.88 206 TYR B C 1
ATOM 5376 O O . TYR B 1 206 ? -3.232 -16.875 17.641 1 95.88 206 TYR B O 1
ATOM 5384 N N . LEU B 1 207 ? -3.85 -15.305 19.172 1 94.12 207 LEU B N 1
ATOM 5385 C CA . LEU B 1 207 ? -5.039 -15.992 19.656 1 94.12 207 LEU B CA 1
ATOM 5386 C C . LEU B 1 207 ? -4.703 -17.422 20.094 1 94.12 207 LEU B C 1
ATOM 5388 O O . LEU B 1 207 ? -5.371 -18.375 19.672 1 94.12 207 LEU B O 1
ATOM 5392 N N . GLY B 1 208 ? -3.672 -17.547 20.812 1 93.25 208 GLY B N 1
ATOM 5393 C CA . GLY B 1 208 ? -3.291 -18.828 21.406 1 93.25 208 GLY B CA 1
ATOM 5394 C C . GLY B 1 208 ? -2.178 -19.531 20.656 1 93.25 208 GLY B C 1
ATOM 5395 O O . GLY B 1 208 ? -1.67 -20.562 21.094 1 93.25 208 GLY B O 1
ATOM 5396 N N . ARG B 1 209 ? -1.787 -18.938 19.547 1 93.5 209 ARG B N 1
ATOM 5397 C CA . ARG B 1 209 ? -0.663 -19.438 18.75 1 93.5 209 ARG B CA 1
ATOM 5398 C C . ARG B 1 209 ? 0.4 -18.344 18.578 1 93.5 209 ARG B C 1
ATOM 5400 O O . ARG B 1 209 ? 0.119 -17.172 18.766 1 93.5 209 ARG B O 1
ATOM 5407 N N . GLN B 1 210 ? 1.561 -18.828 18.25 1 94.31 210 GLN B N 1
ATOM 5408 C CA . GLN B 1 210 ? 2.621 -17.859 17.984 1 94.31 210 GLN B CA 1
ATOM 5409 C C . GLN B 1 210 ? 2.658 -17.484 16.516 1 94.31 210 GLN B C 1
ATOM 5411 O O . GLN B 1 210 ? 2.613 -18.359 15.641 1 94.31 210 GLN B O 1
ATOM 5416 N N . ALA B 1 211 ? 2.695 -16.188 16.25 1 96.69 211 ALA B N 1
ATOM 5417 C CA . ALA B 1 211 ? 2.881 -15.68 14.891 1 96.69 211 ALA B CA 1
ATOM 5418 C C . ALA B 1 211 ? 4.102 -14.766 14.812 1 96.69 211 ALA B C 1
ATOM 5420 O O . ALA B 1 211 ? 4.496 -14.156 15.805 1 96.69 211 ALA B O 1
ATOM 5421 N N . MET B 1 212 ? 4.754 -14.789 13.742 1 96.56 212 MET B N 1
ATOM 5422 C CA . MET B 1 212 ? 5.832 -13.859 13.422 1 96.56 212 MET B CA 1
ATOM 5423 C C . MET B 1 212 ? 5.328 -12.734 12.523 1 96.56 212 MET B C 1
ATOM 5425 O O . MET B 1 212 ? 4.473 -12.953 11.664 1 96.56 212 MET B O 1
ATOM 5429 N N . LEU B 1 213 ? 5.758 -11.508 12.758 1 97.5 213 LEU B N 1
ATOM 5430 C CA . LEU B 1 213 ? 5.523 -10.453 11.781 1 97.5 213 LEU B CA 1
ATOM 5431 C C . LEU B 1 213 ? 6.465 -10.594 10.586 1 97.5 213 LEU B C 1
ATOM 5433 O O . LEU B 1 213 ? 7.672 -10.773 10.766 1 97.5 213 LEU B O 1
ATOM 5437 N N . ALA B 1 214 ? 5.922 -10.492 9.445 1 97.06 214 ALA B N 1
ATOM 5438 C CA . ALA B 1 214 ? 6.617 -10.891 8.227 1 97.06 214 ALA B CA 1
ATOM 5439 C C . ALA B 1 214 ? 7.762 -9.93 7.91 1 97.06 214 ALA B C 1
ATOM 5441 O O . ALA B 1 214 ? 7.551 -8.727 7.766 1 97.06 214 ALA B O 1
ATOM 5442 N N . PRO B 1 215 ? 8.969 -10.438 7.781 1 95.62 215 PRO B N 1
ATOM 5443 C CA . PRO B 1 215 ? 10.086 -9.586 7.352 1 95.62 215 PRO B CA 1
ATOM 5444 C C . PRO B 1 215 ? 10.125 -9.391 5.836 1 95.62 215 PRO B C 1
ATOM 5446 O O . PRO B 1 215 ? 10.922 -8.594 5.336 1 95.62 215 PRO B O 1
ATOM 5449 N N . THR B 1 216 ? 9.344 -10.117 5.105 1 96 216 THR B N 1
ATOM 5450 C CA . THR B 1 216 ? 9.25 -10.062 3.652 1 96 216 THR B CA 1
ATOM 5451 C C . THR B 1 216 ? 7.93 -10.664 3.172 1 96 216 THR B C 1
ATOM 5453 O O . THR B 1 216 ? 7.34 -11.508 3.855 1 96 216 THR B O 1
ATOM 5456 N N . GLY B 1 217 ? 7.438 -10.211 2.066 1 97.06 217 GLY B N 1
ATOM 5457 C CA . GLY B 1 217 ? 6.277 -10.812 1.423 1 97.06 217 GLY B CA 1
ATOM 5458 C C . GLY B 1 217 ? 6.645 -11.82 0.349 1 97.06 217 GLY B C 1
ATOM 5459 O O . GLY B 1 217 ? 5.77 -12.383 -0.308 1 97.06 217 GLY B O 1
ATOM 5460 N N . GLU B 1 218 ? 7.891 -12.109 0.167 1 97.12 218 GLU B N 1
ATOM 5461 C CA . GLU B 1 218 ? 8.414 -12.922 -0.931 1 97.12 218 GLU B CA 1
ATOM 5462 C C . GLU B 1 218 ? 7.793 -14.312 -0.932 1 97.12 218 GLU B C 1
ATOM 5464 O O . GLU B 1 218 ? 7.422 -14.836 -1.987 1 97.12 218 GLU B O 1
ATOM 5469 N N . VAL B 1 219 ? 7.656 -14.891 0.247 1 97.31 219 VAL B N 1
ATOM 5470 C CA . VAL B 1 219 ? 7.168 -16.266 0.365 1 97.31 219 VAL B CA 1
ATOM 5471 C C . VAL B 1 219 ? 5.75 -16.359 -0.202 1 97.31 219 VAL B C 1
ATOM 5473 O O . VAL B 1 219 ? 5.477 -17.188 -1.064 1 97.31 219 VAL B O 1
ATOM 5476 N N . HIS B 1 220 ? 4.934 -15.492 0.205 1 98.62 220 HIS B N 1
ATOM 5477 C CA . HIS B 1 220 ? 3.533 -15.547 -0.202 1 98.62 220 HIS B CA 1
ATOM 5478 C C . HIS B 1 220 ? 3.357 -15.047 -1.633 1 98.62 220 HIS B C 1
ATOM 5480 O O . HIS B 1 220 ? 2.518 -15.562 -2.375 1 98.62 220 HIS B O 1
ATOM 5486 N N . LEU B 1 221 ? 4.117 -14.008 -2.014 1 98.75 221 LEU B N 1
ATOM 5487 C CA . LEU B 1 221 ? 4.09 -13.609 -3.418 1 98.75 221 LEU B CA 1
ATOM 5488 C C . LEU B 1 221 ? 4.516 -14.766 -4.32 1 98.75 221 LEU B C 1
ATOM 5490 O O . LEU B 1 221 ? 3.912 -14.984 -5.371 1 98.75 221 LEU B O 1
ATOM 5494 N N . GLY B 1 222 ? 5.543 -15.453 -3.9 1 98.5 222 GLY B N 1
ATOM 5495 C CA . GLY B 1 222 ? 5.969 -16.625 -4.652 1 98.5 222 GLY B CA 1
ATOM 5496 C C . GLY B 1 222 ? 4.887 -17.672 -4.781 1 98.5 222 GLY B C 1
ATOM 5497 O O . GLY B 1 222 ? 4.645 -18.188 -5.875 1 98.5 222 GLY B O 1
ATOM 5498 N N . MET B 1 223 ? 4.242 -17.984 -3.686 1 98.5 223 MET B N 1
ATOM 5499 C CA . MET B 1 223 ? 3.168 -18.984 -3.699 1 98.5 223 MET B CA 1
ATOM 5500 C C . MET B 1 223 ? 2.066 -18.578 -4.672 1 98.5 223 MET B C 1
ATOM 5502 O O . MET B 1 223 ? 1.45 -19.422 -5.309 1 98.5 223 MET B O 1
ATOM 5506 N N . ALA B 1 224 ? 1.812 -17.297 -4.805 1 98.69 224 ALA B N 1
ATOM 5507 C CA . ALA B 1 224 ? 0.765 -16.797 -5.695 1 98.69 224 ALA B CA 1
ATOM 5508 C C . ALA B 1 224 ? 1.031 -17.219 -7.141 1 98.69 224 ALA B C 1
ATOM 5510 O O . ALA B 1 224 ? 0.095 -17.422 -7.918 1 98.69 224 ALA B O 1
ATOM 5511 N N . LEU B 1 225 ? 2.287 -17.391 -7.512 1 98.56 225 LEU B N 1
ATOM 5512 C CA . LEU B 1 225 ? 2.631 -17.781 -8.875 1 98.56 225 LEU B CA 1
ATOM 5513 C C . LEU B 1 225 ? 2.217 -19.219 -9.148 1 98.56 225 LEU B C 1
ATOM 5515 O O . LEU B 1 225 ? 1.873 -19.562 -10.281 1 98.56 225 LEU B O 1
ATOM 5519 N N . ALA B 1 226 ? 2.217 -20.031 -8.102 1 97.5 226 ALA B N 1
ATOM 5520 C CA . ALA B 1 226 ? 1.731 -21.406 -8.234 1 97.5 226 ALA B CA 1
ATOM 5521 C C . ALA B 1 226 ? 0.222 -21.438 -8.461 1 97.5 226 ALA B C 1
ATOM 5523 O O . ALA B 1 226 ? -0.328 -22.438 -8.898 1 97.5 226 ALA B O 1
ATOM 5524 N N . ALA B 1 227 ? -0.422 -20.359 -8.148 1 96.25 227 ALA B N 1
ATOM 5525 C CA . ALA B 1 227 ? -1.854 -20.203 -8.398 1 96.25 227 ALA B CA 1
ATOM 5526 C C . ALA B 1 227 ? -2.111 -19.594 -9.773 1 96.25 227 ALA B C 1
ATOM 5528 O O . ALA B 1 227 ? -3.244 -19.219 -10.086 1 96.25 227 ALA B O 1
ATOM 5529 N N . ASP B 1 228 ? -1.124 -19.453 -10.523 1 96.56 228 ASP B N 1
ATOM 5530 C CA . ASP B 1 228 ? -1.155 -18.969 -11.898 1 96.56 228 ASP B CA 1
ATOM 5531 C C . ASP B 1 228 ? -1.438 -17.469 -11.945 1 96.56 228 ASP B C 1
ATOM 5533 O O . ASP B 1 228 ? -1.913 -16.953 -12.953 1 96.56 228 ASP B O 1
ATOM 5537 N N . LEU B 1 229 ? -1.257 -16.75 -10.812 1 97.94 229 LEU B N 1
ATOM 5538 C CA . LEU B 1 229 ? -1.155 -15.297 -10.852 1 97.94 229 LEU B CA 1
ATOM 5539 C C . LEU B 1 229 ? 0.238 -14.859 -11.289 1 97.94 229 LEU B C 1
ATOM 5541 O O . LEU B 1 229 ? 1.099 -14.578 -10.453 1 97.94 229 LEU B O 1
ATOM 5545 N N . GLU B 1 230 ? 0.49 -14.727 -12.453 1 97.75 230 GLU B N 1
ATOM 5546 C CA . GLU B 1 230 ? 1.768 -14.828 -13.148 1 97.75 230 GLU B CA 1
ATOM 5547 C C . GLU B 1 230 ? 2.654 -13.617 -12.859 1 97.75 230 GLU B C 1
ATOM 5549 O O . GLU B 1 230 ? 3.865 -13.664 -13.086 1 97.75 230 GLU B O 1
ATOM 5554 N N . ARG B 1 231 ? 2.125 -12.445 -12.562 1 98.75 231 ARG B N 1
ATOM 5555 C CA . ARG B 1 231 ? 2.824 -11.211 -12.234 1 98.75 231 ARG B CA 1
ATOM 5556 C C . ARG B 1 231 ? 2.162 -10.508 -11.055 1 98.75 231 ARG B C 1
ATOM 5558 O O . ARG B 1 231 ? 1.061 -9.969 -11.18 1 98.75 231 ARG B O 1
ATOM 5565 N N . VAL B 1 232 ? 2.859 -10.492 -9.914 1 98.88 232 VAL B N 1
ATOM 5566 C CA . VAL B 1 232 ? 2.234 -9.93 -8.727 1 98.88 232 VAL B CA 1
ATOM 5567 C C . VAL B 1 232 ? 3.244 -9.078 -7.965 1 98.88 232 VAL B C 1
ATOM 5569 O O . VAL B 1 232 ? 4.453 -9.289 -8.078 1 98.88 232 VAL B O 1
ATOM 5572 N N . TYR B 1 233 ? 2.752 -8.07 -7.266 1 98.94 233 TYR B N 1
ATOM 5573 C CA . TYR B 1 233 ? 3.588 -7.227 -6.422 1 98.94 233 TYR B CA 1
ATOM 5574 C C . TYR B 1 233 ? 2.83 -6.785 -5.176 1 98.94 233 TYR B C 1
ATOM 5576 O O . TYR B 1 233 ? 1.606 -6.922 -5.102 1 98.94 233 TYR B O 1
ATOM 5584 N N . ASP B 1 234 ? 3.566 -6.426 -4.211 1 98.88 234 ASP B N 1
ATOM 5585 C CA . ASP B 1 234 ? 3.055 -5.797 -2.998 1 98.88 234 ASP B CA 1
ATOM 5586 C C . ASP B 1 234 ? 3.904 -4.594 -2.604 1 98.88 234 ASP B C 1
ATOM 5588 O O . ASP B 1 234 ? 5.109 -4.559 -2.869 1 98.88 234 ASP B O 1
ATOM 5592 N N . ILE B 1 235 ? 3.307 -3.557 -2.18 1 98.81 235 ILE B N 1
ATOM 5593 C CA . ILE B 1 235 ? 3.934 -2.453 -1.463 1 98.81 235 ILE B CA 1
ATOM 5594 C C . ILE B 1 235 ? 3.412 -2.406 -0.028 1 98.81 235 ILE B C 1
ATOM 5596 O O . ILE B 1 235 ? 2.258 -2.045 0.208 1 98.81 235 ILE B O 1
ATOM 5600 N N . HIS B 1 236 ? 4.258 -2.781 0.856 1 98.12 236 HIS B N 1
ATOM 5601 C CA . HIS B 1 236 ? 3.76 -3.033 2.203 1 98.12 236 HIS B CA 1
ATOM 5602 C C . HIS B 1 236 ? 4.844 -2.789 3.248 1 98.12 236 HIS B C 1
ATOM 5604 O O . HIS B 1 236 ? 6.008 -2.578 2.9 1 98.12 236 HIS B O 1
ATOM 5610 N N . THR B 1 237 ? 4.398 -2.736 4.477 1 98.25 237 THR B N 1
ATOM 5611 C CA . THR B 1 237 ? 5.32 -2.623 5.602 1 98.25 237 THR B CA 1
ATOM 5612 C C . THR B 1 237 ? 5.922 -3.98 5.949 1 98.25 237 THR B C 1
ATOM 5614 O O . THR B 1 237 ? 5.199 -4.977 6.047 1 98.25 237 THR B O 1
ATOM 5617 N N . VAL B 1 238 ? 7.211 -4.008 6.109 1 97.44 238 VAL B N 1
ATOM 5618 C CA . VAL B 1 238 ? 7.887 -5.207 6.594 1 97.44 238 VAL B CA 1
ATOM 5619 C C . VAL B 1 238 ? 8.523 -4.93 7.953 1 97.44 238 VAL B C 1
ATOM 5621 O O . VAL B 1 238 ? 8.766 -3.773 8.312 1 97.44 238 VAL B O 1
ATOM 5624 N N . PHE B 1 239 ? 8.805 -5.984 8.688 1 97.06 239 PHE B N 1
ATOM 5625 C CA . PHE B 1 239 ? 9.203 -5.844 10.078 1 97.06 239 PHE B CA 1
ATOM 5626 C C . PHE B 1 239 ? 10.539 -6.527 10.336 1 97.06 239 PHE B C 1
ATOM 5628 O O . PHE B 1 239 ? 10.75 -7.668 9.922 1 97.06 239 PHE B O 1
ATOM 5635 N N . ARG B 1 240 ? 11.43 -5.816 10.922 1 94.31 240 ARG B N 1
ATOM 5636 C CA . ARG B 1 240 ? 12.719 -6.352 11.352 1 94.31 240 ARG B CA 1
ATOM 5637 C C . ARG B 1 240 ? 13.031 -5.938 12.789 1 94.31 240 ARG B C 1
ATOM 5639 O O . ARG B 1 240 ? 13.008 -4.746 13.117 1 94.31 240 ARG B O 1
ATOM 5646 N N . ARG B 1 241 ? 13.281 -6.926 13.617 1 93.5 241 ARG B N 1
ATOM 5647 C CA . ARG B 1 241 ? 13.617 -6.609 15 1 93.5 241 ARG B CA 1
ATOM 5648 C C . ARG B 1 241 ? 15.078 -6.191 15.133 1 93.5 241 ARG B C 1
ATOM 5650 O O . ARG B 1 241 ? 15.891 -6.934 15.68 1 93.5 241 ARG B O 1
ATOM 5657 N N . GLU B 1 242 ? 15.32 -5.027 14.695 1 85.81 242 GLU B N 1
ATOM 5658 C CA . GLU B 1 242 ? 16.656 -4.453 14.719 1 85.81 242 GLU B CA 1
ATOM 5659 C C . GLU B 1 242 ? 16.938 -3.746 16.047 1 85.81 242 GLU B C 1
ATOM 5661 O O . GLU B 1 242 ? 16.281 -2.752 16.375 1 85.81 242 GLU B O 1
ATOM 5666 N N . PRO B 1 243 ? 17.922 -4.172 16.703 1 84.25 243 PRO B N 1
ATOM 5667 C CA . PRO B 1 243 ? 18.141 -3.59 18.031 1 84.25 243 PRO B CA 1
ATOM 5668 C C . PRO B 1 243 ? 18.953 -2.299 17.984 1 84.25 243 PRO B C 1
ATOM 5670 O O . PRO B 1 243 ? 19.109 -1.634 19.016 1 84.25 243 PRO B O 1
ATOM 5673 N N . LYS B 1 244 ? 19.453 -1.937 16.891 1 80.5 244 LYS B N 1
ATOM 5674 C CA . LYS B 1 244 ? 20.328 -0.765 16.781 1 80.5 244 LYS B CA 1
ATOM 5675 C C . LYS B 1 244 ? 19.562 0.438 16.25 1 80.5 244 LYS B C 1
ATOM 5677 O O . LYS B 1 244 ? 18.656 0.286 15.414 1 80.5 244 LYS B O 1
ATOM 5682 N N . SER B 1 245 ? 19.906 1.571 16.859 1 80.06 245 SER B N 1
ATOM 5683 C CA . SER B 1 245 ? 19.453 2.846 16.328 1 80.06 245 SER B CA 1
ATOM 5684 C C . SER B 1 245 ? 20.609 3.65 15.734 1 80.06 245 SER B C 1
ATOM 5686 O O . SER B 1 245 ? 21.141 4.547 16.391 1 80.06 245 SER B O 1
ATOM 5688 N N . ASP B 1 246 ? 21.016 3.357 14.484 1 81.12 246 ASP B N 1
ATOM 5689 C CA . ASP B 1 246 ? 22.234 3.949 13.93 1 81.12 246 ASP B CA 1
ATOM 5690 C C . ASP B 1 246 ? 21.922 4.754 12.672 1 81.12 246 ASP B C 1
ATOM 5692 O O . ASP B 1 246 ? 22.812 5 11.852 1 81.12 246 ASP B O 1
ATOM 5696 N N . GLY B 1 247 ? 20.641 5.031 12.445 1 85.06 247 GLY B N 1
ATOM 5697 C CA . GLY B 1 247 ? 20.281 5.836 11.289 1 85.06 247 GLY B CA 1
ATOM 5698 C C . GLY B 1 247 ? 20.156 5.027 10.016 1 85.06 247 GLY B C 1
ATOM 5699 O O . GLY B 1 247 ? 19.719 5.543 8.984 1 85.06 247 GLY B O 1
ATOM 5700 N N . ARG B 1 248 ? 20.469 3.781 10.07 1 85.75 248 ARG B N 1
ATOM 5701 C CA . ARG B 1 248 ? 20.484 2.941 8.875 1 85.75 248 ARG B CA 1
ATOM 5702 C C . ARG B 1 248 ? 19.344 1.927 8.906 1 85.75 248 ARG B C 1
ATOM 5704 O O . ARG B 1 248 ? 18.953 1.38 7.875 1 85.75 248 ARG B O 1
ATOM 5711 N N . HIS B 1 249 ? 18.953 1.713 10.141 1 89.88 249 HIS B N 1
ATOM 5712 C CA . HIS B 1 249 ? 18 0.625 10.289 1 89.88 249 HIS B CA 1
ATOM 5713 C C . HIS B 1 249 ? 16.688 1.129 10.875 1 89.88 249 HIS B C 1
ATOM 5715 O O . HIS B 1 249 ? 16.672 2.072 11.672 1 89.88 249 HIS B O 1
ATOM 5721 N N . LEU B 1 250 ? 15.68 0.583 10.438 1 96.06 250 LEU B N 1
ATOM 5722 C CA . LEU B 1 250 ? 14.32 0.762 10.945 1 96.06 250 LEU B CA 1
ATOM 5723 C C . LEU B 1 250 ? 13.719 -0.574 11.367 1 96.06 250 LEU B C 1
ATOM 5725 O O . LEU B 1 250 ? 14.133 -1.629 10.883 1 96.06 250 LEU B O 1
ATOM 5729 N N . THR B 1 251 ? 12.812 -0.562 12.289 1 96.75 251 THR B N 1
ATOM 5730 C CA . THR B 1 251 ? 12.148 -1.795 12.703 1 96.75 251 THR B CA 1
ATOM 5731 C C . THR B 1 251 ? 10.961 -2.105 11.789 1 96.75 251 THR B C 1
ATOM 5733 O O . THR B 1 251 ? 10.469 -3.234 11.766 1 96.75 251 THR B O 1
ATOM 5736 N N . GLU B 1 252 ? 10.453 -1.145 11.148 1 97.75 252 GLU B N 1
ATOM 5737 C CA . GLU B 1 252 ? 9.469 -1.271 10.078 1 97.75 252 GLU B CA 1
ATOM 5738 C C . GLU B 1 252 ? 9.766 -0.303 8.938 1 97.75 252 GLU B C 1
ATOM 5740 O O . GLU B 1 252 ? 10.234 0.813 9.172 1 97.75 252 GLU B O 1
ATOM 5745 N N . PHE B 1 253 ? 9.625 -0.694 7.73 1 97.5 253 PHE B N 1
ATOM 5746 C CA . PHE B 1 253 ? 9.844 0.165 6.574 1 97.5 253 PHE B CA 1
ATOM 5747 C C . PHE B 1 253 ? 9.055 -0.34 5.367 1 97.5 253 PHE B C 1
ATOM 5749 O O . PHE B 1 253 ? 8.492 -1.438 5.402 1 97.5 253 PHE B O 1
ATOM 5756 N N . THR B 1 254 ? 8.898 0.47 4.328 1 98.38 254 THR B N 1
ATOM 5757 C CA . THR B 1 254 ? 8.062 0.172 3.172 1 98.38 254 THR B CA 1
ATOM 5758 C C . THR B 1 254 ? 8.875 -0.498 2.07 1 98.38 254 THR B C 1
ATOM 5760 O O . THR B 1 254 ? 9.883 0.05 1.615 1 98.38 254 THR B O 1
ATOM 5763 N N . MET B 1 255 ? 8.406 -1.632 1.688 1 98.31 255 MET B N 1
ATOM 5764 C CA . MET B 1 255 ? 9.07 -2.387 0.628 1 98.31 255 MET B CA 1
ATOM 5765 C C . MET B 1 255 ? 8.148 -2.559 -0.574 1 98.31 255 MET B C 1
ATOM 5767 O O . MET B 1 255 ? 6.949 -2.795 -0.414 1 98.31 255 MET B O 1
ATOM 5771 N N . LEU B 1 256 ? 8.711 -2.367 -1.696 1 98.88 256 LEU B N 1
ATOM 5772 C CA . LEU B 1 256 ? 8.117 -2.906 -2.914 1 98.88 256 LEU B CA 1
ATOM 5773 C C . LEU B 1 256 ? 8.711 -4.266 -3.256 1 98.88 256 LEU B C 1
ATOM 5775 O O . LEU B 1 256 ? 9.922 -4.383 -3.48 1 98.88 256 LEU B O 1
ATOM 5779 N N . GLU B 1 257 ? 7.906 -5.25 -3.264 1 98.88 257 GLU B N 1
ATOM 5780 C CA . GLU B 1 257 ? 8.328 -6.59 -3.664 1 98.88 257 GLU B CA 1
ATOM 5781 C C . GLU B 1 257 ? 7.492 -7.109 -4.828 1 98.88 257 GLU B C 1
ATOM 5783 O O . GLU B 1 257 ? 6.273 -6.93 -4.852 1 98.88 257 GLU B O 1
ATOM 5788 N N . LEU B 1 258 ? 8.148 -7.664 -5.797 1 98.94 258 LEU B N 1
ATOM 5789 C CA . LEU B 1 258 ? 7.422 -8.219 -6.934 1 98.94 258 LEU B CA 1
ATOM 5790 C C . LEU B 1 258 ? 8.062 -9.523 -7.402 1 98.94 258 LEU B C 1
ATOM 5792 O O . LEU B 1 258 ? 9.281 -9.695 -7.281 1 98.94 258 LEU B O 1
ATOM 5796 N N . VAL B 1 259 ? 7.25 -10.445 -7.867 1 98.88 259 VAL B N 1
ATOM 5797 C CA . VAL B 1 259 ? 7.676 -11.703 -8.469 1 98.88 259 VAL B CA 1
ATOM 5798 C C . VAL B 1 259 ? 6.848 -11.984 -9.719 1 98.88 259 VAL B C 1
ATOM 5800 O O . VAL B 1 259 ? 5.742 -11.453 -9.875 1 98.88 259 VAL B O 1
ATOM 5803 N N . PHE B 1 260 ? 7.406 -12.734 -10.617 1 98.88 260 PHE B N 1
ATOM 5804 C CA . PHE B 1 260 ? 6.68 -13.102 -11.828 1 98.88 260 PHE B CA 1
ATOM 5805 C C . PHE B 1 260 ? 7.242 -14.391 -12.422 1 98.88 260 PHE B C 1
ATOM 5807 O O . PHE B 1 260 ? 8.359 -14.797 -12.094 1 98.88 260 PHE B O 1
ATOM 5814 N N . ALA B 1 261 ? 6.395 -15.094 -13.141 1 98.44 261 ALA B N 1
ATOM 5815 C CA . ALA B 1 261 ? 6.809 -16.297 -13.859 1 98.44 261 ALA B CA 1
ATOM 5816 C C . ALA B 1 261 ? 7.73 -15.953 -15.023 1 98.44 261 ALA B C 1
ATOM 5818 O O . ALA B 1 261 ? 7.453 -15.023 -15.789 1 98.44 261 ALA B O 1
ATOM 5819 N N . LEU B 1 262 ? 8.773 -16.703 -15.125 1 97.94 262 LEU B N 1
ATOM 5820 C CA . LEU B 1 262 ? 9.742 -16.469 -16.188 1 97.94 262 LEU B CA 1
ATOM 5821 C C . LEU B 1 262 ? 9.352 -17.219 -17.453 1 97.94 262 LEU B C 1
ATOM 5823 O O . LEU B 1 262 ? 8.883 -18.344 -17.391 1 97.94 262 LEU B O 1
ATOM 5827 N N . LYS B 1 263 ? 9.586 -16.578 -18.547 1 94.06 263 LYS B N 1
ATOM 5828 C CA . LYS B 1 263 ? 9.305 -17.219 -19.828 1 94.06 263 LYS B CA 1
ATOM 5829 C C . LYS B 1 263 ? 10.555 -17.875 -20.406 1 94.06 263 LYS B C 1
ATOM 5831 O O . LYS B 1 263 ? 10.477 -18.953 -21 1 94.06 263 LYS B O 1
ATOM 5836 N N . ASN B 1 264 ? 11.68 -17.172 -20.172 1 92.94 264 ASN B N 1
ATOM 5837 C CA . ASN B 1 264 ? 12.906 -17.656 -20.797 1 92.94 264 ASN B CA 1
ATOM 5838 C C . ASN B 1 264 ? 14 -17.906 -19.766 1 92.94 264 ASN B C 1
ATOM 5840 O O . ASN B 1 264 ? 14.312 -19.062 -19.453 1 92.94 264 ASN B O 1
ATOM 5844 N N . ASP B 1 265 ? 14.484 -16.812 -19.188 1 94.62 265 ASP B N 1
ATOM 5845 C CA . ASP B 1 265 ? 15.547 -16.969 -18.203 1 94.62 265 ASP B CA 1
ATOM 5846 C C . ASP B 1 265 ? 15.547 -15.82 -17.203 1 94.62 265 ASP B C 1
ATOM 5848 O O . ASP B 1 265 ? 14.719 -14.914 -17.281 1 94.62 265 ASP B O 1
ATOM 5852 N N . TRP B 1 266 ? 16.531 -15.875 -16.266 1 96.81 266 TRP B N 1
ATOM 5853 C CA . TRP B 1 266 ? 16.516 -14.992 -15.109 1 96.81 266 TRP B CA 1
ATOM 5854 C C . TRP B 1 266 ? 16.859 -13.562 -15.516 1 96.81 266 TRP B C 1
ATOM 5856 O O . TRP B 1 266 ? 16.656 -12.625 -14.742 1 96.81 266 TRP B O 1
ATOM 5866 N N . THR B 1 267 ? 17.438 -13.297 -16.75 1 96.94 267 THR B N 1
ATOM 5867 C CA . THR B 1 267 ? 17.781 -11.945 -17.172 1 96.94 267 THR B CA 1
ATOM 5868 C C . THR B 1 267 ? 16.516 -11.078 -17.266 1 96.94 267 THR B C 1
ATOM 5870 O O . THR B 1 267 ? 16.609 -9.852 -17.219 1 96.94 267 THR B O 1
ATOM 5873 N N . GLU B 1 268 ? 15.344 -11.758 -17.406 1 98.31 268 GLU B N 1
ATOM 5874 C CA . GLU B 1 268 ? 14.07 -11.031 -17.391 1 98.31 268 GLU B CA 1
ATOM 5875 C C . GLU B 1 268 ? 13.898 -10.234 -16.109 1 98.31 268 GLU B C 1
ATOM 5877 O O . GLU B 1 268 ? 13.312 -9.156 -16.109 1 98.31 268 GLU B O 1
ATOM 5882 N N . ILE B 1 269 ? 14.414 -10.789 -14.992 1 98.75 269 ILE B N 1
ATOM 5883 C CA . ILE B 1 269 ? 14.305 -10.125 -13.695 1 98.75 269 ILE B CA 1
ATOM 5884 C C . ILE B 1 269 ? 15.18 -8.875 -13.68 1 98.75 269 ILE B C 1
ATOM 5886 O O . ILE B 1 269 ? 14.75 -7.809 -13.242 1 98.75 269 ILE B O 1
ATOM 5890 N N . LEU B 1 270 ? 16.375 -9.023 -14.234 1 98.12 270 LEU B N 1
ATOM 5891 C CA . LEU B 1 270 ? 17.312 -7.918 -14.328 1 98.12 270 LEU B CA 1
ATOM 5892 C C . LEU B 1 270 ? 16.75 -6.793 -15.195 1 98.12 270 LEU B C 1
ATOM 5894 O O . LEU B 1 270 ? 16.859 -5.617 -14.836 1 98.12 270 LEU B O 1
ATOM 5898 N N . GLU B 1 271 ? 16.219 -7.195 -16.266 1 98.5 271 GLU B N 1
ATOM 5899 C CA . GLU B 1 271 ? 15.688 -6.215 -17.203 1 98.5 271 GLU B CA 1
ATOM 5900 C C . GLU B 1 271 ? 14.523 -5.445 -16.594 1 98.5 271 GLU B C 1
ATOM 5902 O O . GLU B 1 271 ? 14.398 -4.234 -16.797 1 98.5 271 GLU B O 1
ATOM 5907 N N . LEU B 1 272 ? 13.664 -6.141 -15.906 1 98.81 272 LEU B N 1
ATOM 5908 C CA . LEU B 1 272 ? 12.531 -5.473 -15.273 1 98.81 272 LEU B CA 1
ATOM 5909 C C . LEU B 1 272 ? 13.008 -4.516 -14.188 1 98.81 272 LEU B C 1
ATOM 5911 O O . LEU B 1 272 ? 12.516 -3.389 -14.086 1 98.81 272 LEU B O 1
ATOM 5915 N N . ALA B 1 273 ? 13.945 -4.941 -13.336 1 98.88 273 ALA B N 1
ATOM 5916 C CA . ALA B 1 273 ? 14.469 -4.094 -12.266 1 98.88 273 ALA B CA 1
ATOM 5917 C C . ALA B 1 273 ? 15.133 -2.842 -12.836 1 98.88 273 ALA B C 1
ATOM 5919 O O . ALA B 1 273 ? 14.922 -1.736 -12.336 1 98.88 273 ALA B O 1
ATOM 5920 N N . ASP B 1 274 ? 15.898 -3.092 -13.859 1 98.75 274 ASP B N 1
ATOM 5921 C CA . ASP B 1 274 ? 16.594 -2.014 -14.555 1 98.75 274 ASP B CA 1
ATOM 5922 C C . ASP B 1 274 ? 15.594 -0.998 -15.117 1 98.75 274 ASP B C 1
ATOM 5924 O O . ASP B 1 274 ? 15.695 0.198 -14.836 1 98.75 274 ASP B O 1
ATOM 5928 N N . SER B 1 275 ? 14.641 -1.439 -15.844 1 98.75 275 SER B N 1
ATOM 5929 C CA . SER B 1 275 ? 13.68 -0.563 -16.5 1 98.75 275 SER B CA 1
ATOM 5930 C C . SER B 1 275 ? 12.812 0.18 -15.5 1 98.75 275 SER B C 1
ATOM 5932 O O . SER B 1 275 ? 12.5 1.357 -15.688 1 98.75 275 SER B O 1
ATOM 5934 N N . LEU B 1 276 ? 12.406 -0.518 -14.469 1 98.88 276 LEU B N 1
ATOM 5935 C CA . LEU B 1 276 ? 11.609 0.122 -13.43 1 98.88 276 LEU B CA 1
ATOM 5936 C C . LEU B 1 276 ? 12.391 1.253 -12.766 1 98.88 276 LEU B C 1
ATOM 5938 O O . LEU B 1 276 ? 11.867 2.361 -12.609 1 98.88 276 LEU B O 1
ATOM 5942 N N . LEU B 1 277 ? 13.609 0.99 -12.383 1 98.88 277 LEU B N 1
ATOM 5943 C CA . LEU B 1 277 ? 14.406 1.988 -11.672 1 98.88 277 LEU B CA 1
ATOM 5944 C C . LEU B 1 277 ? 14.703 3.184 -12.57 1 98.88 277 LEU B C 1
ATOM 5946 O O . LEU B 1 277 ? 14.664 4.332 -12.117 1 98.88 277 LEU B O 1
ATOM 5950 N N . VAL B 1 278 ? 15.062 2.918 -13.805 1 98.81 278 VAL B N 1
ATOM 5951 C CA . VAL B 1 278 ? 15.312 3.998 -14.75 1 98.81 278 VAL B CA 1
ATOM 5952 C C . VAL B 1 278 ? 14.055 4.848 -14.914 1 98.81 278 VAL B C 1
ATOM 5954 O O . VAL B 1 278 ? 14.133 6.078 -14.93 1 98.81 278 VAL B O 1
ATOM 5957 N N . PHE B 1 279 ? 12.906 4.172 -15.023 1 98.81 279 PHE B N 1
ATOM 5958 C CA . PHE B 1 279 ? 11.641 4.887 -15.148 1 98.81 279 PHE B CA 1
ATOM 5959 C C . PHE B 1 279 ? 11.398 5.781 -13.938 1 98.81 279 PHE B C 1
ATOM 5961 O O . PHE B 1 279 ? 11.039 6.949 -14.086 1 98.81 279 PHE B O 1
ATOM 5968 N N . LEU B 1 280 ? 11.586 5.27 -12.75 1 98.81 280 LEU B N 1
ATOM 5969 C CA . LEU B 1 280 ? 11.359 6.016 -11.516 1 98.81 280 LEU B CA 1
ATOM 5970 C C . LEU B 1 280 ? 12.281 7.227 -11.43 1 98.81 280 LEU B C 1
ATOM 5972 O O . LEU B 1 280 ? 11.82 8.352 -11.25 1 98.81 280 LEU B O 1
ATOM 5976 N N . LEU B 1 281 ? 13.578 6.984 -11.633 1 98.69 281 LEU B N 1
ATOM 5977 C CA . LEU B 1 281 ? 14.578 8.031 -11.453 1 98.69 281 LEU B CA 1
ATOM 5978 C C . LEU B 1 281 ? 14.445 9.102 -12.531 1 98.69 281 LEU B C 1
ATOM 5980 O O . LEU B 1 281 ? 14.531 10.297 -12.242 1 98.69 281 LEU B O 1
ATOM 5984 N N . ARG B 1 282 ? 14.227 8.695 -13.742 1 98.38 282 ARG B N 1
ATOM 5985 C CA . ARG B 1 282 ? 14.039 9.648 -14.828 1 98.38 282 ARG B CA 1
ATOM 5986 C C . ARG B 1 282 ? 12.797 10.508 -14.594 1 98.38 282 ARG B C 1
ATOM 5988 O O . ARG B 1 282 ? 12.82 11.719 -14.828 1 98.38 282 ARG B O 1
ATOM 5995 N N . SER B 1 283 ? 11.719 9.867 -14.195 1 98.62 283 SER B N 1
ATOM 5996 C CA . SER B 1 283 ? 10.484 10.602 -13.922 1 98.62 283 SER B CA 1
ATOM 5997 C C . SER B 1 283 ? 10.688 11.641 -12.828 1 98.62 283 SER B C 1
ATOM 5999 O O . SER B 1 283 ? 10.211 12.773 -12.938 1 98.62 283 SER B O 1
ATOM 6001 N N . LEU B 1 284 ? 11.383 11.297 -11.766 1 98.44 284 LEU B N 1
ATOM 6002 C CA . LEU B 1 284 ? 11.633 12.219 -10.664 1 98.44 284 LEU B CA 1
ATOM 6003 C C . LEU B 1 284 ? 12.453 13.414 -11.125 1 98.44 284 LEU B C 1
ATOM 6005 O O . LEU B 1 284 ? 12.258 14.531 -10.641 1 98.44 284 LEU B O 1
ATOM 6009 N N . GLN B 1 285 ? 13.383 13.18 -12.078 1 97.81 285 GLN B N 1
ATOM 6010 C CA . GLN B 1 285 ? 14.297 14.227 -12.516 1 97.81 285 GLN B CA 1
ATOM 6011 C C . GLN B 1 285 ? 13.656 15.094 -13.602 1 97.81 285 GLN B C 1
ATOM 6013 O O . GLN B 1 285 ? 13.93 16.297 -13.68 1 97.81 285 GLN B O 1
ATOM 6018 N N . GLU B 1 286 ? 12.75 14.516 -14.414 1 97.38 286 GLU B N 1
ATOM 6019 C CA . GLU B 1 286 ? 12.352 15.195 -15.641 1 97.38 286 GLU B CA 1
ATOM 6020 C C . GLU B 1 286 ? 10.93 15.75 -15.523 1 97.38 286 GLU B C 1
ATOM 6022 O O . GLU B 1 286 ? 10.578 16.703 -16.219 1 97.38 286 GLU B O 1
ATOM 6027 N N . ASP B 1 287 ? 10.125 15.094 -14.703 1 97.5 287 ASP B N 1
ATOM 6028 C CA . ASP B 1 287 ? 8.773 15.617 -14.516 1 97.5 287 ASP B CA 1
ATOM 6029 C C . ASP B 1 287 ? 8.797 16.938 -13.734 1 97.5 287 ASP B C 1
ATOM 6031 O O . ASP B 1 287 ? 9.391 17 -12.656 1 97.5 287 ASP B O 1
ATOM 6035 N N . ASP B 1 288 ? 8.109 17.938 -14.195 1 96.88 288 ASP B N 1
ATOM 6036 C CA . ASP B 1 288 ? 8.164 19.281 -13.625 1 96.88 288 ASP B CA 1
ATOM 6037 C C . ASP B 1 288 ? 7.723 19.281 -12.164 1 96.88 288 ASP B C 1
ATOM 6039 O O . ASP B 1 288 ? 8.352 19.922 -11.32 1 96.88 288 ASP B O 1
ATOM 6043 N N . LYS B 1 289 ? 6.695 18.578 -11.906 1 96 289 LYS B N 1
ATOM 6044 C CA . LYS B 1 289 ? 6.152 18.531 -10.555 1 96 289 LYS B CA 1
ATOM 6045 C C . LYS B 1 289 ? 7.156 17.922 -9.578 1 96 289 LYS B C 1
ATOM 6047 O O . LYS B 1 289 ? 7.406 18.484 -8.508 1 96 289 LYS B O 1
ATOM 6052 N N . TYR B 1 290 ? 7.719 16.859 -9.961 1 97.44 290 TYR B N 1
ATOM 6053 C CA . TYR B 1 290 ? 8.625 16.156 -9.055 1 97.44 290 TYR B CA 1
ATOM 6054 C C . TYR B 1 290 ? 9.969 16.875 -8.961 1 97.44 290 TYR B C 1
ATOM 6056 O O . TYR B 1 290 ? 10.594 16.891 -7.898 1 97.44 290 TYR B O 1
ATOM 6064 N N . ALA B 1 291 ? 10.352 17.484 -10.062 1 96.81 291 ALA B N 1
ATOM 6065 C CA . ALA B 1 291 ? 11.586 18.266 -10.062 1 96.81 291 ALA B CA 1
ATOM 6066 C C . ALA B 1 291 ? 11.477 19.453 -9.102 1 96.81 291 ALA B C 1
ATOM 6068 O O . ALA B 1 291 ? 12.461 19.844 -8.469 1 96.81 291 ALA B O 1
ATOM 6069 N N . ARG B 1 292 ? 10.336 19.969 -9.016 1 95.56 292 ARG B N 1
ATOM 6070 C CA . ARG B 1 292 ? 10.117 21.078 -8.094 1 95.56 292 ARG B CA 1
ATOM 6071 C C . ARG B 1 292 ? 10.266 20.625 -6.645 1 95.56 292 ARG B C 1
ATOM 6073 O O . ARG B 1 292 ? 10.805 21.359 -5.809 1 95.56 292 ARG B O 1
ATOM 6080 N N . HIS B 1 293 ? 9.75 19.453 -6.352 1 96.94 293 HIS B N 1
ATOM 6081 C CA . HIS B 1 293 ? 9.938 18.906 -5.008 1 96.94 293 HIS B CA 1
ATOM 6082 C C . HIS B 1 293 ? 11.414 18.656 -4.719 1 96.94 293 HIS B C 1
ATOM 6084 O O . HIS B 1 293 ? 11.883 18.922 -3.609 1 96.94 293 HIS B O 1
ATOM 6090 N N . THR B 1 294 ? 12.117 18.156 -5.723 1 97.69 294 THR B N 1
ATOM 6091 C CA . THR B 1 294 ? 13.547 17.922 -5.559 1 97.69 294 THR B CA 1
ATOM 6092 C C . THR B 1 294 ? 14.297 19.234 -5.301 1 97.69 294 THR B C 1
ATOM 6094 O O . THR B 1 294 ? 15.164 19.297 -4.434 1 97.69 294 THR B O 1
ATOM 6097 N N . ALA B 1 295 ? 13.922 20.25 -6.047 1 95.06 295 ALA B N 1
ATOM 6098 C CA . ALA B 1 295 ? 14.523 21.562 -5.867 1 95.06 295 ALA B CA 1
ATOM 6099 C C . ALA B 1 295 ? 14.258 22.109 -4.469 1 95.06 295 ALA B C 1
ATOM 6101 O O . ALA B 1 295 ? 15.133 22.734 -3.854 1 95.06 295 ALA B O 1
ATOM 6102 N N . ALA B 1 296 ? 13.078 21.906 -4 1 93.56 296 ALA B N 1
ATOM 6103 C CA . ALA B 1 296 ? 12.742 22.344 -2.648 1 93.56 296 ALA B CA 1
ATOM 6104 C C . ALA B 1 296 ? 13.594 21.609 -1.609 1 93.56 296 ALA B C 1
ATOM 6106 O O . ALA B 1 296 ? 14.102 22.234 -0.668 1 93.56 296 ALA B O 1
ATOM 6107 N N . ALA B 1 297 ? 13.781 20.359 -1.759 1 95.19 297 ALA B N 1
ATOM 6108 C CA . ALA B 1 297 ? 14.609 19.578 -0.84 1 95.19 297 ALA B CA 1
ATOM 6109 C C . ALA B 1 297 ? 16.047 20.062 -0.848 1 95.19 297 ALA B C 1
ATOM 6111 O O . ALA B 1 297 ? 16.703 20.094 0.196 1 95.19 297 ALA B O 1
ATOM 6112 N N . GLN B 1 298 ? 16.547 20.5 -1.961 1 93.69 298 GLN B N 1
ATOM 6113 C CA . GLN B 1 298 ? 17.938 20.906 -2.168 1 93.69 298 GLN B CA 1
ATOM 6114 C C . GLN B 1 298 ? 18.281 22.109 -1.298 1 93.69 298 GLN B C 1
ATOM 6116 O O . GLN B 1 298 ? 19.453 22.328 -0.992 1 93.69 298 GLN B O 1
ATOM 6121 N N . ARG B 1 299 ? 17.297 22.781 -0.914 1 88.31 299 ARG B N 1
ATOM 6122 C CA . ARG B 1 299 ? 17.531 23.969 -0.11 1 88.31 299 ARG B CA 1
ATOM 6123 C C . ARG B 1 299 ? 18.203 23.625 1.212 1 88.31 299 ARG B C 1
ATOM 6125 O O . ARG B 1 299 ? 18.984 24.406 1.74 1 88.31 299 ARG B O 1
ATOM 6132 N N . LEU B 1 300 ? 17.906 22.484 1.712 1 90 300 LEU B N 1
ATOM 6133 C CA . LEU B 1 300 ? 18.484 22.078 2.982 1 90 300 LEU B CA 1
ATOM 6134 C C . LEU B 1 300 ? 19.344 20.812 2.809 1 90 300 LEU B C 1
ATOM 6136 O O . LEU B 1 300 ? 20.125 20.469 3.691 1 90 300 LEU B O 1
ATOM 6140 N N . TYR B 1 301 ? 19.156 20.156 1.716 1 92.88 301 TYR B N 1
ATOM 6141 C CA . TYR B 1 301 ? 19.906 18.953 1.393 1 92.88 301 TYR B CA 1
ATOM 6142 C C . TYR B 1 301 ? 20.625 19.094 0.056 1 92.88 301 TYR B C 1
ATOM 6144 O O . TYR B 1 301 ? 20.125 18.656 -0.98 1 92.88 301 TYR B O 1
ATOM 6152 N N . PRO B 1 302 ? 21.797 19.547 0.061 1 91.25 302 PRO B N 1
ATOM 6153 C CA . PRO B 1 302 ? 22.484 19.953 -1.168 1 91.25 302 PRO B CA 1
ATOM 6154 C C . PRO B 1 302 ? 22.688 18.797 -2.135 1 91.25 302 PRO B C 1
ATOM 6156 O O . PRO B 1 302 ? 22.781 19 -3.348 1 91.25 302 PRO B O 1
ATOM 6159 N N . ALA B 1 303 ? 22.75 17.641 -1.585 1 93.88 303 ALA B N 1
ATOM 6160 C CA . ALA B 1 303 ? 22.984 16.484 -2.451 1 93.88 303 ALA B CA 1
ATOM 6161 C C . ALA B 1 303 ? 21.734 16.156 -3.277 1 93.88 303 ALA B C 1
ATOM 6163 O O . ALA B 1 303 ? 21.812 15.414 -4.254 1 93.88 303 ALA B O 1
ATOM 6164 N N . ALA B 1 304 ? 20.688 16.891 -2.828 1 93.62 304 ALA B N 1
ATOM 6165 C CA . ALA B 1 304 ? 19.453 16.688 -3.602 1 93.62 304 ALA B CA 1
ATOM 6166 C C . ALA B 1 304 ? 19.578 17.312 -4.988 1 93.62 304 ALA B C 1
ATOM 6168 O O . ALA B 1 304 ? 20.078 18.438 -5.129 1 93.62 304 ALA B O 1
ATOM 6169 N N . GLY B 1 305 ? 19.453 16.688 -6.043 1 91.44 305 GLY B N 1
ATOM 6170 C CA . GLY B 1 305 ? 19.531 17.219 -7.395 1 91.44 305 GLY B CA 1
ATOM 6171 C C . GLY B 1 305 ? 20.828 16.859 -8.102 1 91.44 305 GLY B C 1
ATOM 6172 O O . GLY B 1 305 ? 21.031 17.203 -9.266 1 91.44 305 GLY B O 1
ATOM 6173 N N . SER B 1 306 ? 21.719 16.297 -7.336 1 95 306 SER B N 1
ATOM 6174 C CA . SER B 1 306 ? 23.016 15.977 -7.922 1 95 306 SER B CA 1
ATOM 6175 C C . SER B 1 306 ? 23.062 14.531 -8.406 1 95 306 SER B C 1
ATOM 6177 O O . SER B 1 306 ? 24.109 14.047 -8.828 1 95 306 SER B O 1
ATOM 6179 N N . PHE B 1 307 ? 21.938 13.875 -8.32 1 97.31 307 PHE B N 1
ATOM 6180 C CA . PHE B 1 307 ? 21.891 12.461 -8.68 1 97.31 307 PHE B CA 1
ATOM 6181 C C . PHE B 1 307 ? 22.219 12.266 -10.156 1 97.31 307 PHE B C 1
ATOM 6183 O O . PHE B 1 307 ? 21.562 12.852 -11.016 1 97.31 307 PHE B O 1
ATOM 6190 N N . LYS B 1 308 ? 23.203 11.469 -10.422 1 97.94 308 LYS B N 1
ATOM 6191 C CA . LYS B 1 308 ? 23.594 11.18 -11.805 1 97.94 308 LYS B CA 1
ATOM 6192 C C . LYS B 1 308 ? 23.047 9.836 -12.258 1 97.94 308 LYS B C 1
ATOM 6194 O O . LYS B 1 308 ? 23.375 8.797 -11.688 1 97.94 308 LYS B O 1
ATOM 6199 N N . LEU B 1 309 ? 22.188 9.922 -13.266 1 98.19 309 LEU B N 1
ATOM 6200 C CA . LEU B 1 309 ? 21.672 8.711 -13.898 1 98.19 309 LEU B CA 1
ATOM 6201 C C . LEU B 1 309 ? 22.391 8.438 -15.211 1 98.19 309 LEU B C 1
ATOM 6203 O O . LEU B 1 309 ? 21.891 8.789 -16.281 1 98.19 309 LEU B O 1
ATOM 6207 N N . GLY B 1 310 ? 23.594 7.848 -15.062 1 97.94 310 GLY B N 1
ATOM 6208 C CA . GLY B 1 310 ? 24.344 7.438 -16.25 1 97.94 310 GLY B CA 1
ATOM 6209 C C . GLY B 1 310 ? 23.969 6.043 -16.719 1 97.94 310 GLY B C 1
ATOM 6210 O O . GLY B 1 310 ? 23.984 5.09 -15.945 1 97.94 310 GLY B O 1
ATOM 6211 N N . LEU B 1 311 ? 23.625 5.984 -18.031 1 97.75 311 LEU B N 1
ATOM 6212 C CA . LEU B 1 311 ? 23.25 4.715 -18.641 1 97.75 311 LEU B CA 1
ATOM 6213 C C . LEU B 1 311 ? 24.297 4.289 -19.688 1 97.75 311 LEU B C 1
ATOM 6215 O O . LEU B 1 311 ? 25.078 5.113 -20.156 1 97.75 311 LEU B O 1
ATOM 6219 N N . ASN B 1 312 ? 24.344 3.049 -19.953 1 96.06 312 ASN B N 1
ATOM 6220 C CA . ASN B 1 312 ? 25.234 2.572 -21 1 96.06 312 ASN B CA 1
ATOM 6221 C C . ASN B 1 312 ? 24.688 2.881 -22.391 1 96.06 312 ASN B C 1
ATOM 6223 O O . ASN B 1 312 ? 23.641 3.533 -22.531 1 96.06 312 ASN B O 1
ATOM 6227 N N . LYS B 1 313 ? 25.391 2.389 -23.406 1 94.5 313 LYS B N 1
ATOM 6228 C CA . LYS B 1 313 ? 25.078 2.705 -24.797 1 94.5 313 LYS B CA 1
ATOM 6229 C C . LYS B 1 313 ? 23.703 2.166 -25.188 1 94.5 313 LYS B C 1
ATOM 6231 O O . LYS B 1 313 ? 23.062 2.68 -26.109 1 94.5 313 LYS B O 1
ATOM 6236 N N . ASN B 1 314 ? 23.172 1.208 -24.453 1 95 314 ASN B N 1
ATOM 6237 C CA . ASN B 1 314 ? 21.875 0.601 -24.75 1 95 314 ASN B CA 1
ATOM 6238 C C . ASN B 1 314 ? 20.766 1.179 -23.875 1 95 314 ASN B C 1
ATOM 6240 O O . ASN B 1 314 ? 19.656 0.648 -23.844 1 95 314 ASN B O 1
ATOM 6244 N N . GLY B 1 315 ? 21.109 2.193 -23.125 1 96.06 315 GLY B N 1
ATOM 6245 C CA . GLY B 1 315 ? 20.109 2.832 -22.266 1 96.06 315 GLY B CA 1
ATOM 6246 C C . GLY B 1 315 ? 19.828 2.059 -21 1 96.06 315 GLY B C 1
ATOM 6247 O O . GLY B 1 315 ? 18.75 2.186 -20.422 1 96.06 315 GLY B O 1
ATOM 6248 N N . LYS B 1 316 ? 20.781 1.234 -20.578 1 97.69 316 LYS B N 1
ATOM 6249 C CA . LYS B 1 316 ? 20.625 0.396 -19.391 1 97.69 316 LYS B CA 1
ATOM 6250 C C . LYS B 1 316 ? 21.578 0.817 -18.281 1 97.69 316 LYS B C 1
ATOM 6252 O O . LYS B 1 316 ? 22.578 1.485 -18.531 1 97.69 316 LYS B O 1
ATOM 6257 N N . LEU B 1 317 ? 21.188 0.464 -17.078 1 98.5 317 LEU B N 1
ATOM 6258 C CA . LEU B 1 317 ? 22.125 0.65 -15.977 1 98.5 317 LEU B CA 1
ATOM 6259 C C . LEU B 1 317 ? 23.375 -0.197 -16.172 1 98.5 317 LEU B C 1
ATOM 6261 O O . LEU B 1 317 ? 23.297 -1.331 -16.656 1 98.5 317 LEU B O 1
ATOM 6265 N N . PRO B 1 318 ? 24.531 0.33 -15.75 1 97.88 318 PRO B N 1
ATOM 6266 C CA . PRO B 1 318 ? 25.734 -0.503 -15.805 1 97.88 318 PRO B CA 1
ATOM 6267 C C . PRO B 1 318 ? 25.641 -1.752 -14.938 1 97.88 318 PRO B C 1
ATOM 6269 O O . PRO B 1 318 ? 25.109 -1.689 -13.82 1 97.88 318 PRO B O 1
ATOM 6272 N N . ARG B 1 319 ? 26.141 -2.854 -15.484 1 97.5 319 ARG B N 1
ATOM 6273 C CA . ARG B 1 319 ? 26.172 -4.129 -14.773 1 97.5 319 ARG B CA 1
ATOM 6274 C C . ARG B 1 319 ? 27.594 -4.633 -14.602 1 97.5 319 ARG B C 1
ATOM 6276 O O . ARG B 1 319 ? 28.391 -4.582 -15.539 1 97.5 319 ARG B O 1
ATOM 6283 N N . VAL B 1 320 ? 27.875 -5.004 -13.367 1 96.88 320 VAL B N 1
ATOM 6284 C CA . VAL B 1 320 ? 29.188 -5.57 -13.055 1 96.88 320 VAL B CA 1
ATOM 6285 C C . VAL B 1 320 ? 29.016 -6.883 -12.297 1 96.88 320 VAL B C 1
ATOM 6287 O O . VAL B 1 320 ? 28.219 -6.965 -11.352 1 96.88 320 VAL B O 1
ATOM 6290 N N . ARG B 1 321 ? 29.781 -7.895 -12.695 1 96.44 321 ARG B N 1
ATOM 6291 C CA . ARG B 1 321 ? 29.734 -9.141 -11.945 1 96.44 321 ARG B CA 1
ATOM 6292 C C . ARG B 1 321 ? 30.391 -8.977 -10.578 1 96.44 321 ARG B C 1
ATOM 6294 O O . ARG B 1 321 ? 31.297 -8.164 -10.414 1 96.44 321 ARG B O 1
ATOM 6301 N N . PHE B 1 322 ? 29.953 -9.844 -9.703 1 96.62 322 PHE B N 1
ATOM 6302 C CA . PHE B 1 322 ? 30.484 -9.797 -8.344 1 96.62 322 PHE B CA 1
ATOM 6303 C C . PHE B 1 322 ? 32 -9.922 -8.344 1 96.62 322 PHE B C 1
ATOM 6305 O O . PHE B 1 322 ? 32.688 -9.156 -7.672 1 96.62 322 PHE B O 1
ATOM 6312 N N . ASP B 1 323 ? 32.531 -10.898 -9.102 1 94.69 323 ASP B N 1
ATOM 6313 C CA . ASP B 1 323 ? 33.969 -11.117 -9.164 1 94.69 323 ASP B CA 1
ATOM 6314 C C . ASP B 1 323 ? 34.688 -9.922 -9.797 1 94.69 323 ASP B C 1
ATOM 6316 O O . ASP B 1 323 ? 35.781 -9.562 -9.391 1 94.69 323 ASP B O 1
ATOM 6320 N N . GLU B 1 324 ? 34.062 -9.289 -10.766 1 95.75 324 GLU B N 1
ATOM 6321 C CA . GLU B 1 324 ? 34.594 -8.086 -11.375 1 95.75 324 GLU B CA 1
ATOM 6322 C C . GLU B 1 324 ? 34.625 -6.922 -10.398 1 95.75 324 GLU B C 1
ATOM 6324 O O . GLU B 1 324 ? 35.562 -6.129 -10.375 1 95.75 324 GLU B O 1
ATOM 6329 N N . ALA B 1 325 ? 33.562 -6.762 -9.633 1 96.56 325 ALA B N 1
ATOM 6330 C CA . ALA B 1 325 ? 33.469 -5.707 -8.617 1 96.56 325 ALA B CA 1
ATOM 6331 C C . ALA B 1 325 ? 34.625 -5.832 -7.617 1 96.56 325 ALA B C 1
ATOM 6333 O O . ALA B 1 325 ? 35.25 -4.84 -7.266 1 96.56 325 ALA B O 1
ATOM 6334 N N . LYS B 1 326 ? 34.844 -7.102 -7.16 1 96.38 326 LYS B N 1
ATOM 6335 C CA . LYS B 1 326 ? 35.938 -7.352 -6.234 1 96.38 326 LYS B CA 1
ATOM 6336 C C . LYS B 1 326 ? 37.281 -7.047 -6.887 1 96.38 326 LYS B C 1
ATOM 6338 O O . LYS B 1 326 ? 38.188 -6.512 -6.238 1 96.38 326 LYS B O 1
ATOM 6343 N N . ALA B 1 327 ? 37.438 -7.383 -8.125 1 95.75 327 ALA B N 1
ATOM 6344 C CA . ALA B 1 327 ? 38.656 -7.098 -8.859 1 95.75 327 ALA B CA 1
ATOM 6345 C C . ALA B 1 327 ? 38.906 -5.594 -8.984 1 95.75 327 ALA B C 1
ATOM 6347 O O . ALA B 1 327 ? 40.031 -5.121 -8.859 1 95.75 327 ALA B O 1
ATOM 6348 N N . ILE B 1 328 ? 37.844 -4.848 -9.281 1 95.62 328 ILE B N 1
ATOM 6349 C CA . ILE B 1 328 ? 37.938 -3.396 -9.383 1 95.62 328 ILE B CA 1
ATOM 6350 C C . ILE B 1 328 ? 38.438 -2.818 -8.055 1 95.62 328 ILE B C 1
ATOM 6352 O O . ILE B 1 328 ? 39.344 -1.978 -8.031 1 95.62 328 ILE B O 1
ATOM 6356 N N . LEU B 1 329 ? 37.844 -3.322 -6.957 1 96.25 329 LEU B N 1
ATOM 6357 C CA . LEU B 1 329 ? 38.25 -2.859 -5.629 1 96.25 329 LEU B CA 1
ATOM 6358 C C . LEU B 1 329 ? 39.719 -3.127 -5.363 1 96.25 329 LEU B C 1
ATOM 6360 O O . LEU B 1 329 ? 40.438 -2.254 -4.867 1 96.25 329 LEU B O 1
ATOM 6364 N N . ARG B 1 330 ? 40.156 -4.262 -5.75 1 94.69 330 ARG B N 1
ATOM 6365 C CA . ARG B 1 330 ? 41.531 -4.684 -5.492 1 94.69 330 ARG B CA 1
ATOM 6366 C C . ARG B 1 330 ? 42.5 -4 -6.449 1 94.69 330 ARG B C 1
ATOM 6368 O O . ARG B 1 330 ? 43.5 -3.387 -6.016 1 94.69 330 ARG B O 1
ATOM 6375 N N . ASP B 1 331 ? 42.25 -4.055 -7.684 1 94.06 331 ASP B N 1
ATOM 6376 C CA . ASP B 1 331 ? 43.219 -3.723 -8.719 1 94.06 331 ASP B CA 1
ATOM 6377 C C . ASP B 1 331 ? 43.188 -2.236 -9.062 1 94.06 331 ASP B C 1
ATOM 6379 O O . ASP B 1 331 ? 44.219 -1.624 -9.336 1 94.06 331 ASP B O 1
ATOM 6383 N N . GLN B 1 332 ? 42.031 -1.713 -9.102 1 90.75 332 GLN B N 1
ATOM 6384 C CA . GLN B 1 332 ? 41.906 -0.315 -9.5 1 90.75 332 GLN B CA 1
ATOM 6385 C C . GLN B 1 332 ? 41.938 0.61 -8.289 1 90.75 332 GLN B C 1
ATOM 6387 O O . GLN B 1 332 ? 42.5 1.7 -8.344 1 90.75 332 GLN B O 1
ATOM 6392 N N . LEU B 1 333 ? 41.344 0.19 -7.18 1 94.19 333 LEU B N 1
ATOM 6393 C CA . LEU B 1 333 ? 41.219 1.086 -6.035 1 94.19 333 LEU B CA 1
ATOM 6394 C C . LEU B 1 333 ? 42.219 0.73 -4.949 1 94.19 333 LEU B C 1
ATOM 6396 O O . LEU B 1 333 ? 42.344 1.447 -3.953 1 94.19 333 LEU B O 1
ATOM 6400 N N . GLY B 1 334 ? 42.906 -0.395 -5.047 1 93.62 334 GLY B N 1
ATOM 6401 C CA . GLY B 1 334 ? 43.969 -0.784 -4.129 1 93.62 334 GLY B CA 1
ATOM 6402 C C . GLY B 1 334 ? 43.469 -1.144 -2.746 1 93.62 334 GLY B C 1
ATOM 6403 O O . GLY B 1 334 ? 44.156 -0.897 -1.748 1 93.62 334 GLY B O 1
ATOM 6404 N N . LYS B 1 335 ? 42.281 -1.66 -2.725 1 93.25 335 LYS B N 1
ATOM 6405 C CA . LYS B 1 335 ? 41.719 -2.014 -1.425 1 93.25 335 LYS B CA 1
ATOM 6406 C C . LYS B 1 335 ? 41.938 -3.488 -1.109 1 93.25 335 LYS B C 1
ATOM 6408 O O . LYS B 1 335 ? 42.062 -4.312 -2.02 1 93.25 335 LYS B O 1
ATOM 6413 N N . VAL B 1 336 ? 42.062 -3.793 0.163 1 89.75 336 VAL B N 1
ATOM 6414 C CA . VAL B 1 336 ? 42.125 -5.184 0.607 1 89.75 336 VAL B CA 1
ATOM 6415 C C . VAL B 1 336 ? 40.719 -5.773 0.644 1 89.75 336 VAL B C 1
ATOM 6417 O O . VAL B 1 336 ? 39.844 -5.273 1.356 1 89.75 336 VAL B O 1
ATOM 6420 N N . VAL B 1 337 ? 40.531 -6.758 -0.162 1 89.69 337 VAL B N 1
ATOM 6421 C CA . VAL B 1 337 ? 39.188 -7.332 -0.277 1 89.69 337 VAL B CA 1
ATOM 6422 C C . V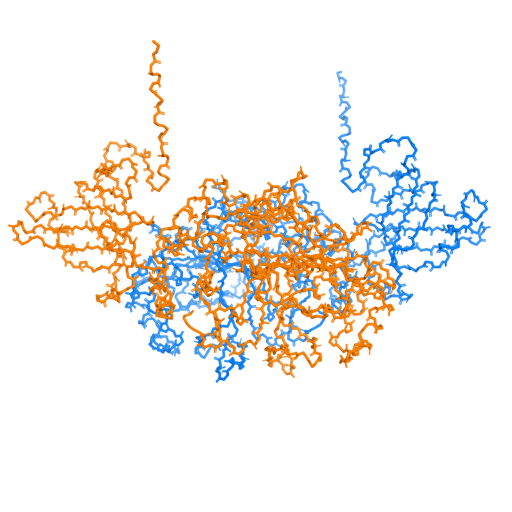AL B 1 337 ? 39.25 -8.836 0.006 1 89.69 337 VAL B C 1
ATOM 6424 O O . VAL B 1 337 ? 40.219 -9.508 -0.38 1 89.69 337 VAL B O 1
ATOM 6427 N N . ASN B 1 338 ? 38.281 -9.312 0.751 1 88.44 338 ASN B N 1
ATOM 6428 C CA . ASN B 1 338 ? 38.094 -10.75 0.902 1 88.44 338 ASN B CA 1
ATOM 6429 C C . ASN B 1 338 ? 37.156 -11.289 -0.175 1 88.44 338 ASN B C 1
ATOM 6431 O O . ASN B 1 338 ? 35.938 -11.094 -0.109 1 88.44 338 ASN B O 1
ATOM 6435 N N . VAL B 1 339 ? 37.625 -12.094 -1.05 1 82 339 VAL B N 1
ATOM 6436 C CA . VAL B 1 339 ? 36.906 -12.516 -2.254 1 82 339 VAL B CA 1
ATOM 6437 C C . VAL B 1 339 ? 35.75 -13.445 -1.877 1 82 339 VAL B C 1
ATOM 6439 O O . VAL B 1 339 ? 34.75 -13.5 -2.578 1 82 339 VAL B O 1
ATOM 6442 N N . GLY B 1 340 ? 35.812 -14.008 -0.792 1 83.94 340 GLY B N 1
ATOM 6443 C CA . GLY B 1 340 ? 34.781 -14.961 -0.429 1 83.94 340 GLY B CA 1
ATOM 6444 C C . GLY B 1 340 ? 33.688 -14.367 0.445 1 83.94 340 GLY B C 1
ATOM 6445 O O . GLY B 1 340 ? 32.688 -15.016 0.728 1 83.94 340 GLY B O 1
ATOM 6446 N N . GLU B 1 341 ? 33.875 -13.117 0.728 1 89.88 341 GLU B N 1
ATOM 6447 C CA . GLU B 1 341 ? 32.906 -12.461 1.608 1 89.88 341 GLU B CA 1
ATOM 6448 C C . GLU B 1 341 ? 32.031 -11.469 0.837 1 89.88 341 GLU B C 1
ATOM 6450 O O . GLU B 1 341 ? 32.406 -11.016 -0.245 1 89.88 341 GLU B O 1
ATOM 6455 N N . ASP B 1 342 ? 30.906 -11.25 1.42 1 92.69 342 ASP B N 1
ATOM 6456 C CA . ASP B 1 342 ? 29.984 -10.289 0.809 1 92.69 342 ASP B CA 1
ATOM 6457 C C . ASP B 1 342 ? 30.609 -8.891 0.78 1 92.69 342 ASP B C 1
ATOM 6459 O O . ASP B 1 342 ? 31.609 -8.633 1.45 1 92.69 342 ASP B O 1
ATOM 6463 N N . LEU B 1 343 ? 30.078 -8.07 -0.073 1 94 343 LEU B N 1
ATOM 6464 C CA . LEU B 1 343 ? 30.5 -6.672 -0.102 1 94 343 LEU B CA 1
ATOM 6465 C C . LEU B 1 343 ? 30.172 -5.973 1.211 1 94 343 LEU B C 1
ATOM 6467 O O . LEU B 1 343 ? 29.031 -6.023 1.673 1 94 343 LEU B O 1
ATOM 6471 N N . THR B 1 344 ? 31.156 -5.379 1.75 1 93.19 344 THR B N 1
ATOM 6472 C CA . THR B 1 344 ? 30.922 -4.562 2.938 1 93.19 344 THR B CA 1
ATOM 6473 C C . THR B 1 344 ? 30.344 -3.205 2.553 1 93.19 344 THR B C 1
ATOM 6475 O O . THR B 1 344 ? 30.375 -2.822 1.381 1 93.19 344 THR B O 1
ATOM 6478 N N . ARG B 1 345 ? 29.922 -2.549 3.533 1 91 345 ARG B N 1
ATOM 6479 C CA . ARG B 1 345 ? 29.422 -1.197 3.32 1 91 345 ARG B CA 1
ATOM 6480 C C . ARG B 1 345 ? 30.484 -0.3 2.705 1 91 345 ARG B C 1
ATOM 6482 O O . ARG B 1 345 ? 30.188 0.502 1.816 1 91 345 ARG B O 1
ATOM 6489 N N . GLU B 1 346 ? 31.609 -0.437 3.205 1 94.19 346 GLU B N 1
ATOM 6490 C CA . GLU B 1 346 ? 32.719 0.368 2.715 1 94.19 346 GLU B CA 1
ATOM 6491 C C . GLU B 1 346 ? 33.031 0.042 1.258 1 94.19 346 GLU B C 1
ATOM 6493 O O . GLU B 1 346 ? 33.344 0.94 0.463 1 94.19 346 GLU B O 1
ATOM 6498 N N . GLU B 1 347 ? 33.031 -1.198 0.991 1 95.94 347 GLU B N 1
ATOM 6499 C CA . GLU B 1 347 ? 33.312 -1.621 -0.377 1 95.94 347 GLU B CA 1
ATOM 6500 C C . GLU B 1 347 ? 32.25 -1.086 -1.35 1 95.94 347 GLU B C 1
ATOM 6502 O O . GLU B 1 347 ? 32.594 -0.624 -2.441 1 95.94 347 GLU B O 1
ATOM 6507 N N . GLU B 1 348 ? 30.984 -1.178 -0.957 1 95.94 348 GLU B N 1
ATOM 6508 C CA . GLU B 1 348 ? 29.922 -0.614 -1.771 1 95.94 348 GLU B CA 1
ATOM 6509 C C . GLU B 1 348 ? 30.109 0.884 -1.985 1 95.94 348 GLU B C 1
ATOM 6511 O O . GLU B 1 348 ? 29.922 1.389 -3.094 1 95.94 348 GLU B O 1
ATOM 6516 N N . ALA B 1 349 ? 30.5 1.543 -0.957 1 95.5 349 ALA B N 1
ATOM 6517 C CA . ALA B 1 349 ? 30.719 2.984 -1.02 1 95.5 349 ALA B CA 1
ATOM 6518 C C . ALA B 1 349 ? 31.875 3.32 -1.964 1 95.5 349 ALA B C 1
ATOM 6520 O O . ALA B 1 349 ? 31.812 4.301 -2.711 1 95.5 349 ALA B O 1
ATOM 6521 N N . PHE B 1 350 ? 32.938 2.514 -1.889 1 96.62 350 PHE B N 1
ATOM 6522 C CA . PHE B 1 350 ? 34.094 2.723 -2.762 1 96.62 350 PHE B CA 1
ATOM 6523 C C . PHE B 1 350 ? 33.688 2.574 -4.227 1 96.62 350 PHE B C 1
ATOM 6525 O O . PHE B 1 350 ? 34.094 3.395 -5.062 1 96.62 350 PHE B O 1
ATOM 6532 N N . LEU B 1 351 ? 32.969 1.546 -4.496 1 97.31 351 LEU B N 1
ATOM 6533 C CA . LEU B 1 351 ? 32.5 1.334 -5.859 1 97.31 351 LEU B CA 1
ATOM 6534 C C . LEU B 1 351 ? 31.609 2.492 -6.316 1 97.31 351 LEU B C 1
ATOM 6536 O O . LEU B 1 351 ? 31.75 2.977 -7.441 1 97.31 351 LEU B O 1
ATOM 6540 N N . GLY B 1 352 ? 30.672 2.896 -5.449 1 97 352 GLY B N 1
ATOM 6541 C CA . GLY B 1 352 ? 29.812 4.031 -5.762 1 97 352 GLY B CA 1
ATOM 6542 C C . GLY B 1 352 ? 30.594 5.289 -6.098 1 97 352 GLY B C 1
ATOM 6543 O O . GLY B 1 352 ? 30.281 5.98 -7.066 1 97 352 GLY B O 1
ATOM 6544 N N . GLY B 1 353 ? 31.625 5.551 -5.273 1 96.62 353 GLY B N 1
ATOM 6545 C CA . GLY B 1 353 ? 32.469 6.707 -5.512 1 96.62 353 GLY B CA 1
ATOM 6546 C C . GLY B 1 353 ? 33.188 6.656 -6.844 1 96.62 353 GLY B C 1
ATOM 6547 O O . GLY B 1 353 ? 33.312 7.672 -7.531 1 96.62 353 GLY B O 1
ATOM 6548 N N . LEU B 1 354 ? 33.656 5.512 -7.184 1 96.88 354 LEU B N 1
ATOM 6549 C CA . LEU B 1 354 ? 34.375 5.34 -8.445 1 96.88 354 LEU B CA 1
ATOM 6550 C C . LEU B 1 354 ? 33.438 5.578 -9.633 1 96.88 354 LEU B C 1
ATOM 6552 O O . LEU B 1 354 ? 33.781 6.312 -10.555 1 96.88 354 LEU B O 1
ATOM 6556 N N . PHE B 1 355 ? 32.281 4.996 -9.648 1 97.44 355 PHE B N 1
ATOM 6557 C CA . PHE B 1 355 ? 31.391 4.969 -10.812 1 97.44 355 PHE B CA 1
ATOM 6558 C C . PHE B 1 355 ? 30.766 6.336 -11.047 1 97.44 355 PHE B C 1
ATOM 6560 O O . PHE B 1 355 ? 30.391 6.664 -12.18 1 97.44 355 PHE B O 1
ATOM 6567 N N . VAL B 1 356 ? 30.641 7.16 -10.039 1 97.62 356 VAL B N 1
ATOM 6568 C CA . VAL B 1 356 ? 30.016 8.469 -10.195 1 97.62 356 VAL B CA 1
ATOM 6569 C C . VAL B 1 356 ? 31.094 9.523 -10.445 1 97.62 356 VAL B C 1
ATOM 6571 O O . VAL B 1 356 ? 30.797 10.594 -10.992 1 97.62 356 VAL B O 1
ATOM 6574 N N . GLY B 1 357 ? 32.344 9.25 -10.141 1 95.38 357 GLY B N 1
ATOM 6575 C CA . GLY B 1 357 ? 33.406 10.234 -10.102 1 95.38 357 GLY B CA 1
ATOM 6576 C C . GLY B 1 357 ? 34 10.516 -11.461 1 95.38 357 GLY B C 1
ATOM 6577 O O . GLY B 1 357 ? 33.594 9.945 -12.469 1 95.38 357 GLY B O 1
ATOM 6578 N N . ASP B 1 358 ? 34.969 11.359 -11.414 1 92.19 358 ASP B N 1
ATOM 6579 C CA . ASP B 1 358 ? 35.656 11.82 -12.617 1 92.19 358 ASP B CA 1
ATOM 6580 C C . ASP B 1 358 ? 36.469 10.695 -13.266 1 92.19 358 ASP B C 1
ATOM 6582 O O . ASP B 1 358 ? 36.656 10.695 -14.484 1 92.19 358 ASP B O 1
ATOM 6586 N N . GLN B 1 359 ? 36.875 9.805 -12.516 1 91.12 359 GLN B N 1
ATOM 6587 C CA . GLN B 1 359 ? 37.688 8.695 -13.008 1 91.12 359 GLN B CA 1
ATOM 6588 C C . GLN B 1 359 ? 36.812 7.477 -13.312 1 91.12 359 GLN B C 1
ATOM 6590 O O . GLN B 1 359 ? 37.312 6.348 -13.32 1 91.12 359 GLN B O 1
ATOM 6595 N N . SER B 1 360 ? 35.562 7.758 -13.5 1 94.44 360 SER B N 1
ATOM 6596 C CA . SER B 1 360 ? 34.656 6.652 -13.781 1 94.44 360 SER B CA 1
ATOM 6597 C C . SER B 1 360 ? 35.062 5.906 -15.047 1 94.44 360 SER B C 1
ATOM 6599 O O . SER B 1 360 ? 35.344 6.527 -16.078 1 94.44 360 SER B O 1
ATOM 6601 N N . PRO B 1 361 ? 35.156 4.594 -14.922 1 92.75 361 PRO B N 1
ATOM 6602 C CA . PRO B 1 361 ? 35.438 3.814 -16.125 1 92.75 361 PRO B CA 1
ATOM 6603 C C . PRO B 1 361 ? 34.25 3.684 -17.062 1 92.75 361 PRO B C 1
ATOM 6605 O O . PRO B 1 361 ? 34.344 3.051 -18.109 1 92.75 361 PRO B O 1
ATOM 6608 N N . LEU B 1 362 ? 33.125 4.199 -16.688 1 93.94 362 LEU B N 1
ATOM 6609 C CA . LEU B 1 362 ? 31.891 4.082 -17.453 1 93.94 362 LEU B CA 1
ATOM 6610 C C . LEU B 1 362 ? 31.781 5.199 -18.484 1 93.94 362 LEU B C 1
ATOM 6612 O O . LEU B 1 362 ? 32.375 6.262 -18.328 1 93.94 362 LEU B O 1
ATOM 6616 N N . ASP B 1 363 ? 31 4.949 -19.562 1 90 363 ASP B N 1
ATOM 6617 C CA . ASP B 1 363 ? 30.75 5.969 -20.578 1 90 363 ASP B CA 1
ATOM 6618 C C . ASP B 1 363 ? 30.062 7.191 -19.969 1 90 363 ASP B C 1
ATOM 6620 O O . ASP B 1 363 ? 30.312 8.32 -20.375 1 90 363 ASP B O 1
ATOM 6624 N N . SER B 1 364 ? 29.188 6.91 -19.078 1 95.12 364 SER B N 1
ATOM 6625 C CA . SER B 1 364 ? 28.453 7.938 -18.344 1 95.12 364 SER B CA 1
ATOM 6626 C C . SER B 1 364 ? 28.453 7.668 -16.844 1 95.12 364 SER B C 1
ATOM 6628 O O . SER B 1 364 ? 27.922 6.656 -16.391 1 95.12 364 SER B O 1
ATOM 6630 N N . PRO B 1 365 ? 29.109 8.594 -16.078 1 97.44 365 PRO B N 1
ATOM 6631 C CA . PRO B 1 365 ? 29.125 8.391 -14.633 1 97.44 365 PRO B CA 1
ATOM 6632 C C . PRO B 1 365 ? 27.719 8.227 -14.039 1 97.44 365 PRO B C 1
ATOM 6634 O O . PRO B 1 365 ? 26.766 8.836 -14.531 1 97.44 365 PRO B O 1
ATOM 6637 N N . THR B 1 366 ? 27.641 7.457 -12.969 1 98.38 366 THR B N 1
ATOM 6638 C CA . THR B 1 366 ? 26.312 7.145 -12.461 1 98.38 366 THR B CA 1
ATOM 6639 C C . THR B 1 366 ? 26.344 6.91 -10.953 1 98.38 366 THR B C 1
ATOM 6641 O O . THR B 1 366 ? 27.375 6.5 -10.406 1 98.38 366 THR B O 1
ATOM 6644 N N . ASP B 1 367 ? 25.234 7.254 -10.305 1 98.56 367 ASP B N 1
ATOM 6645 C CA . ASP B 1 367 ? 25.047 6.996 -8.883 1 98.56 367 ASP B CA 1
ATOM 6646 C C . ASP B 1 367 ? 24.375 5.645 -8.656 1 98.56 367 ASP B C 1
ATOM 6648 O O . ASP B 1 367 ? 24.172 5.227 -7.512 1 98.56 367 ASP B O 1
ATOM 6652 N N . VAL B 1 368 ? 23.984 4.906 -9.719 1 98.75 368 VAL B N 1
ATOM 6653 C CA . VAL B 1 368 ? 23.234 3.662 -9.578 1 98.75 368 VAL B CA 1
ATOM 6654 C C . VAL B 1 368 ? 23.781 2.617 -10.555 1 98.75 368 VAL B C 1
ATOM 6656 O O . VAL B 1 368 ? 24.016 2.914 -11.727 1 98.75 368 VAL B O 1
ATOM 6659 N N . PHE B 1 369 ? 24.078 1.385 -10.062 1 98.56 369 PHE B N 1
ATOM 6660 C CA . PHE B 1 369 ? 24.578 0.292 -10.875 1 98.56 369 PHE B CA 1
ATOM 6661 C C . PHE B 1 369 ? 24.172 -1.057 -10.297 1 98.56 369 PHE B C 1
ATOM 6663 O O . PHE B 1 369 ? 23.672 -1.128 -9.18 1 98.56 369 PHE B O 1
ATOM 6670 N N . ILE B 1 370 ? 24.375 -2.104 -11.078 1 98.75 370 ILE B N 1
ATOM 6671 C CA . ILE B 1 370 ? 23.922 -3.438 -10.711 1 98.75 370 ILE B CA 1
ATOM 6672 C C . ILE B 1 370 ? 25.125 -4.367 -10.547 1 98.75 370 ILE B C 1
ATOM 6674 O O . ILE B 1 370 ? 26.031 -4.375 -11.383 1 98.75 370 ILE B O 1
ATOM 6678 N N . ILE B 1 371 ? 25.156 -5.09 -9.477 1 98.31 371 ILE B N 1
ATOM 6679 C CA . ILE B 1 371 ? 26.109 -6.172 -9.281 1 98.31 371 ILE B CA 1
ATOM 6680 C C . ILE B 1 371 ? 25.422 -7.52 -9.438 1 98.31 371 ILE B C 1
ATOM 6682 O O . ILE B 1 371 ? 24.391 -7.773 -8.789 1 98.31 371 ILE B O 1
ATOM 6686 N N . THR B 1 372 ? 26 -8.422 -10.266 1 97.62 372 THR B N 1
ATOM 6687 C CA . THR B 1 372 ? 25.312 -9.656 -10.609 1 97.62 372 THR B CA 1
ATOM 6688 C C . THR B 1 372 ? 26.156 -10.875 -10.242 1 97.62 372 THR B C 1
ATOM 6690 O O . THR B 1 372 ? 27.328 -10.734 -9.891 1 97.62 372 THR B O 1
ATOM 6693 N N . HIS B 1 373 ? 25.547 -12.047 -10.273 1 96.19 373 HIS B N 1
ATOM 6694 C CA . HIS B 1 373 ? 26.203 -13.344 -10.188 1 96.19 373 HIS B CA 1
ATOM 6695 C C . HIS B 1 373 ? 26.953 -13.492 -8.867 1 96.19 373 HIS B C 1
ATOM 6697 O O . HIS B 1 373 ? 28.141 -13.844 -8.859 1 96.19 373 HIS B O 1
ATOM 6703 N N . PHE B 1 374 ? 26.25 -13.312 -7.82 1 96.38 374 PHE B N 1
ATOM 6704 C CA . PHE B 1 374 ? 26.828 -13.516 -6.496 1 96.38 374 PHE B CA 1
ATOM 6705 C C . PHE B 1 374 ? 27.172 -14.984 -6.273 1 96.38 374 PHE B C 1
ATOM 6707 O O . PHE B 1 374 ? 26.484 -15.875 -6.766 1 96.38 374 PHE B O 1
ATOM 6714 N N . PRO B 1 375 ? 28.25 -15.188 -5.457 1 94.81 375 PRO B N 1
ATOM 6715 C CA . PRO B 1 375 ? 28.578 -16.578 -5.109 1 94.81 375 PRO B CA 1
ATOM 6716 C C . PRO B 1 375 ? 27.438 -17.266 -4.363 1 94.81 375 PRO B C 1
ATOM 6718 O O . PRO B 1 375 ? 26.766 -16.641 -3.547 1 94.81 375 PRO B O 1
ATOM 6721 N N . LYS B 1 376 ? 27.312 -18.625 -4.477 1 92.5 376 LYS B N 1
ATOM 6722 C CA . LYS B 1 376 ? 26.234 -19.422 -3.916 1 92.5 376 LYS B CA 1
ATOM 6723 C C . LYS B 1 376 ? 26.203 -19.328 -2.393 1 92.5 376 LYS B C 1
ATOM 6725 O O . LYS B 1 376 ? 25.141 -19.266 -1.788 1 92.5 376 LYS B O 1
ATOM 6730 N N . HIS B 1 377 ? 27.359 -19.281 -1.831 1 90.25 377 HIS B N 1
ATOM 6731 C CA . HIS B 1 377 ? 27.438 -19.312 -0.375 1 90.25 377 HIS B CA 1
ATOM 6732 C C . HIS B 1 377 ? 27.016 -17.984 0.236 1 90.25 377 HIS B C 1
ATOM 6734 O O . HIS B 1 377 ? 26.812 -17.891 1.449 1 90.25 377 HIS B O 1
ATOM 6740 N N . LEU B 1 378 ? 26.828 -16.922 -0.606 1 92.69 378 LEU B N 1
ATOM 6741 C CA . LEU B 1 378 ? 26.438 -15.602 -0.119 1 92.69 378 LEU B CA 1
ATOM 6742 C C . LEU B 1 378 ? 24.953 -15.367 -0.305 1 92.69 378 LEU B C 1
ATOM 6744 O O . LEU B 1 378 ? 24.438 -14.297 0.019 1 92.69 378 LEU B O 1
ATOM 6748 N N . ARG B 1 379 ? 24.266 -16.312 -0.842 1 93.38 379 ARG B N 1
ATOM 6749 C CA . ARG B 1 379 ? 22.828 -16.188 -1.096 1 93.38 379 ARG B CA 1
ATOM 6750 C C . ARG B 1 379 ? 22.047 -17.312 -0.434 1 93.38 379 ARG B C 1
ATOM 6752 O O . ARG B 1 379 ? 22.625 -18.359 -0.098 1 93.38 379 ARG B O 1
ATOM 6759 N N . PRO B 1 380 ? 20.703 -17.031 -0.167 1 91.12 380 PRO B N 1
ATOM 6760 C CA . PRO B 1 380 ? 19.875 -18.078 0.426 1 91.12 380 PRO B CA 1
ATOM 6761 C C . PRO B 1 380 ? 19.922 -19.375 -0.378 1 91.12 380 PRO B C 1
ATOM 6763 O O . PRO B 1 380 ? 20.094 -19.344 -1.598 1 91.12 380 PRO B O 1
ATOM 6766 N N . CYS B 1 381 ? 19.578 -20.469 0.269 1 91.44 381 CYS B N 1
ATOM 6767 C CA . CYS B 1 381 ? 19.734 -21.812 -0.277 1 91.44 381 CYS B CA 1
ATOM 6768 C C . CYS B 1 381 ? 18.766 -22.047 -1.427 1 91.44 381 CYS B C 1
ATOM 6770 O O . CYS B 1 381 ? 18.969 -22.969 -2.225 1 91.44 381 CYS B O 1
ATOM 6772 N N . ASN B 1 382 ? 17.734 -21.266 -1.494 1 93.5 382 ASN B N 1
ATOM 6773 C CA . ASN B 1 382 ? 16.719 -21.531 -2.506 1 93.5 382 ASN B CA 1
ATOM 6774 C C . ASN B 1 382 ? 16.875 -20.625 -3.719 1 93.5 382 ASN B C 1
ATOM 6776 O O . ASN B 1 382 ? 15.977 -20.516 -4.547 1 93.5 382 ASN B O 1
ATOM 6780 N N . VAL B 1 383 ? 18.031 -20 -3.85 1 96.06 383 VAL B N 1
ATOM 6781 C CA . VAL B 1 383 ? 18.312 -19.172 -5.023 1 96.06 383 VAL B CA 1
ATOM 6782 C C . VAL B 1 383 ? 18.891 -20.062 -6.133 1 96.06 383 VAL B C 1
ATOM 6784 O O . VAL B 1 383 ? 19.734 -20.922 -5.879 1 96.06 383 VAL B O 1
ATOM 6787 N N . SER B 1 384 ? 18.391 -19.828 -7.348 1 95.44 384 SER B N 1
ATOM 6788 C CA . SER B 1 384 ? 18.797 -20.625 -8.5 1 95.44 384 SER B CA 1
ATOM 6789 C C . SER B 1 384 ? 20.188 -20.234 -8.992 1 95.44 384 SER B C 1
ATOM 6791 O O . SER B 1 384 ? 20.656 -19.125 -8.711 1 95.44 384 SER B O 1
ATOM 6793 N N . SER B 1 385 ? 20.797 -21.203 -9.688 1 91.62 385 SER B N 1
ATOM 6794 C CA . SER B 1 385 ? 22.094 -20.984 -10.32 1 91.62 385 SER B CA 1
ATOM 6795 C C . SER B 1 385 ? 22.047 -21.281 -11.812 1 91.62 385 SER B C 1
ATOM 6797 O O . SER B 1 385 ? 21.062 -21.875 -12.297 1 91.62 385 SER B O 1
ATOM 6799 N N . LEU B 1 386 ? 23.016 -20.719 -12.586 1 77.38 386 LEU B N 1
ATOM 6800 C CA . LEU B 1 386 ? 23.062 -20.938 -14.031 1 77.38 386 LEU B CA 1
ATOM 6801 C C . LEU B 1 386 ? 23.219 -22.422 -14.336 1 77.38 386 LEU B C 1
ATOM 6803 O O . LEU B 1 386 ? 22.719 -22.906 -15.359 1 77.38 386 LEU B O 1
ATOM 6807 N N . GLY B 1 387 ? 23.828 -23.094 -13.547 1 72.62 387 GLY B N 1
ATOM 6808 C CA . GLY B 1 387 ? 24.031 -24.531 -13.711 1 72.62 387 GLY B CA 1
ATOM 6809 C C . GLY B 1 387 ? 24.484 -25.219 -12.43 1 72.62 387 GLY B C 1
ATOM 6810 O O . GLY B 1 387 ? 24.828 -24.547 -11.453 1 72.62 387 GLY B O 1
ATOM 6811 N N . ARG B 1 388 ? 24.344 -26.453 -12.453 1 61.03 388 ARG B N 1
ATOM 6812 C CA . ARG B 1 388 ? 24.688 -27.219 -11.266 1 61.03 388 ARG B CA 1
ATOM 6813 C C . ARG B 1 388 ? 26.125 -26.953 -10.844 1 61.03 388 ARG B C 1
ATOM 6815 O O . ARG B 1 388 ? 26.422 -26.859 -9.648 1 61.03 388 ARG B O 1
ATOM 6822 N N . ASP B 1 389 ? 26.875 -26.719 -11.82 1 69.56 389 ASP B N 1
ATOM 6823 C CA . ASP B 1 389 ? 28.297 -26.625 -11.508 1 69.56 389 ASP B CA 1
ATOM 6824 C C . ASP B 1 389 ? 28.734 -25.172 -11.438 1 69.56 389 ASP B C 1
ATOM 6826 O O . ASP B 1 389 ? 29.922 -24.891 -11.234 1 69.56 389 ASP B O 1
ATOM 6830 N N . ASP B 1 390 ? 27.75 -24.406 -11.469 1 77.94 390 ASP B N 1
ATOM 6831 C CA . ASP B 1 390 ? 28.109 -23 -11.391 1 77.94 390 ASP B CA 1
ATOM 6832 C C . ASP B 1 390 ? 28.25 -22.547 -9.938 1 77.94 390 ASP B C 1
ATOM 6834 O O . ASP B 1 390 ? 27.406 -22.891 -9.094 1 77.94 390 ASP B O 1
ATOM 6838 N N . ALA B 1 391 ? 29.297 -21.875 -9.641 1 88.81 391 ALA B N 1
ATOM 6839 C CA . ALA B 1 391 ? 29.578 -21.391 -8.289 1 88.81 391 ALA B CA 1
ATOM 6840 C C . ALA B 1 391 ? 28.828 -20.109 -7.984 1 88.81 391 ALA B C 1
ATOM 6842 O O . ALA B 1 391 ? 28.828 -19.625 -6.848 1 88.81 391 ALA B O 1
ATOM 6843 N N . THR B 1 392 ? 28.172 -19.562 -8.992 1 93.62 392 THR B N 1
ATOM 6844 C CA . THR B 1 392 ? 27.453 -18.312 -8.797 1 93.62 392 THR B CA 1
ATOM 6845 C C . THR B 1 392 ? 25.953 -18.516 -8.875 1 93.62 392 THR B C 1
ATOM 6847 O O . THR B 1 392 ? 25.484 -19.609 -9.211 1 93.62 392 THR B O 1
ATOM 6850 N N . THR B 1 393 ? 25.219 -17.516 -8.484 1 95.94 393 THR B N 1
ATOM 6851 C CA . THR B 1 393 ? 23.75 -17.578 -8.461 1 95.94 393 THR B CA 1
ATOM 6852 C C . THR B 1 393 ? 23.156 -16.609 -9.484 1 95.94 393 THR B C 1
ATOM 6854 O O . THR B 1 393 ? 23.844 -15.711 -9.961 1 95.94 393 THR B O 1
ATOM 6857 N N . ASN B 1 394 ? 21.938 -16.922 -9.906 1 97.69 394 ASN B N 1
ATOM 6858 C CA . ASN B 1 394 ? 21.109 -15.984 -10.672 1 97.69 394 ASN B CA 1
ATOM 6859 C C . ASN B 1 394 ? 20.531 -14.898 -9.781 1 97.69 394 ASN B C 1
ATOM 6861 O O . ASN B 1 394 ? 19.328 -14.875 -9.523 1 97.69 394 ASN B O 1
ATOM 6865 N N . SER B 1 395 ? 21.391 -14.023 -9.305 1 97.81 395 SER B N 1
ATOM 6866 C CA . SER B 1 395 ? 21 -13 -8.352 1 97.81 395 SER B CA 1
ATOM 6867 C C . SER B 1 395 ? 21.75 -11.695 -8.602 1 97.81 395 SER B C 1
ATOM 6869 O O . SER B 1 395 ? 22.734 -11.672 -9.336 1 97.81 395 SER B O 1
ATOM 6871 N N . PHE B 1 396 ? 21.219 -10.609 -8.086 1 98.5 396 PHE B N 1
ATOM 6872 C CA . PHE B 1 396 ? 21.844 -9.297 -8.25 1 98.5 396 PHE B CA 1
ATOM 6873 C C . PHE B 1 396 ? 21.438 -8.359 -7.121 1 98.5 396 PHE B C 1
ATOM 6875 O O . PHE B 1 396 ? 20.453 -8.602 -6.418 1 98.5 396 PHE B O 1
ATOM 6882 N N . ASP B 1 397 ? 22.25 -7.391 -6.891 1 98.5 397 ASP B N 1
ATOM 6883 C CA . ASP B 1 397 ? 21.969 -6.223 -6.062 1 98.5 397 ASP B CA 1
ATOM 6884 C C . ASP B 1 397 ? 22.078 -4.934 -6.875 1 98.5 397 ASP B C 1
ATOM 6886 O O . ASP B 1 397 ? 22.906 -4.836 -7.789 1 98.5 397 ASP B O 1
ATOM 6890 N N . ILE B 1 398 ? 21.219 -4.043 -6.598 1 98.81 398 ILE B N 1
ATOM 6891 C CA . ILE B 1 398 ? 21.391 -2.707 -7.156 1 98.81 398 ILE B CA 1
ATOM 6892 C C . ILE B 1 398 ? 21.906 -1.757 -6.082 1 98.81 398 ILE B C 1
ATOM 6894 O O . ILE B 1 398 ? 21.328 -1.664 -4.996 1 98.81 398 ILE B O 1
ATOM 6898 N N . ILE B 1 399 ? 22.984 -1.12 -6.41 1 98.5 399 ILE B N 1
ATOM 6899 C CA . ILE B 1 399 ? 23.641 -0.193 -5.5 1 98.5 399 ILE B CA 1
ATOM 6900 C C . ILE B 1 399 ? 23.344 1.244 -5.918 1 98.5 399 ILE B C 1
ATOM 6902 O O . ILE B 1 399 ? 23.516 1.61 -7.082 1 98.5 399 ILE B O 1
ATOM 6906 N N . LEU B 1 400 ? 22.828 2 -5.023 1 98.25 400 LEU B N 1
ATOM 6907 C CA . LEU B 1 400 ? 22.547 3.416 -5.219 1 98.25 400 LEU B CA 1
ATOM 6908 C C . LEU B 1 400 ? 23.328 4.27 -4.227 1 98.25 400 LEU B C 1
ATOM 6910 O O . LEU B 1 400 ? 23.156 4.129 -3.014 1 98.25 400 LEU B O 1
ATOM 6914 N N . ARG B 1 401 ? 24.203 5.156 -4.734 1 97.12 401 ARG B N 1
ATOM 6915 C CA . ARG B 1 401 ? 25.094 5.996 -3.941 1 97.12 401 ARG B CA 1
ATOM 6916 C C . ARG B 1 401 ? 25.812 5.18 -2.869 1 97.12 401 ARG B C 1
ATOM 6918 O O . ARG B 1 401 ? 25.875 5.59 -1.708 1 97.12 401 ARG B O 1
ATOM 6925 N N . GLY B 1 402 ? 26.234 3.994 -3.291 1 95.75 402 GLY B N 1
ATOM 6926 C CA . GLY B 1 402 ? 27.094 3.166 -2.449 1 95.75 402 GLY B CA 1
ATOM 6927 C C . GLY B 1 402 ? 26.312 2.322 -1.46 1 95.75 402 GLY B C 1
ATOM 6928 O O . GLY B 1 402 ? 26.891 1.738 -0.542 1 95.75 402 GLY B O 1
ATOM 6929 N N . GLN B 1 403 ? 25.016 2.256 -1.6 1 95.81 403 GLN B N 1
ATOM 6930 C CA . GLN B 1 403 ? 24.188 1.463 -0.699 1 95.81 403 GLN B CA 1
ATOM 6931 C C . GLN B 1 403 ? 23.219 0.565 -1.479 1 95.81 403 GLN B C 1
ATOM 6933 O O . GLN B 1 403 ? 22.562 1.021 -2.412 1 95.81 403 GLN B O 1
ATOM 6938 N N . GLU B 1 404 ? 23.156 -0.678 -1.029 1 97.06 404 GLU B N 1
ATOM 6939 C CA . GLU B 1 404 ? 22.219 -1.606 -1.653 1 97.06 404 GLU B CA 1
ATOM 6940 C C . GLU B 1 404 ? 20.766 -1.18 -1.408 1 97.06 404 GLU B C 1
ATOM 6942 O O . GLU B 1 404 ? 20.375 -0.9 -0.271 1 97.06 404 GLU B O 1
ATOM 6947 N N . ILE B 1 405 ? 19.953 -1.196 -2.508 1 97.75 405 ILE B N 1
ATOM 6948 C CA . ILE B 1 405 ? 18.562 -0.829 -2.344 1 97.75 405 ILE B CA 1
ATOM 6949 C C . ILE B 1 405 ? 17.672 -1.938 -2.898 1 97.75 405 ILE B C 1
ATOM 6951 O O . ILE B 1 405 ? 16.453 -1.964 -2.637 1 97.75 405 ILE B O 1
ATOM 6955 N N . VAL B 1 406 ? 18.219 -2.818 -3.723 1 98.38 406 VAL B N 1
ATOM 6956 C CA . VAL B 1 406 ? 17.469 -3.918 -4.328 1 98.38 406 VAL B CA 1
ATOM 6957 C C . VAL B 1 406 ? 18.266 -5.215 -4.203 1 98.38 406 VAL B C 1
ATOM 6959 O O . VAL B 1 406 ? 19.484 -5.223 -4.402 1 98.38 406 VAL B O 1
ATOM 6962 N N . THR B 1 407 ? 17.609 -6.215 -3.867 1 98.12 407 THR B N 1
ATOM 6963 C CA . THR B 1 407 ? 18.078 -7.578 -4.078 1 98.12 407 THR B CA 1
ATOM 6964 C C . THR B 1 407 ? 17.094 -8.367 -4.926 1 98.12 407 THR B C 1
ATOM 6966 O O . THR B 1 407 ? 15.883 -8.344 -4.66 1 98.12 407 THR B O 1
ATOM 6969 N N . GLY B 1 408 ? 17.562 -8.977 -5.992 1 98.44 408 GLY B N 1
ATOM 6970 C CA . GLY B 1 408 ? 16.734 -9.789 -6.867 1 98.44 408 GLY B CA 1
ATOM 6971 C C . GLY B 1 408 ? 17.359 -11.125 -7.219 1 98.44 408 GLY B C 1
ATOM 6972 O O . GLY B 1 408 ? 18.578 -11.297 -7.102 1 98.44 408 GLY B O 1
ATOM 6973 N N . CYS B 1 409 ? 16.531 -12.047 -7.547 1 98.5 409 CYS B N 1
ATOM 6974 C CA . CYS B 1 409 ? 17.047 -13.367 -7.879 1 98.5 409 CYS B CA 1
ATOM 6975 C C . CYS B 1 409 ? 15.977 -14.227 -8.539 1 98.5 409 CYS B C 1
ATOM 6977 O O . CYS B 1 409 ? 14.805 -13.867 -8.539 1 98.5 409 CYS B O 1
ATOM 6979 N N . GLN B 1 410 ? 16.484 -15.242 -9.156 1 98.5 410 GLN B N 1
ATOM 6980 C CA . GLN B 1 410 ? 15.641 -16.391 -9.508 1 98.5 410 GLN B CA 1
ATOM 6981 C C . GLN B 1 410 ? 15.641 -17.422 -8.391 1 98.5 410 GLN B C 1
ATOM 6983 O O . GLN B 1 410 ? 16.688 -17.719 -7.805 1 98.5 410 GLN B O 1
ATOM 6988 N N . LEU B 1 411 ? 14.453 -17.953 -8.078 1 98.06 411 LEU B N 1
ATOM 6989 C CA . LEU B 1 411 ? 14.344 -18.938 -7.016 1 98.06 411 LEU B CA 1
ATOM 6990 C C . LEU B 1 411 ? 14.031 -20.328 -7.582 1 98.06 411 LEU B C 1
ATOM 6992 O O . LEU B 1 411 ? 13.531 -20.438 -8.711 1 98.06 411 LEU B O 1
ATOM 6996 N N . LEU B 1 412 ? 14.336 -21.328 -6.773 1 97.06 412 LEU B N 1
ATOM 6997 C CA . LEU B 1 412 ? 14.062 -22.703 -7.176 1 97.06 412 LEU B CA 1
ATOM 6998 C C . LEU B 1 412 ? 12.562 -22.938 -7.359 1 97.06 412 LEU B C 1
ATOM 7000 O O . LEU B 1 412 ? 11.758 -22.438 -6.57 1 97.06 412 LEU B O 1
ATOM 7004 N N . HIS B 1 413 ? 12.219 -23.656 -8.453 1 97.31 413 HIS B N 1
ATOM 7005 C CA . HIS B 1 413 ? 10.805 -23.953 -8.664 1 97.31 413 HIS B CA 1
ATOM 7006 C C . HIS B 1 413 ? 10.547 -25.453 -8.609 1 97.31 413 HIS B C 1
ATOM 7008 O O . HIS B 1 413 ? 9.391 -25.875 -8.5 1 97.31 413 HIS B O 1
ATOM 7014 N N . SER B 1 414 ? 11.633 -26.297 -8.672 1 95.44 414 SER B N 1
ATOM 7015 C CA . SER B 1 414 ? 11.492 -27.734 -8.578 1 95.44 414 SER B CA 1
ATOM 7016 C C . SER B 1 414 ? 11.188 -28.172 -7.152 1 95.44 414 SER B C 1
ATOM 7018 O O . SER B 1 414 ? 11.914 -27.828 -6.223 1 95.44 414 SER B O 1
ATOM 7020 N N . TYR B 1 415 ? 10.133 -28.984 -7.043 1 96.56 415 TYR B N 1
ATOM 7021 C CA . TYR B 1 415 ? 9.758 -29.5 -5.73 1 96.56 415 TYR B CA 1
ATOM 7022 C C . TYR B 1 415 ? 10.914 -30.234 -5.078 1 96.56 415 TYR B C 1
ATOM 7024 O O . TYR B 1 415 ? 11.234 -30 -3.908 1 96.56 415 TYR B O 1
ATOM 7032 N N . LYS B 1 416 ? 11.57 -31.078 -5.809 1 96 416 LYS B N 1
ATOM 7033 C CA . LYS B 1 416 ? 12.688 -31.859 -5.301 1 96 416 LYS B CA 1
ATOM 7034 C C . LYS B 1 416 ? 13.844 -30.969 -4.879 1 96 416 LYS B C 1
ATOM 7036 O O . LYS B 1 416 ? 14.438 -31.156 -3.812 1 96 416 LYS B O 1
ATOM 7041 N N . GLU B 1 417 ? 14.148 -29.969 -5.66 1 95.19 417 GLU B N 1
ATOM 7042 C CA . GLU B 1 417 ? 15.289 -29.109 -5.395 1 95.19 417 GLU B CA 1
ATOM 7043 C C . GLU B 1 417 ? 15.047 -28.234 -4.164 1 95.19 417 GLU B C 1
ATOM 7045 O O . GLU B 1 417 ? 15.961 -28.016 -3.361 1 95.19 417 GLU B O 1
ATOM 7050 N N . VAL B 1 418 ? 13.867 -27.719 -4.023 1 96.56 418 VAL B N 1
ATOM 7051 C CA . VAL B 1 418 ? 13.578 -26.844 -2.891 1 96.56 418 VAL B CA 1
ATOM 7052 C C . VAL B 1 418 ? 13.648 -27.641 -1.59 1 96.56 418 VAL B C 1
ATOM 7054 O O . VAL B 1 418 ? 14.195 -27.172 -0.593 1 96.56 418 VAL B O 1
ATOM 7057 N N . ARG B 1 419 ? 13.078 -28.859 -1.584 1 97.12 419 ARG B N 1
ATOM 7058 C CA . ARG B 1 419 ? 13.141 -29.703 -0.397 1 97.12 419 ARG B CA 1
ATOM 7059 C C . ARG B 1 419 ? 14.586 -30.016 -0.018 1 97.12 419 ARG B C 1
ATOM 7061 O O . ARG B 1 419 ? 14.945 -29.953 1.158 1 97.12 419 ARG B O 1
ATOM 7068 N N . SER B 1 420 ? 15.336 -30.328 -1.026 1 96.5 420 SER B N 1
ATOM 7069 C CA . SER B 1 420 ? 16.75 -30.609 -0.798 1 96.5 420 SER B CA 1
ATOM 7070 C C . SER B 1 420 ? 17.484 -29.391 -0.241 1 96.5 420 SER B C 1
ATOM 7072 O O . SER B 1 420 ? 18.281 -29.516 0.685 1 96.5 420 SER B O 1
ATOM 7074 N N . ALA B 1 421 ? 17.203 -28.25 -0.827 1 94.62 421 ALA B N 1
ATOM 7075 C CA . ALA B 1 421 ? 17.828 -27 -0.368 1 94.62 421 ALA B CA 1
ATOM 7076 C C . ALA B 1 421 ? 17.5 -26.734 1.097 1 94.62 421 ALA B C 1
ATOM 7078 O O . ALA B 1 421 ? 18.375 -26.359 1.878 1 94.62 421 ALA B O 1
ATOM 7079 N N . PHE B 1 422 ? 16.25 -26.906 1.512 1 95.31 422 PHE B N 1
ATOM 7080 C CA . PHE B 1 422 ? 15.789 -26.688 2.883 1 95.31 422 PHE B CA 1
ATOM 7081 C C . PHE B 1 422 ? 16.516 -27.625 3.842 1 95.31 422 PHE B C 1
ATOM 7083 O O . PHE B 1 422 ? 16.984 -27.203 4.898 1 95.31 422 PHE B O 1
ATOM 7090 N N . THR B 1 423 ? 16.656 -28.812 3.42 1 95.56 423 THR B N 1
ATOM 7091 C CA . THR B 1 423 ? 17.156 -29.844 4.301 1 95.56 423 THR B CA 1
ATOM 7092 C C . THR B 1 423 ? 18.688 -29.766 4.41 1 95.56 423 THR B C 1
ATOM 7094 O O . THR B 1 423 ? 19.25 -30.109 5.445 1 95.56 423 THR B O 1
ATOM 7097 N N . ASN B 1 424 ? 19.359 -29.25 3.426 1 92.44 424 ASN B N 1
ATOM 7098 C CA . ASN B 1 424 ? 20.812 -29.312 3.361 1 92.44 424 ASN B CA 1
ATOM 7099 C C . ASN B 1 424 ? 21.453 -28 3.84 1 92.44 424 ASN B C 1
ATOM 7101 O O . ASN B 1 424 ? 22.672 -27.906 3.912 1 92.44 424 ASN B O 1
ATOM 7105 N N . ARG B 1 425 ? 20.703 -27.109 4.145 1 89.81 425 ARG B N 1
ATOM 7106 C CA . ARG B 1 425 ? 21.281 -25.844 4.605 1 89.81 425 ARG B CA 1
ATOM 7107 C C . ARG B 1 425 ? 21.891 -26 5.992 1 89.81 425 ARG B C 1
ATOM 7109 O O . ARG B 1 425 ? 21.641 -27 6.676 1 89.81 425 ARG B O 1
ATOM 7116 N N . ALA B 1 426 ? 22.766 -25 6.426 1 86.5 426 ALA B N 1
ATOM 7117 C CA . ALA B 1 426 ? 23.484 -25.078 7.695 1 86.5 426 ALA B CA 1
ATOM 7118 C C . ALA B 1 426 ? 22.516 -25.281 8.859 1 86.5 426 ALA B C 1
ATOM 7120 O O . ALA B 1 426 ? 22.797 -26.047 9.781 1 86.5 426 ALA B O 1
ATOM 7121 N N . HIS B 1 427 ? 21.422 -24.578 8.859 1 89.94 427 HIS B N 1
ATOM 7122 C CA . HIS B 1 427 ? 20.328 -24.797 9.797 1 89.94 427 HIS B CA 1
ATOM 7123 C C . HIS B 1 427 ? 19.078 -25.297 9.078 1 89.94 427 HIS B C 1
ATOM 7125 O O . HIS B 1 427 ? 18.234 -24.516 8.641 1 89.94 427 HIS B O 1
ATOM 7131 N N . PRO B 1 428 ? 18.938 -26.547 9.047 1 92.5 428 PRO B N 1
ATOM 7132 C CA . PRO B 1 428 ? 17.922 -27.172 8.188 1 92.5 428 PRO B CA 1
ATOM 7133 C C . PRO B 1 428 ? 16.5 -26.75 8.531 1 92.5 428 PRO B C 1
ATOM 7135 O O . PRO B 1 428 ? 16.203 -26.469 9.703 1 92.5 428 PRO B O 1
ATOM 7138 N N . ILE B 1 429 ? 15.719 -26.672 7.539 1 93.69 429 ILE B N 1
ATOM 7139 C CA . ILE B 1 429 ? 14.273 -26.453 7.645 1 93.69 429 ILE B CA 1
ATOM 7140 C C . ILE B 1 429 ? 13.539 -27.734 7.23 1 93.69 429 ILE B C 1
ATOM 7142 O O . ILE B 1 429 ? 13.836 -28.312 6.188 1 93.69 429 ILE B O 1
ATOM 7146 N N . ASP B 1 430 ? 12.625 -28.188 8.086 1 95.38 430 ASP B N 1
ATOM 7147 C CA . ASP B 1 430 ? 11.75 -29.297 7.688 1 95.38 430 ASP B CA 1
ATOM 7148 C C . ASP B 1 430 ? 10.734 -28.844 6.641 1 95.38 430 ASP B C 1
ATOM 7150 O O . ASP B 1 430 ? 9.836 -28.062 6.938 1 95.38 430 ASP B O 1
ATOM 7154 N N . PRO B 1 431 ? 10.898 -29.344 5.453 1 95.81 431 PRO B N 1
ATOM 7155 C CA . PRO B 1 431 ? 10 -28.906 4.383 1 95.81 431 PRO B CA 1
ATOM 7156 C C . PRO B 1 431 ? 8.547 -29.297 4.633 1 95.81 431 PRO B C 1
ATOM 7158 O O . PRO B 1 431 ? 7.648 -28.828 3.932 1 95.81 431 PRO B O 1
ATOM 7161 N N . ASP B 1 432 ? 8.266 -30.172 5.605 1 95.75 432 ASP B N 1
ATOM 7162 C CA . ASP B 1 432 ? 6.914 -30.672 5.852 1 95.75 432 ASP B CA 1
ATOM 7163 C C . ASP B 1 432 ? 6.344 -30.078 7.141 1 95.75 432 ASP B C 1
ATOM 7165 O O . ASP B 1 432 ? 5.223 -30.422 7.539 1 95.75 432 ASP B O 1
ATOM 7169 N N . CYS B 1 433 ? 7.09 -29.234 7.777 1 94.44 433 CYS B N 1
ATOM 7170 C CA . CYS B 1 433 ? 6.547 -28.625 8.992 1 94.44 433 CYS B CA 1
ATOM 7171 C C . CYS B 1 433 ? 5.391 -27.688 8.664 1 94.44 433 CYS B C 1
ATOM 7173 O O . CYS B 1 433 ? 5.332 -27.125 7.57 1 94.44 433 CYS B O 1
ATOM 7175 N N . PRO B 1 434 ? 4.508 -27.438 9.594 1 92.62 434 PRO B N 1
ATOM 7176 C CA . PRO B 1 434 ? 3.293 -26.656 9.32 1 92.62 434 PRO B CA 1
ATOM 7177 C C . PRO B 1 434 ? 3.59 -25.266 8.789 1 92.62 434 PRO B C 1
ATOM 7179 O O . PRO B 1 434 ? 2.863 -24.75 7.934 1 92.62 434 PRO B O 1
ATOM 7182 N N . GLY B 1 435 ? 4.605 -24.703 9.203 1 92.88 435 GLY B N 1
ATOM 7183 C CA . GLY B 1 435 ? 4.934 -23.344 8.789 1 92.88 435 GLY B CA 1
ATOM 7184 C C . GLY B 1 435 ? 5.395 -23.266 7.344 1 92.88 435 GLY B C 1
ATOM 7185 O O . GLY B 1 435 ? 5.082 -22.297 6.641 1 92.88 435 GLY B O 1
ATOM 7186 N N . TRP B 1 436 ? 6.078 -24.281 6.855 1 96 436 TRP B N 1
ATOM 7187 C CA . TRP B 1 436 ? 6.707 -24.203 5.543 1 96 436 TRP B CA 1
ATOM 7188 C C . TRP B 1 436 ? 6.008 -25.109 4.539 1 96 436 TRP B C 1
ATOM 7190 O O . TRP B 1 436 ? 6.223 -25 3.332 1 96 436 TRP B O 1
ATOM 7200 N N . ARG B 1 437 ? 5.109 -25.922 4.988 1 96.5 437 ARG B N 1
ATOM 7201 C CA . ARG B 1 437 ? 4.434 -26.875 4.117 1 96.5 437 ARG B CA 1
ATOM 7202 C C . ARG B 1 437 ? 3.664 -26.156 3.012 1 96.5 437 ARG B C 1
ATOM 7204 O O . ARG B 1 437 ? 3.693 -26.578 1.854 1 96.5 437 ARG B O 1
ATOM 7211 N N . PRO B 1 438 ? 2.939 -25.062 3.383 1 96.75 438 PRO B N 1
ATOM 7212 C CA . PRO B 1 438 ? 2.252 -24.359 2.295 1 96.75 438 PRO B CA 1
ATOM 7213 C C . PRO B 1 438 ? 3.195 -23.938 1.17 1 96.75 438 PRO B C 1
ATOM 7215 O O . PRO B 1 438 ? 2.838 -24.031 -0.007 1 96.75 438 PRO B O 1
ATOM 7218 N N . TYR B 1 439 ? 4.355 -23.547 1.521 1 97.44 439 TYR B N 1
ATOM 7219 C CA . TYR B 1 439 ? 5.336 -23.109 0.531 1 97.44 439 TYR B CA 1
ATOM 7220 C C . TYR B 1 439 ? 5.824 -24.297 -0.305 1 97.44 439 TYR B C 1
ATOM 7222 O O . TYR B 1 439 ? 5.918 -24.203 -1.53 1 97.44 439 TYR B O 1
ATOM 7230 N N . THR B 1 440 ? 6.16 -25.391 0.307 1 97.06 440 THR B N 1
ATOM 7231 C CA . THR B 1 440 ? 6.637 -26.562 -0.425 1 97.06 440 THR B CA 1
ATOM 7232 C C . THR B 1 440 ? 5.516 -27.172 -1.27 1 97.06 440 THR B C 1
ATOM 7234 O O . THR B 1 440 ? 5.77 -27.703 -2.352 1 97.06 440 THR B O 1
ATOM 7237 N N . GLU B 1 441 ? 4.332 -27.031 -0.76 1 95.62 441 GLU B N 1
ATOM 7238 C CA . GLU B 1 441 ? 3.176 -27.484 -1.526 1 95.62 441 GLU B CA 1
ATOM 7239 C C . GLU B 1 441 ? 3.021 -26.703 -2.82 1 95.62 441 GLU B C 1
ATOM 7241 O O . GLU B 1 441 ? 2.627 -27.25 -3.85 1 95.62 441 GLU B O 1
ATOM 7246 N N . ALA B 1 442 ? 3.268 -25.438 -2.758 1 97.5 442 ALA B N 1
ATOM 7247 C CA . ALA B 1 442 ? 3.221 -24.609 -3.961 1 97.5 442 ALA B CA 1
ATOM 7248 C C . ALA B 1 442 ? 4.121 -25.188 -5.055 1 97.5 442 ALA B C 1
ATOM 7250 O O . ALA B 1 442 ? 3.773 -25.141 -6.234 1 97.5 442 ALA B O 1
ATOM 7251 N N . HIS B 1 443 ? 5.258 -25.734 -4.645 1 97.75 443 HIS B N 1
ATOM 7252 C CA . HIS B 1 443 ? 6.18 -26.344 -5.594 1 97.75 443 HIS B CA 1
ATOM 7253 C C . HIS B 1 443 ? 5.68 -27.719 -6.031 1 97.75 443 HIS B C 1
ATOM 7255 O O . HIS B 1 443 ? 5.867 -28.109 -7.188 1 97.75 443 HIS B O 1
ATOM 7261 N N . GLU B 1 444 ? 5.008 -28.344 -5.176 1 96.31 444 GLU B N 1
ATOM 7262 C CA . GLU B 1 444 ? 4.516 -29.703 -5.414 1 96.31 444 GLU B CA 1
ATOM 7263 C C . GLU B 1 444 ? 3.422 -29.719 -6.477 1 96.31 444 GLU B C 1
ATOM 7265 O O . GLU B 1 444 ? 3.26 -30.703 -7.199 1 96.31 444 GLU B O 1
ATOM 7270 N N . ILE B 1 445 ? 2.725 -28.609 -6.621 1 95.56 445 ILE B N 1
ATOM 7271 C CA . ILE B 1 445 ? 1.578 -28.594 -7.523 1 95.56 445 ILE B CA 1
ATOM 7272 C C . ILE B 1 445 ? 1.979 -27.953 -8.852 1 95.56 445 ILE B C 1
ATOM 7274 O O . ILE B 1 445 ? 1.117 -27.578 -9.648 1 95.56 445 ILE B O 1
ATOM 7278 N N . GLY B 1 446 ? 3.24 -27.859 -9.125 1 96.56 446 GLY B N 1
ATOM 7279 C CA . GLY B 1 446 ? 3.705 -27.406 -10.422 1 96.56 446 GLY B CA 1
ATOM 7280 C C . GLY B 1 446 ? 4.047 -25.938 -10.461 1 96.56 446 GLY B C 1
ATOM 7281 O O . GLY B 1 446 ? 3.568 -25.203 -11.336 1 96.56 446 GLY B O 1
ATOM 7282 N N . MET B 1 447 ? 4.938 -25.469 -9.617 1 97.88 447 MET B N 1
ATOM 7283 C CA . MET B 1 447 ? 5.426 -24.094 -9.57 1 97.88 447 MET B CA 1
ATOM 7284 C C . MET B 1 447 ? 6.156 -23.734 -10.852 1 97.88 447 MET B C 1
ATOM 7286 O O . MET B 1 447 ? 7.023 -24.469 -11.312 1 97.88 447 MET B O 1
ATOM 7290 N N . PRO B 1 448 ? 5.793 -22.594 -11.469 1 98.19 448 PRO B N 1
ATOM 7291 C CA . PRO B 1 448 ? 6.547 -22.172 -12.656 1 98.19 448 PRO B CA 1
ATOM 7292 C C . PRO B 1 448 ? 7.93 -21.641 -12.312 1 98.19 448 PRO B C 1
ATOM 7294 O O . PRO B 1 448 ? 8.188 -21.281 -11.156 1 98.19 448 PRO B O 1
ATOM 7297 N N . PRO B 1 449 ? 8.867 -21.641 -13.352 1 97.88 449 PRO B N 1
ATOM 7298 C CA . PRO B 1 449 ? 10.07 -20.828 -13.125 1 97.88 449 PRO B CA 1
ATOM 7299 C C . PRO B 1 449 ? 9.75 -19.375 -12.773 1 97.88 449 PRO B C 1
ATOM 7301 O O . PRO B 1 449 ? 8.859 -18.781 -13.383 1 97.88 449 PRO B O 1
ATOM 7304 N N . TRP B 1 450 ? 10.438 -18.891 -11.742 1 98.56 450 TRP B N 1
ATOM 7305 C CA . TRP B 1 450 ? 10.008 -17.578 -11.266 1 98.56 450 TRP B CA 1
ATOM 7306 C C . TRP B 1 450 ? 11.164 -16.844 -10.609 1 98.56 450 TRP B C 1
ATOM 7308 O O . TRP B 1 450 ? 12.219 -17.422 -10.359 1 98.56 450 TRP B O 1
ATOM 7318 N N . GLY B 1 451 ? 11.031 -15.641 -10.391 1 98.69 451 GLY B N 1
ATOM 7319 C CA . GLY B 1 451 ? 11.922 -14.75 -9.664 1 98.69 451 GLY B CA 1
ATOM 7320 C C . GLY B 1 451 ? 11.352 -13.359 -9.461 1 98.69 451 GLY B C 1
ATOM 7321 O O . GLY B 1 451 ? 10.172 -13.125 -9.719 1 98.69 451 GLY B O 1
ATOM 7322 N N . GLY B 1 452 ? 12.086 -12.531 -8.906 1 98.69 452 GLY B N 1
ATOM 7323 C CA . GLY B 1 452 ? 11.672 -11.164 -8.609 1 98.69 452 GLY B CA 1
ATOM 7324 C C . GLY B 1 452 ? 12.688 -10.398 -7.789 1 98.69 452 GLY B C 1
ATOM 7325 O O . GLY B 1 452 ? 13.883 -10.719 -7.805 1 98.69 452 GLY B O 1
ATOM 7326 N N . PHE B 1 453 ? 12.266 -9.328 -7.254 1 98.88 453 PHE B N 1
ATOM 7327 C CA . PHE B 1 453 ? 13.172 -8.523 -6.441 1 98.88 453 PHE B CA 1
ATOM 7328 C C . PHE B 1 453 ? 12.391 -7.68 -5.438 1 98.88 453 PHE B C 1
ATOM 7330 O O . PHE B 1 453 ? 11.172 -7.555 -5.543 1 98.88 453 PHE B O 1
ATOM 7337 N N . GLY B 1 454 ? 13.07 -7.301 -4.387 1 98.75 454 GLY B N 1
ATOM 7338 C CA . GLY B 1 454 ? 12.594 -6.344 -3.402 1 98.75 454 GLY B CA 1
ATOM 7339 C C . GLY B 1 454 ? 13.32 -5.016 -3.461 1 98.75 454 GLY B C 1
ATOM 7340 O O . GLY B 1 454 ? 14.547 -4.977 -3.623 1 98.75 454 GLY B O 1
ATOM 7341 N N . LEU B 1 455 ? 12.562 -3.949 -3.457 1 98.75 455 LEU B N 1
ATOM 7342 C CA . LEU B 1 455 ? 13.086 -2.588 -3.463 1 98.75 455 LEU B CA 1
ATOM 7343 C C . LEU B 1 455 ? 12.664 -1.839 -2.203 1 98.75 455 LEU B C 1
ATOM 7345 O O . LEU B 1 455 ? 11.477 -1.657 -1.953 1 98.75 455 LEU B O 1
ATOM 7349 N N . GLY B 1 456 ? 13.664 -1.479 -1.397 1 98.19 456 GLY B N 1
ATOM 7350 C CA . GLY B 1 456 ? 13.352 -0.591 -0.289 1 98.19 456 GLY B CA 1
ATOM 7351 C C . GLY B 1 456 ? 13.031 0.824 -0.731 1 98.19 456 GLY B C 1
ATOM 7352 O O . GLY B 1 456 ? 13.922 1.578 -1.116 1 98.19 456 GLY B O 1
ATOM 7353 N N . LEU B 1 457 ? 11.828 1.219 -0.564 1 98.69 457 LEU B N 1
ATOM 7354 C CA . LEU B 1 457 ? 11.422 2.535 -1.051 1 98.69 457 LEU B CA 1
ATOM 7355 C C . LEU B 1 457 ? 12.078 3.641 -0.231 1 98.69 457 LEU B C 1
ATOM 7357 O O . LEU B 1 457 ? 12.422 4.695 -0.768 1 98.69 457 LEU B O 1
ATOM 7361 N N . ASN B 1 458 ? 12.227 3.414 1.022 1 98.25 458 ASN B N 1
ATOM 7362 C CA . ASN B 1 458 ? 12.891 4.395 1.87 1 98.25 458 ASN B CA 1
ATOM 7363 C C . ASN B 1 458 ? 14.344 4.605 1.443 1 98.25 458 ASN B C 1
ATOM 7365 O O . ASN B 1 458 ? 14.812 5.742 1.366 1 98.25 458 ASN B O 1
ATOM 7369 N N . ARG B 1 459 ? 14.977 3.547 1.112 1 97.94 459 ARG B N 1
ATOM 7370 C CA . ARG B 1 459 ? 16.375 3.646 0.699 1 97.94 459 ARG B CA 1
ATOM 7371 C C . ARG B 1 459 ? 16.5 4.293 -0.678 1 97.94 459 ARG B C 1
ATOM 7373 O O . ARG B 1 459 ? 17.453 5.008 -0.953 1 97.94 459 ARG B O 1
ATOM 7380 N N . LEU B 1 460 ? 15.57 3.998 -1.521 1 98.69 460 LEU B N 1
ATOM 7381 C CA . LEU B 1 460 ? 15.57 4.664 -2.818 1 98.69 460 LEU B CA 1
ATOM 7382 C C . LEU B 1 460 ? 15.484 6.176 -2.654 1 98.69 460 LEU B C 1
ATOM 7384 O O . LEU B 1 460 ? 16.266 6.918 -3.256 1 98.69 460 LEU B O 1
ATOM 7388 N N . VAL B 1 461 ? 14.57 6.641 -1.837 1 98.69 461 VAL B N 1
ATOM 7389 C CA . VAL B 1 461 ? 14.375 8.07 -1.624 1 98.69 461 VAL B CA 1
ATOM 7390 C C . VAL B 1 461 ? 15.594 8.656 -0.913 1 98.69 461 VAL B C 1
ATOM 7392 O O . VAL B 1 461 ? 16.062 9.742 -1.264 1 98.69 461 VAL B O 1
ATOM 7395 N N . GLN B 1 462 ? 16.109 7.93 0.067 1 98.31 462 GLN B N 1
ATOM 7396 C CA . GLN B 1 462 ? 17.328 8.344 0.764 1 98.31 462 GLN B CA 1
ATOM 7397 C C . GLN B 1 462 ? 18.469 8.578 -0.216 1 98.31 462 GLN B C 1
ATOM 7399 O O . GLN B 1 462 ? 19.125 9.617 -0.184 1 98.31 462 GLN B O 1
ATOM 7404 N N . GLY B 1 463 ? 18.656 7.609 -1.057 1 97.88 463 GLY B N 1
ATOM 7405 C CA . GLY B 1 463 ? 19.734 7.699 -2.023 1 97.88 463 GLY B CA 1
ATOM 7406 C C . GLY B 1 463 ? 19.516 8.781 -3.062 1 97.88 463 GLY B C 1
ATOM 7407 O O . GLY B 1 463 ? 20.438 9.547 -3.371 1 97.88 463 GLY B O 1
ATOM 7408 N N . TYR B 1 464 ? 18.312 8.922 -3.623 1 98.62 464 TYR B N 1
ATOM 7409 C CA . TYR B 1 464 ? 18.016 9.914 -4.656 1 98.62 464 TYR B CA 1
ATOM 7410 C C . TYR B 1 464 ? 18.25 11.328 -4.145 1 98.62 464 TYR B C 1
ATOM 7412 O O . TYR B 1 464 ? 18.812 12.164 -4.863 1 98.62 464 TYR B O 1
ATOM 7420 N N . LEU B 1 465 ? 17.859 11.531 -2.854 1 98.38 465 LEU B N 1
ATOM 7421 C CA . LEU B 1 465 ? 17.969 12.875 -2.289 1 98.38 465 LEU B CA 1
ATOM 7422 C C . LEU B 1 465 ? 19.297 13.062 -1.568 1 98.38 465 LEU B C 1
ATOM 7424 O O . LEU B 1 465 ? 19.609 14.164 -1.118 1 98.38 465 LEU B O 1
ATOM 7428 N N . GLY B 1 466 ? 20.094 12.008 -1.414 1 96.75 466 GLY B N 1
ATOM 7429 C CA . GLY B 1 466 ? 21.375 12.078 -0.754 1 96.75 466 GLY B CA 1
ATOM 7430 C C . GLY B 1 466 ? 21.281 12.312 0.741 1 96.75 466 GLY B C 1
ATOM 7431 O O . GLY B 1 466 ? 22.078 13.062 1.316 1 96.75 466 GLY B O 1
ATOM 7432 N N . LEU B 1 467 ? 20.266 11.742 1.371 1 96.56 467 LEU B N 1
ATOM 7433 C CA . LEU B 1 467 ? 20.078 11.883 2.811 1 96.56 467 LEU B CA 1
ATOM 7434 C C . LEU B 1 467 ? 21.031 10.961 3.574 1 96.56 467 LEU B C 1
ATOM 7436 O O . LEU B 1 467 ? 21.266 9.828 3.156 1 96.56 467 LEU B O 1
ATOM 7440 N N . VAL B 1 468 ? 21.516 11.367 4.695 1 93.88 468 VAL B N 1
ATOM 7441 C CA . VAL B 1 468 ? 22.484 10.609 5.477 1 93.88 468 VAL B CA 1
ATOM 7442 C C . VAL B 1 468 ? 21.766 9.57 6.336 1 93.88 468 VAL B C 1
ATOM 7444 O O . VAL B 1 468 ? 22.234 8.445 6.496 1 93.88 468 VAL B O 1
ATOM 7447 N N . ASP B 1 469 ? 20.641 9.945 6.855 1 95.69 469 ASP B N 1
ATOM 7448 C CA . ASP B 1 469 ? 19.891 9.141 7.816 1 95.69 469 ASP B CA 1
ATOM 7449 C C . ASP B 1 469 ? 18.562 8.695 7.23 1 95.69 469 ASP B C 1
ATOM 7451 O O . ASP B 1 469 ? 17.766 9.531 6.793 1 95.69 469 ASP B O 1
ATOM 7455 N N . VAL B 1 470 ? 18.297 7.32 7.211 1 96.56 470 VAL B N 1
ATOM 7456 C CA . VAL B 1 470 ? 17.109 6.77 6.566 1 96.56 470 VAL B CA 1
ATOM 7457 C C . VAL B 1 470 ? 15.859 7.242 7.297 1 96.56 470 VAL B C 1
ATOM 7459 O O . VAL B 1 470 ? 14.773 7.309 6.711 1 96.56 470 VAL B O 1
ATOM 7462 N N . ARG B 1 471 ? 15.992 7.645 8.609 1 96.81 471 ARG B N 1
ATOM 7463 C CA . ARG B 1 471 ? 14.859 8.102 9.406 1 96.81 471 ARG B CA 1
ATOM 7464 C C . ARG B 1 471 ? 14.273 9.391 8.828 1 96.81 471 ARG B C 1
ATOM 7466 O O . ARG B 1 471 ? 13.102 9.711 9.062 1 96.81 471 ARG B O 1
ATOM 7473 N N . GLU B 1 472 ? 14.992 10.078 8.047 1 96.94 472 GLU B N 1
ATOM 7474 C CA . GLU B 1 472 ? 14.508 11.312 7.426 1 96.94 472 GLU B CA 1
ATOM 7475 C C . GLU B 1 472 ? 13.461 11.016 6.355 1 96.94 472 GLU B C 1
ATOM 7477 O O . GLU B 1 472 ? 12.688 11.898 5.977 1 96.94 472 GLU B O 1
ATOM 7482 N N . THR B 1 473 ? 13.406 9.789 5.836 1 98.25 473 THR B N 1
ATOM 7483 C CA . THR B 1 473 ? 12.5 9.438 4.754 1 98.25 473 THR B CA 1
ATOM 7484 C C . THR B 1 473 ? 11.148 8.977 5.305 1 98.25 473 THR B C 1
ATOM 7486 O O . THR B 1 473 ? 10.234 8.656 4.543 1 98.25 473 THR B O 1
ATOM 7489 N N . VAL B 1 474 ? 11 8.883 6.582 1 98.25 474 VAL B N 1
ATOM 7490 C CA . VAL B 1 474 ? 9.789 8.414 7.254 1 98.25 474 VAL B CA 1
ATOM 7491 C C . VAL B 1 474 ? 9.227 9.523 8.141 1 98.25 474 VAL B C 1
ATOM 7493 O O . VAL B 1 474 ? 9.93 10.047 9.008 1 98.25 474 VAL B O 1
ATOM 7496 N N . LEU B 1 475 ? 7.996 9.883 7.895 1 98.44 475 LEU B N 1
ATOM 7497 C CA . LEU B 1 475 ? 7.438 10.953 8.711 1 98.44 475 LEU B CA 1
ATOM 7498 C C . LEU B 1 475 ? 7.395 10.555 10.18 1 98.44 475 LEU B C 1
ATOM 7500 O O . LEU B 1 475 ? 7.738 11.344 11.062 1 98.44 475 LEU B O 1
ATOM 7504 N N . PHE B 1 476 ? 7.008 9.273 10.438 1 98.19 476 PHE B N 1
ATOM 7505 C CA . PHE B 1 476 ? 6.938 8.742 11.797 1 98.19 476 PHE B CA 1
ATOM 7506 C C . PHE B 1 476 ? 7.793 7.488 11.93 1 98.19 476 PHE B C 1
ATOM 7508 O O . PHE B 1 476 ? 7.266 6.375 12.023 1 98.19 476 PHE B O 1
ATOM 7515 N N . PRO B 1 477 ? 9.086 7.641 12.07 1 97.06 477 PRO B N 1
ATOM 7516 C CA . PRO B 1 477 ? 9.984 6.484 12.047 1 97.06 477 PRO B CA 1
ATOM 7517 C C . PRO B 1 477 ? 9.875 5.625 13.305 1 97.06 477 PRO B C 1
ATOM 7519 O O . PRO B 1 477 ? 9.609 6.145 14.391 1 97.06 477 PRO B O 1
ATOM 7522 N N . ARG B 1 478 ? 10.016 4.363 13.133 1 97 478 ARG B N 1
ATOM 7523 C CA . ARG B 1 478 ? 10.18 3.375 14.195 1 97 478 ARG B CA 1
ATOM 7524 C C . ARG B 1 478 ? 11.562 2.732 14.133 1 97 478 ARG B C 1
ATOM 7526 O O . ARG B 1 478 ? 11.961 2.201 13.094 1 97 478 ARG B O 1
ATOM 7533 N N . ASP B 1 479 ? 12.266 2.885 15.164 1 94.44 479 ASP B N 1
ATOM 7534 C CA . ASP B 1 479 ? 13.555 2.227 15.344 1 94.44 479 ASP B CA 1
ATOM 7535 C C . ASP B 1 479 ? 13.711 1.707 16.766 1 94.44 479 ASP B C 1
ATOM 7537 O O . ASP B 1 479 ? 12.734 1.658 17.531 1 94.44 479 ASP B O 1
ATOM 7541 N N . ALA B 1 480 ? 14.852 1.25 17.156 1 92.19 480 ALA B N 1
ATOM 7542 C CA . ALA B 1 480 ? 15.039 0.561 18.422 1 92.19 480 ALA B CA 1
ATOM 7543 C C . ALA B 1 480 ? 14.68 1.464 19.594 1 92.19 480 ALA B C 1
ATOM 7545 O O . ALA B 1 480 ? 14.234 0.983 20.641 1 92.19 480 ALA B O 1
ATOM 7546 N N . SER B 1 481 ? 14.742 2.748 19.375 1 91.75 481 SER B N 1
ATOM 7547 C CA . SER B 1 481 ? 14.562 3.65 20.516 1 91.75 481 SER B CA 1
ATOM 7548 C C . SER B 1 481 ? 13.305 4.492 20.344 1 91.75 481 SER B C 1
ATOM 7550 O O . SER B 1 481 ? 12.992 5.324 21.203 1 91.75 481 SER B O 1
ATOM 7552 N N . ARG B 1 482 ? 12.562 4.305 19.25 1 94.25 482 ARG B N 1
ATOM 7553 C CA . ARG B 1 482 ? 11.484 5.25 18.969 1 94.25 482 ARG B CA 1
ATOM 7554 C C . ARG B 1 482 ? 10.172 4.516 18.719 1 94.25 482 ARG B C 1
ATOM 7556 O O . ARG B 1 482 ? 10.094 3.662 17.828 1 94.25 482 ARG B O 1
ATOM 7563 N N . LEU B 1 483 ? 9.172 4.867 19.469 1 95.56 483 LEU B N 1
ATOM 7564 C CA . LEU B 1 483 ? 7.816 4.359 19.312 1 95.56 483 LEU B CA 1
ATOM 7565 C C . LEU B 1 483 ? 6.812 5.508 19.25 1 95.56 483 LEU B C 1
ATOM 7567 O O . LEU B 1 483 ? 5.609 5.297 19.422 1 95.56 483 LEU B O 1
ATOM 7571 N N . ALA B 1 484 ? 7.281 6.863 19.141 1 92.69 484 ALA B N 1
ATOM 7572 C CA . ALA B 1 484 ? 6.492 8.094 19.047 1 92.69 484 ALA B CA 1
ATOM 7573 C C . ALA B 1 484 ? 7.289 9.203 18.391 1 92.69 484 ALA B C 1
ATOM 7575 O O . ALA B 1 484 ? 8.516 9.25 18.5 1 92.69 484 ALA B O 1
ATOM 7576 N N . PRO B 1 485 ? 6.984 10.211 17.719 1 93.56 485 PRO B N 1
ATOM 7577 C CA . PRO B 1 485 ? 5.555 10.148 17.422 1 93.56 485 PRO B CA 1
ATOM 7578 C C . PRO B 1 485 ? 5.211 9.039 16.422 1 93.56 485 PRO B C 1
ATOM 7580 O O . PRO B 1 485 ? 5.859 8.914 15.383 1 93.56 485 PRO B O 1
#

Sequence (970 aa):
MGADELQADNLQTSGIDPNKTDQNKGITLTGRVHDLSPNKDDGSIALVLRKDGQFFKCKLNSTDYADPAIFATAQCLTPESLVRISCSQIASETASSETFTITQVSSLTVISEAKANLADDLKLHGAPGETVPSLNDRLLLLDKRLDHRLLDARVAATASIFKIFSAVHHLAVKYLADQDFHYLPTPAFVGYEFPAEEEDHFYLDYLGRQAMLAPTGEVHLGMALAADLERVYDIHTVFRREPKSDGRHLTEFTMLELVFALKNDWTEILELADSLLVFLLRSLQEDDKYARHTAAAQRLYPAAGSFKLGLNKNGKLPRVRFDEAKAILRDQLGKVVNVGEDLTREEEAFLGGLFVGDQSPLDSPTDVFIITHFPKHLRPCNVSSLGRDDATTNSFDIILRGQEIVTGCQLLHSYKEVRSAFTNRAHPIDPDCPGWRPYTEAHEIGMPPWGGFGLGLNRLVQGYLGLVDVRETVLFPRDASRLAPMGADELQADNLQTSGIDPNKTDQNKGITLTGRVHDLSPNKDDGSIALVLRKDGQFFKCKLNSTDYADPAIFATAQCLTPESLVRISCSQIASETASSETFTITQVSSLTVISEAKANLADDLKLHGAPGETVPSLNDRLLLLDKRLDHRLLDARVAATASIFKIFSAVHHLAVKYLADQDFHYLPTPAFVGYEFPAEEEDHFYLDYLGRQAMLAPTGEVHLGMALAADLERVYDIHTVFRREPKSDGRHLTEFTMLELVFALKNDWTEILELADSLLVFLLRSLQEDDKYARHTAAAQRLYPAAGSFKLGLNKNGKLPRVRFDEAKAILRDQLGKVVNVGEDLTREEEAFLGGLFVGDQSPLDSPTDVFIITHFPKHLRPCNVSSLGRDDATTNSFDIILRGQEIVTGCQLLHSYKEVRSAFTNRAHPIDPDCPGWRPYTEAHEIGMPPWGGFGLGLNRLVQGYLGLVDVRETVLFPRDASRLAP

Solvent-accessible surface area (backbone atoms only — not comparable to full-atom values): 51284 Å² total; per-residue (Å²): 140,83,84,77,76,78,74,80,76,79,75,78,53,76,86,53,75,71,67,71,65,57,88,84,61,56,49,74,47,72,30,26,32,62,42,78,44,76,36,83,88,77,60,24,35,42,37,30,32,33,49,95,62,26,34,37,35,32,75,47,43,65,84,44,94,38,55,66,65,40,48,58,50,59,72,70,61,32,56,44,14,26,31,38,37,30,19,70,43,76,44,64,80,45,98,86,49,58,41,32,39,46,42,68,63,75,43,61,44,81,72,16,70,18,50,74,87,59,79,65,90,57,70,68,58,61,49,91,88,51,79,68,72,52,58,68,56,51,59,73,38,39,67,60,39,49,71,42,31,45,61,38,31,51,19,36,30,52,35,20,46,47,49,50,48,16,48,52,54,53,50,49,52,52,52,39,49,76,69,64,36,32,53,48,88,56,59,52,66,30,49,48,81,73,63,87,51,89,68,48,68,45,58,36,74,50,84,90,38,75,27,29,45,27,64,57,49,59,70,60,52,52,37,39,36,38,14,66,47,48,34,34,29,36,70,44,76,28,35,36,47,43,82,52,72,76,42,77,52,48,28,49,51,50,32,38,37,37,37,33,57,51,88,83,52,64,62,58,48,53,51,49,53,44,52,50,49,51,49,52,53,47,45,44,66,66,35,67,72,44,30,51,34,40,55,39,22,24,74,61,32,70,46,19,76,64,65,39,87,23,41,44,98,85,71,38,61,46,75,38,42,41,70,54,51,53,44,43,40,37,73,73,66,66,42,92,73,63,88,88,50,77,82,46,67,65,54,35,34,51,52,28,52,41,36,44,36,93,79,24,89,52,97,36,39,14,34,46,36,34,37,30,45,40,49,48,91,79,47,66,69,50,52,28,49,87,38,92,83,43,65,31,24,43,30,37,37,32,32,35,69,22,37,78,34,30,48,33,36,22,39,58,29,48,42,70,57,41,44,49,30,33,52,67,38,98,60,52,42,64,54,75,38,83,44,39,26,56,59,46,46,29,20,36,50,17,15,52,51,32,32,30,39,38,34,36,52,44,51,47,49,22,41,54,39,51,52,90,41,48,54,74,55,35,88,49,49,37,33,47,84,33,62,58,80,137,82,81,74,75,78,74,77,78,78,74,77,54,74,86,52,73,70,68,70,64,57,88,83,61,59,48,73,47,73,30,25,31,64,42,80,43,76,36,84,88,78,61,24,33,42,37,29,32,34,49,93,61,26,35,35,34,32,77,47,44,64,82,44,92,39,55,65,64,40,49,56,48,58,72,68,60,33,56,43,14,26,32,38,35,27,17,71,45,75,43,64,80,44,98,86,49,58,41,32,39,47,42,67,62,75,43,61,43,82,71,17,69,18,50,73,86,60,78,65,90,57,70,69,57,62,49,92,90,50,80,69,72,51,58,67,56,51,58,74,38,39,69,61,39,50,70,43,31,43,61,38,31,51,19,37,30,53,36,20,45,47,50,50,47,14,47,52,52,52,50,50,53,51,52,39,48,76,70,63,35,31,53,48,85,57,58,53,66,30,50,47,81,74,63,88,52,88,68,48,67,44,58,36,74,52,84,88,39,75,28,30,45,27,64,60,49,61,69,59,53,50,38,39,36,38,16,65,48,49,34,34,28,35,69,44,78,27,36,37,47,44,80,53,74,76,40,77,50,48,29,48,50,50,31,38,36,37,35,34,56,51,90,83,55,65,64,57,47,54,50,49,53,44,51,51,51,51,50,54,53,49,44,42,66,66,36,68,72,45,30,50,33,40,54,39,23,24,74,62,31,69,46,19,78,64,65,38,87,23,42,44,98,83,72,38,61,46,74,39,42,40,70,54,52,53,44,42,39,36,73,74,66,65,40,92,74,62,87,89,50,76,82,45,67,66,54,36,34,52,51,27,51,42,36,45,35,93,78,23,89,51,96,36,39,15,35,45,37,33,37,29,45,39,48,46,90,78,45,68,68,50,52,28,48,89,39,92,84,44,65,32,24,43,31,35,36,32,33,36,69,21,36,78,36,30,50,33,35,22,39,57,29,49,42,69,56,41,45,48,29,34,52,69,39,98,59,51,41,64,53,76,38,82,45,38,25,56,58,45,45,28,20,35,50,16,14,52,50,32,32,29,38,38,34,36,50,46,50,47,49,23,43,52,38,51,52,89,41,50,55,72,55,35,88,48,48,37,32,45,86,34,60,58,80

pLDDT: mean 88.91, std 16.33, range [20.44, 98.94]

Secondary structure (DSSP, 8-state):
-------------TTS------TTS-EEEEEEEEEEEE-TTT--EEEEEEETTEEEEEEE-SSSSS-HHHHHHHHH--TT-EEEEEEEEEEESSTT-SEEEEEEEEEEEEEEPPPSS--GGG-----TTPPPPPHHHHHHTHHHHHHTHHHHHTSHHHHHHHHHHHHHHHHHHHHHHHTT-EE-PPPSEE----TT-SS---EEEETTEEEEEPS-SHHHHHHHHHTT--EEEEEEEEE------SSS--SEEEEEEEEEE-SS-THHHHHHHHHHHHHHHHHHHHSHHHHHHHHHHHTT-TTTT-------TTS---EEEHHHHHHIIIIIT-----TTSPPPHHHHHHHHHHHHSTT-SSSS--SEEEEE--BGGGS-TTB-BSSTT-SBBSEEEEEETTEEEEEEEEE---HHHHHHHHHHSSS---TTSTTTHHHHHHHHTTPPSEEEEEEEHHHHHHHHHT-S-GGGG-SS--BTTB---/-------------TTS------TTS-EEEEEEEEEEEE-TTT--EEEEEEETTEEEEEEE-SSSSS-HHHHHHHHH--TT-EEEEEEEEEEESSTT-SEEEEEEEEEEEEEEPPPSS--GGG-----TTPPPPPHHHHHHTHHHHHHTHHHHHTSHHHHHHHHHHHHHHHHHHHHHHHTT-EE-PPPSEE----TT-SS---EEEETTEEEEEPS-SHHHHHHHHHTT--EEEEEEEEE------SSS--SEEEEEEEEEE-SS-THHHHHHHHHHHHHHHHHHHHSHHHHHHHHHHHTT-TTTT-------TTS---EEEHHHHHHIIIIIT-----TTSPPPHHHHHHHHHHHHSTT-SSSS--SEEEEE--BGGGS-TTB--SSTT-SB-SEEEEEETTEEEEEEEEE---HHHHHHHHHHSSS---TTSTTTHHHHHHHHTTPPSEEEEEEEHHHHHHHHHT-S-GGGG-SS--BTTB---